Protein AF-0000000078062616 (afdb_homodimer)

Structure (mmCIF, N/CA/C/O backbone):
data_AF-0000000078062616-model_v1
#
loop_
_entity.id
_entity.type
_entity.pdbx_description
1 polymer Lipase
#
loop_
_atom_site.group_PDB
_atom_site.id
_atom_site.type_symbol
_atom_site.label_atom_id
_atom_site.label_alt_id
_atom_site.label_comp_id
_atom_site.label_asym_id
_atom_site.label_entity_id
_atom_site.label_seq_id
_atom_site.pdbx_PDB_ins_code
_atom_site.Cartn_x
_atom_site.Cartn_y
_atom_site.Cartn_z
_atom_site.occupancy
_atom_site.B_iso_or_equiv
_atom_site.auth_seq_id
_atom_site.auth_comp_id
_atom_site.auth_asym_id
_atom_site.auth_atom_id
_atom_site.pdbx_PDB_model_num
ATOM 1 N N . MET A 1 1 ? 9.234 1.451 -43.25 1 23.16 1 MET A N 1
ATOM 2 C CA . MET A 1 1 ? 10.398 1.92 -42.5 1 23.16 1 MET A CA 1
ATOM 3 C C . MET A 1 1 ? 9.969 2.68 -41.25 1 23.16 1 MET A C 1
ATOM 5 O O . MET A 1 1 ? 9.766 3.896 -41.312 1 23.16 1 MET A O 1
ATOM 9 N N . SER A 1 2 ? 9 2.189 -40.531 1 24.42 2 SER A N 1
ATOM 10 C CA . SER A 1 2 ? 8 2.693 -39.594 1 24.42 2 SER A CA 1
ATOM 11 C C . SER A 1 2 ? 8.648 3.186 -38.312 1 24.42 2 SER A C 1
ATOM 13 O O . SER A 1 2 ? 9.367 2.438 -37.625 1 24.42 2 SER A O 1
ATOM 15 N N . PHE A 1 3 ? 9 4.57 -38.219 1 23.83 3 PHE A N 1
ATOM 16 C CA . PHE A 1 3 ? 9.672 5.371 -37.188 1 23.83 3 PHE A CA 1
ATOM 17 C C . PHE A 1 3 ? 8.977 5.227 -35.844 1 23.83 3 PHE A C 1
ATOM 19 O O . PHE A 1 3 ? 7.887 5.766 -35.625 1 23.83 3 PHE A O 1
ATOM 26 N N . VAL A 1 4 ? 9.086 4.078 -35.25 1 24.97 4 VAL A N 1
ATOM 27 C CA . VAL A 1 4 ? 8.641 3.92 -33.844 1 24.97 4 VAL A CA 1
ATOM 28 C C . VAL A 1 4 ? 9.305 4.977 -32.969 1 24.97 4 VAL A C 1
ATOM 30 O O . VAL A 1 4 ? 10.531 4.977 -32.812 1 24.97 4 VAL A O 1
ATOM 33 N N . TYR A 1 5 ? 8.781 6.168 -33 1 23.42 5 TYR A N 1
ATOM 34 C CA . TYR A 1 5 ? 9.18 7.242 -32.094 1 23.42 5 TYR A CA 1
ATOM 35 C C . TYR A 1 5 ? 9.148 6.773 -30.641 1 23.42 5 TYR A C 1
ATOM 37 O O . TYR A 1 5 ? 8.125 6.281 -30.172 1 23.42 5 TYR A O 1
ATOM 45 N N . LYS A 1 6 ? 10.305 6.367 -30.109 1 28.59 6 LYS A N 1
ATOM 46 C CA . LYS A 1 6 ? 10.711 6.062 -28.75 1 28.59 6 LYS A CA 1
ATOM 47 C C . LYS A 1 6 ? 10.289 7.176 -27.781 1 28.59 6 LYS A C 1
ATOM 49 O O . LYS A 1 6 ? 10.805 8.289 -27.859 1 28.59 6 LYS A O 1
ATOM 54 N N . LEU A 1 7 ? 9.039 7.332 -27.453 1 26.86 7 LEU A N 1
ATOM 55 C CA . LEU A 1 7 ? 8.539 8.344 -26.516 1 26.86 7 LEU A CA 1
ATOM 56 C C . LEU A 1 7 ? 9.266 8.266 -25.188 1 26.86 7 LEU A C 1
ATOM 58 O O . LEU A 1 7 ? 9.219 7.238 -24.5 1 26.86 7 LEU A O 1
ATOM 62 N N . CYS A 1 8 ? 10.453 8.867 -25.109 1 26.92 8 CYS A N 1
ATOM 63 C CA . CYS A 1 8 ? 11.18 9.141 -23.875 1 26.92 8 CYS A CA 1
ATOM 64 C C . CYS A 1 8 ? 10.289 9.875 -22.875 1 26.92 8 CYS A C 1
ATOM 66 O O . CYS A 1 8 ? 9.922 11.031 -23.094 1 26.92 8 CYS A O 1
ATOM 68 N N . LEU A 1 9 ? 9.344 9.258 -22.281 1 29.83 9 LEU A N 1
ATOM 69 C CA . LEU A 1 9 ? 8.664 9.992 -21.219 1 29.83 9 LEU A CA 1
ATOM 70 C C . LEU A 1 9 ? 9.648 10.43 -20.141 1 29.83 9 LEU A C 1
ATOM 72 O O . LEU A 1 9 ? 10.391 9.609 -19.594 1 29.83 9 LEU A O 1
ATOM 76 N N . VAL A 1 10 ? 10.148 11.586 -20.188 1 29.25 10 VAL A N 1
ATOM 77 C CA . VAL A 1 10 ? 10.961 12.305 -19.219 1 29.25 10 VAL A CA 1
ATOM 78 C C . VAL A 1 10 ? 10.359 12.148 -17.828 1 29.25 10 VAL A C 1
ATOM 80 O O . VAL A 1 10 ? 9.328 12.766 -17.516 1 29.25 10 VAL A O 1
ATOM 83 N N . LEU A 1 11 ? 10 10.984 -17.312 1 31.81 11 LEU A N 1
ATOM 84 C CA . LEU A 1 11 ? 9.641 10.93 -15.898 1 31.81 11 LEU A CA 1
ATOM 85 C C . LEU A 1 11 ? 10.719 11.57 -15.039 1 31.81 11 LEU A C 1
ATOM 87 O O . LEU A 1 11 ? 11.914 11.445 -15.328 1 31.81 11 LEU A O 1
ATOM 91 N N . VAL A 1 12 ? 10.352 12.648 -14.344 1 33.47 12 VAL A N 1
ATOM 92 C CA . VAL A 1 12 ? 11.211 13.367 -13.406 1 33.47 12 VAL A CA 1
ATOM 93 C C . VAL A 1 12 ? 12.273 12.43 -12.844 1 33.47 12 VAL A C 1
ATOM 95 O O . VAL A 1 12 ? 13.328 12.875 -12.398 1 33.47 12 VAL A O 1
ATOM 98 N N . PHE A 1 13 ? 11.844 11.273 -12.234 1 34.69 13 PHE A N 1
ATOM 99 C CA . PHE A 1 13 ? 12.969 10.438 -11.82 1 34.69 13 PHE A CA 1
ATOM 100 C C . PHE A 1 13 ? 13.75 9.953 -13.039 1 34.69 13 PHE A C 1
ATOM 102 O O . PHE A 1 13 ? 13.273 10.047 -14.172 1 34.69 13 PHE A O 1
ATOM 109 N N . GLY A 1 14 ? 14.883 9.148 -12.797 1 32.62 14 GLY A N 1
ATOM 110 C CA . GLY A 1 14 ? 15.812 8.531 -13.727 1 32.62 14 GLY A CA 1
ATOM 111 C C . GLY A 1 14 ? 15.141 8.047 -15.008 1 32.62 14 GLY A C 1
ATOM 112 O O . GLY A 1 14 ? 13.961 7.699 -15 1 32.62 14 GLY A O 1
ATOM 113 N N . VAL A 1 15 ? 15.641 8.516 -16.156 1 32.12 15 VAL A N 1
ATOM 114 C CA . VAL A 1 15 ? 15.5 8.062 -17.531 1 32.12 15 VAL A CA 1
ATOM 115 C C . VAL A 1 15 ? 15.297 6.551 -17.562 1 32.12 15 VAL A C 1
ATOM 117 O O . VAL A 1 15 ? 16.203 5.793 -17.219 1 32.12 15 VAL A O 1
ATOM 120 N N . PHE A 1 16 ? 14.25 6.059 -17 1 35.09 16 PHE A N 1
ATOM 121 C CA . PHE A 1 16 ? 14.094 4.664 -17.406 1 35.09 16 PHE A CA 1
ATOM 122 C C . PHE A 1 16 ? 14.234 4.523 -18.922 1 35.09 16 PHE A C 1
ATOM 124 O O . PHE A 1 16 ? 13.398 5.012 -19.672 1 35.09 16 PHE A O 1
ATOM 131 N N . CYS A 1 17 ? 15.445 4.754 -19.359 1 38.06 17 CYS A N 1
ATOM 132 C CA . CYS A 1 17 ? 15.672 4.18 -20.672 1 38.06 17 CYS A CA 1
ATOM 133 C C . CYS A 1 17 ? 15.008 2.818 -20.812 1 38.06 17 CYS A C 1
ATOM 135 O O . CYS A 1 17 ? 15.109 1.985 -19.906 1 38.06 17 CYS A O 1
ATOM 137 N N . GLU A 1 18 ? 13.969 2.775 -21.469 1 43.53 18 GLU A N 1
ATOM 138 C CA . GLU A 1 18 ? 13.43 1.494 -21.922 1 43.53 18 GLU A CA 1
ATOM 139 C C . GLU A 1 18 ? 14.539 0.451 -22.062 1 43.53 18 GLU A C 1
ATOM 141 O O . GLU A 1 18 ? 15.305 0.487 -23.016 1 43.53 18 GLU A O 1
ATOM 146 N N . ALA A 1 19 ? 15.281 0.254 -21 1 50.78 19 ALA A N 1
ATOM 147 C CA . ALA A 1 19 ? 16.234 -0.845 -21.172 1 50.78 19 ALA A CA 1
ATOM 148 C C . ALA A 1 19 ? 15.594 -2.012 -21.922 1 50.78 19 ALA A C 1
ATOM 150 O O . ALA A 1 19 ? 14.516 -2.479 -21.547 1 50.78 19 ALA A O 1
ATOM 151 N N . GLU A 1 20 ? 15.844 -2.152 -23.156 1 67.38 20 GLU A N 1
ATOM 152 C CA . GLU A 1 20 ? 15.43 -3.283 -23.969 1 67.38 20 GLU A CA 1
ATOM 153 C C . GLU A 1 20 ? 15.594 -4.602 -23.219 1 67.38 20 GLU A C 1
ATOM 155 O O . GLU A 1 20 ? 16.688 -4.918 -22.75 1 67.38 20 GLU A O 1
ATOM 160 N N . LEU A 1 21 ? 14.453 -5.207 -22.734 1 77.38 21 LEU A N 1
ATOM 161 C CA . LEU A 1 21 ? 14.508 -6.535 -22.141 1 77.38 21 LEU A CA 1
ATOM 162 C C . LEU A 1 21 ? 15.133 -7.543 -23.094 1 77.38 21 LEU A C 1
ATOM 164 O O . LEU A 1 21 ? 15.156 -7.324 -24.312 1 77.38 21 LEU A O 1
ATOM 168 N N . ARG A 1 22 ? 15.688 -8.547 -22.547 1 82.44 22 ARG A N 1
ATOM 169 C CA . ARG A 1 22 ? 16.203 -9.664 -23.344 1 82.44 22 ARG A CA 1
ATOM 170 C C . ARG A 1 22 ? 15.102 -10.266 -24.203 1 82.44 22 ARG A C 1
ATOM 172 O O . ARG A 1 22 ? 13.914 -10.188 -23.859 1 82.44 22 ARG A O 1
ATOM 179 N N . LYS A 1 23 ? 15.453 -10.82 -25.266 1 83.38 23 LYS A N 1
ATOM 180 C CA . LYS A 1 23 ? 14.516 -11.344 -26.25 1 83.38 23 LYS A CA 1
ATOM 181 C C . LYS A 1 23 ? 13.57 -12.367 -25.641 1 83.38 23 LYS A C 1
ATOM 183 O O . LYS A 1 23 ? 12.422 -12.508 -26.062 1 83.38 23 LYS A O 1
ATOM 188 N N . GLU A 1 24 ? 14.016 -13.078 -24.641 1 83.38 24 GLU A N 1
ATOM 189 C CA . GLU A 1 24 ? 13.234 -14.125 -24 1 83.38 24 GLU A CA 1
ATOM 190 C C . GLU A 1 24 ? 11.953 -13.555 -23.391 1 83.38 24 GLU A C 1
ATOM 192 O O . GLU A 1 24 ? 10.977 -14.281 -23.203 1 83.38 24 GLU A O 1
ATOM 197 N N . ALA A 1 25 ? 12 -12.305 -23.062 1 87.75 25 ALA A N 1
ATOM 198 C CA . ALA A 1 25 ? 10.82 -11.656 -22.5 1 87.75 25 ALA A CA 1
ATOM 199 C C . ALA A 1 25 ? 9.664 -11.641 -23.5 1 87.75 25 ALA A C 1
ATOM 201 O O . ALA A 1 25 ? 8.5 -11.727 -23.109 1 87.75 25 ALA A O 1
ATOM 202 N N . TYR A 1 26 ? 10.016 -11.711 -24.75 1 88.19 26 TYR A N 1
ATOM 203 C CA . TYR A 1 26 ? 9 -11.477 -25.766 1 88.19 26 TYR A CA 1
ATOM 204 C C . TYR A 1 26 ? 8.656 -12.766 -26.5 1 88.19 26 TYR A C 1
ATOM 206 O O . TYR A 1 26 ? 7.645 -12.836 -27.203 1 88.19 26 TYR A O 1
ATOM 214 N N . MET A 1 27 ? 9.398 -13.766 -26.344 1 93.12 27 MET A N 1
ATOM 215 C CA . MET A 1 27 ? 9.211 -15.016 -27.078 1 93.12 27 MET A CA 1
ATOM 216 C C . MET A 1 27 ? 8.008 -15.781 -26.547 1 93.12 27 MET A C 1
ATOM 218 O O . MET A 1 27 ? 7.738 -15.773 -25.344 1 93.12 27 MET A O 1
ATOM 222 N N . THR A 1 28 ? 7.32 -16.484 -27.484 1 95.44 28 THR A N 1
ATOM 223 C CA . THR A 1 28 ? 6.285 -17.406 -27.047 1 95.44 28 THR A CA 1
ATOM 224 C C . THR A 1 28 ? 6.902 -18.625 -26.359 1 95.44 28 THR A C 1
ATOM 226 O O . THR A 1 28 ? 8.094 -18.891 -26.516 1 95.44 28 THR A O 1
ATOM 229 N N . VAL A 1 29 ? 6.078 -19.328 -25.672 1 97.69 29 VAL A N 1
ATOM 230 C CA . VAL A 1 29 ? 6.574 -20.5 -24.938 1 97.69 29 VAL A CA 1
ATOM 231 C C . VAL A 1 29 ? 7.086 -21.531 -25.938 1 97.69 29 VAL A C 1
ATOM 233 O O . VAL A 1 29 ? 8.203 -22.047 -25.781 1 97.69 29 VAL A O 1
ATOM 236 N N . PRO A 1 30 ? 6.391 -21.828 -27 1 97.88 30 PRO A N 1
ATOM 237 C CA . PRO A 1 30 ? 6.941 -22.781 -27.969 1 97.88 30 PRO A CA 1
ATOM 238 C C . PRO A 1 30 ? 8.273 -22.312 -28.562 1 97.88 30 PRO A C 1
ATOM 240 O O . PRO A 1 30 ? 9.18 -23.125 -28.75 1 97.88 30 PRO A O 1
ATOM 243 N N . SER A 1 31 ? 8.383 -21 -28.766 1 97 31 SER A N 1
ATOM 244 C CA . SER A 1 31 ? 9.625 -20.453 -29.312 1 97 31 SER A CA 1
ATOM 245 C C . SER A 1 31 ? 10.773 -20.625 -28.312 1 97 31 SER A C 1
ATOM 247 O O . SER A 1 31 ? 11.906 -20.906 -28.703 1 97 31 SER A O 1
ATOM 249 N N . LEU A 1 32 ? 10.484 -20.422 -27.078 1 97.38 32 LEU A N 1
ATOM 250 C CA . LEU A 1 32 ? 11.484 -20.609 -26.031 1 97.38 32 LEU A CA 1
ATOM 251 C C . LEU A 1 32 ? 11.953 -22.062 -26 1 97.38 32 LEU A C 1
ATOM 253 O O . LEU A 1 32 ? 13.156 -22.328 -25.906 1 97.38 32 LEU A O 1
ATOM 257 N N . ILE A 1 33 ? 11.047 -22.984 -26.094 1 98.19 33 ILE A N 1
ATOM 258 C CA . ILE A 1 33 ? 11.336 -24.422 -26.016 1 98.19 33 ILE A CA 1
ATOM 259 C C . ILE A 1 33 ? 12.156 -24.844 -27.219 1 98.19 33 ILE A C 1
ATOM 261 O O . ILE A 1 33 ? 13.172 -25.531 -27.078 1 98.19 33 ILE A O 1
ATOM 265 N N . LYS A 1 34 ? 11.766 -24.391 -28.359 1 96.75 34 LYS A N 1
ATOM 266 C CA . LYS A 1 34 ? 12.5 -24.703 -29.578 1 96.75 34 LYS A CA 1
ATOM 267 C C . LYS A 1 34 ? 13.914 -24.141 -29.547 1 96.75 34 LYS A C 1
ATOM 269 O O . LYS A 1 34 ? 14.867 -24.812 -29.938 1 96.75 34 LYS A O 1
ATOM 274 N N . ALA A 1 35 ? 13.984 -22.891 -29.094 1 95.88 35 ALA A N 1
ATOM 275 C CA . ALA A 1 35 ? 15.289 -22.234 -29.016 1 95.88 35 ALA A CA 1
ATOM 276 C C . ALA A 1 35 ? 16.234 -22.984 -28.078 1 95.88 35 ALA A C 1
ATOM 278 O O . ALA A 1 35 ? 17.453 -22.953 -28.266 1 95.88 35 ALA A O 1
ATOM 279 N N . ALA A 1 36 ? 15.68 -23.688 -27.141 1 96.56 36 ALA A N 1
ATOM 280 C CA . ALA A 1 36 ? 16.469 -24.438 -26.172 1 96.56 36 ALA A CA 1
ATOM 281 C C . ALA A 1 36 ? 16.828 -25.812 -26.719 1 96.56 36 ALA A C 1
ATOM 283 O O . ALA A 1 36 ? 17.562 -26.578 -26.078 1 96.56 36 ALA A O 1
ATOM 284 N N . GLY A 1 37 ? 16.281 -26.188 -27.828 1 95.75 37 GLY A N 1
ATOM 285 C CA . GLY A 1 37 ? 16.688 -27.406 -28.516 1 95.75 37 GLY A CA 1
ATOM 286 C C . GLY A 1 37 ? 15.758 -28.578 -28.25 1 95.75 37 GLY A C 1
ATOM 287 O O . GLY A 1 37 ? 16.109 -29.734 -28.516 1 95.75 37 GLY A O 1
ATOM 288 N N . TYR A 1 38 ? 14.594 -28.344 -27.719 1 96.94 38 TYR A N 1
ATOM 289 C CA . TYR A 1 38 ? 13.648 -29.406 -27.406 1 96.94 38 TYR A CA 1
ATOM 290 C C . TYR A 1 38 ? 12.5 -29.438 -28.406 1 96.94 38 TYR A C 1
ATOM 292 O O . TYR A 1 38 ? 12.125 -28.406 -28.969 1 96.94 38 TYR A O 1
ATOM 300 N N . PRO A 1 39 ? 11.977 -30.672 -28.688 1 95.88 39 PRO A N 1
ATOM 301 C CA . PRO A 1 39 ? 10.727 -30.719 -29.469 1 95.88 39 PRO A CA 1
ATOM 302 C C . PRO A 1 39 ? 9.539 -30.141 -28.703 1 95.88 39 PRO A C 1
ATOM 304 O O . PRO A 1 39 ? 9.477 -30.266 -27.469 1 95.88 39 PRO A O 1
ATOM 307 N N . VAL A 1 40 ? 8.633 -29.531 -29.375 1 96.75 40 VAL A N 1
ATOM 308 C CA . VAL A 1 40 ? 7.484 -28.938 -28.719 1 96.75 40 VAL A CA 1
ATOM 309 C C . VAL A 1 40 ? 6.23 -29.141 -29.562 1 96.75 40 VAL A C 1
ATOM 311 O O . VAL A 1 40 ? 6.297 -29.094 -30.797 1 96.75 40 VAL A O 1
ATOM 314 N N . GLU A 1 41 ? 5.137 -29.438 -28.953 1 97.44 41 GLU A N 1
ATOM 315 C CA . GLU A 1 41 ? 3.814 -29.5 -29.578 1 97.44 41 GLU A CA 1
ATOM 316 C C . GLU A 1 41 ? 2.818 -28.609 -28.844 1 97.44 41 GLU A C 1
ATOM 318 O O . GLU A 1 41 ? 2.945 -28.391 -27.625 1 97.44 41 GLU A O 1
ATOM 323 N N . LYS A 1 42 ? 1.896 -28.109 -29.609 1 98.25 42 LYS A N 1
ATOM 324 C CA . LYS A 1 42 ? 0.767 -27.359 -29.047 1 98.25 42 LYS A CA 1
ATOM 325 C C . LYS A 1 42 ? -0.515 -28.188 -29.109 1 98.25 42 LYS A C 1
ATOM 327 O O . LYS A 1 42 ? -0.797 -28.844 -30.109 1 98.25 42 LYS A O 1
ATOM 332 N N . HIS A 1 43 ? -1.158 -28.203 -28 1 98.44 43 HIS A N 1
ATOM 333 C CA . HIS A 1 43 ? -2.453 -28.859 -27.938 1 98.44 43 HIS A CA 1
ATOM 334 C C . HIS A 1 43 ? -3.52 -27.938 -27.359 1 98.44 43 HIS A C 1
ATOM 336 O O . HIS A 1 43 ? -3.217 -27.078 -26.531 1 98.44 43 HIS A O 1
ATOM 342 N N . ARG A 1 44 ? -4.711 -28.109 -27.859 1 98.44 44 ARG A N 1
ATOM 343 C CA . ARG A 1 44 ? -5.84 -27.344 -27.328 1 98.44 44 ARG A CA 1
ATOM 344 C C . ARG A 1 44 ? -6.91 -28.266 -26.766 1 98.44 44 ARG A C 1
ATOM 346 O O . ARG A 1 44 ? -7.133 -29.359 -27.281 1 98.44 44 ARG A O 1
ATOM 353 N N . VAL A 1 45 ? -7.504 -27.859 -25.766 1 98.62 45 VAL A N 1
ATOM 354 C CA . VAL A 1 45 ? -8.625 -28.594 -25.188 1 98.62 45 VAL A CA 1
ATOM 355 C C . VAL A 1 45 ? -9.758 -27.625 -24.859 1 98.62 45 VAL A C 1
ATOM 357 O O . VAL A 1 45 ? -9.508 -26.5 -24.422 1 98.62 45 VAL A O 1
ATOM 360 N N . THR A 1 46 ? -10.984 -28.031 -25.109 1 98.75 46 THR A N 1
ATOM 361 C CA . THR A 1 46 ? -12.156 -27.219 -24.812 1 98.75 46 THR A CA 1
ATOM 362 C C . THR A 1 46 ? -12.859 -27.734 -23.547 1 98.75 46 THR A C 1
ATOM 364 O O . THR A 1 46 ? -13.164 -28.922 -23.438 1 98.75 46 THR A O 1
ATOM 367 N N . THR A 1 47 ? -13.078 -26.891 -22.625 1 98.81 47 THR A N 1
ATOM 368 C CA . THR A 1 47 ? -13.789 -27.25 -21.406 1 98.81 47 THR A CA 1
ATOM 369 C C . THR A 1 47 ? -15.297 -27.281 -21.656 1 98.81 47 THR A C 1
ATOM 371 O O . THR A 1 47 ? -15.789 -26.703 -22.609 1 98.81 47 THR A O 1
ATOM 374 N N . PRO A 1 48 ? -16.031 -27.969 -20.781 1 98.31 48 PRO A N 1
ATOM 375 C CA . PRO A 1 48 ? -17.469 -28.094 -20.969 1 98.31 48 PRO A CA 1
ATOM 376 C C . PRO A 1 48 ? -18.188 -26.75 -21 1 98.31 48 PRO A C 1
ATOM 378 O O . PRO A 1 48 ? -19.234 -26.609 -21.641 1 98.31 48 PRO A O 1
ATOM 381 N N . ASP A 1 49 ? -17.578 -25.781 -20.359 1 98.19 49 ASP A N 1
ATOM 382 C CA . ASP A 1 49 ? -18.25 -24.484 -20.281 1 98.19 49 ASP A CA 1
ATOM 383 C C . ASP A 1 49 ? -17.688 -23.531 -21.344 1 98.19 49 ASP A C 1
ATOM 385 O O . ASP A 1 49 ? -17.953 -22.328 -21.297 1 98.19 49 ASP A O 1
ATOM 389 N N . GLY A 1 50 ? -16.875 -24.016 -22.203 1 98.69 50 GLY A N 1
ATOM 390 C CA . GLY A 1 50 ? -16.641 -23.312 -23.453 1 98.69 50 GLY A CA 1
ATOM 391 C C . GLY A 1 50 ? -15.258 -22.688 -23.547 1 98.69 50 GLY A C 1
ATOM 392 O O . GLY A 1 50 ? -14.898 -22.109 -24.562 1 98.69 50 GLY A O 1
ATOM 393 N N . TYR A 1 51 ? -14.43 -22.766 -22.562 1 98.88 51 TYR A N 1
ATOM 394 C CA . TYR A 1 51 ? -13.07 -22.25 -22.656 1 98.88 51 TYR A CA 1
ATOM 395 C C . TYR A 1 51 ? -12.195 -23.156 -23.5 1 98.88 51 TYR A C 1
ATOM 397 O O . TYR A 1 51 ? -12.32 -24.391 -23.438 1 98.88 51 TYR A O 1
ATOM 405 N N . VAL A 1 52 ? -11.32 -22.578 -24.281 1 98.88 52 VAL A N 1
ATOM 406 C CA . VAL A 1 52 ? -10.305 -23.297 -25.047 1 98.88 52 VAL A CA 1
ATOM 407 C C . VAL A 1 52 ? -8.922 -23.016 -24.469 1 98.88 52 VAL A C 1
ATOM 409 O O . VAL A 1 52 ? -8.445 -21.875 -24.484 1 98.88 52 VAL A O 1
ATOM 412 N N . LEU A 1 53 ? -8.305 -24.031 -23.984 1 98.88 53 LEU A N 1
ATOM 413 C CA . LEU A 1 53 ? -7.035 -23.906 -23.281 1 98.88 53 LEU A CA 1
ATOM 414 C C . LEU A 1 53 ? -5.891 -24.5 -24.094 1 98.88 53 LEU A C 1
ATOM 416 O O . LEU A 1 53 ? -5.984 -25.625 -24.578 1 98.88 53 LEU A O 1
ATOM 420 N N . GLN A 1 54 ? -4.867 -23.734 -24.266 1 98.75 54 GLN A N 1
ATOM 421 C CA . GLN A 1 54 ? -3.684 -24.234 -24.969 1 98.75 54 GLN A CA 1
ATOM 422 C C . GLN A 1 54 ? -2.695 -24.859 -23.984 1 98.75 54 GLN A C 1
ATOM 424 O O . GLN A 1 54 ? -2.404 -24.281 -22.938 1 98.75 54 GLN A O 1
ATOM 429 N N . MET A 1 55 ? -2.262 -26.016 -24.312 1 98.81 55 MET A N 1
ATOM 430 C CA . MET A 1 55 ? -1.221 -26.719 -23.578 1 98.81 55 MET A CA 1
ATOM 431 C C . MET A 1 55 ? 0.052 -26.844 -24.406 1 98.81 55 MET A C 1
ATOM 433 O O . MET A 1 55 ? -0.003 -26.844 -25.641 1 98.81 55 MET A O 1
ATOM 437 N N . HIS A 1 56 ? 1.144 -26.844 -23.75 1 98.88 56 HIS A N 1
ATOM 438 C CA . HIS A 1 56 ? 2.422 -27.078 -24.406 1 98.88 56 HIS A CA 1
ATOM 439 C C . HIS A 1 56 ? 3.031 -28.406 -23.984 1 98.88 56 HIS A C 1
ATOM 441 O O . HIS A 1 56 ? 3.09 -28.719 -22.797 1 98.88 56 HIS A O 1
ATOM 447 N N . ARG A 1 57 ? 3.436 -29.172 -24.938 1 98.5 57 ARG A N 1
ATOM 448 C CA . ARG A 1 57 ? 3.979 -30.516 -24.703 1 98.5 57 ARG A CA 1
ATOM 449 C C . ARG A 1 57 ? 5.438 -30.594 -25.156 1 98.5 57 ARG A C 1
ATOM 451 O O . ARG A 1 57 ? 5.785 -30.141 -26.25 1 98.5 57 ARG A O 1
ATOM 458 N N . ILE A 1 58 ? 6.285 -31.031 -24.25 1 97.81 58 ILE A N 1
ATOM 459 C CA . ILE A 1 58 ? 7.645 -31.453 -24.578 1 97.81 58 ILE A CA 1
ATOM 460 C C . ILE A 1 58 ? 7.738 -32.969 -24.547 1 97.81 58 ILE A C 1
ATOM 462 O O . ILE A 1 58 ? 8 -33.562 -23.5 1 97.81 58 ILE A O 1
ATOM 466 N N . PRO A 1 59 ? 7.613 -33.594 -25.688 1 95.94 59 PRO A N 1
ATOM 467 C CA . PRO A 1 59 ? 7.426 -35.031 -25.719 1 95.94 59 PRO A CA 1
ATOM 468 C C . PRO A 1 59 ? 8.711 -35.812 -25.422 1 95.94 59 PRO A C 1
ATOM 470 O O . PRO A 1 59 ? 8.656 -37 -25.109 1 95.94 59 PRO A O 1
ATOM 473 N N . ALA A 1 60 ? 9.852 -35.156 -25.562 1 94 60 ALA A N 1
ATOM 474 C CA . ALA A 1 60 ? 11.117 -35.844 -25.328 1 94 60 ALA A CA 1
ATOM 475 C C . ALA A 1 60 ? 12.234 -34.844 -25.016 1 94 60 ALA A C 1
ATOM 477 O O . ALA A 1 60 ? 12.117 -33.656 -25.328 1 94 60 ALA A O 1
ATOM 478 N N . GLY A 1 61 ? 13.312 -35.375 -24.391 1 93.62 61 GLY A N 1
ATOM 479 C CA . GLY A 1 61 ? 14.508 -34.594 -24.172 1 93.62 61 GLY A CA 1
ATOM 480 C C . GLY A 1 61 ? 15.289 -34.312 -25.453 1 93.62 61 GLY A C 1
ATOM 481 O O . GLY A 1 61 ? 14.961 -34.875 -26.516 1 93.62 61 GLY A O 1
ATOM 482 N N . ARG A 1 62 ? 16.297 -33.531 -25.344 1 90.5 62 ARG A N 1
ATOM 483 C CA . ARG A 1 62 ? 17.078 -33.125 -26.516 1 90.5 62 ARG A CA 1
ATOM 484 C C . ARG A 1 62 ? 17.75 -34.312 -27.172 1 90.5 62 ARG A C 1
ATOM 486 O O . ARG A 1 62 ? 17.688 -34.469 -28.391 1 90.5 62 ARG A O 1
ATOM 493 N N . ARG A 1 63 ? 18.359 -35.125 -26.453 1 83.69 63 ARG A N 1
ATOM 494 C CA . ARG A 1 63 ? 19.141 -36.25 -26.984 1 83.69 63 ARG A CA 1
ATOM 495 C C . ARG A 1 63 ? 18.219 -37.312 -27.578 1 83.69 63 ARG A C 1
ATOM 497 O O . ARG A 1 63 ? 18.5 -37.844 -28.656 1 83.69 63 ARG A O 1
ATOM 504 N N . SER A 1 64 ? 17.156 -37.562 -26.938 1 78.94 64 SER A N 1
ATOM 505 C CA . SER A 1 64 ? 16.219 -38.594 -27.391 1 78.94 64 SER A CA 1
ATOM 506 C C . SER A 1 64 ? 15.523 -38.156 -28.672 1 78.94 64 SER A C 1
ATOM 508 O O . SER A 1 64 ? 15.273 -38.969 -29.562 1 78.94 64 SER A O 1
ATOM 510 N N . ALA A 1 65 ? 15.266 -36.938 -28.75 1 75.19 65 ALA A N 1
ATOM 511 C CA . ALA A 1 65 ? 14.609 -36.438 -29.953 1 75.19 65 ALA A CA 1
ATOM 512 C C . ALA A 1 65 ? 15.508 -36.562 -31.172 1 75.19 65 ALA A C 1
ATOM 514 O O . ALA A 1 65 ? 15.023 -36.781 -32.281 1 75.19 65 ALA A O 1
ATOM 515 N N . ARG A 1 66 ? 16.719 -36.344 -30.984 1 69.5 66 ARG A N 1
ATOM 516 C CA . ARG A 1 66 ? 17.672 -36.469 -32.094 1 69.5 66 ARG A CA 1
ATOM 517 C C . ARG A 1 66 ? 17.859 -37.906 -32.5 1 69.5 66 ARG A C 1
ATOM 519 O O . ARG A 1 66 ? 18.047 -38.188 -33.688 1 69.5 66 ARG A O 1
ATOM 526 N N . ARG A 1 67 ? 17.797 -38.844 -31.594 1 70.81 67 ARG A N 1
ATOM 527 C CA . ARG A 1 67 ? 18.156 -40.25 -31.844 1 70.81 67 ARG A CA 1
ATOM 528 C C . ARG A 1 67 ? 16.984 -41 -32.469 1 70.81 67 ARG A C 1
ATOM 530 O O . ARG A 1 67 ? 17.156 -41.719 -33.438 1 70.81 67 ARG A O 1
ATOM 537 N N . THR A 1 68 ? 15.883 -41.125 -31.844 1 61.94 68 THR A N 1
ATOM 538 C CA . THR A 1 68 ? 14.828 -42.062 -32.219 1 61.94 68 THR A CA 1
ATOM 539 C C . THR A 1 68 ? 13.82 -41.406 -33.156 1 61.94 68 THR A C 1
ATOM 541 O O . THR A 1 68 ? 13.117 -42.062 -33.875 1 61.94 68 THR A O 1
ATOM 544 N N . GLY A 1 69 ? 13.953 -40.094 -33.344 1 59.66 69 GLY A N 1
ATOM 545 C CA . GLY A 1 69 ? 12.953 -39.406 -34.125 1 59.66 69 GLY A CA 1
ATOM 546 C C . GLY A 1 69 ? 11.531 -39.688 -33.688 1 59.66 69 GLY A C 1
ATOM 547 O O . GLY A 1 69 ? 10.586 -39.062 -34.125 1 59.66 69 GLY A O 1
ATOM 548 N N . ASP A 1 70 ? 11.352 -40.844 -32.875 1 61.03 70 ASP A N 1
ATOM 549 C CA . ASP A 1 70 ? 10.008 -41.219 -32.469 1 61.03 70 ASP A CA 1
ATOM 550 C C . ASP A 1 70 ? 9.625 -40.5 -31.172 1 61.03 70 ASP A C 1
ATOM 552 O O . ASP A 1 70 ? 9.828 -41.031 -30.078 1 61.03 70 ASP A O 1
ATOM 556 N N . LEU A 1 71 ? 9.125 -39.344 -31.188 1 64.69 71 LEU A N 1
ATOM 557 C CA . LEU A 1 71 ? 8.75 -38.438 -30.109 1 64.69 71 LEU A CA 1
ATOM 558 C C . LEU A 1 71 ? 7.539 -38.969 -29.344 1 64.69 71 LEU A C 1
ATOM 560 O O . LEU A 1 71 ? 7.316 -38.594 -28.188 1 64.69 71 LEU A O 1
ATOM 564 N N . ASN A 1 72 ? 6.922 -39.875 -30.016 1 61.75 72 ASN A N 1
ATOM 565 C CA . ASN A 1 72 ? 5.664 -40.312 -29.438 1 61.75 72 ASN A CA 1
ATOM 566 C C . ASN A 1 72 ? 5.734 -41.812 -29.062 1 61.75 72 ASN A C 1
ATOM 568 O O . ASN A 1 72 ? 4.766 -42.531 -29.25 1 61.75 72 ASN A O 1
ATOM 572 N N . ALA A 1 73 ? 7.043 -42.156 -28.562 1 59.81 73 ALA A N 1
ATOM 573 C CA . ALA A 1 73 ? 7.168 -43.562 -28.156 1 59.81 73 ALA A CA 1
ATOM 574 C C . ALA A 1 73 ? 6.113 -43.938 -27.125 1 59.81 73 ALA A C 1
ATOM 576 O O . ALA A 1 73 ? 5.891 -43.219 -26.156 1 59.81 73 ALA A O 1
ATOM 577 N N . LYS A 1 74 ? 5.379 -44.906 -27.453 1 62.72 74 LYS A N 1
ATOM 578 C CA . LYS A 1 74 ? 4.328 -45.469 -26.594 1 62.72 74 LYS A CA 1
ATOM 579 C C . LYS A 1 74 ? 4.879 -45.844 -25.219 1 62.72 74 LYS A C 1
ATOM 581 O O . LYS A 1 74 ? 6.008 -46.344 -25.125 1 62.72 74 LYS A O 1
ATOM 586 N N . GLY A 1 75 ? 4.273 -45.406 -24.141 1 66 75 GLY A N 1
ATOM 587 C CA . GLY A 1 75 ? 4.551 -45.875 -22.797 1 66 75 GLY A CA 1
ATOM 588 C C . GLY A 1 75 ? 5.418 -44.938 -21.984 1 66 75 GLY A C 1
ATOM 589 O O . GLY A 1 75 ? 5.82 -45.281 -20.875 1 66 75 GLY A O 1
ATOM 590 N N . LYS A 1 76 ? 5.707 -43.812 -22.594 1 85.56 76 LYS A N 1
ATOM 591 C CA . LYS A 1 76 ? 6.484 -42.875 -21.797 1 85.56 76 LYS A CA 1
ATOM 592 C C . LYS A 1 76 ? 5.676 -42.375 -20.594 1 85.56 76 LYS A C 1
ATOM 594 O O . LYS A 1 76 ? 4.449 -42.25 -20.672 1 85.56 76 LYS A O 1
ATOM 599 N N . LYS A 1 77 ? 6.41 -42.125 -19.484 1 93.81 77 LYS A N 1
ATOM 600 C CA . LYS A 1 77 ? 5.801 -41.531 -18.297 1 93.81 77 LYS A CA 1
ATOM 601 C C . LYS A 1 77 ? 5.375 -40.094 -18.562 1 93.81 77 LYS A C 1
ATOM 603 O O . LYS A 1 77 ? 6.191 -39.281 -18.953 1 93.81 77 LYS A O 1
ATOM 608 N N . ALA A 1 78 ? 4.078 -39.875 -18.422 1 97.38 78 ALA A N 1
ATOM 609 C CA . ALA A 1 78 ? 3.588 -38.531 -18.672 1 97.38 78 ALA A CA 1
ATOM 610 C C . ALA A 1 78 ? 3.404 -37.75 -17.375 1 97.38 78 ALA A C 1
ATOM 612 O O . ALA A 1 78 ? 3.027 -38.312 -16.344 1 97.38 78 ALA A O 1
ATOM 613 N N . ILE A 1 79 ? 3.721 -36.5 -17.438 1 98.62 79 ILE A N 1
ATOM 614 C CA . ILE A 1 79 ? 3.574 -35.656 -16.266 1 98.62 79 ILE A CA 1
ATOM 615 C C . ILE A 1 79 ? 2.938 -34.312 -16.688 1 98.62 79 ILE A C 1
ATOM 617 O O . ILE A 1 79 ? 3.324 -33.719 -17.703 1 98.62 79 ILE A O 1
ATOM 621 N N . LEU A 1 80 ? 1.865 -33.906 -15.992 1 98.94 80 LEU A N 1
ATOM 622 C CA . LEU A 1 80 ? 1.203 -32.594 -16.203 1 98.94 80 LEU A CA 1
ATOM 623 C C . LEU A 1 80 ? 1.589 -31.625 -15.102 1 98.94 80 LEU A C 1
ATOM 625 O O . LEU A 1 80 ? 1.515 -31.938 -13.914 1 98.94 80 LEU A O 1
ATOM 629 N N . ILE A 1 81 ? 2.047 -30.422 -15.508 1 98.94 81 ILE A N 1
ATOM 630 C CA . ILE A 1 81 ? 2.459 -29.375 -14.578 1 98.94 81 ILE A CA 1
ATOM 631 C C . ILE A 1 81 ? 1.52 -28.172 -14.695 1 98.94 81 ILE A C 1
ATOM 633 O O . ILE A 1 81 ? 1.256 -27.703 -15.797 1 98.94 81 ILE A O 1
ATOM 637 N N . ILE A 1 82 ? 1.013 -27.688 -13.578 1 98.94 82 ILE A N 1
ATOM 638 C CA . ILE A 1 82 ? 0.064 -26.578 -13.562 1 98.94 82 ILE A CA 1
ATOM 639 C C . ILE A 1 82 ? 0.664 -25.406 -12.805 1 98.94 82 ILE A C 1
ATOM 641 O O . ILE A 1 82 ? 1.179 -25.562 -11.695 1 98.94 82 ILE A O 1
ATOM 645 N N . HIS A 1 83 ? 0.53 -24.219 -13.336 1 98.81 83 HIS A N 1
ATOM 646 C CA . HIS A 1 83 ? 1.16 -22.984 -12.852 1 98.81 83 HIS A CA 1
ATOM 647 C C . HIS A 1 83 ? 0.346 -22.359 -11.734 1 98.81 83 HIS A C 1
ATOM 649 O O . HIS A 1 83 ? -0.766 -22.797 -11.438 1 98.81 83 HIS A O 1
ATOM 655 N N . GLY A 1 84 ? 0.968 -21.344 -11.109 1 98.56 84 GLY A N 1
ATOM 656 C CA . GLY A 1 84 ? 0.323 -20.578 -10.047 1 98.56 84 GLY A CA 1
ATOM 657 C C . GLY A 1 84 ? -0.344 -19.312 -10.539 1 98.56 84 GLY A C 1
ATOM 658 O O . GLY A 1 84 ? -0.446 -19.078 -11.742 1 98.56 84 GLY A O 1
ATOM 659 N N . LEU A 1 85 ? -0.793 -18.516 -9.57 1 97.94 85 LEU A N 1
ATOM 660 C CA . LEU A 1 85 ? -1.441 -17.234 -9.859 1 97.94 85 LEU A CA 1
ATOM 661 C C . LEU A 1 85 ? -0.513 -16.328 -10.648 1 97.94 85 LEU A C 1
ATOM 663 O O . LEU A 1 85 ? 0.674 -16.219 -10.336 1 97.94 85 LEU A O 1
ATOM 667 N N . LEU A 1 86 ? -1.013 -15.742 -11.695 1 96.94 86 LEU A N 1
ATOM 668 C CA . LEU A 1 86 ? -0.313 -14.797 -12.555 1 96.94 86 LEU A CA 1
ATOM 669 C C . LEU A 1 86 ? 0.75 -15.5 -13.391 1 96.94 86 LEU A C 1
ATOM 671 O O . LEU A 1 86 ? 1.604 -14.852 -13.992 1 96.94 86 LEU A O 1
ATOM 675 N N . GLY A 1 87 ? 0.73 -16.828 -13.344 1 97.75 87 GLY A N 1
ATOM 676 C CA . GLY A 1 87 ? 1.719 -17.594 -14.094 1 97.75 87 GLY A CA 1
ATOM 677 C C . GLY A 1 87 ? 1.137 -18.297 -15.305 1 97.75 87 GLY A C 1
ATOM 678 O O . GLY A 1 87 ? -0.026 -18.094 -15.648 1 97.75 87 GLY A O 1
ATOM 679 N N . GLY A 1 88 ? 1.998 -19.078 -15.914 1 98.06 88 GLY A N 1
ATOM 680 C CA . GLY A 1 88 ? 1.702 -19.922 -17.078 1 98.06 88 GLY A CA 1
ATOM 681 C C . GLY A 1 88 ? 2.783 -20.938 -17.359 1 98.06 88 GLY A C 1
ATOM 682 O O . GLY A 1 88 ? 3.691 -21.141 -16.547 1 98.06 88 GLY A O 1
ATOM 683 N N . SER A 1 89 ? 2.574 -21.531 -18.5 1 98.56 89 SER A N 1
ATOM 684 C CA . SER A 1 89 ? 3.52 -22.562 -18.906 1 98.56 89 SER A CA 1
ATOM 685 C C . SER A 1 89 ? 4.941 -22.016 -18.984 1 98.56 89 SER A C 1
ATOM 687 O O . SER A 1 89 ? 5.91 -22.75 -18.781 1 98.56 89 SER A O 1
ATOM 689 N N . SER A 1 90 ? 5.121 -20.734 -19.188 1 97.81 90 SER A N 1
ATOM 690 C CA . SER A 1 90 ? 6.434 -20.125 -19.344 1 97.81 90 SER A CA 1
ATOM 691 C C . SER A 1 90 ? 7.246 -20.234 -18.047 1 97.81 90 SER A C 1
ATOM 693 O O . SER A 1 90 ? 8.477 -20.266 -18.094 1 97.81 90 SER A O 1
ATOM 695 N N . ASP A 1 91 ? 6.547 -20.328 -16.953 1 98.25 91 ASP A N 1
ATOM 696 C CA . ASP A 1 91 ? 7.211 -20.375 -15.656 1 98.25 91 ASP A CA 1
ATOM 697 C C . ASP A 1 91 ? 8.133 -21.578 -15.547 1 98.25 91 ASP A C 1
ATOM 699 O O . ASP A 1 91 ? 9.141 -21.547 -14.836 1 98.25 91 ASP A O 1
ATOM 703 N N . PHE A 1 92 ? 7.84 -22.609 -16.328 1 98.75 92 PHE A N 1
ATOM 704 C CA . PHE A 1 92 ? 8.562 -23.859 -16.172 1 98.75 92 PHE A CA 1
ATOM 705 C C . PHE A 1 92 ? 9.547 -24.047 -17.328 1 98.75 92 PHE A C 1
ATOM 707 O O . PHE A 1 92 ? 10.07 -25.156 -17.531 1 98.75 92 PHE A O 1
ATOM 714 N N . VAL A 1 93 ? 9.789 -22.922 -18.109 1 98 93 VAL A N 1
ATOM 715 C CA . VAL A 1 93 ? 10.68 -23 -19.266 1 98 93 VAL A CA 1
ATOM 716 C C . VAL A 1 93 ? 11.672 -21.844 -19.234 1 98 93 VAL A C 1
ATOM 718 O O . VAL A 1 93 ? 12.781 -21.953 -19.75 1 98 93 VAL A O 1
ATOM 721 N N . ILE A 1 94 ? 11.375 -20.766 -18.609 1 97.38 94 ILE A N 1
ATOM 722 C CA . ILE A 1 94 ? 11.992 -19.469 -18.844 1 97.38 94 ILE A CA 1
ATOM 723 C C . ILE A 1 94 ? 13.406 -19.453 -18.25 1 97.38 94 ILE A C 1
ATOM 725 O O . ILE A 1 94 ? 14.25 -18.672 -18.688 1 97.38 94 ILE A O 1
ATOM 729 N N . MET A 1 95 ? 13.703 -20.312 -17.281 1 97.44 95 MET A N 1
ATOM 730 C CA . MET A 1 95 ? 15.008 -20.297 -16.625 1 97.44 95 MET A CA 1
ATOM 731 C C . MET A 1 95 ? 16.047 -21.016 -17.484 1 97.44 95 MET A C 1
ATOM 733 O O . MET A 1 95 ? 17.25 -20.922 -17.203 1 97.44 95 MET A O 1
ATOM 737 N N . GLY A 1 96 ? 15.609 -21.797 -18.516 1 96.44 96 GLY A N 1
ATOM 738 C CA . GLY A 1 96 ? 16.547 -22.453 -19.422 1 96.44 96 GLY A CA 1
ATOM 739 C C . GLY A 1 96 ? 16.734 -23.922 -19.125 1 96.44 96 GLY A C 1
ATOM 740 O O . GLY A 1 96 ? 16.203 -24.438 -18.125 1 96.44 96 GLY A O 1
ATOM 741 N N . PRO A 1 97 ? 17.406 -24.609 -19.938 1 96.75 97 PRO A N 1
ATOM 742 C CA . PRO A 1 97 ? 17.469 -26.062 -19.953 1 96.75 97 PRO A CA 1
ATOM 743 C C . PRO A 1 97 ? 18.109 -26.641 -18.688 1 96.75 97 PRO A C 1
ATOM 745 O O . PRO A 1 97 ? 17.766 -27.75 -18.266 1 96.75 97 PRO A O 1
ATOM 748 N N . GLU A 1 98 ? 19.031 -25.906 -18.047 1 96.31 98 GLU A N 1
ATOM 749 C CA . GLU A 1 98 ? 19.75 -26.453 -16.906 1 96.31 98 GLU A CA 1
ATOM 750 C C . GLU A 1 98 ? 19.031 -26.156 -15.594 1 96.31 98 GLU A C 1
ATOM 752 O O . GLU A 1 98 ? 19.422 -26.672 -14.539 1 96.31 98 GLU A O 1
ATOM 757 N N . ARG A 1 99 ? 17.984 -25.344 -15.703 1 97.75 99 ARG A N 1
ATOM 758 C CA . ARG A 1 99 ? 17.375 -24.859 -14.469 1 97.75 99 ARG A CA 1
ATOM 759 C C . ARG A 1 99 ? 15.875 -25.141 -14.453 1 97.75 99 ARG A C 1
ATOM 761 O O . ARG A 1 99 ? 15.32 -25.531 -13.414 1 97.75 99 ARG A O 1
ATOM 768 N N . SER A 1 100 ? 15.203 -25.141 -15.57 1 98.56 100 SER A N 1
ATOM 769 C CA . SER A 1 100 ? 13.75 -25.219 -15.617 1 98.56 100 SER A CA 1
ATOM 770 C C . SER A 1 100 ? 13.273 -26.656 -15.43 1 98.56 100 SER A C 1
ATOM 772 O O . SER A 1 100 ? 13.875 -27.594 -15.969 1 98.56 100 SER A O 1
ATOM 774 N N . LEU A 1 101 ? 12.172 -26.766 -14.758 1 98.81 101 LEU A N 1
ATOM 775 C CA . LEU A 1 101 ? 11.633 -28.062 -14.391 1 98.81 101 LEU A CA 1
ATOM 776 C C . LEU A 1 101 ? 11.266 -28.875 -15.633 1 98.81 101 LEU A C 1
ATOM 778 O O . LEU A 1 101 ? 11.602 -30.062 -15.727 1 98.81 101 LEU A O 1
ATOM 782 N N . SER A 1 102 ? 10.68 -28.297 -16.609 1 98.75 102 SER A N 1
ATOM 783 C CA . SER A 1 102 ? 10.148 -29 -17.766 1 98.75 102 SER A CA 1
ATOM 784 C C . SER A 1 102 ? 11.266 -29.625 -18.594 1 98.75 102 SER A C 1
ATOM 786 O O . SER A 1 102 ? 11.156 -30.781 -19 1 98.75 102 SER A O 1
ATOM 788 N N . TYR A 1 103 ? 12.344 -28.906 -18.781 1 98.44 103 TYR A N 1
ATOM 789 C CA . TYR A 1 103 ? 13.469 -29.422 -19.562 1 98.44 103 TYR A CA 1
ATOM 790 C C . TYR A 1 103 ? 14.156 -30.578 -18.844 1 98.44 103 TYR A C 1
ATOM 792 O O . TYR A 1 103 ? 14.461 -31.594 -19.453 1 98.44 103 TYR A O 1
ATOM 800 N N . LEU A 1 104 ? 14.336 -30.375 -17.609 1 98.44 104 LEU A N 1
ATOM 801 C CA . LEU A 1 104 ? 15.008 -31.406 -16.812 1 98.44 104 LEU A CA 1
ATOM 802 C C . LEU A 1 104 ? 14.172 -32.688 -16.766 1 98.44 104 LEU A C 1
ATOM 804 O O . LEU A 1 104 ? 14.711 -33.781 -16.828 1 98.44 104 LEU A O 1
ATOM 808 N N . LEU A 1 105 ? 12.891 -32.562 -16.672 1 98.31 105 LEU A N 1
ATOM 809 C CA . LEU A 1 105 ? 11.984 -33.688 -16.703 1 98.31 105 LEU A CA 1
ATOM 810 C C . LEU A 1 105 ? 12.047 -34.375 -18.062 1 98.31 105 LEU A C 1
ATOM 812 O O . LEU A 1 105 ? 12.094 -35.625 -18.141 1 98.31 105 LEU A O 1
ATOM 816 N N . ALA A 1 106 ? 12 -33.625 -19.109 1 97.12 106 ALA A N 1
ATOM 817 C CA . ALA A 1 106 ? 12.078 -34.188 -20.453 1 97.12 106 ALA A CA 1
ATOM 818 C C . ALA A 1 106 ? 13.375 -34.969 -20.656 1 97.12 106 ALA A C 1
ATOM 820 O O . ALA A 1 106 ? 13.367 -36.094 -21.203 1 97.12 106 ALA A O 1
ATOM 821 N N . ASP A 1 107 ? 14.43 -34.375 -20.188 1 95.69 107 ASP A N 1
ATOM 822 C CA . ASP A 1 107 ? 15.742 -35.031 -20.297 1 95.69 107 ASP A CA 1
ATOM 823 C C . ASP A 1 107 ? 15.789 -36.312 -19.469 1 95.69 107 ASP A C 1
ATOM 825 O O . ASP A 1 107 ? 16.547 -37.219 -19.766 1 95.69 107 ASP A O 1
ATOM 829 N N . ALA A 1 108 ? 14.961 -36.375 -18.453 1 94.81 108 ALA A N 1
ATOM 830 C CA . ALA A 1 108 ? 14.891 -37.562 -17.594 1 94.81 108 ALA A CA 1
ATOM 831 C C . ALA A 1 108 ? 13.969 -38.594 -18.203 1 94.81 108 ALA A C 1
ATOM 833 O O . ALA A 1 108 ? 13.758 -39.656 -17.625 1 94.81 108 ALA A O 1
ATOM 834 N N . GLY A 1 109 ? 13.328 -38.281 -19.344 1 93.38 109 GLY A N 1
ATOM 835 C CA . GLY A 1 109 ? 12.586 -39.281 -20.094 1 93.38 109 GLY A CA 1
ATOM 836 C C . GLY A 1 109 ? 11.078 -39.125 -19.969 1 93.38 109 GLY A C 1
ATOM 837 O O . GLY A 1 109 ? 10.32 -39.969 -20.453 1 93.38 109 GLY A O 1
ATOM 838 N N . TYR A 1 110 ? 10.648 -38.094 -19.422 1 96.19 110 TYR A N 1
ATOM 839 C CA . TYR A 1 110 ? 9.219 -37.875 -19.25 1 96.19 110 TYR A CA 1
ATOM 840 C C . TYR A 1 110 ? 8.617 -37.219 -20.484 1 96.19 110 TYR A C 1
ATOM 842 O O . TYR A 1 110 ? 9.297 -36.438 -21.188 1 96.19 110 TYR A O 1
ATOM 850 N N . ASP A 1 111 ? 7.383 -37.562 -20.75 1 97 111 ASP A N 1
ATOM 851 C CA . ASP A 1 111 ? 6.492 -36.781 -21.609 1 97 111 ASP A CA 1
ATOM 852 C C . ASP A 1 111 ? 5.859 -35.625 -20.812 1 97 111 ASP A C 1
ATOM 854 O O . ASP A 1 111 ? 4.914 -35.844 -20.062 1 97 111 ASP A O 1
ATOM 858 N N . VAL A 1 112 ? 6.387 -34.406 -21.062 1 98.5 112 VAL A N 1
ATOM 859 C CA . VAL A 1 112 ? 6.055 -33.281 -20.172 1 98.5 112 VAL A CA 1
ATOM 860 C C . VAL A 1 112 ? 4.938 -32.438 -20.797 1 98.5 112 VAL A C 1
ATOM 862 O O . VAL A 1 112 ? 5.047 -32 -21.938 1 98.5 112 VAL A O 1
ATOM 865 N N . TRP A 1 113 ? 3.896 -32.25 -20.078 1 98.81 113 TRP A N 1
ATOM 866 C CA . TRP A 1 113 ? 2.77 -31.422 -20.469 1 98.81 113 TRP A CA 1
ATOM 867 C C . TRP A 1 113 ? 2.641 -30.203 -19.547 1 98.81 113 TRP A C 1
ATOM 869 O O . TRP A 1 113 ? 2.6 -30.344 -18.328 1 98.81 113 TRP A O 1
ATOM 879 N N . LEU A 1 114 ? 2.631 -29.062 -20.156 1 98.94 114 LEU A N 1
ATOM 880 C CA . LEU A 1 114 ? 2.453 -27.797 -19.453 1 98.94 114 LEU A CA 1
ATOM 881 C C . LEU A 1 114 ? 1.064 -27.219 -19.688 1 98.94 114 LEU A C 1
ATOM 883 O O . LEU A 1 114 ? 0.746 -26.828 -20.812 1 98.94 114 LEU A O 1
ATOM 887 N N . GLY A 1 115 ? 0.296 -27.188 -18.625 1 98.88 115 GLY A N 1
ATOM 888 C CA . GLY A 1 115 ? -1.051 -26.656 -18.75 1 98.88 115 GLY A CA 1
ATOM 889 C C . GLY A 1 115 ? -1.115 -25.141 -18.547 1 98.88 115 GLY A C 1
ATOM 890 O O . GLY A 1 115 ? -0.377 -24.594 -17.734 1 98.88 115 GLY A O 1
ATOM 891 N N . ASN A 1 116 ? -2.008 -24.5 -19.297 1 98.88 116 ASN A N 1
ATOM 892 C CA . ASN A 1 116 ? -2.385 -23.109 -19.078 1 98.88 116 ASN A CA 1
ATOM 893 C C . ASN A 1 116 ? -3.85 -22.984 -18.672 1 98.88 116 ASN A C 1
ATOM 895 O O . ASN A 1 116 ? -4.746 -23.312 -19.453 1 98.88 116 ASN A O 1
ATOM 899 N N . LEU A 1 117 ? -4.051 -22.5 -17.531 1 98.88 117 LEU A N 1
ATOM 900 C CA . LEU A 1 117 ? -5.402 -22.344 -17 1 98.88 117 LEU A CA 1
ATOM 901 C C . LEU A 1 117 ? -6.121 -21.188 -17.688 1 98.88 117 LEU A C 1
ATOM 903 O O . LEU A 1 117 ? -5.48 -20.312 -18.281 1 98.88 117 LEU A O 1
ATOM 907 N N . ARG A 1 118 ? -7.465 -21.25 -17.672 1 98.75 118 ARG A N 1
ATOM 908 C CA . ARG A 1 118 ? -8.219 -20.141 -18.234 1 98.75 118 ARG A CA 1
ATOM 909 C C . ARG A 1 118 ? -7.75 -18.812 -17.641 1 98.75 118 ARG A C 1
ATOM 911 O O . ARG A 1 118 ? -7.328 -18.766 -16.484 1 98.75 118 ARG A O 1
ATOM 918 N N . GLY A 1 119 ? -7.836 -17.781 -18.453 1 97.12 119 GLY A N 1
ATOM 919 C CA . GLY A 1 119 ? -7.418 -16.469 -18.016 1 97.12 119 GLY A CA 1
ATOM 920 C C . GLY A 1 119 ? -6.043 -16.078 -18.516 1 97.12 119 GLY A C 1
ATOM 921 O O . GLY A 1 119 ? -5.73 -14.891 -18.641 1 97.12 119 GLY A O 1
ATOM 922 N N . THR A 1 120 ? -5.172 -17.062 -18.797 1 97.69 120 THR A N 1
ATOM 923 C CA . THR A 1 120 ? -3.867 -16.766 -19.375 1 97.69 120 THR A CA 1
ATOM 924 C C . THR A 1 120 ? -4.008 -16.281 -20.812 1 97.69 120 THR A C 1
ATOM 926 O O . THR A 1 120 ? -5.09 -16.391 -21.406 1 97.69 120 THR A O 1
ATOM 929 N N . VAL A 1 121 ? -2.91 -15.773 -21.359 1 95.88 121 VAL A N 1
ATOM 930 C CA . VAL A 1 121 ? -2.928 -15.336 -22.75 1 95.88 121 VAL A CA 1
ATOM 931 C C . VAL A 1 121 ? -3.137 -16.547 -23.672 1 95.88 121 VAL A C 1
ATOM 933 O O . VAL A 1 121 ? -3.498 -16.375 -24.844 1 95.88 121 VAL A O 1
ATOM 936 N N . TYR A 1 122 ? -3.07 -17.734 -23.141 1 97.38 122 TYR A N 1
ATOM 937 C CA . TYR A 1 122 ? -3.17 -18.969 -23.922 1 97.38 122 TYR A CA 1
ATOM 938 C C . TYR A 1 122 ? -4.57 -19.562 -23.828 1 97.38 122 TYR A C 1
ATOM 940 O O . TYR A 1 122 ? -4.77 -20.75 -24.078 1 97.38 122 TYR A O 1
ATOM 948 N N . SER A 1 123 ? -5.516 -18.812 -23.422 1 97.94 123 SER A N 1
ATOM 949 C CA . SER A 1 123 ? -6.891 -19.281 -23.344 1 97.94 123 SER A CA 1
ATOM 950 C C . SER A 1 123 ? -7.836 -18.391 -24.125 1 97.94 123 SER A C 1
ATOM 952 O O . SER A 1 123 ? -7.586 -17.188 -24.25 1 97.94 123 SER A O 1
ATOM 954 N N . THR A 1 124 ? -8.82 -18.938 -24.719 1 98.25 124 THR A N 1
ATOM 955 C CA . THR A 1 124 ? -9.93 -18.266 -25.391 1 98.25 124 THR A CA 1
ATOM 956 C C . THR A 1 124 ? -11.258 -18.891 -24.984 1 98.25 124 THR A C 1
ATOM 958 O O . THR A 1 124 ? -11.328 -19.656 -24.016 1 98.25 124 THR A O 1
ATOM 961 N N . HIS A 1 125 ? -12.273 -18.453 -25.625 1 98.5 125 HIS A N 1
ATOM 962 C CA . HIS A 1 125 ? -13.609 -18.984 -25.391 1 98.5 125 HIS A CA 1
ATOM 963 C C . HIS A 1 125 ? -14.367 -19.141 -26.719 1 98.5 125 HIS A C 1
ATOM 965 O O . HIS A 1 125 ? -14.148 -18.375 -27.656 1 98.5 125 HIS A O 1
ATOM 971 N N . THR A 1 126 ? -15.273 -20.078 -26.734 1 98.38 126 THR A N 1
ATOM 972 C CA . THR A 1 126 ? -15.992 -20.391 -27.953 1 98.38 126 THR A CA 1
ATOM 973 C C . THR A 1 126 ? -16.969 -19.266 -28.312 1 98.38 126 THR A C 1
ATOM 975 O O . THR A 1 126 ? -17.234 -19.016 -29.5 1 98.38 126 THR A O 1
ATOM 978 N N . ASN A 1 127 ? -17.469 -18.516 -27.281 1 97.44 127 ASN A N 1
ATOM 979 C CA . ASN A 1 127 ? -18.531 -17.562 -27.547 1 97.44 127 ASN A CA 1
ATOM 980 C C . ASN A 1 127 ? -18.203 -16.188 -26.969 1 97.44 127 ASN A C 1
ATOM 982 O O . ASN A 1 127 ? -18.969 -15.234 -27.125 1 97.44 127 ASN A O 1
ATOM 986 N N . LEU A 1 128 ? -17.125 -16.094 -26.266 1 98 128 LEU A N 1
ATOM 987 C CA . LEU A 1 128 ? -16.75 -14.844 -25.609 1 98 128 LEU A CA 1
ATOM 988 C C . LEU A 1 128 ? -15.375 -14.375 -26.094 1 98 128 LEU A C 1
ATOM 990 O O . LEU A 1 128 ? -14.562 -15.18 -26.562 1 98 128 LEU A O 1
ATOM 994 N N . THR A 1 129 ? -15.203 -13.086 -26 1 96.75 129 THR A N 1
ATOM 995 C CA . THR A 1 129 ? -13.875 -12.523 -26.219 1 96.75 129 THR A CA 1
ATOM 996 C C . THR A 1 129 ? -13.266 -12.039 -24.906 1 96.75 129 THR A C 1
ATOM 998 O O . THR A 1 129 ? -13.977 -11.891 -23.906 1 96.75 129 THR A O 1
ATOM 1001 N N . LYS A 1 130 ? -12.016 -11.742 -24.859 1 95.25 130 LYS A N 1
ATOM 1002 C CA . LYS A 1 130 ? -11.312 -11.32 -23.656 1 95.25 130 LYS A CA 1
ATOM 1003 C C . LYS A 1 130 ? -11.773 -9.938 -23.203 1 95.25 130 LYS A C 1
ATOM 1005 O O . LYS A 1 130 ? -11.5 -9.516 -22.078 1 95.25 130 LYS A O 1
ATOM 1010 N N . ASN A 1 131 ? -12.445 -9.219 -24.062 1 93.06 131 ASN A N 1
ATOM 1011 C CA . ASN A 1 131 ? -12.977 -7.91 -23.703 1 93.06 131 ASN A CA 1
ATOM 1012 C C . ASN A 1 131 ? -14.336 -8.023 -23.016 1 93.06 131 ASN A C 1
ATOM 1014 O O . ASN A 1 131 ? -14.828 -7.051 -22.453 1 93.06 131 ASN A O 1
ATOM 1018 N N . ASP A 1 132 ? -14.875 -9.211 -23.078 1 95.56 132 ASP A N 1
ATOM 1019 C CA . ASP A 1 132 ? -16.156 -9.445 -22.422 1 95.56 132 ASP A CA 1
ATOM 1020 C C . ASP A 1 132 ? -15.961 -9.695 -20.922 1 95.56 132 ASP A C 1
ATOM 1022 O O . ASP A 1 132 ? -15.188 -10.57 -20.531 1 95.56 132 ASP A O 1
ATOM 1026 N N . PRO A 1 133 ? -16.719 -8.945 -20.078 1 94.75 133 PRO A N 1
ATOM 1027 C CA . PRO A 1 133 ? -16.625 -9.188 -18.625 1 94.75 133 PRO A CA 1
ATOM 1028 C C . PRO A 1 133 ? -16.922 -10.641 -18.25 1 94.75 133 PRO A C 1
ATOM 1030 O O . PRO A 1 133 ? -16.312 -11.164 -17.312 1 94.75 133 PRO A O 1
ATOM 1033 N N . LYS A 1 134 ? -17.766 -11.281 -19 1 96.88 134 LYS A N 1
ATOM 1034 C CA . LYS A 1 134 ? -18.156 -12.656 -18.703 1 96.88 134 LYS A CA 1
ATOM 1035 C C . LYS A 1 134 ? -16.984 -13.617 -18.922 1 96.88 134 LYS A C 1
ATOM 1037 O O . LYS A 1 134 ? -16.922 -14.688 -18.312 1 96.88 134 LYS A O 1
ATOM 1042 N N . PHE A 1 135 ? -16.078 -13.297 -19.812 1 98.06 135 PHE A N 1
ATOM 1043 C CA . PHE A 1 135 ? -14.883 -14.086 -20.047 1 98.06 135 PHE A CA 1
ATOM 1044 C C . PHE A 1 135 ? -14.055 -14.227 -18.781 1 98.06 135 PHE A C 1
ATOM 1046 O O . PHE A 1 135 ? -13.391 -15.25 -18.578 1 98.06 135 PHE A O 1
ATOM 1053 N N . TRP A 1 136 ? -14.242 -13.227 -17.891 1 97.75 136 TRP A N 1
ATOM 1054 C CA . TRP A 1 136 ? -13.383 -13.148 -16.703 1 97.75 136 TRP A CA 1
ATOM 1055 C C . TRP A 1 136 ? -14.148 -13.539 -15.445 1 97.75 136 TRP A C 1
ATOM 1057 O O . TRP A 1 136 ? -13.617 -13.469 -14.344 1 97.75 136 TRP A O 1
ATOM 1067 N N . ASP A 1 137 ? -15.344 -13.992 -15.594 1 96.06 137 ASP A N 1
ATOM 1068 C CA . ASP A 1 137 ? -16.219 -14.289 -14.453 1 96.06 137 ASP A CA 1
ATOM 1069 C C . ASP A 1 137 ? -15.977 -15.711 -13.945 1 96.06 137 ASP A C 1
ATOM 1071 O O . ASP A 1 137 ? -16.859 -16.562 -14.047 1 96.06 137 ASP A O 1
ATOM 1075 N N . PHE A 1 138 ? -14.805 -15.945 -13.375 1 97.88 138 PHE A N 1
ATOM 1076 C CA . PHE A 1 138 ? -14.422 -17.234 -12.828 1 97.88 138 PHE A CA 1
ATOM 1077 C C . PHE A 1 138 ? -13.422 -17.062 -11.688 1 97.88 138 PHE A C 1
ATOM 1079 O O . PHE A 1 138 ? -12.875 -15.984 -11.492 1 97.88 138 PHE A O 1
ATOM 1086 N N . SER A 1 139 ? -13.273 -18.062 -10.875 1 97.75 139 SER A N 1
ATOM 1087 C CA . SER A 1 139 ? -12.203 -18.219 -9.898 1 97.75 139 SER A CA 1
ATOM 1088 C C . SER A 1 139 ? -11.469 -19.547 -10.078 1 97.75 139 SER A C 1
ATOM 1090 O O . SER A 1 139 ? -11.617 -20.203 -11.117 1 97.75 139 SER A O 1
ATOM 1092 N N . PHE A 1 140 ? -10.664 -19.906 -9.148 1 98.38 140 PHE A N 1
ATOM 1093 C CA . PHE A 1 140 ? -9.953 -21.172 -9.266 1 98.38 140 PHE A CA 1
ATOM 1094 C C . PHE A 1 140 ? -10.891 -22.344 -9.031 1 98.38 140 PHE A C 1
ATOM 1096 O O . PHE A 1 14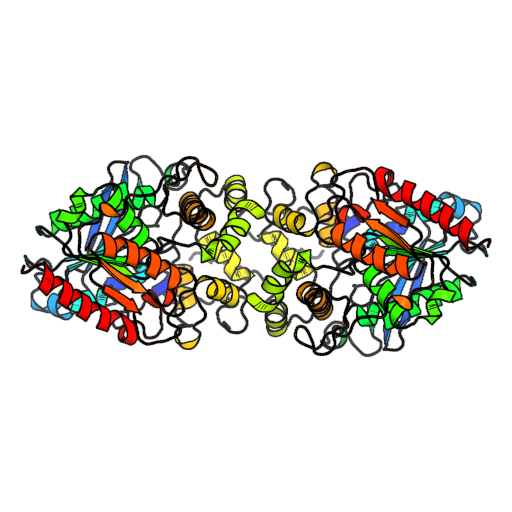0 ? -10.516 -23.5 -9.219 1 98.38 140 PHE A O 1
ATOM 1103 N N . HIS A 1 141 ? -12.141 -22.078 -8.648 1 98.62 141 HIS A N 1
ATOM 1104 C CA . HIS A 1 141 ? -13.148 -23.125 -8.617 1 98.62 141 HIS A CA 1
ATOM 1105 C C . HIS A 1 141 ? -13.305 -23.781 -9.992 1 98.62 141 HIS A C 1
ATOM 1107 O O . HIS A 1 141 ? -13.289 -25 -10.109 1 98.62 141 HIS A O 1
ATOM 1113 N N . GLU A 1 142 ? -13.422 -22.953 -10.977 1 98.75 142 GLU A N 1
ATOM 1114 C CA . GLU A 1 142 ? -13.594 -23.438 -12.344 1 98.75 142 GLU A CA 1
ATOM 1115 C C . GLU A 1 142 ? -12.312 -24.094 -12.867 1 98.75 142 GLU A C 1
ATOM 1117 O O . GLU A 1 142 ? -12.367 -25.031 -13.664 1 98.75 142 GLU A O 1
ATOM 1122 N N . HIS A 1 143 ? -11.164 -23.625 -12.398 1 98.81 143 HIS A N 1
ATOM 1123 C CA . HIS A 1 143 ? -9.922 -24.297 -12.727 1 98.81 143 HIS A CA 1
ATOM 1124 C C . HIS A 1 143 ? -9.977 -25.781 -12.344 1 98.81 143 HIS A C 1
ATOM 1126 O O . HIS A 1 143 ? -9.641 -26.641 -13.148 1 98.81 143 HIS A O 1
ATOM 1132 N N . GLY A 1 144 ? -10.383 -26.031 -11.102 1 98.88 144 GLY A N 1
ATOM 1133 C CA . GLY A 1 144 ? -10.453 -27.391 -10.602 1 98.88 144 GLY A CA 1
ATOM 1134 C C . GLY A 1 144 ? -11.586 -28.188 -11.211 1 98.88 144 GLY A C 1
ATOM 1135 O O . GLY A 1 144 ? -11.406 -29.375 -11.539 1 98.88 144 GLY A O 1
ATOM 1136 N N . LYS A 1 145 ? -12.672 -27.562 -11.406 1 98.75 145 LYS A N 1
ATOM 1137 C CA . LYS A 1 145 ? -13.883 -28.266 -11.836 1 98.75 145 LYS A CA 1
ATOM 1138 C C . LYS A 1 145 ? -13.844 -28.562 -13.328 1 98.75 145 LYS A C 1
ATOM 1140 O O . LYS A 1 145 ? -14.344 -29.594 -13.766 1 98.75 145 LYS A O 1
ATOM 1145 N N . TYR A 1 146 ? -13.203 -27.641 -14.102 1 98.88 146 TYR A N 1
ATOM 1146 C CA . TYR A 1 146 ? -13.336 -27.781 -15.547 1 98.88 146 TYR A CA 1
ATOM 1147 C C . TYR A 1 146 ? -11.977 -27.875 -16.219 1 98.88 146 TYR A C 1
ATOM 1149 O O . TYR A 1 146 ? -11.734 -28.766 -17.031 1 98.88 146 TYR A O 1
ATOM 1157 N N . ASP A 1 147 ? -11.031 -26.969 -15.93 1 98.94 147 ASP A N 1
ATOM 1158 C CA . ASP A 1 147 ? -9.789 -26.859 -16.688 1 98.94 147 ASP A CA 1
ATOM 1159 C C . ASP A 1 147 ? -8.922 -28.109 -16.484 1 98.94 147 ASP A C 1
ATOM 1161 O O . ASP A 1 147 ? -8.477 -28.719 -17.453 1 98.94 147 ASP A O 1
ATOM 1165 N N . LEU A 1 148 ? -8.68 -28.453 -15.211 1 98.94 148 LEU A N 1
ATOM 1166 C CA . LEU A 1 148 ? -7.766 -29.547 -14.906 1 98.94 148 LEU A CA 1
ATOM 1167 C C . LEU A 1 148 ? -8.305 -30.859 -15.453 1 98.94 148 LEU A C 1
ATOM 1169 O O . LEU A 1 148 ? -7.578 -31.609 -16.109 1 98.94 148 LEU A O 1
ATOM 1173 N N . PRO A 1 149 ? -9.594 -31.172 -15.242 1 98.88 149 PRO A N 1
ATOM 1174 C CA . PRO A 1 149 ? -10.133 -32.406 -15.828 1 98.88 149 PRO A CA 1
ATOM 1175 C C . PRO A 1 149 ? -9.969 -32.438 -17.344 1 98.88 149 PRO A C 1
ATOM 1177 O O . PRO A 1 149 ? -9.547 -33.469 -17.891 1 98.88 149 PRO A O 1
ATOM 1180 N N . ALA A 1 150 ? -10.227 -31.359 -17.953 1 98.94 150 ALA A N 1
ATOM 1181 C CA . ALA A 1 150 ? -10.102 -31.312 -19.406 1 98.94 150 ALA A CA 1
ATOM 1182 C C . ALA A 1 150 ? -8.664 -31.562 -19.844 1 98.94 150 ALA A C 1
ATOM 1184 O O . ALA A 1 150 ? -8.422 -32.281 -20.812 1 98.94 150 ALA A O 1
ATOM 1185 N N . MET A 1 151 ? -7.754 -30.984 -19.188 1 98.94 151 MET A N 1
ATOM 1186 C CA . MET A 1 151 ? -6.34 -31.125 -19.547 1 98.94 151 MET A CA 1
ATOM 1187 C C . MET A 1 151 ? -5.863 -32.562 -19.297 1 98.94 151 MET A C 1
ATOM 1189 O O . MET A 1 151 ? -5.137 -33.125 -20.109 1 98.94 151 MET A O 1
ATOM 1193 N N . ILE A 1 152 ? -6.262 -33.125 -18.141 1 98.88 152 ILE A N 1
ATOM 1194 C CA . ILE A 1 152 ? -5.875 -34.5 -17.828 1 98.88 152 ILE A CA 1
ATOM 1195 C C . ILE A 1 152 ? -6.41 -35.438 -18.891 1 98.88 152 ILE A C 1
ATOM 1197 O O . ILE A 1 152 ? -5.672 -36.281 -19.422 1 98.88 152 ILE A O 1
ATOM 1201 N N . ASP A 1 153 ? -7.656 -35.281 -19.266 1 98.81 153 ASP A N 1
ATOM 1202 C CA . ASP A 1 153 ? -8.258 -36.156 -20.281 1 98.81 153 ASP A CA 1
ATOM 1203 C C . ASP A 1 153 ? -7.539 -36 -21.609 1 98.81 153 ASP A C 1
ATOM 1205 O O . ASP A 1 153 ? -7.359 -36.969 -22.344 1 98.81 153 ASP A O 1
ATOM 1209 N N . ARG A 1 154 ? -7.168 -34.812 -21.938 1 98.62 154 ARG A N 1
ATOM 1210 C CA . ARG A 1 154 ? -6.438 -34.594 -23.188 1 98.62 154 ARG A CA 1
ATOM 1211 C C . ARG A 1 154 ? -5.117 -35.344 -23.188 1 98.62 154 ARG A C 1
ATOM 1213 O O . ARG A 1 154 ? -4.758 -35.969 -24.172 1 98.62 154 ARG A O 1
ATOM 1220 N N . VAL A 1 155 ? -4.363 -35.219 -22.125 1 98.44 155 VAL A N 1
ATOM 1221 C CA . VAL A 1 155 ? -3.084 -35.938 -22 1 98.44 155 VAL A CA 1
ATOM 1222 C C . VAL A 1 155 ? -3.295 -37.438 -22.156 1 98.44 155 VAL A C 1
ATOM 1224 O O . VAL A 1 155 ? -2.584 -38.094 -22.922 1 98.44 155 VAL A O 1
ATOM 1227 N N . LEU A 1 156 ? -4.27 -37.969 -21.453 1 97.81 156 LEU A N 1
ATOM 1228 C CA . LEU A 1 156 ? -4.539 -39.406 -21.5 1 97.81 156 LEU A CA 1
ATOM 1229 C C . LEU A 1 156 ? -4.949 -39.844 -22.891 1 97.81 156 LEU A C 1
ATOM 1231 O O . LEU A 1 156 ? -4.5 -40.875 -23.375 1 97.81 156 LEU A O 1
ATOM 1235 N N . ASN A 1 157 ? -5.766 -39.031 -23.531 1 97.44 157 ASN A N 1
ATOM 1236 C CA . ASN A 1 157 ? -6.234 -39.375 -24.875 1 97.44 157 ASN A CA 1
ATOM 1237 C C . ASN A 1 157 ? -5.086 -39.406 -25.875 1 97.44 157 ASN A C 1
ATOM 1239 O O . ASN A 1 157 ? -5.047 -40.25 -26.766 1 97.44 157 ASN A O 1
ATOM 1243 N N . ILE A 1 158 ? -4.184 -38.5 -25.781 1 96.19 158 ILE A N 1
ATOM 1244 C CA . ILE A 1 158 ? -3.086 -38.375 -26.734 1 96.19 158 ILE A CA 1
ATOM 1245 C C . ILE A 1 158 ? -2.043 -39.469 -26.469 1 96.19 158 ILE A C 1
ATOM 1247 O O . ILE A 1 158 ? -1.493 -40.031 -27.406 1 96.19 158 ILE A O 1
ATOM 1251 N N . THR A 1 159 ? -1.76 -39.719 -25.234 1 95.19 159 THR A N 1
ATOM 1252 C CA . THR A 1 159 ? -0.661 -40.594 -24.875 1 95.19 159 THR A CA 1
ATOM 1253 C C . THR A 1 159 ? -1.128 -42.062 -24.828 1 95.19 159 THR A C 1
ATOM 1255 O O . THR A 1 159 ? -0.313 -42.969 -24.906 1 95.19 159 THR A O 1
ATOM 1258 N N . GLY A 1 160 ? -2.404 -42.281 -24.547 1 94.5 160 GLY A N 1
ATOM 1259 C CA . GLY A 1 160 ? -2.949 -43.625 -24.391 1 94.5 160 GLY A CA 1
ATOM 1260 C C . GLY A 1 160 ? -2.711 -44.188 -23.016 1 94.5 160 GLY A C 1
ATOM 1261 O O . GLY A 1 160 ? -2.99 -45.375 -22.781 1 94.5 160 GLY A O 1
ATOM 1262 N N . LEU A 1 161 ? -2.238 -43.438 -22.125 1 95.12 161 LEU A N 1
ATOM 1263 C CA . LEU A 1 161 ? -1.968 -43.875 -20.766 1 95.12 161 LEU A CA 1
ATOM 1264 C C . LEU A 1 161 ? -3.246 -43.906 -19.938 1 95.12 161 LEU A C 1
ATOM 1266 O O . LEU A 1 161 ? -4.199 -43.188 -20.234 1 95.12 161 LEU A O 1
ATOM 1270 N N . ASP A 1 162 ? -3.217 -44.719 -18.891 1 94.75 162 ASP A N 1
ATOM 1271 C CA . ASP A 1 162 ? -4.363 -44.781 -18 1 94.75 162 ASP A CA 1
ATOM 1272 C C . ASP A 1 162 ? -4.238 -43.719 -16.891 1 94.75 162 ASP A C 1
ATOM 1274 O O . ASP A 1 162 ? -5.25 -43.25 -16.375 1 94.75 162 ASP A O 1
ATOM 1278 N N . LYS A 1 163 ? -2.973 -43.531 -16.484 1 97.12 163 LYS A N 1
ATOM 1279 C CA . LYS A 1 163 ? -2.693 -42.562 -15.414 1 97.12 163 LYS A CA 1
ATOM 1280 C C . LYS A 1 163 ? -1.477 -41.719 -15.742 1 97.12 163 LYS A C 1
ATOM 1282 O O . LYS A 1 163 ? -0.609 -42.125 -16.516 1 97.12 163 LYS A O 1
ATOM 1287 N N . ILE A 1 164 ? -1.447 -40.562 -15.148 1 98 164 ILE A N 1
ATOM 1288 C CA . ILE A 1 164 ? -0.302 -39.688 -15.32 1 98 164 ILE A CA 1
ATOM 1289 C C . ILE A 1 164 ? 0.088 -39.094 -13.969 1 98 164 ILE A C 1
ATOM 1291 O O . ILE A 1 164 ? -0.657 -39.188 -12.992 1 98 164 ILE A O 1
ATOM 1295 N N . MET A 1 165 ? 1.297 -38.531 -13.875 1 98.31 165 MET A N 1
ATOM 1296 C CA . MET A 1 165 ? 1.736 -37.719 -12.727 1 98.31 165 MET A CA 1
ATOM 1297 C C . MET A 1 165 ? 1.202 -36.312 -12.812 1 98.31 165 MET A C 1
ATOM 1299 O O . MET A 1 165 ? 1.118 -35.75 -13.898 1 98.31 165 MET A O 1
ATOM 1303 N N . LEU A 1 166 ? 0.839 -35.719 -11.656 1 98.88 166 LEU A N 1
ATOM 1304 C CA . LEU A 1 166 ? 0.405 -34.312 -11.594 1 98.88 166 LEU A CA 1
ATOM 1305 C C . LEU A 1 166 ? 1.297 -33.531 -10.648 1 98.88 166 LEU A C 1
ATOM 1307 O O . LEU A 1 166 ? 1.584 -33.969 -9.539 1 98.88 166 LEU A O 1
ATOM 1311 N N . VAL A 1 167 ? 1.812 -32.406 -11.109 1 98.94 167 VAL A N 1
ATOM 1312 C CA . VAL A 1 167 ? 2.543 -31.453 -10.297 1 98.94 167 VAL A CA 1
ATOM 1313 C C . VAL A 1 167 ? 1.834 -30.094 -10.336 1 98.94 167 VAL A C 1
ATOM 1315 O O . VAL A 1 167 ? 1.522 -29.578 -11.414 1 98.94 167 VAL A O 1
ATOM 1318 N N . GLY A 1 168 ? 1.501 -29.562 -9.234 1 98.88 168 GLY A N 1
ATOM 1319 C CA . GLY A 1 168 ? 0.934 -28.219 -9.141 1 98.88 168 GLY A CA 1
ATOM 1320 C C . GLY A 1 168 ? 1.788 -27.266 -8.32 1 98.88 168 GLY A C 1
ATOM 1321 O O . GLY A 1 168 ? 2.357 -27.656 -7.297 1 98.88 168 GLY A O 1
ATOM 1322 N N . TYR A 1 169 ? 1.874 -26.016 -8.766 1 98.88 169 TYR A N 1
ATOM 1323 C CA . TYR A 1 169 ? 2.568 -24.969 -8.039 1 98.88 169 TYR A CA 1
ATOM 1324 C C . TYR A 1 169 ? 1.593 -23.875 -7.59 1 98.88 169 TYR A C 1
ATOM 1326 O O . TYR A 1 169 ? 0.852 -23.328 -8.398 1 98.88 169 TYR A O 1
ATOM 1334 N N . SER A 1 170 ? 1.624 -23.547 -6.273 1 98.75 170 SER A N 1
ATOM 1335 C CA . SER A 1 170 ? 0.851 -22.438 -5.719 1 98.75 170 SER A CA 1
ATOM 1336 C C . SER A 1 170 ? -0.621 -22.547 -6.102 1 98.75 170 SER A C 1
ATOM 1338 O O . SER A 1 170 ? -1.312 -23.469 -5.684 1 98.75 170 SER A O 1
ATOM 1340 N N . MET A 1 171 ? -1.167 -21.781 -7.004 1 98.88 171 MET A N 1
ATOM 1341 C CA . MET A 1 171 ? -2.566 -21.859 -7.414 1 98.88 171 MET A CA 1
ATOM 1342 C C . MET A 1 171 ? -2.848 -23.172 -8.148 1 98.88 171 MET A C 1
ATOM 1344 O O . MET A 1 171 ? -3.965 -23.688 -8.094 1 98.88 171 MET A O 1
ATOM 1348 N N . GLY A 1 172 ? -1.854 -23.734 -8.781 1 98.88 172 GLY A N 1
ATOM 1349 C CA . GLY A 1 172 ? -2.02 -25.047 -9.383 1 98.88 172 GLY A CA 1
ATOM 1350 C C . GLY A 1 172 ? -2.375 -26.125 -8.383 1 98.88 172 GLY A C 1
ATOM 1351 O O . GLY A 1 172 ? -3.1 -27.062 -8.703 1 98.88 172 GLY A O 1
ATOM 1352 N N . THR A 1 173 ? -1.843 -25.984 -7.172 1 98.94 173 THR A N 1
ATOM 1353 C CA . THR A 1 173 ? -2.213 -26.906 -6.102 1 98.94 173 THR A CA 1
ATOM 1354 C C . THR A 1 173 ? -3.646 -26.656 -5.645 1 98.94 173 THR A C 1
ATOM 1356 O O . THR A 1 173 ? -4.391 -27.594 -5.371 1 98.94 173 THR A O 1
ATOM 1359 N N . THR A 1 174 ? -3.992 -25.359 -5.555 1 98.88 174 THR A N 1
ATOM 1360 C CA . THR A 1 174 ? -5.363 -25 -5.219 1 98.88 174 THR A CA 1
ATOM 1361 C C . THR A 1 174 ? -6.352 -25.656 -6.18 1 98.88 174 THR A C 1
ATOM 1363 O O . THR A 1 174 ? -7.297 -26.312 -5.75 1 98.88 174 THR A O 1
ATOM 1366 N N . SER A 1 175 ? -6.078 -25.5 -7.406 1 98.81 175 SER A N 1
ATOM 1367 C CA . SER A 1 175 ? -6.934 -26.047 -8.453 1 98.81 175 SER A CA 1
ATOM 1368 C C . SER A 1 175 ? -7.008 -27.562 -8.383 1 98.81 175 SER A C 1
ATOM 1370 O O . SER A 1 175 ? -8.07 -28.156 -8.602 1 98.81 175 SER A O 1
ATOM 1372 N N . SER A 1 176 ? -5.926 -28.172 -8.07 1 98.94 176 SER A N 1
ATOM 1373 C CA . SER A 1 176 ? -5.879 -29.641 -7.984 1 98.94 176 SER A CA 1
ATOM 1374 C C . SER A 1 176 ? -6.723 -30.141 -6.82 1 98.94 176 SER A C 1
ATOM 1376 O O . SER A 1 176 ? -7.516 -31.078 -6.984 1 98.94 176 SER A O 1
ATOM 1378 N N . PHE A 1 177 ? -6.582 -29.531 -5.691 1 98.94 177 PHE A N 1
ATOM 1379 C CA . PHE A 1 177 ? -7.363 -29.953 -4.535 1 98.94 177 PHE A CA 1
ATOM 1380 C C . PHE A 1 177 ? -8.852 -29.719 -4.766 1 98.94 177 PHE A C 1
ATOM 1382 O O . PHE A 1 177 ? -9.688 -30.484 -4.293 1 98.94 177 PHE A O 1
ATOM 1389 N N . ILE A 1 178 ? -9.156 -28.688 -5.473 1 98.88 178 ILE A N 1
ATOM 1390 C CA . ILE A 1 178 ? -10.547 -28.438 -5.82 1 98.88 178 ILE A CA 1
ATOM 1391 C C . ILE A 1 178 ? -11.039 -29.516 -6.785 1 98.88 178 ILE A C 1
ATOM 1393 O O . ILE A 1 178 ? -12.164 -30 -6.664 1 98.88 178 ILE A O 1
ATOM 1397 N N . MET A 1 179 ? -10.211 -29.859 -7.746 1 98.94 179 MET A N 1
ATOM 1398 C CA . MET A 1 179 ? -10.578 -30.953 -8.648 1 98.94 179 MET A CA 1
ATOM 1399 C C . MET A 1 179 ? -10.898 -32.219 -7.863 1 98.94 179 MET A C 1
ATOM 1401 O O . MET A 1 179 ? -11.93 -32.844 -8.086 1 98.94 179 MET A O 1
ATOM 1405 N N . PHE A 1 180 ? -10.047 -32.594 -6.902 1 98.88 180 PHE A N 1
ATOM 1406 C CA . PHE A 1 180 ? -10.289 -33.781 -6.113 1 98.88 180 PHE A CA 1
ATOM 1407 C C . PHE A 1 180 ? -11.602 -33.688 -5.348 1 98.88 180 PHE A C 1
ATOM 1409 O O . PHE A 1 180 ? -12.312 -34.688 -5.188 1 98.88 180 PHE A O 1
ATOM 1416 N N . SER A 1 181 ? -11.867 -32.531 -4.895 1 98.62 181 SER A N 1
ATOM 1417 C CA . SER A 1 181 ? -13.094 -32.312 -4.137 1 98.62 181 SER A CA 1
ATOM 1418 C C . SER A 1 181 ? -14.32 -32.375 -5.035 1 98.62 181 SER A C 1
ATOM 1420 O O . SER A 1 181 ? -15.305 -33.031 -4.699 1 98.62 181 SER A O 1
ATOM 1422 N N . GLN A 1 182 ? -14.242 -31.781 -6.238 1 98.31 182 GLN A N 1
ATOM 1423 C CA . GLN A 1 182 ? -15.406 -31.578 -7.09 1 98.31 182 GLN A CA 1
ATOM 1424 C C . GLN A 1 182 ? -15.555 -32.719 -8.094 1 98.31 182 GLN A C 1
ATOM 1426 O O . GLN A 1 182 ? -16.656 -33 -8.578 1 98.31 182 GLN A O 1
ATOM 1431 N N . ARG A 1 183 ? -14.469 -33.281 -8.453 1 98.62 183 ARG A N 1
ATOM 1432 C CA . ARG A 1 183 ? -14.391 -34.344 -9.438 1 98.62 183 ARG A CA 1
ATOM 1433 C C . ARG A 1 183 ? -13.562 -35.5 -8.914 1 98.62 183 ARG A C 1
ATOM 1435 O O . ARG A 1 183 ? -12.531 -35.844 -9.5 1 98.62 183 ARG A O 1
ATOM 1442 N N . PRO A 1 184 ? -14.062 -36.188 -7.91 1 98.5 184 PRO A N 1
ATOM 1443 C CA . PRO A 1 184 ? -13.242 -37.188 -7.234 1 98.5 184 PRO A CA 1
ATOM 1444 C C . PRO A 1 184 ? -12.867 -38.375 -8.148 1 98.5 184 PRO A C 1
ATOM 1446 O O . PRO A 1 184 ? -11.914 -39.094 -7.863 1 98.5 184 PRO A O 1
ATOM 1449 N N . GLU A 1 185 ? -13.586 -38.562 -9.273 1 98.5 185 GLU A N 1
ATOM 1450 C CA . GLU A 1 185 ? -13.281 -39.625 -10.203 1 98.5 185 GLU A CA 1
ATOM 1451 C C . GLU A 1 185 ? -11.906 -39.438 -10.836 1 98.5 185 GLU A C 1
ATOM 1453 O O . GLU A 1 185 ? -11.305 -40.406 -11.32 1 98.5 185 GLU A O 1
ATOM 1458 N N . TYR A 1 186 ? -11.344 -38.312 -10.766 1 98.75 186 TYR A N 1
ATOM 1459 C CA . TYR A 1 186 ? -10.062 -38.062 -11.422 1 98.75 186 TYR A CA 1
ATOM 1460 C C . TYR A 1 186 ? -8.906 -38.594 -10.57 1 98.75 186 TYR A C 1
ATOM 1462 O O . TYR A 1 186 ? -7.773 -38.656 -11.047 1 98.75 186 TYR A O 1
ATOM 1470 N N . ASN A 1 187 ? -9.18 -38.906 -9.312 1 98.62 187 ASN A N 1
ATOM 1471 C CA . ASN A 1 187 ? -8.164 -39.625 -8.539 1 98.62 187 ASN A CA 1
ATOM 1472 C C . ASN A 1 187 ? -7.648 -40.844 -9.281 1 98.62 187 ASN A C 1
ATOM 1474 O O . ASN A 1 187 ? -6.461 -41.156 -9.227 1 98.62 187 ASN A O 1
ATOM 1478 N N . ASP A 1 188 ? -8.484 -41.469 -10.039 1 98.06 188 ASP A N 1
ATOM 1479 C CA . ASP A 1 188 ? -8.18 -42.719 -10.695 1 98.06 188 ASP A CA 1
ATOM 1480 C C . ASP A 1 188 ? -7.328 -42.5 -11.945 1 98.06 188 ASP A C 1
ATOM 1482 O O . ASP A 1 188 ? -6.801 -43.469 -12.523 1 98.06 188 ASP A O 1
ATOM 1486 N N . LYS A 1 189 ? -7.152 -41.312 -12.25 1 98.44 189 LYS A N 1
ATOM 1487 C CA . LYS A 1 189 ? -6.426 -41 -13.477 1 98.44 189 LYS A CA 1
ATOM 1488 C C . LYS A 1 189 ? -5.02 -40.5 -13.172 1 98.44 189 LYS A C 1
ATOM 1490 O O . LYS A 1 189 ? -4.285 -40.094 -14.086 1 98.44 189 LYS A O 1
ATOM 1495 N N . LEU A 1 190 ? -4.676 -40.5 -11.898 1 98.62 190 LEU A N 1
ATOM 1496 C CA . LEU A 1 190 ? -3.383 -39.938 -11.492 1 98.62 190 LEU A CA 1
ATOM 1497 C C . LEU A 1 190 ? -2.578 -41 -10.727 1 98.62 190 LEU A C 1
ATOM 1499 O O . LEU A 1 190 ? -3.139 -41.781 -9.945 1 98.62 190 LEU A O 1
ATOM 1503 N N . ILE A 1 191 ? -1.286 -41 -10.938 1 98.19 191 ILE A N 1
ATOM 1504 C CA . ILE A 1 191 ? -0.365 -41.875 -10.211 1 98.19 191 ILE A CA 1
ATOM 1505 C C . ILE A 1 191 ? -0.1 -41.312 -8.82 1 98.19 191 ILE A C 1
ATOM 1507 O O . ILE A 1 191 ? -0.197 -42.031 -7.82 1 98.19 191 ILE A O 1
ATOM 1511 N N . ALA A 1 192 ? 0.201 -40.094 -8.758 1 98.56 192 ALA A N 1
ATOM 1512 C CA . ALA A 1 192 ? 0.47 -39.312 -7.543 1 98.56 192 ALA A CA 1
ATOM 1513 C C . ALA A 1 192 ? 0.397 -37.812 -7.82 1 98.56 192 ALA A C 1
ATOM 1515 O O . ALA A 1 192 ? 0.404 -37.406 -8.977 1 98.56 192 ALA A O 1
ATOM 1516 N N . PHE A 1 193 ? 0.191 -37.062 -6.762 1 98.88 193 PHE A N 1
ATOM 1517 C CA . PHE A 1 193 ? 0.142 -35.594 -6.848 1 98.88 193 PHE A CA 1
ATOM 1518 C C . PHE A 1 193 ? 1.256 -34.969 -6.016 1 98.88 193 PHE A C 1
ATOM 1520 O O . PHE A 1 193 ? 1.358 -35.219 -4.812 1 98.88 193 PHE A O 1
ATOM 1527 N N . VAL A 1 194 ? 2.115 -34.219 -6.656 1 98.94 194 VAL A N 1
ATOM 1528 C CA . VAL A 1 194 ? 3.143 -33.438 -5.973 1 98.94 194 VAL A CA 1
ATOM 1529 C C . VAL A 1 194 ? 2.729 -31.953 -5.918 1 98.94 194 VAL A C 1
ATOM 1531 O O . VAL A 1 194 ? 2.637 -31.297 -6.953 1 98.94 194 VAL A O 1
ATOM 1534 N N . ALA A 1 195 ? 2.514 -31.469 -4.742 1 98.94 195 ALA A N 1
ATOM 1535 C CA . ALA A 1 195 ? 2.059 -30.109 -4.512 1 98.94 195 ALA A CA 1
ATOM 1536 C C . ALA A 1 195 ? 3.211 -29.219 -4.066 1 98.94 195 ALA A C 1
ATOM 1538 O O . ALA A 1 195 ? 3.746 -29.375 -2.967 1 98.94 195 ALA A O 1
ATOM 1539 N N . LEU A 1 196 ? 3.557 -28.281 -4.914 1 98.94 196 LEU A N 1
ATOM 1540 C CA . LEU A 1 196 ? 4.617 -27.328 -4.605 1 98.94 196 LEU A CA 1
ATOM 1541 C C . LEU A 1 196 ? 4.035 -26.031 -4.027 1 98.94 196 LEU A C 1
ATOM 1543 O O . LEU A 1 196 ? 3.25 -25.359 -4.688 1 98.94 196 LEU A O 1
ATOM 1547 N N . ALA A 1 197 ? 4.441 -25.703 -2.828 1 98.81 197 ALA A N 1
ATOM 1548 C CA . ALA A 1 197 ? 3.965 -24.484 -2.158 1 98.81 197 ALA A CA 1
ATOM 1549 C C . ALA A 1 197 ? 2.443 -24.391 -2.227 1 98.81 197 ALA A C 1
ATOM 1551 O O . ALA A 1 197 ? 1.902 -23.375 -2.686 1 98.81 197 ALA A O 1
ATOM 1552 N N . PRO A 1 198 ? 1.765 -25.406 -1.678 1 98.88 198 PRO A N 1
ATOM 1553 C CA . PRO A 1 198 ? 0.311 -25.453 -1.852 1 98.88 198 PRO A CA 1
ATOM 1554 C C . PRO A 1 198 ? -0.398 -24.25 -1.227 1 98.88 198 PRO A C 1
ATOM 1556 O O . PRO A 1 198 ? -0.176 -23.938 -0.054 1 98.88 198 PRO A O 1
ATOM 1559 N N . ALA A 1 199 ? -1.203 -23.562 -1.978 1 98.69 199 ALA A N 1
ATOM 1560 C CA . ALA A 1 199 ? -1.977 -22.406 -1.54 1 98.69 199 ALA A CA 1
ATOM 1561 C C . ALA A 1 199 ? -3.4 -22.812 -1.164 1 98.69 199 ALA A C 1
ATOM 1563 O O . ALA A 1 199 ? -4.352 -22.484 -1.882 1 98.69 199 ALA A O 1
ATOM 1564 N N . VAL A 1 200 ? -3.555 -23.453 -0.047 1 98.69 200 VAL A N 1
ATOM 1565 C CA . VAL A 1 200 ? -4.84 -23.984 0.398 1 98.69 200 VAL A CA 1
ATOM 1566 C C . VAL A 1 200 ? -5.336 -23.188 1.603 1 98.69 200 VAL A C 1
ATOM 1568 O O . VAL A 1 200 ? -6.43 -22.625 1.572 1 98.69 200 VAL A O 1
ATOM 1571 N N . TYR A 1 201 ? -4.508 -23.188 2.666 1 98.12 201 TYR A N 1
ATOM 1572 C CA . TYR A 1 201 ? -4.773 -22.328 3.822 1 98.12 201 TYR A CA 1
ATOM 1573 C C . TYR A 1 201 ? -3.859 -21.109 3.82 1 98.12 201 TYR A C 1
ATOM 1575 O O . TYR A 1 201 ? -2.66 -21.219 3.557 1 98.12 201 TYR A O 1
ATOM 1583 N N . MET A 1 202 ? -4.5 -19.984 4.051 1 97.06 202 MET A N 1
ATOM 1584 C CA . MET A 1 202 ? -3.752 -18.734 3.879 1 97.06 202 MET A CA 1
ATOM 1585 C C . MET A 1 202 ? -4.09 -17.734 4.984 1 97.06 202 MET A C 1
ATOM 1587 O O . MET A 1 202 ? -4.258 -16.547 4.723 1 97.06 202 MET A O 1
ATOM 1591 N N . ASP A 1 203 ? -4.219 -18.188 6.227 1 96.94 203 ASP A N 1
ATOM 1592 C CA . ASP A 1 203 ? -4.598 -17.344 7.359 1 96.94 203 ASP A CA 1
ATOM 1593 C C . ASP A 1 203 ? -3.609 -16.188 7.543 1 96.94 203 ASP A C 1
ATOM 1595 O O . ASP A 1 203 ? -3.992 -15.102 7.961 1 96.94 203 ASP A O 1
ATOM 1599 N N . ASN A 1 204 ? -2.395 -16.469 7.254 1 95.75 204 ASN A N 1
ATOM 1600 C CA . ASN A 1 204 ? -1.338 -15.477 7.418 1 95.75 204 ASN A CA 1
ATOM 1601 C C . ASN A 1 204 ? -1.539 -14.289 6.484 1 95.75 204 ASN A C 1
ATOM 1603 O O . ASN A 1 204 ? -0.916 -13.242 6.664 1 95.75 204 ASN A O 1
ATOM 1607 N N . MET A 1 205 ? -2.418 -14.359 5.5 1 96.88 205 MET A N 1
ATOM 1608 C CA . MET A 1 205 ? -2.66 -13.305 4.523 1 96.88 205 MET A CA 1
ATOM 1609 C C . MET A 1 205 ? -3.918 -12.516 4.875 1 96.88 205 MET A C 1
ATOM 1611 O O . MET A 1 205 ? -4.348 -11.648 4.113 1 96.88 205 MET A O 1
ATOM 1615 N N . LYS A 1 206 ? -4.508 -12.773 6 1 96.31 206 LYS A N 1
ATOM 1616 C CA . LYS A 1 206 ? -5.789 -12.188 6.383 1 96.31 206 LYS A CA 1
ATOM 1617 C C . LYS A 1 206 ? -5.723 -10.664 6.375 1 96.31 206 LYS A C 1
ATOM 1619 O O . LYS A 1 206 ? -6.59 -10 5.801 1 96.31 206 LYS A O 1
ATOM 1624 N N . LEU A 1 207 ? -4.68 -10.133 6.953 1 92.88 207 LEU A N 1
ATOM 1625 C CA . LEU A 1 207 ? -4.57 -8.688 7.078 1 92.88 207 LEU A CA 1
ATOM 1626 C C . LEU A 1 207 ? -4.398 -8.031 5.711 1 92.88 207 LEU A C 1
ATOM 1628 O O . LEU A 1 207 ? -5.043 -7.023 5.414 1 92.88 207 LEU A O 1
ATOM 1632 N N . ILE A 1 208 ? -3.576 -8.578 4.91 1 94.62 208 ILE A N 1
ATOM 1633 C CA . ILE A 1 208 ? -3.324 -8.047 3.578 1 94.62 208 ILE A CA 1
ATOM 1634 C C . ILE A 1 208 ? -4.59 -8.156 2.73 1 94.62 208 ILE A C 1
ATOM 1636 O O . ILE A 1 208 ? -4.922 -7.238 1.978 1 94.62 208 ILE A O 1
ATOM 1640 N N . ALA A 1 209 ? -5.27 -9.258 2.818 1 96.81 209 ALA A N 1
ATOM 1641 C CA . ALA A 1 209 ? -6.512 -9.453 2.076 1 96.81 209 ALA A CA 1
ATOM 1642 C C . ALA A 1 209 ? -7.559 -8.414 2.471 1 96.81 209 ALA A C 1
ATOM 1644 O O . ALA A 1 209 ? -8.211 -7.824 1.609 1 96.81 209 ALA A O 1
ATOM 1645 N N . ASN A 1 210 ? -7.688 -8.164 3.768 1 94.94 210 ASN A N 1
ATOM 1646 C CA . ASN A 1 210 ? -8.656 -7.176 4.238 1 94.94 210 ASN A CA 1
ATOM 1647 C C . ASN A 1 210 ? -8.305 -5.77 3.756 1 94.94 210 ASN A C 1
ATOM 1649 O O . ASN A 1 210 ? -9.188 -5.008 3.354 1 94.94 210 ASN A O 1
ATOM 1653 N N . LEU A 1 211 ? -7.059 -5.426 3.836 1 92.5 211 LEU A N 1
ATOM 1654 C CA . LEU A 1 211 ? -6.621 -4.117 3.365 1 92.5 211 LEU A CA 1
ATOM 1655 C C . LEU A 1 211 ? -6.926 -3.941 1.883 1 92.5 211 LEU A C 1
ATOM 1657 O O . LEU A 1 211 ? -7.512 -2.934 1.48 1 92.5 211 LEU A O 1
ATOM 1661 N N . ALA A 1 212 ? -6.586 -4.891 1.062 1 95.06 212 ALA A N 1
ATOM 1662 C CA . ALA A 1 212 ? -6.707 -4.793 -0.39 1 95.06 212 ALA A CA 1
ATOM 1663 C C . ALA A 1 212 ? -8.172 -4.84 -0.821 1 95.06 212 ALA A C 1
ATOM 1665 O O . ALA A 1 212 ? -8.609 -4.039 -1.652 1 95.06 212 ALA A O 1
ATOM 1666 N N . LEU A 1 213 ? -8.953 -5.75 -0.211 1 96.56 213 LEU A N 1
ATOM 1667 C CA . LEU A 1 213 ? -10.258 -6.062 -0.777 1 96.56 213 LEU A CA 1
ATOM 1668 C C . LEU A 1 213 ? -11.359 -5.305 -0.044 1 96.56 213 LEU A C 1
ATOM 1670 O O . LEU A 1 213 ? -12.383 -4.961 -0.638 1 96.56 213 LEU A O 1
ATOM 1674 N N . ASN A 1 214 ? -11.164 -5.047 1.268 1 93.44 214 ASN A N 1
ATOM 1675 C CA . ASN A 1 214 ? -12.211 -4.379 2.037 1 93.44 214 ASN A CA 1
ATOM 1676 C C . ASN A 1 214 ? -11.891 -2.902 2.254 1 93.44 214 ASN A C 1
ATOM 1678 O O . ASN A 1 214 ? -12.758 -2.043 2.09 1 93.44 214 ASN A O 1
ATOM 1682 N N . THR A 1 215 ? -10.695 -2.619 2.568 1 90.75 215 THR A N 1
ATOM 1683 C CA . THR A 1 215 ? -10.312 -1.246 2.885 1 90.75 215 THR A CA 1
ATOM 1684 C C . THR A 1 215 ? -10.109 -0.434 1.61 1 90.75 215 THR A C 1
ATOM 1686 O O . THR A 1 215 ? -10.789 0.574 1.395 1 90.75 215 THR A O 1
ATOM 1689 N N . LEU A 1 216 ? -9.281 -0.913 0.781 1 91.81 216 LEU A N 1
ATOM 1690 C CA . LEU A 1 216 ? -8.992 -0.195 -0.457 1 91.81 216 LEU A CA 1
ATOM 1691 C C . LEU A 1 216 ? -10.023 -0.526 -1.528 1 91.81 216 LEU A C 1
ATOM 1693 O O . LEU A 1 216 ? -10.203 0.236 -2.48 1 91.81 216 LEU A O 1
ATOM 1697 N N . ASP A 1 217 ? -10.672 -1.722 -1.388 1 93.81 217 ASP A N 1
ATOM 1698 C CA . ASP A 1 217 ? -11.711 -2.166 -2.311 1 93.81 217 ASP A CA 1
ATOM 1699 C C . ASP A 1 217 ? -11.203 -2.164 -3.752 1 93.81 217 ASP A C 1
ATOM 1701 O O . ASP A 1 217 ? -11.859 -1.621 -4.645 1 93.81 217 ASP A O 1
ATOM 1705 N N . ILE A 1 218 ? -10.023 -2.686 -3.918 1 93.56 218 ILE A N 1
ATOM 1706 C CA . ILE A 1 218 ? -9.289 -2.562 -5.168 1 93.56 218 ILE A CA 1
ATOM 1707 C C . ILE A 1 218 ? -10.102 -3.168 -6.309 1 93.56 218 ILE A C 1
ATOM 1709 O O . ILE A 1 218 ? -10.125 -2.625 -7.418 1 93.56 218 ILE A O 1
ATOM 1713 N N . VAL A 1 219 ? -10.75 -4.266 -6.105 1 94.25 219 VAL A N 1
ATOM 1714 C CA . VAL A 1 219 ? -11.445 -4.984 -7.168 1 94.25 219 VAL A CA 1
ATOM 1715 C C . VAL A 1 219 ? -12.609 -4.145 -7.688 1 94.25 219 VAL A C 1
ATOM 1717 O O . VAL A 1 219 ? -12.727 -3.916 -8.891 1 94.25 219 VAL A O 1
ATOM 1720 N N . ASN A 1 220 ? -13.391 -3.656 -6.785 1 92.06 220 ASN A N 1
ATOM 1721 C CA . ASN A 1 220 ? -14.531 -2.846 -7.207 1 92.06 220 ASN A CA 1
ATOM 1722 C C . ASN A 1 220 ? -14.078 -1.539 -7.855 1 92.06 220 ASN A C 1
ATOM 1724 O O . ASN A 1 220 ? -14.695 -1.062 -8.805 1 92.06 220 ASN A O 1
ATOM 1728 N N . VAL A 1 221 ? -13.062 -0.977 -7.328 1 91.94 221 VAL A N 1
ATOM 1729 C CA . VAL A 1 221 ? -12.523 0.255 -7.898 1 91.94 221 VAL A CA 1
ATOM 1730 C C . VAL A 1 221 ? -12.055 0.002 -9.328 1 91.94 221 VAL A C 1
ATOM 1732 O O . VAL A 1 221 ? -12.383 0.768 -10.242 1 91.94 221 VAL A O 1
ATOM 1735 N N . MET A 1 222 ? -11.305 -1.06 -9.508 1 91.12 222 MET A N 1
ATOM 1736 C CA . MET A 1 222 ? -10.781 -1.356 -10.836 1 91.12 222 MET A CA 1
ATOM 1737 C C . MET A 1 222 ? -11.914 -1.708 -11.805 1 91.12 222 MET A C 1
ATOM 1739 O O . MET A 1 222 ? -11.891 -1.305 -12.969 1 91.12 222 MET A O 1
ATOM 1743 N N . ARG A 1 223 ? -12.859 -2.463 -11.336 1 90.25 223 ARG A N 1
ATOM 1744 C CA . ARG A 1 223 ? -14.023 -2.768 -12.164 1 90.25 223 ARG A CA 1
ATOM 1745 C C . ARG A 1 223 ? -14.75 -1.493 -12.586 1 90.25 223 ARG A C 1
ATOM 1747 O O . ARG A 1 223 ? -15.164 -1.358 -13.734 1 90.25 223 ARG A O 1
ATOM 1754 N N . ALA A 1 224 ? -14.883 -0.631 -11.664 1 87.94 224 ALA A N 1
ATOM 1755 C CA . ALA A 1 224 ? -15.562 0.633 -11.945 1 87.94 224 ALA A CA 1
ATOM 1756 C C . ALA A 1 224 ? -14.797 1.441 -12.992 1 87.94 224 ALA A C 1
ATOM 1758 O O . ALA A 1 224 ? -15.391 2.219 -13.742 1 87.94 224 ALA A O 1
ATOM 1759 N N . ARG A 1 225 ? -13.555 1.214 -13.062 1 85.19 225 ARG A N 1
ATOM 1760 C CA . ARG A 1 225 ? -12.719 1.908 -14.031 1 85.19 225 ARG A CA 1
ATOM 1761 C C . ARG A 1 225 ? -12.695 1.168 -15.367 1 85.19 225 ARG A C 1
ATOM 1763 O O . ARG A 1 225 ? -11.938 1.531 -16.281 1 85.19 225 ARG A O 1
ATOM 1770 N N . GLY A 1 226 ? -13.359 0.095 -15.375 1 87.06 226 GLY A N 1
ATOM 1771 C CA . GLY A 1 226 ? -13.508 -0.627 -16.625 1 87.06 226 GLY A CA 1
ATOM 1772 C C . GLY A 1 226 ? -12.531 -1.772 -16.781 1 87.06 226 GLY A C 1
ATOM 1773 O O . GLY A 1 226 ? -12.484 -2.424 -17.828 1 87.06 226 GLY A O 1
ATOM 1774 N N . MET A 1 227 ? -11.797 -2.025 -15.773 1 89.94 227 MET A N 1
ATOM 1775 C CA . MET A 1 227 ? -10.859 -3.141 -15.844 1 89.94 227 MET A CA 1
ATOM 1776 C C . MET A 1 227 ? -11.531 -4.445 -15.43 1 89.94 227 MET A C 1
ATOM 1778 O O . MET A 1 227 ? -11.781 -4.668 -14.242 1 89.94 227 MET A O 1
ATOM 1782 N N . THR A 1 228 ? -11.664 -5.305 -16.328 1 91.5 228 THR A N 1
ATOM 1783 C CA . THR A 1 228 ? -12.438 -6.52 -16.094 1 91.5 228 THR A CA 1
ATOM 1784 C C . THR A 1 228 ? -11.562 -7.613 -15.492 1 91.5 228 THR A C 1
ATOM 1786 O O . THR A 1 228 ? -12.07 -8.617 -14.992 1 91.5 228 THR A O 1
ATOM 1789 N N . SER A 1 229 ? -10.273 -7.406 -15.57 1 94 229 SER A N 1
ATOM 1790 C CA . SER A 1 229 ? -9.312 -8.344 -15.023 1 94 229 SER A CA 1
ATOM 1791 C C . SER A 1 229 ? -7.996 -7.652 -14.68 1 94 229 SER A C 1
ATOM 1793 O O . SER A 1 229 ? -7.793 -6.488 -15.031 1 94 229 SER A O 1
ATOM 1795 N N . LEU A 1 230 ? -7.258 -8.305 -13.852 1 92.62 230 LEU A N 1
ATOM 1796 C CA . LEU A 1 230 ? -5.895 -7.832 -13.641 1 92.62 230 LEU A CA 1
ATOM 1797 C C . LEU A 1 230 ? -5.043 -8.062 -14.891 1 92.62 230 LEU A C 1
ATOM 1799 O O . LEU A 1 230 ? -4.773 -9.203 -15.266 1 92.62 230 LEU A O 1
ATOM 1803 N N . GLN A 1 231 ? -4.637 -7.035 -15.43 1 90.81 231 GLN A N 1
ATOM 1804 C CA . GLN A 1 231 ? -3.883 -7.094 -16.672 1 90.81 231 GLN A CA 1
ATOM 1805 C C . GLN A 1 231 ? -2.406 -6.789 -16.438 1 90.81 231 GLN A C 1
ATOM 1807 O O . GLN A 1 231 ? -2.064 -5.926 -15.633 1 90.81 231 GLN A O 1
ATOM 1812 N N . PRO A 1 232 ? -1.584 -7.465 -17.203 1 88.5 232 PRO A N 1
ATOM 1813 C CA . PRO A 1 232 ? -0.144 -7.277 -17.016 1 88.5 232 PRO A CA 1
ATOM 1814 C C . PRO A 1 232 ? 0.287 -5.82 -17.188 1 88.5 232 PRO A C 1
ATOM 1816 O O . PRO A 1 232 ? 1.196 -5.355 -16.5 1 88.5 232 PRO A O 1
ATOM 1819 N N . GLN A 1 233 ? -0.338 -5.141 -18.094 1 82.81 233 GLN A N 1
ATOM 1820 C CA . GLN A 1 233 ? 0.043 -3.76 -18.359 1 82.81 233 GLN A CA 1
ATOM 1821 C C . GLN A 1 233 ? -0.142 -2.881 -17.125 1 82.81 233 GLN A C 1
ATOM 1823 O O . GLN A 1 233 ? 0.633 -1.949 -16.906 1 82.81 233 GLN A O 1
ATOM 1828 N N . PHE A 1 234 ? -1.165 -3.094 -16.453 1 78.81 234 PHE A N 1
ATOM 1829 C CA . PHE A 1 234 ? -1.399 -2.357 -15.219 1 78.81 234 PHE A CA 1
ATOM 1830 C C . PHE A 1 234 ? -0.257 -2.572 -14.234 1 78.81 234 PHE A C 1
ATOM 1832 O O . PHE A 1 234 ? 0.271 -1.614 -13.664 1 78.81 234 PHE A O 1
ATOM 1839 N N . LEU A 1 235 ? 0.07 -3.791 -14.023 1 82.56 235 LEU A N 1
ATOM 1840 C CA . LEU A 1 235 ? 1.157 -4.145 -13.117 1 82.56 235 LEU A CA 1
ATOM 1841 C C . LEU A 1 235 ? 2.479 -3.555 -13.602 1 82.56 235 LEU A C 1
ATOM 1843 O O . LEU A 1 235 ? 3.287 -3.088 -12.797 1 82.56 235 LEU A O 1
ATOM 1847 N N . GLN A 1 236 ? 2.674 -3.605 -14.898 1 81.12 236 GLN A N 1
ATOM 1848 C CA . GLN A 1 236 ? 3.891 -3.043 -15.477 1 81.12 236 GLN A CA 1
ATOM 1849 C C . GLN A 1 236 ? 3.969 -1.538 -15.242 1 81.12 236 GLN A C 1
ATOM 1851 O O . GLN A 1 236 ? 5.047 -1.003 -14.969 1 81.12 236 GLN A O 1
ATOM 1856 N N . GLY A 1 237 ? 2.895 -0.859 -15.391 1 76.69 237 GLY A N 1
ATOM 1857 C CA . GLY A 1 237 ? 2.852 0.565 -15.094 1 76.69 237 GLY A CA 1
ATOM 1858 C C . GLY A 1 237 ? 3.213 0.889 -13.656 1 76.69 237 GLY A C 1
ATOM 1859 O O . GLY A 1 237 ? 4.004 1.801 -13.398 1 76.69 237 GLY A O 1
ATOM 1860 N N . LEU A 1 238 ? 2.686 0.136 -12.734 1 79 238 LEU A N 1
ATOM 1861 C CA . LEU A 1 238 ? 2.98 0.315 -11.32 1 79 238 LEU A CA 1
ATOM 1862 C C . LEU A 1 238 ? 4.461 0.088 -11.039 1 79 238 LEU A C 1
ATOM 1864 O O . LEU A 1 238 ? 5.098 0.886 -10.344 1 79 238 LEU A O 1
ATOM 1868 N N . ILE A 1 239 ? 4.918 -0.95 -11.609 1 79.69 239 ILE A N 1
ATOM 1869 C CA . ILE A 1 239 ? 6.309 -1.34 -11.398 1 79.69 239 ILE A CA 1
ATOM 1870 C C . ILE A 1 239 ? 7.238 -0.268 -11.969 1 79.69 239 ILE A C 1
ATOM 1872 O O . ILE A 1 239 ? 8.211 0.129 -11.32 1 79.69 239 ILE A O 1
ATOM 1876 N N . SER A 1 240 ? 6.93 0.224 -13.156 1 75.94 240 SER A N 1
ATOM 1877 C CA . SER A 1 240 ? 7.77 1.227 -13.805 1 75.94 240 SER A CA 1
ATOM 1878 C C . SER A 1 240 ? 7.777 2.533 -13.016 1 75.94 240 SER A C 1
ATOM 1880 O O . SER A 1 240 ? 8.766 3.266 -13.031 1 75.94 240 SER A O 1
ATOM 1882 N N . THR A 1 241 ? 6.773 2.73 -12.312 1 71.19 241 THR A N 1
ATOM 1883 C CA . THR A 1 241 ? 6.633 3.994 -11.594 1 71.19 241 THR A CA 1
ATOM 1884 C C . THR A 1 241 ? 7.258 3.9 -10.211 1 71.19 241 THR A C 1
ATOM 1886 O O . THR A 1 241 ? 7.926 4.836 -9.758 1 71.19 241 THR A O 1
ATOM 1889 N N . LEU A 1 242 ? 7.18 2.771 -9.641 1 77.56 242 LEU A N 1
ATOM 1890 C CA . LEU A 1 242 ? 7.484 2.703 -8.219 1 77.56 242 LEU A CA 1
ATOM 1891 C C . LEU A 1 242 ? 8.773 1.927 -7.977 1 77.56 242 LEU A C 1
ATOM 1893 O O . LEU A 1 242 ? 9.367 2.025 -6.898 1 77.56 242 LEU A O 1
ATOM 1897 N N . CYS A 1 243 ? 9.148 1.173 -8.961 1 80.25 243 CYS A N 1
ATOM 1898 C CA . CYS A 1 243 ? 10.148 0.167 -8.625 1 80.25 243 CYS A CA 1
ATOM 1899 C C . CYS A 1 243 ? 11.445 0.418 -9.383 1 80.25 243 CYS A C 1
ATOM 1901 O O . CYS A 1 243 ? 11.438 1.001 -10.469 1 80.25 243 CYS A O 1
ATOM 1903 N N . ASN A 1 244 ? 12.531 0.169 -8.734 1 81.31 244 ASN A N 1
ATOM 1904 C CA . ASN A 1 244 ? 13.852 0.012 -9.328 1 81.31 244 ASN A CA 1
ATOM 1905 C C . ASN A 1 244 ? 14.414 -1.387 -9.086 1 81.31 244 ASN A C 1
ATOM 1907 O O . ASN A 1 244 ? 15.234 -1.583 -8.188 1 81.31 244 ASN A O 1
ATOM 1911 N N . LEU A 1 245 ? 14.094 -2.24 -9.984 1 77.69 245 LEU A N 1
ATOM 1912 C CA . LEU A 1 245 ? 14.32 -3.662 -9.75 1 77.69 245 LEU A CA 1
ATOM 1913 C C . LEU A 1 245 ? 15.797 -4.008 -9.922 1 77.69 245 LEU A C 1
ATOM 1915 O O . LEU A 1 245 ? 16.234 -5.086 -9.516 1 77.69 245 LEU A O 1
ATOM 1919 N N . LYS A 1 246 ? 16.562 -3.084 -10.445 1 78.44 246 LYS A N 1
ATOM 1920 C CA . LYS A 1 246 ? 18 -3.301 -10.578 1 78.44 246 LYS A CA 1
ATOM 1921 C C . LYS A 1 246 ? 18.719 -3.117 -9.242 1 78.44 246 LYS A C 1
ATOM 1923 O O . LYS A 1 246 ? 19.875 -3.537 -9.086 1 78.44 246 LYS A O 1
ATOM 1928 N N . GLN A 1 247 ? 18.094 -2.498 -8.336 1 84.06 247 GLN A N 1
ATOM 1929 C CA . GLN A 1 247 ? 18.625 -2.33 -6.98 1 84.06 247 GLN A CA 1
ATOM 1930 C C . GLN A 1 247 ? 17.641 -2.852 -5.941 1 84.06 247 GLN A C 1
ATOM 1932 O O . GLN A 1 247 ? 17.031 -2.068 -5.203 1 84.06 247 GLN A O 1
ATOM 1937 N N . PRO A 1 248 ? 17.609 -4.152 -5.887 1 85.31 248 PRO A N 1
ATOM 1938 C CA . PRO A 1 248 ? 16.562 -4.75 -5.07 1 85.31 248 PRO A CA 1
ATOM 1939 C C . PRO A 1 248 ? 16.703 -4.418 -3.586 1 85.31 248 PRO A C 1
ATOM 1941 O O . PRO A 1 248 ? 15.703 -4.41 -2.854 1 85.31 248 PRO A O 1
ATOM 1944 N N . GLU A 1 249 ? 17.859 -4.102 -3.113 1 85.06 249 GLU A N 1
ATOM 1945 C CA . GLU A 1 249 ? 18.094 -3.846 -1.694 1 85.06 249 GLU A CA 1
ATOM 1946 C C . GLU A 1 249 ? 17.469 -2.521 -1.265 1 85.06 249 GLU A C 1
ATOM 1948 O O . GLU A 1 249 ? 17.281 -2.275 -0.072 1 85.06 249 GLU A O 1
ATOM 1953 N N . THR A 1 250 ? 17.234 -1.678 -2.227 1 86.31 250 THR A N 1
ATOM 1954 C CA . THR A 1 250 ? 16.641 -0.377 -1.938 1 86.31 250 THR A CA 1
ATOM 1955 C C . THR A 1 250 ? 15.445 -0.113 -2.85 1 86.31 250 THR A C 1
ATOM 1957 O O . THR A 1 250 ? 15.344 0.956 -3.455 1 86.31 250 THR A O 1
ATOM 1960 N N . ASP A 1 251 ? 14.609 -1.096 -2.959 1 89.06 251 ASP A N 1
ATOM 1961 C CA . ASP A 1 251 ? 13.477 -1.028 -3.883 1 89.06 251 ASP A CA 1
ATOM 1962 C C . ASP A 1 251 ? 12.164 -1.31 -3.164 1 89.06 251 ASP A C 1
ATOM 1964 O O . ASP A 1 251 ? 12.039 -2.303 -2.445 1 89.06 251 ASP A O 1
ATOM 1968 N N . LEU A 1 252 ? 11.219 -0.386 -3.352 1 87.81 252 LEU A N 1
ATOM 1969 C CA . LEU A 1 252 ? 9.922 -0.506 -2.705 1 87.81 252 LEU A CA 1
ATOM 1970 C C . LEU A 1 252 ? 9.195 -1.768 -3.168 1 87.81 252 LEU A C 1
ATOM 1972 O O . LEU A 1 252 ? 8.586 -2.469 -2.359 1 87.81 252 LEU A O 1
ATOM 1976 N N . CYS A 1 253 ? 9.297 -2.059 -4.379 1 88.94 253 CYS A N 1
ATOM 1977 C CA . CYS A 1 253 ? 8.602 -3.223 -4.926 1 88.94 253 CYS A CA 1
ATOM 1978 C C . CYS A 1 253 ? 9.195 -4.516 -4.375 1 88.94 253 CYS A C 1
ATOM 1980 O O . CYS A 1 253 ? 8.461 -5.43 -4 1 88.94 253 CYS A O 1
ATOM 1982 N N . THR A 1 254 ? 10.531 -4.547 -4.34 1 91.44 254 THR A N 1
ATOM 1983 C CA . THR A 1 254 ? 11.188 -5.723 -3.771 1 91.44 254 THR A CA 1
ATOM 1984 C C . THR A 1 254 ? 10.773 -5.914 -2.314 1 91.44 254 THR A C 1
ATOM 1986 O O . THR A 1 254 ? 10.445 -7.027 -1.897 1 91.44 254 THR A O 1
ATOM 1989 N N . ASN A 1 255 ? 10.766 -4.824 -1.57 1 92.06 255 ASN A N 1
ATOM 1990 C CA . ASN A 1 255 ? 10.359 -4.91 -0.172 1 92.06 255 ASN A CA 1
ATOM 1991 C C . ASN A 1 255 ? 8.922 -5.422 -0.036 1 92.06 255 ASN A C 1
ATOM 1993 O O . ASN A 1 255 ? 8.641 -6.27 0.813 1 92.06 255 ASN A O 1
ATOM 1997 N N . PHE A 1 256 ? 8.094 -4.926 -0.901 1 91.31 256 PHE A N 1
ATOM 1998 C CA . PHE A 1 256 ? 6.695 -5.344 -0.875 1 91.31 256 PHE A CA 1
ATOM 1999 C C . PHE A 1 256 ? 6.566 -6.816 -1.249 1 91.31 256 PHE A C 1
ATOM 2001 O O . PHE A 1 256 ? 5.906 -7.582 -0.545 1 91.31 256 PHE A O 1
ATOM 2008 N N . ILE A 1 257 ? 7.164 -7.242 -2.318 1 93.25 257 ILE A N 1
ATOM 2009 C CA . ILE A 1 257 ? 7.09 -8.617 -2.795 1 93.25 257 ILE A CA 1
ATOM 2010 C C . ILE A 1 257 ? 7.664 -9.562 -1.742 1 93.25 257 ILE A C 1
ATOM 2012 O O . ILE A 1 257 ? 7.074 -10.602 -1.442 1 93.25 257 ILE A O 1
ATOM 2016 N N . TYR A 1 258 ? 8.773 -9.172 -1.133 1 94.25 258 TYR A N 1
ATOM 2017 C CA . TYR A 1 258 ? 9.43 -10.031 -0.15 1 94.25 258 TYR A CA 1
ATOM 2018 C C . TYR A 1 258 ? 8.586 -10.156 1.113 1 94.25 258 TYR A C 1
ATOM 2020 O O . TYR A 1 258 ? 8.641 -11.172 1.809 1 94.25 258 TYR A O 1
ATOM 2028 N N . THR A 1 259 ? 7.809 -9.156 1.36 1 93.56 259 THR A N 1
ATOM 2029 C CA . THR A 1 259 ? 6.863 -9.266 2.467 1 93.56 259 THR A CA 1
ATOM 2030 C C . THR A 1 259 ? 5.828 -10.352 2.189 1 93.56 259 THR A C 1
ATOM 2032 O O . THR A 1 259 ? 5.402 -11.055 3.107 1 93.56 259 THR A O 1
ATOM 2035 N N . LEU A 1 260 ? 5.496 -10.523 0.961 1 95.5 260 LEU A N 1
ATOM 2036 C CA . LEU A 1 260 ? 4.461 -11.469 0.574 1 95.5 260 LEU A CA 1
ATOM 2037 C C . LEU A 1 260 ? 5.039 -12.875 0.424 1 95.5 260 LEU A C 1
ATOM 2039 O O . LEU A 1 260 ? 4.438 -13.852 0.871 1 95.5 260 LEU A O 1
ATOM 2043 N N . VAL A 1 261 ? 6.25 -12.969 -0.157 1 97.62 261 VAL A N 1
ATOM 2044 C CA . VAL A 1 261 ? 6.684 -14.289 -0.604 1 97.62 261 VAL A CA 1
ATOM 2045 C C . VAL A 1 261 ? 7.859 -14.758 0.244 1 97.62 261 VAL A C 1
ATOM 2047 O O . VAL A 1 261 ? 8.227 -15.938 0.208 1 97.62 261 VAL A O 1
ATOM 2050 N N . GLY A 1 262 ? 8.531 -13.914 0.966 1 97.5 262 GLY A N 1
ATOM 2051 C CA . GLY A 1 262 ? 9.742 -14.219 1.723 1 97.5 262 GLY A CA 1
ATOM 2052 C C . GLY A 1 262 ? 10.992 -13.641 1.103 1 97.5 262 GLY A C 1
ATOM 2053 O O . GLY A 1 262 ? 11.188 -13.719 -0.113 1 97.5 262 GLY A O 1
ATOM 2054 N N . GLU A 1 263 ? 11.836 -13.008 1.926 1 96.44 263 GLU A N 1
ATOM 2055 C CA . GLU A 1 263 ? 13.062 -12.375 1.453 1 96.44 263 GLU A CA 1
ATOM 2056 C C . GLU A 1 263 ? 14.117 -13.414 1.099 1 96.44 263 GLU A C 1
ATOM 2058 O O . GLU A 1 263 ? 14.391 -14.32 1.884 1 96.44 263 GLU A O 1
ATOM 2063 N N . ASP A 1 264 ? 14.68 -13.32 -0.092 1 97.5 264 ASP A N 1
ATOM 2064 C CA . ASP A 1 264 ? 15.805 -14.164 -0.508 1 97.5 264 ASP A CA 1
ATOM 2065 C C . ASP A 1 264 ? 16.625 -13.477 -1.593 1 97.5 264 ASP A C 1
ATOM 2067 O O . ASP A 1 264 ? 16.5 -13.789 -2.777 1 97.5 264 ASP A O 1
ATOM 2071 N N . PHE A 1 265 ? 17.531 -12.602 -1.188 1 95.25 265 PHE A N 1
ATOM 2072 C CA . PHE A 1 265 ? 18.359 -11.852 -2.129 1 95.25 265 PHE A CA 1
ATOM 2073 C C . PHE A 1 265 ? 19.359 -12.773 -2.83 1 95.25 265 PHE A C 1
ATOM 2075 O O . PHE A 1 265 ? 19.688 -12.562 -3.996 1 95.25 265 PHE A O 1
ATOM 2082 N N . GLU A 1 266 ? 19.812 -13.852 -2.168 1 96.94 266 GLU A N 1
ATOM 2083 C CA . GLU A 1 266 ? 20.859 -14.734 -2.686 1 96.94 266 GLU A CA 1
ATOM 2084 C C . GLU A 1 266 ? 20.359 -15.516 -3.902 1 96.94 266 GLU A C 1
ATOM 2086 O O . GLU A 1 266 ? 21.109 -15.734 -4.852 1 96.94 266 GLU A O 1
ATOM 2091 N N . GLN A 1 267 ? 19.078 -15.859 -3.898 1 97.56 267 GLN A N 1
ATOM 2092 C CA . GLN A 1 267 ? 18.547 -16.672 -4.988 1 97.56 267 GLN A CA 1
ATOM 2093 C C . GLN A 1 267 ? 17.766 -15.812 -5.98 1 97.56 267 GLN A C 1
ATOM 2095 O O . GLN A 1 267 ? 17.172 -16.344 -6.922 1 97.56 267 GLN A O 1
ATOM 2100 N N . ASN A 1 268 ? 17.828 -14.547 -5.742 1 94.88 268 ASN A N 1
ATOM 2101 C CA . ASN A 1 268 ? 17.203 -13.625 -6.68 1 94.88 268 ASN A CA 1
ATOM 2102 C C . ASN A 1 268 ? 18.062 -13.398 -7.918 1 94.88 268 ASN A C 1
ATOM 2104 O O . ASN A 1 268 ? 19.125 -12.773 -7.836 1 94.88 268 ASN A O 1
ATOM 2108 N N . ASP A 1 269 ? 17.625 -13.883 -9.047 1 94.5 269 ASP A N 1
ATOM 2109 C CA . ASP A 1 269 ? 18.344 -13.664 -10.297 1 94.5 269 ASP A CA 1
ATOM 2110 C C . ASP A 1 269 ? 17.984 -12.32 -10.922 1 94.5 269 ASP A C 1
ATOM 2112 O O . ASP A 1 269 ? 16.984 -12.211 -11.641 1 94.5 269 ASP A O 1
ATOM 2116 N N . LEU A 1 270 ? 18.828 -11.328 -10.766 1 90.81 270 LEU A N 1
ATOM 2117 C CA . LEU A 1 270 ? 18.531 -9.945 -11.125 1 90.81 270 LEU A CA 1
ATOM 2118 C C . LEU A 1 270 ? 18.359 -9.797 -12.633 1 90.81 270 LEU A C 1
ATOM 2120 O O . LEU A 1 270 ? 17.656 -8.891 -13.094 1 90.81 270 LEU A O 1
ATOM 2124 N N . GLU A 1 271 ? 18.922 -10.695 -13.367 1 89.81 271 GLU A N 1
ATOM 2125 C CA . GLU A 1 271 ? 18.797 -10.633 -14.82 1 89.81 271 GLU A CA 1
ATOM 2126 C C . GLU A 1 271 ? 17.453 -11.195 -15.273 1 89.81 271 GLU A C 1
ATOM 2128 O O . GLU A 1 271 ? 16.922 -10.789 -16.312 1 89.81 271 GLU A O 1
ATOM 2133 N N . MET A 1 272 ? 16.906 -12.07 -14.477 1 92.94 272 MET A N 1
ATOM 2134 C CA . MET A 1 272 ? 15.688 -12.758 -14.883 1 92.94 272 MET A CA 1
ATOM 2135 C C . MET A 1 272 ? 14.453 -12.039 -14.352 1 92.94 272 MET A C 1
ATOM 2137 O O . MET A 1 272 ? 13.367 -12.148 -14.93 1 92.94 272 MET A O 1
ATOM 2141 N N . VAL A 1 273 ? 14.578 -11.242 -13.32 1 90.56 273 VAL A N 1
ATOM 2142 C CA . VAL A 1 273 ? 13.453 -10.617 -12.633 1 90.56 273 VAL A CA 1
ATOM 2143 C C . VAL A 1 273 ? 12.648 -9.773 -13.625 1 90.56 273 VAL A C 1
ATOM 2145 O O . VAL A 1 273 ? 11.438 -9.945 -13.75 1 90.56 273 VAL A O 1
ATOM 2148 N N . PRO A 1 274 ? 13.344 -8.93 -14.422 1 86.06 274 PRO A N 1
ATOM 2149 C CA . PRO A 1 274 ? 12.547 -8.133 -15.359 1 86.06 274 PRO A CA 1
ATOM 2150 C C . PRO A 1 274 ? 11.82 -8.992 -16.391 1 86.06 274 PRO A C 1
ATOM 2152 O O . PRO A 1 274 ? 10.742 -8.617 -16.859 1 86.06 274 PRO A O 1
ATOM 2155 N N . ILE A 1 275 ? 12.367 -10.125 -16.672 1 90 275 ILE A N 1
ATOM 2156 C CA . ILE A 1 275 ? 11.812 -10.984 -17.719 1 90 275 ILE A CA 1
ATOM 2157 C C . ILE A 1 275 ? 10.539 -11.656 -17.203 1 90 275 ILE A C 1
ATOM 2159 O O . ILE A 1 275 ? 9.492 -11.586 -17.844 1 90 275 ILE A O 1
ATOM 2163 N N . TYR A 1 276 ? 10.641 -12.227 -16.031 1 88.56 276 TYR A N 1
ATOM 2164 C CA . TYR A 1 276 ? 9.445 -12.938 -15.602 1 88.56 276 TYR A CA 1
ATOM 2165 C C . TYR A 1 276 ? 8.383 -11.961 -15.109 1 88.56 276 TYR A C 1
ATOM 2167 O O . TYR A 1 276 ? 7.188 -12.273 -15.109 1 88.56 276 TYR A O 1
ATOM 2175 N N . LEU A 1 277 ? 8.727 -10.727 -14.742 1 87 277 LEU A N 1
ATOM 2176 C CA . LEU A 1 277 ? 7.723 -9.727 -14.414 1 87 277 LEU A CA 1
ATOM 2177 C C . LEU A 1 277 ? 7.008 -9.242 -15.672 1 87 277 LEU A C 1
ATOM 2179 O O . LEU A 1 277 ? 5.816 -8.922 -15.633 1 87 277 LEU A O 1
ATOM 2183 N N . TYR A 1 278 ? 7.738 -9.242 -16.75 1 86.62 278 TYR A N 1
ATOM 2184 C CA . TYR A 1 278 ? 7.133 -8.875 -18.016 1 86.62 278 TYR A CA 1
ATOM 2185 C C . TYR A 1 278 ? 6.164 -9.953 -18.5 1 86.62 278 TYR A C 1
ATOM 2187 O O . TYR A 1 278 ? 5.164 -9.648 -19.156 1 86.62 278 TYR A O 1
ATOM 2195 N N . ARG A 1 279 ? 6.395 -11.156 -18.062 1 92.69 279 ARG A N 1
ATOM 2196 C CA . ARG A 1 279 ? 5.641 -12.289 -18.594 1 92.69 279 ARG A CA 1
ATOM 2197 C C . ARG A 1 279 ? 4.473 -12.648 -17.688 1 92.69 279 ARG A C 1
ATOM 2199 O O . ARG A 1 279 ? 3.812 -13.672 -17.891 1 92.69 279 ARG A O 1
ATOM 2206 N N . VAL A 1 280 ? 4.23 -11.828 -16.75 1 94.06 280 VAL A N 1
ATOM 2207 C CA . VAL A 1 280 ? 3.105 -12.07 -15.859 1 94.06 280 VAL A CA 1
ATOM 2208 C C . VAL A 1 280 ? 1.818 -12.203 -16.672 1 94.06 280 VAL A C 1
ATOM 2210 O O . VAL A 1 280 ? 1.628 -11.508 -17.672 1 94.06 280 VAL A O 1
ATOM 2213 N N . GLN A 1 281 ? 0.934 -13.117 -16.234 1 96.88 281 GLN A N 1
ATOM 2214 C CA . GLN A 1 281 ? -0.308 -13.414 -16.953 1 96.88 281 GLN A CA 1
ATOM 2215 C C . GLN A 1 281 ? -1.482 -12.656 -16.328 1 96.88 281 GLN A C 1
ATOM 2217 O O . GLN A 1 281 ? -1.427 -12.258 -15.164 1 96.88 281 GLN A O 1
ATOM 2222 N N . PRO A 1 282 ? -2.537 -12.438 -17.125 1 96.56 282 PRO A N 1
ATOM 2223 C CA . PRO A 1 282 ? -3.746 -11.852 -16.547 1 96.56 282 PRO A CA 1
ATOM 2224 C C . PRO A 1 282 ? -4.406 -12.766 -15.508 1 96.56 282 PRO A C 1
ATOM 2226 O O . PRO A 1 282 ? -4.164 -13.977 -15.508 1 96.56 282 PRO A O 1
ATOM 2229 N N . ALA A 1 283 ? -5.145 -12.172 -14.625 1 96.44 283 ALA A N 1
ATOM 2230 C CA . ALA A 1 283 ? -5.883 -12.922 -13.609 1 96.44 283 ALA A CA 1
ATOM 2231 C C . ALA A 1 283 ? -7.285 -12.352 -13.422 1 96.44 283 ALA A C 1
ATOM 2233 O O . ALA A 1 283 ? -7.492 -11.141 -13.531 1 96.44 283 ALA A O 1
ATOM 2234 N N . SER A 1 284 ? -8.219 -13.281 -13.219 1 97 284 SER A N 1
ATOM 2235 C CA . SER A 1 284 ? -9.562 -12.828 -12.883 1 97 284 SER A CA 1
ATOM 2236 C C . SER A 1 284 ? -9.602 -12.148 -11.516 1 97 284 SER A C 1
ATOM 2238 O O . SER A 1 284 ? -8.938 -12.602 -10.578 1 97 284 SER A O 1
ATOM 2240 N N . TRP A 1 285 ? -10.43 -11.078 -11.375 1 96.31 285 TRP A N 1
ATOM 2241 C CA . TRP A 1 285 ? -10.633 -10.422 -10.078 1 96.31 285 TRP A CA 1
ATOM 2242 C C . TRP A 1 285 ? -11.25 -11.391 -9.07 1 96.31 285 TRP A C 1
ATOM 2244 O O . TRP A 1 285 ? -10.906 -11.359 -7.891 1 96.31 285 TRP A O 1
ATOM 2254 N N . ARG A 1 286 ? -12.086 -12.234 -9.555 1 96.94 286 ARG A N 1
ATOM 2255 C CA . ARG A 1 286 ? -12.773 -13.172 -8.672 1 96.94 286 ARG A CA 1
ATOM 2256 C C . ARG A 1 286 ? -11.789 -14.164 -8.055 1 96.94 286 ARG A C 1
ATOM 2258 O O . ARG A 1 286 ? -11.984 -14.625 -6.93 1 96.94 286 ARG A O 1
ATOM 2265 N N . ALA A 1 287 ? -10.781 -14.508 -8.789 1 97.38 287 ALA A N 1
ATOM 2266 C CA . ALA A 1 287 ? -9.758 -15.375 -8.227 1 97.38 287 ALA A CA 1
ATOM 2267 C C . ALA A 1 287 ? -9.086 -14.727 -7.02 1 97.38 287 ALA A C 1
ATOM 2269 O O . ALA A 1 287 ? -8.852 -15.383 -6 1 97.38 287 ALA A O 1
ATOM 2270 N N . LEU A 1 288 ? -8.836 -13.43 -7.145 1 97.12 288 LEU A N 1
ATOM 2271 C CA . LEU A 1 288 ? -8.234 -12.695 -6.035 1 97.12 288 LEU A CA 1
ATOM 2272 C C . LEU A 1 288 ? -9.211 -12.594 -4.863 1 97.12 288 LEU A C 1
ATOM 2274 O O . LEU A 1 288 ? -8.82 -12.781 -3.711 1 97.12 288 LEU A O 1
ATOM 2278 N N . GLU A 1 289 ? -10.43 -12.312 -5.168 1 98 289 GLU A N 1
ATOM 2279 C CA . GLU A 1 289 ? -11.453 -12.242 -4.125 1 98 289 GLU A CA 1
ATOM 2280 C C . GLU A 1 289 ? -11.641 -13.594 -3.443 1 98 289 GLU A C 1
ATO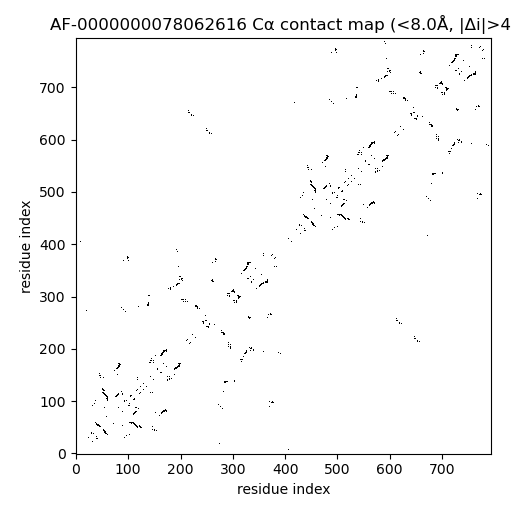M 2282 O O . GLU A 1 289 ? -11.867 -13.664 -2.232 1 98 289 GLU A O 1
ATOM 2287 N N . HIS A 1 290 ? -11.594 -14.609 -4.25 1 98.62 290 HIS A N 1
ATOM 2288 C CA . HIS A 1 290 ? -11.742 -15.961 -3.707 1 98.62 290 HIS A CA 1
ATOM 2289 C C . HIS A 1 290 ? -10.609 -16.281 -2.736 1 98.62 290 HIS A C 1
ATOM 2291 O O . HIS A 1 290 ? -10.852 -16.812 -1.646 1 98.62 290 HIS A O 1
ATOM 2297 N N . TYR A 1 291 ? -9.383 -15.992 -3.092 1 98.5 291 TYR A N 1
ATOM 2298 C CA . TYR A 1 291 ? -8.273 -16.156 -2.1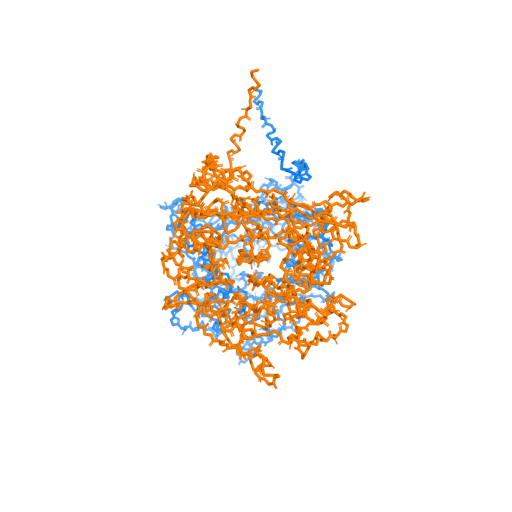56 1 98.5 291 TYR A CA 1
ATOM 2299 C C . TYR A 1 291 ? -8.469 -15.281 -0.924 1 98.5 291 TYR A C 1
ATOM 2301 O O . TYR A 1 291 ? -8.117 -15.688 0.189 1 98.5 291 TYR A O 1
ATOM 2309 N N . GLY A 1 292 ? -8.984 -14.055 -1.194 1 98.38 292 GLY A N 1
ATOM 2310 C CA . GLY A 1 292 ? -9.297 -13.203 -0.061 1 98.38 292 GLY A CA 1
ATOM 2311 C C . GLY A 1 292 ? -10.258 -13.836 0.922 1 98.38 292 GLY A C 1
ATOM 2312 O O . GLY A 1 292 ? -10.047 -13.773 2.135 1 98.38 292 GLY A O 1
ATOM 2313 N N . LYS A 1 293 ? -11.281 -14.453 0.39 1 98.31 293 LYS A N 1
ATOM 2314 C CA . LYS A 1 293 ? -12.258 -15.133 1.234 1 98.31 293 LYS A CA 1
ATOM 2315 C C . LYS A 1 293 ? -11.609 -16.25 2.049 1 98.31 293 LYS A C 1
ATOM 2317 O O . LYS A 1 293 ? -11.906 -16.406 3.234 1 98.31 293 LYS A O 1
ATOM 2322 N N . ILE A 1 294 ? -10.758 -16.953 1.406 1 98.69 294 ILE A N 1
ATOM 2323 C CA . ILE A 1 294 ? -10.055 -18.031 2.096 1 98.69 294 ILE A CA 1
ATOM 2324 C C . ILE A 1 294 ? -9.18 -17.453 3.203 1 98.69 294 ILE A C 1
ATOM 2326 O O . ILE A 1 294 ? -9.188 -17.953 4.332 1 98.69 294 ILE A O 1
ATOM 2330 N N . ALA A 1 295 ? -8.469 -16.422 2.926 1 98.31 295 ALA A N 1
ATOM 2331 C CA . ALA A 1 295 ? -7.57 -15.805 3.898 1 98.31 295 ALA A CA 1
ATOM 2332 C C . ALA A 1 295 ? -8.359 -15.227 5.074 1 98.31 295 ALA A C 1
ATOM 2334 O O . ALA A 1 295 ? -7.977 -15.414 6.234 1 98.31 295 ALA A O 1
ATOM 2335 N N . ILE A 1 296 ? -9.438 -14.602 4.785 1 97.81 296 ILE A N 1
ATOM 2336 C CA . ILE A 1 296 ? -10.211 -13.898 5.797 1 97.81 296 ILE A CA 1
ATOM 2337 C C . ILE A 1 296 ? -10.984 -14.898 6.652 1 97.81 296 ILE A C 1
ATOM 2339 O O . ILE A 1 296 ? -11.055 -14.758 7.875 1 97.81 296 ILE A O 1
ATOM 2343 N N . SER A 1 297 ? -11.492 -15.984 6.078 1 97.69 297 SER A N 1
ATOM 2344 C CA . SER A 1 297 ? -12.297 -16.969 6.805 1 97.69 297 SER A CA 1
ATOM 2345 C C . SER A 1 297 ? -11.414 -18.016 7.457 1 97.69 297 SER A C 1
ATOM 2347 O O . SER A 1 297 ? -11.82 -18.672 8.422 1 97.69 297 SER A O 1
ATOM 2349 N N . GLY A 1 298 ? -10.281 -18.281 6.867 1 97.62 298 GLY A N 1
ATOM 2350 C CA . GLY A 1 298 ? -9.406 -19.344 7.332 1 97.62 298 GLY A CA 1
ATOM 2351 C C . GLY A 1 298 ? -9.844 -20.719 6.879 1 97.62 298 GLY A C 1
ATOM 2352 O O . GLY A 1 298 ? -9.398 -21.734 7.426 1 97.62 298 GLY A O 1
ATOM 2353 N N . VAL A 1 299 ? -10.742 -20.75 5.918 1 98.31 299 VAL A N 1
ATOM 2354 C CA . VAL A 1 299 ? -11.297 -22.031 5.465 1 98.31 299 VAL A CA 1
ATOM 2355 C C . VAL A 1 299 ? -11.078 -22.172 3.959 1 98.31 299 VAL A C 1
ATOM 2357 O O . VAL A 1 299 ? -11.227 -21.219 3.203 1 98.31 299 VAL A O 1
ATOM 2360 N N . PHE A 1 300 ? -10.609 -23.359 3.605 1 98.69 300 PHE A N 1
ATOM 2361 C CA . PHE A 1 300 ? -10.594 -23.688 2.184 1 98.69 300 PHE A CA 1
ATOM 2362 C C . PHE A 1 300 ? -12.008 -23.859 1.647 1 98.69 300 PHE A C 1
ATOM 2364 O O . PHE A 1 300 ? -12.555 -24.969 1.687 1 98.69 300 PHE A O 1
ATOM 2371 N N . THR A 1 301 ? -12.586 -22.75 1.062 1 98.62 301 THR A N 1
ATOM 2372 C CA . THR A 1 301 ? -14.031 -22.688 0.862 1 98.62 301 THR A CA 1
ATOM 2373 C C . THR A 1 301 ? -14.359 -22.281 -0.574 1 98.62 301 THR A C 1
ATOM 2375 O O . THR A 1 301 ? -13.516 -21.719 -1.274 1 98.62 301 THR A O 1
ATOM 2378 N N . THR A 1 302 ? -15.57 -22.578 -0.961 1 98.19 302 THR A N 1
ATOM 2379 C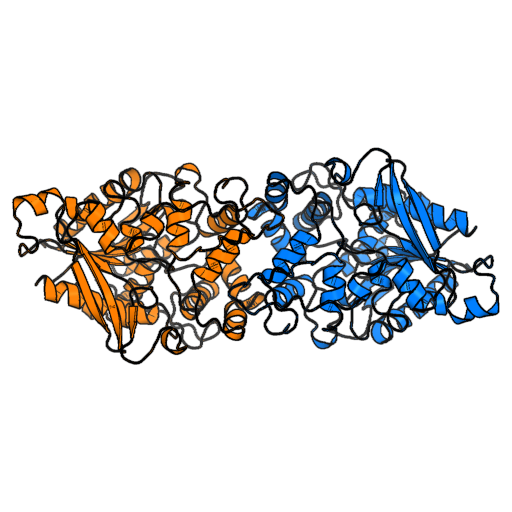 CA . THR A 1 302 ? -16.094 -22.125 -2.238 1 98.19 302 THR A CA 1
ATOM 2380 C C . THR A 1 302 ? -16.344 -20.609 -2.209 1 98.19 302 THR A C 1
ATOM 2382 O O . THR A 1 302 ? -16.297 -19.984 -1.145 1 98.19 302 THR A O 1
ATOM 2385 N N . PHE A 1 303 ? -16.5 -20.078 -3.385 1 97 303 PHE A N 1
ATOM 2386 C CA . PHE A 1 303 ? -16.719 -18.625 -3.49 1 97 303 PHE A CA 1
ATOM 2387 C C . PHE A 1 303 ? -18.203 -18.297 -3.41 1 97 303 PHE A C 1
ATOM 2389 O O . PHE A 1 303 ? -18.609 -17.172 -3.74 1 97 303 PHE A O 1
ATOM 2396 N N . SER A 1 304 ? -19 -19.078 -2.934 1 92.25 304 SER A N 1
ATOM 2397 C CA . SER A 1 304 ? -20.438 -18.875 -2.863 1 92.25 304 SER A CA 1
ATOM 2398 C C . SER A 1 304 ? -20.781 -17.594 -2.117 1 92.25 304 SER A C 1
ATOM 2400 O O . SER A 1 304 ? -20.359 -17.406 -0.979 1 92.25 304 SER A O 1
ATOM 2402 N N . GLY A 1 305 ? -21.531 -16.719 -2.74 1 92.62 305 GLY A N 1
ATOM 2403 C CA . GLY A 1 305 ? -21.984 -15.484 -2.098 1 92.62 305 GLY A CA 1
ATOM 2404 C C . GLY A 1 305 ? -20.922 -14.406 -2.07 1 92.62 305 GLY A C 1
ATOM 2405 O O . GLY A 1 305 ? -21.109 -13.359 -1.446 1 92.62 305 GLY A O 1
ATOM 2406 N N . GLY A 1 306 ? -19.844 -14.641 -2.625 1 94.5 306 GLY A N 1
ATOM 2407 C CA . GLY A 1 306 ? -18.797 -13.625 -2.703 1 94.5 306 GLY A CA 1
ATOM 2408 C C . GLY A 1 306 ? -17.922 -13.562 -1.46 1 94.5 306 GLY A C 1
ATOM 2409 O O . GLY A 1 306 ? -17.891 -14.516 -0.67 1 94.5 306 GLY A O 1
ATOM 2410 N N . LEU A 1 307 ? -17.188 -12.492 -1.362 1 94.38 307 LEU A N 1
ATOM 2411 C CA . LEU A 1 307 ? -16.203 -12.312 -0.301 1 94.38 307 LEU A CA 1
ATOM 2412 C C . LEU A 1 307 ? -16.844 -12.453 1.072 1 94.38 307 LEU A C 1
ATOM 2414 O O . LEU A 1 307 ? -16.266 -13.047 1.98 1 94.38 307 LEU A O 1
ATOM 2418 N N . SER A 1 308 ? -18.094 -11.977 1.251 1 92.44 308 SER A N 1
ATOM 2419 C CA . SER A 1 308 ? -18.781 -11.977 2.543 1 92.44 308 SER A CA 1
ATOM 2420 C C . SER A 1 308 ? -19.844 -13.055 2.602 1 92.44 308 SER A C 1
ATOM 2422 O O . SER A 1 308 ? -20.672 -13.062 3.514 1 92.44 308 SER A O 1
ATOM 2424 N N . GLY A 1 309 ? -19.891 -13.93 1.605 1 95 309 GLY A N 1
ATOM 2425 C CA . GLY A 1 309 ? -20.906 -14.977 1.565 1 95 309 GLY A CA 1
ATOM 2426 C C . GLY A 1 309 ? -20.625 -16.109 2.541 1 95 309 GLY A C 1
ATOM 2427 O O . GLY A 1 309 ? -19.625 -16.094 3.258 1 95 309 GLY A O 1
ATOM 2428 N N . PRO A 1 310 ? -21.5 -17.078 2.539 1 96.94 310 PRO A N 1
ATOM 2429 C CA . PRO A 1 310 ? -21.328 -18.203 3.463 1 96.94 310 PRO A CA 1
ATOM 2430 C C . PRO A 1 310 ? -20.094 -19.047 3.146 1 96.94 310 PRO A C 1
ATOM 2432 O O . PRO A 1 310 ? -19.75 -19.219 1.976 1 96.94 310 PRO A O 1
ATOM 2435 N N . VAL A 1 311 ? -19.547 -19.562 4.168 1 97.56 311 VAL A N 1
ATOM 2436 C CA . VAL A 1 311 ? -18.406 -20.453 4.051 1 97.56 311 VAL A CA 1
ATOM 2437 C C . VAL A 1 311 ? -18.875 -21.875 3.814 1 97.56 311 VAL A C 1
ATOM 2439 O O . VAL A 1 311 ? -19.641 -22.422 4.609 1 97.56 311 VAL A O 1
ATOM 2442 N N . LYS A 1 312 ? -18.469 -22.469 2.711 1 98.12 312 LYS A N 1
ATOM 2443 C CA . LYS A 1 312 ? -18.734 -23.859 2.34 1 98.12 312 LYS A CA 1
ATOM 2444 C C . LYS A 1 312 ? -17.438 -24.594 1.972 1 98.12 312 LYS A C 1
ATOM 2446 O O . LYS A 1 312 ? -17 -24.531 0.824 1 98.12 312 LYS A O 1
ATOM 2451 N N . PRO A 1 313 ? -16.891 -25.312 2.889 1 98.38 313 PRO A N 1
ATOM 2452 C CA . PRO A 1 313 ? -15.57 -25.922 2.699 1 98.38 313 PRO A CA 1
ATOM 2453 C C . PRO A 1 313 ? -15.539 -26.953 1.573 1 98.38 313 PRO A C 1
ATOM 2455 O O . PRO A 1 313 ? -16.516 -27.688 1.384 1 98.38 313 PRO A O 1
ATOM 2458 N N . TYR A 1 314 ? -14.484 -26.938 0.831 1 98.56 314 TYR A N 1
ATOM 2459 C CA . TYR A 1 314 ? -14.219 -28.062 -0.071 1 98.56 314 TYR A CA 1
ATOM 2460 C C . TYR A 1 314 ? -13.961 -29.344 0.708 1 98.56 314 TYR A C 1
ATOM 2462 O O . TYR A 1 314 ? -13.43 -29.297 1.82 1 98.56 314 TYR A O 1
ATOM 2470 N N . ASN A 1 315 ? -14.297 -30.484 0.103 1 98.25 315 ASN A N 1
ATOM 2471 C CA . ASN A 1 315 ? -14.148 -31.766 0.77 1 98.25 315 ASN A CA 1
ATOM 2472 C C . ASN A 1 315 ? -12.812 -32.438 0.431 1 98.25 315 ASN A C 1
ATOM 2474 O O . ASN A 1 315 ? -12.719 -33.188 -0.534 1 98.25 315 ASN A O 1
ATOM 2478 N N . LEU A 1 316 ? -11.867 -32.281 1.313 1 98.12 316 LEU A N 1
ATOM 2479 C CA . LEU A 1 316 ? -10.523 -32.812 1.06 1 98.12 316 LEU A CA 1
ATOM 2480 C C . LEU A 1 316 ? -10.469 -34.312 1.311 1 98.12 316 LEU A C 1
ATOM 2482 O O . LEU A 1 316 ? -9.5 -34.969 0.921 1 98.12 316 LEU A O 1
ATOM 2486 N N . THR A 1 317 ? -11.484 -34.875 1.895 1 98.12 317 THR A N 1
ATOM 2487 C CA . THR A 1 317 ? -11.5 -36.312 2.104 1 98.12 317 THR A CA 1
ATOM 2488 C C . THR A 1 317 ? -11.672 -37.031 0.779 1 98.12 317 THR A C 1
ATOM 2490 O O . THR A 1 317 ? -11.453 -38.25 0.701 1 98.12 317 THR A O 1
ATOM 2493 N N . ASN A 1 318 ? -12.062 -36.281 -0.196 1 98.5 318 ASN A N 1
ATOM 2494 C CA . ASN A 1 318 ? -12.219 -36.875 -1.526 1 98.5 318 ASN A CA 1
ATOM 2495 C C . ASN A 1 318 ? -10.867 -37.125 -2.195 1 98.5 318 ASN A C 1
ATOM 2497 O O . ASN A 1 318 ? -10.797 -37.781 -3.225 1 98.5 318 ASN A O 1
ATOM 2501 N N . VAL A 1 319 ? -9.836 -36.594 -1.658 1 98.75 319 VAL A N 1
ATOM 2502 C CA . VAL A 1 319 ? -8.508 -36.906 -2.18 1 98.75 319 VAL A CA 1
ATOM 2503 C C . VAL A 1 319 ? -8.148 -38.344 -1.891 1 98.75 319 VAL A C 1
ATOM 2505 O O . VAL A 1 319 ? -8.203 -38.812 -0.741 1 98.75 319 VAL A O 1
ATOM 2508 N N . LYS A 1 320 ? -7.754 -39.031 -2.951 1 98.31 320 LYS A N 1
ATOM 2509 C CA . LYS A 1 320 ? -7.469 -40.469 -2.785 1 98.31 320 LYS A CA 1
ATOM 2510 C C . LYS A 1 320 ? -6.086 -40.812 -3.326 1 98.31 320 LYS A C 1
ATOM 2512 O O . LYS A 1 320 ? -5.531 -41.875 -2.994 1 98.31 320 LYS A O 1
ATOM 2517 N N . VAL A 1 321 ? -5.527 -39.969 -4.152 1 98.12 321 VAL A N 1
ATOM 2518 C CA . VAL A 1 321 ? -4.195 -40.188 -4.711 1 98.12 321 VAL A CA 1
ATOM 2519 C C . VAL A 1 321 ? -3.135 -39.875 -3.664 1 98.12 321 VAL A C 1
ATOM 2521 O O . VAL A 1 321 ? -3.359 -39.031 -2.783 1 98.12 321 VAL A O 1
ATOM 2524 N N . PRO A 1 322 ? -1.918 -40.594 -3.697 1 98.5 322 PRO A N 1
ATOM 2525 C CA . PRO A 1 322 ? -0.829 -40.156 -2.818 1 98.5 322 PRO A CA 1
ATOM 2526 C C . PRO A 1 322 ? -0.399 -38.719 -3.076 1 98.5 322 PRO A C 1
ATOM 2528 O O . PRO A 1 322 ? -0.201 -38.344 -4.23 1 98.5 322 PRO A O 1
ATOM 2531 N N . VAL A 1 323 ? -0.281 -37.938 -1.973 1 98.88 323 VAL A N 1
ATOM 2532 C CA . VAL A 1 323 ? 0.049 -36.531 -2.107 1 98.88 323 VAL A CA 1
ATOM 2533 C C . VAL A 1 323 ? 1.372 -36.25 -1.405 1 98.88 323 VAL A C 1
ATOM 2535 O O . VAL A 1 323 ? 1.562 -36.625 -0.245 1 98.88 323 VAL A O 1
ATOM 2538 N N . THR A 1 324 ? 2.266 -35.656 -2.086 1 98.94 324 THR A N 1
ATOM 2539 C CA . THR A 1 324 ? 3.488 -35.125 -1.505 1 98.94 324 THR A CA 1
ATOM 2540 C C . THR A 1 324 ? 3.424 -33.594 -1.441 1 98.94 324 THR A C 1
ATOM 2542 O O . THR A 1 324 ? 3.131 -32.938 -2.443 1 98.94 324 THR A O 1
ATOM 2545 N N . LEU A 1 325 ? 3.678 -33.031 -0.241 1 98.94 325 LEU A N 1
ATOM 2546 C CA . LEU A 1 325 ? 3.689 -31.594 -0.036 1 98.94 325 LEU A CA 1
ATOM 2547 C C . LEU A 1 325 ? 5.113 -31.078 0.136 1 98.94 325 LEU A C 1
ATOM 2549 O O . LEU A 1 325 ? 5.836 -31.531 1.028 1 98.94 325 LEU A O 1
ATOM 2553 N N . LEU A 1 326 ? 5.484 -30.156 -0.69 1 98.94 326 LEU A N 1
ATOM 2554 C CA . LEU A 1 326 ? 6.777 -29.484 -0.559 1 98.94 326 LEU A CA 1
ATOM 2555 C C . LEU A 1 326 ? 6.598 -28.016 -0.254 1 98.94 326 LEU A C 1
ATOM 2557 O O . LEU A 1 326 ? 5.82 -27.328 -0.919 1 98.94 326 LEU A O 1
ATOM 2561 N N . TYR A 1 327 ? 7.273 -27.516 0.824 1 98.81 327 TYR A N 1
ATOM 2562 C CA . TYR A 1 327 ? 7.121 -26.125 1.228 1 98.81 327 TYR A CA 1
ATOM 2563 C C . TYR A 1 327 ? 8.477 -25.438 1.329 1 98.81 327 TYR A C 1
ATOM 2565 O O . TYR A 1 327 ? 9.516 -26.094 1.313 1 98.81 327 TYR A O 1
ATOM 2573 N N . GLY A 1 328 ? 8.5 -24.094 1.183 1 98.75 328 GLY A N 1
ATOM 2574 C CA . GLY A 1 328 ? 9.688 -23.312 1.47 1 98.75 328 GLY A CA 1
ATOM 2575 C C . GLY A 1 328 ? 9.766 -22.844 2.91 1 98.75 328 GLY A C 1
ATOM 2576 O O . GLY A 1 328 ? 8.789 -22.312 3.447 1 98.75 328 GLY A O 1
ATOM 2577 N N . GLU A 1 329 ? 10.922 -23.016 3.471 1 98.44 329 GLU A N 1
ATOM 2578 C CA . GLU A 1 329 ? 11.07 -22.656 4.875 1 98.44 329 GLU A CA 1
ATOM 2579 C C . GLU A 1 329 ? 10.812 -21.172 5.098 1 98.44 329 GLU A C 1
ATOM 2581 O O . GLU A 1 329 ? 10.305 -20.766 6.148 1 98.44 329 GLU A O 1
ATOM 2586 N N . ASN A 1 330 ? 11.117 -20.406 4.113 1 98.19 330 ASN A N 1
ATOM 2587 C CA . ASN A 1 330 ? 10.977 -18.953 4.219 1 98.19 330 ASN A CA 1
ATOM 2588 C C . ASN A 1 330 ? 9.797 -18.453 3.385 1 98.19 330 ASN A C 1
ATOM 2590 O O . ASN A 1 330 ? 9.727 -17.266 3.062 1 98.19 330 ASN A O 1
ATOM 2594 N N . ASP A 1 331 ? 8.898 -19.328 2.967 1 98.62 331 ASP A N 1
ATOM 2595 C CA . ASP A 1 331 ? 7.707 -18.938 2.215 1 98.62 331 ASP A CA 1
ATOM 2596 C C . ASP A 1 331 ? 6.715 -18.188 3.105 1 98.62 331 ASP A C 1
ATOM 2598 O O . ASP A 1 331 ? 6.145 -18.781 4.027 1 98.62 331 ASP A O 1
ATOM 2602 N N . GLN A 1 332 ?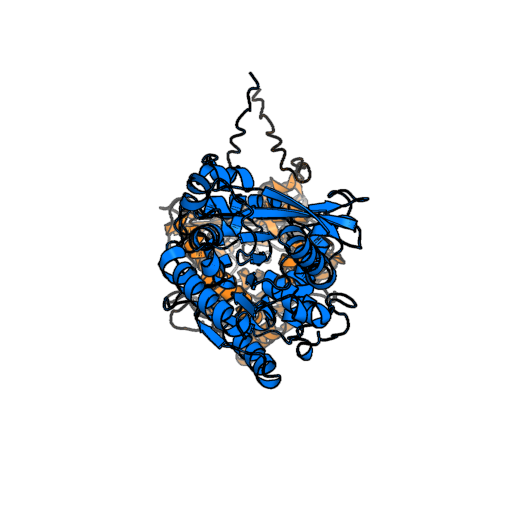 6.488 -16.938 2.785 1 97.69 332 GLN A N 1
ATOM 2603 C CA . GLN A 1 332 ? 5.59 -16.125 3.607 1 97.69 332 GLN A CA 1
ATOM 2604 C C . GLN A 1 332 ? 4.172 -16.141 3.041 1 97.69 332 GLN A C 1
ATOM 2606 O O . GLN A 1 332 ? 3.225 -15.742 3.723 1 97.69 332 GLN A O 1
ATOM 2611 N N . LEU A 1 333 ? 4.023 -16.547 1.819 1 98.19 333 LEU A N 1
ATOM 2612 C CA . LEU A 1 333 ? 2.703 -16.609 1.204 1 98.19 333 LEU A CA 1
ATOM 2613 C C . LEU A 1 333 ? 1.97 -17.875 1.63 1 98.19 333 LEU A C 1
ATOM 2615 O O . LEU A 1 333 ? 0.824 -17.812 2.08 1 98.19 333 LEU A O 1
ATOM 2619 N N . THR A 1 334 ? 2.605 -18.984 1.382 1 98.38 334 THR A N 1
ATOM 2620 C CA . THR A 1 334 ? 2.139 -20.266 1.901 1 98.38 334 THR A CA 1
ATOM 2621 C C . THR A 1 334 ? 3.033 -20.75 3.039 1 98.38 334 THR A C 1
ATOM 2623 O O . THR A 1 334 ? 3.865 -21.625 2.85 1 98.38 334 THR A O 1
ATOM 2626 N N . GLU A 1 335 ? 2.738 -20.281 4.203 1 97.69 335 GLU A N 1
ATOM 2627 C CA . GLU A 1 335 ? 3.588 -20.469 5.375 1 97.69 335 GLU A CA 1
ATOM 2628 C C . GLU A 1 335 ? 3.594 -21.922 5.828 1 97.69 335 GLU A C 1
ATOM 2630 O O . GLU A 1 335 ? 2.58 -22.625 5.711 1 97.69 335 GLU A O 1
ATOM 2635 N N . LYS A 1 336 ? 4.703 -22.328 6.383 1 98.12 336 LYS A N 1
ATOM 2636 C CA . LYS A 1 336 ? 4.906 -23.703 6.852 1 98.12 336 LYS A CA 1
ATOM 2637 C C . LYS A 1 336 ? 3.764 -24.141 7.762 1 98.12 336 LYS A C 1
ATOM 2639 O O . LYS A 1 336 ? 3.279 -25.266 7.648 1 98.12 336 LYS A O 1
ATOM 2644 N N . SER A 1 337 ? 3.316 -23.281 8.688 1 97.94 337 SER A N 1
ATOM 2645 C CA . SER A 1 337 ? 2.252 -23.656 9.609 1 97.94 337 SER A CA 1
ATOM 2646 C C . SER A 1 337 ? 0.969 -24.016 8.859 1 97.94 337 SER A C 1
ATOM 2648 O O . SER A 1 337 ? 0.243 -24.922 9.258 1 97.94 337 SER A O 1
ATOM 2650 N N . GLN A 1 338 ? 0.719 -23.312 7.77 1 97.94 338 GLN A N 1
ATOM 2651 C CA . GLN A 1 338 ? -0.468 -23.594 6.965 1 97.94 338 GLN A CA 1
ATOM 2652 C C . GLN A 1 338 ? -0.316 -24.891 6.195 1 97.94 338 GLN A C 1
ATOM 2654 O O . GLN A 1 338 ? -1.287 -25.641 6.016 1 97.94 338 GLN A O 1
ATOM 2659 N N . ILE A 1 339 ? 0.873 -25.141 5.715 1 98.75 339 ILE A N 1
ATOM 2660 C CA . ILE A 1 339 ? 1.162 -26.391 5.02 1 98.75 339 ILE A CA 1
ATOM 2661 C C . ILE A 1 339 ? 0.968 -27.578 5.973 1 98.75 339 ILE A C 1
ATOM 2663 O O . ILE A 1 339 ? 0.421 -28.609 5.586 1 98.75 339 ILE A O 1
ATOM 2667 N N . MET A 1 340 ? 1.406 -27.406 7.219 1 98.75 340 MET A N 1
ATOM 2668 C CA . MET A 1 340 ? 1.263 -28.469 8.203 1 98.75 340 MET A CA 1
ATOM 2669 C C . MET A 1 340 ? -0.208 -28.734 8.516 1 98.75 340 MET A C 1
ATOM 2671 O O . MET A 1 340 ? -0.605 -29.875 8.75 1 98.75 340 MET A O 1
ATOM 2675 N N . ARG A 1 341 ? -0.986 -27.688 8.508 1 98.44 341 ARG A N 1
ATOM 2676 C CA . ARG A 1 341 ? -2.426 -27.859 8.68 1 98.44 341 ARG A CA 1
ATOM 2677 C C . ARG A 1 341 ? -3.012 -28.734 7.574 1 98.44 341 ARG A C 1
ATOM 2679 O O . ARG A 1 341 ? -3.809 -29.625 7.84 1 98.44 341 ARG A O 1
ATOM 2686 N N . LEU A 1 342 ? -2.639 -28.469 6.355 1 98.75 342 LEU A N 1
ATOM 2687 C CA . LEU A 1 342 ? -3.068 -29.266 5.219 1 98.75 342 LEU A CA 1
ATOM 2688 C C . LEU A 1 342 ? -2.557 -30.703 5.348 1 98.75 342 LEU A C 1
ATOM 2690 O O . LEU A 1 342 ? -3.299 -31.656 5.098 1 98.75 342 LEU A O 1
ATOM 2694 N N . ALA A 1 343 ? -1.312 -30.828 5.727 1 98.81 343 ALA A N 1
ATOM 2695 C CA . ALA A 1 343 ? -0.705 -32.156 5.906 1 98.81 343 ALA A CA 1
ATOM 2696 C C . ALA A 1 343 ? -1.481 -32.969 6.926 1 98.81 343 ALA A C 1
ATOM 2698 O O . ALA A 1 343 ? -1.694 -34.188 6.727 1 98.81 343 ALA A O 1
ATOM 2699 N N . ASP A 1 344 ? -1.888 -32.344 7.98 1 98.5 344 ASP A N 1
ATOM 2700 C CA . ASP A 1 344 ? -2.637 -33.031 9.023 1 98.5 344 ASP A CA 1
ATOM 2701 C C . ASP A 1 344 ? -3.961 -33.562 8.484 1 98.5 344 ASP A C 1
ATOM 2703 O O . ASP A 1 344 ? -4.367 -34.688 8.82 1 98.5 344 ASP A O 1
ATOM 2707 N N . GLN A 1 345 ? -4.531 -32.812 7.66 1 97.75 345 GLN A N 1
ATOM 2708 C CA . GLN A 1 345 ? -5.797 -33.219 7.066 1 97.75 345 GLN A CA 1
ATOM 2709 C C . GLN A 1 345 ? -5.59 -34.406 6.133 1 97.75 345 GLN A C 1
ATOM 2711 O O . GLN A 1 345 ? -6.359 -35.375 6.164 1 97.75 345 GLN A O 1
ATOM 2716 N N . LEU A 1 346 ? -4.625 -34.375 5.324 1 98.56 346 LEU A N 1
ATOM 2717 C CA . LEU A 1 346 ? -4.344 -35.438 4.367 1 98.56 346 LEU A CA 1
ATOM 2718 C C . LEU A 1 346 ? -3.871 -36.688 5.086 1 98.56 346 LEU A C 1
ATOM 2720 O O . LEU A 1 346 ? -4.148 -37.812 4.637 1 98.56 346 LEU A O 1
ATOM 2724 N N . LYS A 1 347 ? -3.143 -36.438 6.164 1 98.19 347 LYS A N 1
ATOM 2725 C CA . LYS A 1 347 ? -2.686 -37.562 6.973 1 98.19 347 LYS A CA 1
ATOM 2726 C C . LYS A 1 347 ? -3.863 -38.312 7.586 1 98.19 347 LYS A C 1
ATOM 2728 O O . LYS A 1 347 ? -3.855 -39.562 7.648 1 98.19 347 LYS A O 1
ATOM 2733 N N . SER A 1 348 ? -4.82 -37.625 7.98 1 97.31 348 SER A N 1
ATOM 2734 C CA . SER A 1 348 ? -5.977 -38.219 8.641 1 97.31 348 SER A CA 1
ATOM 2735 C C . SER A 1 348 ? -6.746 -39.125 7.695 1 97.31 348 SER A C 1
ATOM 2737 O O . SER A 1 348 ? -7.422 -40.062 8.141 1 97.31 348 SER A O 1
ATOM 2739 N N . THR A 1 349 ? -6.66 -38.906 6.41 1 96 349 THR A N 1
ATOM 2740 C CA . THR A 1 349 ? -7.359 -39.75 5.445 1 96 349 THR A CA 1
ATOM 2741 C C . THR A 1 349 ? -6.41 -40.75 4.824 1 96 349 THR A C 1
ATOM 2743 O O . THR A 1 349 ? -6.816 -41.562 3.982 1 96 349 THR A O 1
ATOM 2746 N N . GLY A 1 350 ? -5.133 -40.688 5.152 1 97.06 350 GLY A N 1
ATOM 2747 C CA . GLY A 1 350 ? -4.168 -41.719 4.797 1 97.06 350 GLY A CA 1
ATOM 2748 C C . GLY A 1 350 ? -3.535 -41.5 3.438 1 97.06 350 GLY A C 1
ATOM 2749 O O . GLY A 1 350 ? -2.895 -42.375 2.891 1 97.06 350 GLY A O 1
ATOM 2750 N N . VAL A 1 351 ? -3.676 -40.281 2.863 1 97.69 351 VAL A N 1
ATOM 2751 C CA . VAL A 1 351 ? -3.229 -40.094 1.486 1 97.69 351 VAL A CA 1
ATOM 2752 C C . VAL A 1 351 ? -1.926 -39.312 1.467 1 97.69 351 VAL A C 1
ATOM 2754 O O . VAL A 1 351 ? -1.299 -39.156 0.416 1 97.69 351 VAL A O 1
ATOM 2757 N N . LEU A 1 352 ? -1.499 -38.781 2.629 1 98.69 352 LEU A N 1
ATOM 2758 C CA . LEU A 1 352 ? -0.259 -38.031 2.666 1 98.69 352 LEU A CA 1
ATOM 2759 C C . LEU A 1 352 ? 0.95 -38.938 2.49 1 98.69 352 LEU A C 1
ATOM 2761 O O . LEU A 1 352 ? 1.207 -39.812 3.33 1 98.69 352 LEU A O 1
ATOM 2765 N N . GLU A 1 353 ? 1.636 -38.75 1.415 1 98.31 353 GLU A N 1
ATOM 2766 C CA . GLU A 1 353 ? 2.869 -39.5 1.165 1 98.31 353 GLU A CA 1
ATOM 2767 C C . GLU A 1 353 ? 4.035 -38.906 1.96 1 98.31 353 GLU A C 1
ATOM 2769 O O . GLU A 1 353 ? 4.816 -39.656 2.557 1 98.31 353 GLU A O 1
ATOM 2774 N N . GLU A 1 354 ? 4.168 -37.625 1.847 1 98.12 354 GLU A N 1
ATOM 2775 C CA . GLU A 1 354 ? 5.238 -36.906 2.545 1 98.12 354 GLU A CA 1
ATOM 2776 C C . GLU A 1 354 ? 4.98 -35.406 2.586 1 98.12 354 GLU A C 1
ATOM 2778 O O . GLU A 1 354 ? 4.262 -34.875 1.741 1 98.12 354 GLU A O 1
ATOM 2783 N N . VAL A 1 355 ? 5.461 -34.781 3.674 1 98.75 355 VAL A N 1
ATOM 2784 C CA . VAL A 1 355 ? 5.535 -33.344 3.777 1 98.75 355 VAL A CA 1
ATOM 2785 C C . VAL A 1 355 ? 6.938 -32.906 4.227 1 98.75 355 VAL A C 1
ATOM 2787 O O . VAL A 1 355 ? 7.434 -33.406 5.25 1 98.75 355 VAL A O 1
ATOM 2790 N N . ARG A 1 356 ? 7.598 -32.094 3.469 1 98.38 356 ARG A N 1
ATOM 2791 C CA . ARG A 1 356 ? 8.945 -31.672 3.816 1 98.38 356 ARG A CA 1
ATOM 2792 C C . ARG A 1 356 ? 9.32 -30.391 3.082 1 98.38 356 ARG A C 1
ATOM 2794 O O . ARG A 1 356 ? 8.648 -30 2.127 1 98.38 356 ARG A O 1
ATOM 2801 N N . PRO A 1 357 ? 10.438 -29.703 3.502 1 98.56 357 PRO A N 1
ATOM 2802 C CA . PRO A 1 357 ? 10.938 -28.594 2.703 1 98.56 357 PRO A CA 1
ATOM 2803 C C . PRO A 1 357 ? 11.383 -29.016 1.304 1 98.56 357 PRO A C 1
ATOM 2805 O O . PRO A 1 357 ? 11.875 -30.125 1.123 1 98.56 357 PRO A O 1
ATOM 2808 N N . GLY A 1 358 ? 11.18 -28.141 0.355 1 97.56 358 GLY A N 1
ATOM 2809 C CA . GLY A 1 358 ? 11.578 -28.422 -1.016 1 97.56 358 GLY A CA 1
ATOM 2810 C C . GLY A 1 358 ? 13.078 -28.578 -1.178 1 97.56 358 GLY A C 1
ATOM 2811 O O . GLY A 1 358 ? 13.531 -29.344 -2.035 1 97.56 358 GLY A O 1
ATOM 2812 N N . CYS A 1 359 ? 13.766 -27.828 -0.366 1 97.19 359 CYS A N 1
ATOM 2813 C CA . CYS A 1 359 ? 15.219 -27.922 -0.398 1 97.19 359 CYS A CA 1
ATOM 2814 C C . CYS A 1 359 ? 15.82 -27.484 0.93 1 97.19 359 CYS A C 1
ATOM 2816 O O . CYS A 1 359 ? 15.094 -27.109 1.857 1 97.19 359 CYS A O 1
ATOM 2818 N N . SER A 1 360 ? 17.172 -27.531 1.002 1 97.12 360 SER A N 1
ATOM 2819 C CA . SER A 1 360 ? 17.859 -27.25 2.264 1 97.12 360 SER A CA 1
ATOM 2820 C C . SER A 1 360 ? 18.156 -25.766 2.414 1 97.12 360 SER A C 1
ATOM 2822 O O . SER A 1 360 ? 18.562 -25.312 3.488 1 97.12 360 SER A O 1
ATOM 2824 N N . TRP A 1 361 ? 17.938 -24.953 1.373 1 98.12 361 TRP A N 1
ATOM 2825 C CA . TRP A 1 361 ? 18.188 -23.516 1.453 1 98.12 361 TRP A CA 1
ATOM 2826 C C . TRP A 1 361 ? 17.203 -22.844 2.404 1 98.12 361 TRP A C 1
ATOM 2828 O O . TRP A 1 361 ? 15.992 -22.828 2.143 1 98.12 361 TRP A O 1
ATOM 2838 N N . PRO A 1 362 ? 17.688 -22.312 3.49 1 97.94 362 PRO A N 1
ATOM 2839 C CA . PRO A 1 362 ? 16.766 -21.844 4.535 1 97.94 362 PRO A CA 1
ATOM 2840 C C . PRO A 1 362 ? 15.906 -20.672 4.086 1 97.94 362 PRO A C 1
ATOM 2842 O O . PRO A 1 362 ? 14.805 -20.469 4.605 1 97.94 362 PRO A O 1
ATOM 2845 N N . LYS A 1 363 ? 16.344 -19.875 3.104 1 98.31 363 LYS A N 1
ATOM 2846 C CA . LYS A 1 363 ? 15.609 -18.688 2.674 1 98.31 363 LYS A CA 1
ATOM 2847 C C . LYS A 1 363 ? 14.734 -19 1.46 1 98.31 363 LYS A C 1
ATOM 2849 O O . LYS A 1 363 ? 14.211 -18.078 0.817 1 98.31 363 LYS A O 1
ATOM 2854 N N . PHE A 1 364 ? 14.602 -20.328 1.155 1 98.69 364 PHE A N 1
ATOM 2855 C CA . PHE A 1 364 ? 13.797 -20.734 0.015 1 98.69 364 PHE A CA 1
ATOM 2856 C C . PHE A 1 364 ? 12.367 -20.219 0.142 1 98.69 364 PHE A C 1
ATOM 2858 O O . PHE A 1 364 ? 11.672 -20.531 1.104 1 98.69 364 PHE A O 1
ATOM 2865 N N . ASN A 1 365 ? 11.977 -19.328 -0.771 1 98.44 365 ASN A N 1
ATOM 2866 C CA . ASN A 1 365 ? 10.695 -18.641 -0.641 1 98.44 365 ASN A CA 1
ATOM 2867 C C . ASN A 1 365 ? 9.703 -19.109 -1.711 1 98.44 365 ASN A C 1
ATOM 2869 O O . ASN A 1 365 ? 9.938 -20.109 -2.393 1 98.44 365 ASN A O 1
ATOM 2873 N N . HIS A 1 366 ? 8.578 -18.469 -1.817 1 98.69 366 HIS A N 1
ATOM 2874 C CA . HIS A 1 366 ? 7.469 -18.906 -2.654 1 98.69 366 HIS A CA 1
ATOM 2875 C C . HIS A 1 366 ? 7.852 -18.891 -4.133 1 98.69 366 HIS A C 1
ATOM 2877 O O . HIS A 1 366 ? 7.52 -19.812 -4.871 1 98.69 366 HIS A O 1
ATOM 2883 N N . LEU A 1 367 ? 8.586 -17.891 -4.57 1 98.19 367 LEU A N 1
ATOM 2884 C CA . LEU A 1 367 ? 8.93 -17.734 -5.977 1 98.19 367 LEU A CA 1
ATOM 2885 C C . LEU A 1 367 ? 10.125 -18.609 -6.344 1 98.19 367 LEU A C 1
ATOM 2887 O O . LEU A 1 367 ? 10.344 -18.906 -7.52 1 98.19 367 LEU A O 1
ATOM 2891 N N . ASP A 1 368 ? 10.836 -18.984 -5.336 1 98.56 368 ASP A N 1
ATOM 2892 C CA . ASP A 1 368 ? 12.062 -19.734 -5.574 1 98.56 368 ASP A CA 1
ATOM 2893 C C . ASP A 1 368 ? 11.758 -21.094 -6.184 1 98.56 368 ASP A C 1
ATOM 2895 O O . ASP A 1 368 ? 12.609 -21.688 -6.848 1 98.56 368 ASP A O 1
ATOM 2899 N N . PHE A 1 369 ? 10.562 -21.562 -6.004 1 98.75 369 PHE A N 1
ATOM 2900 C CA . PHE A 1 369 ? 10.18 -22.859 -6.559 1 98.75 369 PHE A CA 1
ATOM 2901 C C . PHE A 1 369 ? 10.305 -22.859 -8.078 1 98.75 369 PHE A C 1
ATOM 2903 O O . PHE A 1 369 ? 10.414 -23.922 -8.695 1 98.75 369 PHE A O 1
ATOM 2910 N N . VAL A 1 370 ? 10.289 -21.641 -8.633 1 98.31 370 VAL A N 1
ATOM 2911 C CA . VAL A 1 370 ? 10.258 -21.562 -10.086 1 98.31 370 VAL A CA 1
ATOM 2912 C C . VAL A 1 370 ? 11.414 -20.703 -10.586 1 98.31 370 VAL A C 1
ATOM 2914 O O . VAL A 1 370 ? 12.008 -20.984 -11.633 1 98.31 370 VAL A O 1
ATOM 2917 N N . PHE A 1 371 ? 11.844 -19.672 -9.773 1 97.69 371 PHE A N 1
ATOM 2918 C CA . PHE A 1 371 ? 12.664 -18.625 -10.359 1 97.69 371 PHE A CA 1
ATOM 2919 C C . PHE A 1 371 ? 13.984 -18.469 -9.609 1 97.69 371 PHE A C 1
ATOM 2921 O O . PHE A 1 371 ? 14.781 -17.578 -9.906 1 97.69 371 PHE A O 1
ATOM 2928 N N . ALA A 1 372 ? 14.25 -19.359 -8.656 1 98.5 372 ALA A N 1
ATOM 2929 C CA . ALA A 1 372 ? 15.516 -19.219 -7.941 1 98.5 372 ALA A CA 1
ATOM 2930 C C . ALA A 1 372 ? 16.703 -19.297 -8.906 1 98.5 372 ALA A C 1
ATOM 2932 O O . ALA A 1 372 ? 16.672 -20.047 -9.883 1 98.5 372 ALA A O 1
ATOM 2933 N N . LYS A 1 373 ? 17.719 -18.594 -8.57 1 97.88 373 LYS A N 1
ATOM 2934 C CA . LYS A 1 373 ? 18.938 -18.562 -9.367 1 97.88 373 LYS A CA 1
ATOM 2935 C C . LYS A 1 373 ? 19.5 -19.969 -9.578 1 97.88 373 LYS A C 1
ATOM 2937 O O . LYS A 1 373 ? 19.891 -20.312 -10.695 1 97.88 373 LYS A O 1
ATOM 2942 N N . ASP A 1 374 ? 19.5 -20.812 -8.578 1 98.31 374 ASP A N 1
ATOM 2943 C CA . ASP A 1 374 ? 20.047 -22.156 -8.648 1 98.31 374 ASP A CA 1
ATOM 2944 C C . ASP A 1 374 ? 18.938 -23.203 -8.562 1 98.31 374 ASP A C 1
ATOM 2946 O O . ASP A 1 374 ? 19.125 -24.281 -7.992 1 98.31 374 ASP A O 1
ATOM 2950 N N . VAL A 1 375 ? 17.797 -22.875 -9.078 1 98.69 375 VAL A N 1
ATOM 2951 C CA . VAL A 1 375 ? 16.609 -23.703 -8.883 1 98.69 375 VAL A CA 1
ATOM 2952 C C . VAL A 1 375 ? 16.859 -25.094 -9.43 1 98.69 375 VAL A C 1
ATOM 2954 O O . VAL A 1 375 ? 16.359 -26.078 -8.875 1 98.69 375 VAL A O 1
ATOM 2957 N N . GLY A 1 376 ? 17.641 -25.281 -10.508 1 98.56 376 GLY A N 1
ATOM 2958 C CA . GLY A 1 376 ? 17.969 -26.578 -11.055 1 98.56 376 GLY A CA 1
ATOM 2959 C C . GLY A 1 376 ? 18.656 -27.5 -10.062 1 98.56 376 GLY A C 1
ATOM 2960 O O . GLY A 1 376 ? 18.219 -28.625 -9.828 1 98.56 376 GLY A O 1
ATOM 2961 N N . LYS A 1 377 ? 19.625 -26.922 -9.422 1 98.25 377 LYS A N 1
ATOM 2962 C CA . LYS A 1 377 ? 20.484 -27.703 -8.523 1 98.25 377 LYS A CA 1
ATOM 2963 C C . LYS A 1 377 ? 19.812 -27.891 -7.164 1 98.25 377 LYS A C 1
ATOM 2965 O O . LYS A 1 377 ? 19.812 -29 -6.617 1 98.25 377 LYS A O 1
ATOM 2970 N N . ILE A 1 378 ? 19.203 -26.891 -6.668 1 98.38 378 ILE A N 1
ATOM 2971 C CA . ILE A 1 378 ? 18.828 -26.938 -5.258 1 98.38 378 ILE A CA 1
ATOM 2972 C C . ILE A 1 378 ? 17.406 -27.484 -5.125 1 98.38 378 ILE A C 1
ATOM 2974 O O . ILE A 1 378 ? 16.984 -27.875 -4.035 1 98.38 378 ILE A O 1
ATOM 2978 N N . PHE A 1 379 ? 16.672 -27.562 -6.262 1 98.75 379 PHE A N 1
ATOM 2979 C CA . PHE A 1 379 ? 15.281 -27.969 -6.109 1 98.75 379 PHE A CA 1
ATOM 2980 C C . PHE A 1 379 ? 14.875 -28.938 -7.215 1 98.75 379 PHE A C 1
ATOM 2982 O O . PHE A 1 379 ? 14.523 -30.094 -6.941 1 98.75 379 PHE A O 1
ATOM 2989 N N . ASN A 1 380 ? 14.984 -28.609 -8.516 1 98.81 380 ASN A N 1
ATOM 2990 C CA . ASN A 1 380 ? 14.383 -29.359 -9.617 1 98.81 380 ASN A CA 1
ATOM 2991 C C . ASN A 1 380 ? 15.023 -30.734 -9.773 1 98.81 380 ASN A C 1
ATOM 2993 O O . ASN A 1 380 ? 14.328 -31.734 -9.992 1 98.81 380 ASN A O 1
ATOM 2997 N N . LYS A 1 381 ? 16.328 -30.844 -9.734 1 98.44 381 LYS A N 1
ATOM 2998 C CA . LYS A 1 381 ? 16.969 -32.156 -9.867 1 98.44 381 LYS A CA 1
ATOM 2999 C C . LYS A 1 381 ? 16.562 -33.094 -8.734 1 98.44 381 LYS A C 1
ATOM 3001 O O . LYS A 1 381 ? 16.141 -34.219 -8.977 1 98.44 381 LYS A O 1
ATOM 3006 N N . PRO A 1 382 ? 16.625 -32.594 -7.5 1 98.38 382 PRO A N 1
ATOM 3007 C CA . PRO A 1 382 ? 16.109 -33.438 -6.418 1 98.38 382 PRO A CA 1
ATOM 3008 C C . PRO A 1 382 ? 14.633 -33.75 -6.586 1 98.38 382 PRO A C 1
ATOM 3010 O O . PRO A 1 382 ? 14.203 -34.875 -6.246 1 98.38 382 PRO A O 1
ATOM 3013 N N . LEU A 1 383 ? 13.852 -32.875 -7.031 1 98.75 383 LEU A N 1
ATOM 3014 C CA . LEU A 1 383 ? 12.43 -33.094 -7.25 1 98.75 383 LEU A CA 1
ATOM 3015 C C . LEU A 1 383 ? 12.195 -34.219 -8.242 1 98.75 383 LEU A C 1
ATOM 3017 O O . LEU A 1 383 ? 11.289 -35.031 -8.062 1 98.75 383 LEU A O 1
ATOM 3021 N N . ILE A 1 384 ? 13 -34.281 -9.305 1 98.38 384 ILE A N 1
ATOM 3022 C CA . ILE A 1 384 ? 12.852 -35.281 -10.336 1 98.38 384 ILE A CA 1
ATOM 3023 C C . ILE A 1 384 ? 13.133 -36.656 -9.734 1 98.38 384 ILE A C 1
ATOM 3025 O O . ILE A 1 384 ? 12.453 -37.656 -10.055 1 98.38 384 ILE A O 1
ATOM 3029 N N . LYS A 1 385 ? 14.109 -36.719 -8.844 1 98 385 LYS A N 1
ATOM 3030 C CA . LYS A 1 385 ? 14.375 -37.969 -8.148 1 98 385 LYS A CA 1
ATOM 3031 C C . LYS A 1 385 ? 13.164 -38.406 -7.324 1 98 385 LYS A C 1
ATOM 3033 O O . LYS A 1 385 ? 12.805 -39.594 -7.305 1 98 385 LYS A O 1
ATOM 3038 N N . LEU A 1 386 ? 12.602 -37.5 -6.668 1 98.19 386 LEU A N 1
ATOM 3039 C CA . LEU A 1 386 ? 11.398 -37.75 -5.891 1 98.19 386 LEU A CA 1
ATOM 3040 C C . LEU A 1 386 ? 10.266 -38.25 -6.789 1 98.19 386 LEU A C 1
ATOM 3042 O O . LEU A 1 386 ? 9.578 -39.219 -6.461 1 98.19 386 LEU A O 1
ATOM 3046 N N . ILE A 1 387 ? 10.078 -37.594 -7.898 1 98.12 387 ILE A N 1
ATOM 3047 C CA . ILE A 1 387 ? 9.016 -37.938 -8.844 1 98.12 387 ILE A CA 1
ATOM 3048 C C . ILE A 1 387 ? 9.242 -39.344 -9.375 1 98.12 387 ILE A C 1
ATOM 3050 O O . ILE A 1 387 ? 8.305 -40.156 -9.477 1 98.12 387 ILE A O 1
ATOM 3054 N N . ASP A 1 388 ? 10.492 -39.688 -9.664 1 96.69 388 ASP A N 1
ATOM 3055 C CA . ASP A 1 388 ? 10.836 -41.031 -10.109 1 96.69 388 ASP A CA 1
ATOM 3056 C C . ASP A 1 388 ? 10.484 -42.062 -9.055 1 96.69 388 ASP A C 1
ATOM 3058 O O . ASP A 1 388 ? 9.953 -43.125 -9.375 1 96.69 388 ASP A O 1
ATOM 3062 N N . GLN A 1 389 ? 10.773 -41.75 -7.879 1 97.19 389 GLN A N 1
ATOM 3063 C CA . GLN A 1 389 ? 10.477 -42.656 -6.777 1 97.19 389 GLN A CA 1
ATOM 3064 C C . GLN A 1 389 ? 8.969 -42.875 -6.629 1 97.19 389 GLN A C 1
ATOM 3066 O O . GLN A 1 389 ? 8.516 -44 -6.414 1 97.19 389 GLN A O 1
ATOM 3071 N N . LEU A 1 390 ? 8.234 -41.812 -6.727 1 97.19 390 LEU A N 1
ATOM 3072 C CA . LEU A 1 390 ? 6.781 -41.906 -6.621 1 97.19 390 LEU A CA 1
ATOM 3073 C C . LEU A 1 390 ? 6.203 -42.719 -7.773 1 97.19 390 LEU A C 1
ATOM 3075 O O . LEU A 1 390 ? 5.305 -43.531 -7.57 1 97.19 390 LEU A O 1
ATOM 3079 N N . TYR A 1 391 ? 6.727 -42.438 -8.953 1 94.75 391 TYR A N 1
ATOM 3080 C CA . TYR A 1 391 ? 6.266 -43.156 -10.125 1 94.75 391 TYR A CA 1
ATOM 3081 C C . TYR A 1 391 ? 6.5 -44.656 -9.945 1 94.75 391 TYR A C 1
ATOM 3083 O O . TYR A 1 391 ? 5.602 -45.469 -10.188 1 94.75 391 TYR A O 1
ATOM 3091 N N . ASN A 1 392 ? 7.68 -45.031 -9.5 1 93.75 392 ASN A N 1
ATOM 3092 C CA . ASN A 1 392 ? 8.031 -46.438 -9.312 1 93.75 392 ASN A CA 1
ATOM 3093 C C . ASN A 1 392 ? 7.195 -47.094 -8.219 1 93.75 392 ASN A C 1
ATOM 3095 O O . ASN A 1 392 ? 6.82 -48.25 -8.32 1 93.75 392 ASN A O 1
ATOM 3099 N N . LYS A 1 393 ? 6.965 -46.344 -7.273 1 95.75 393 LYS A N 1
ATOM 3100 C CA . LYS A 1 393 ? 6.223 -46.875 -6.129 1 95.75 393 LYS A CA 1
ATOM 3101 C C . LYS A 1 393 ? 4.758 -47.125 -6.488 1 95.75 393 LYS A C 1
ATOM 3103 O O . LYS A 1 393 ? 4.172 -48.125 -6.078 1 95.75 393 LYS A O 1
ATOM 3108 N N . TYR A 1 394 ? 4.156 -46.281 -7.305 1 93.5 394 TYR A N 1
ATOM 3109 C CA . TYR A 1 394 ? 2.701 -46.312 -7.418 1 93.5 394 TYR A CA 1
ATOM 3110 C C . TYR A 1 394 ? 2.27 -46.719 -8.812 1 93.5 394 TYR A C 1
ATOM 3112 O O . TYR A 1 394 ? 1.104 -47.062 -9.031 1 93.5 394 TYR A O 1
ATOM 3120 N N . TYR A 1 395 ? 3.07 -46.625 -9.766 1 82.81 395 TYR A N 1
ATOM 3121 C CA . TYR A 1 395 ? 2.672 -47.125 -11.078 1 82.81 395 TYR A CA 1
ATOM 3122 C C . TYR A 1 395 ? 2.793 -48.625 -11.156 1 82.81 395 TYR A C 1
ATOM 3124 O O . TYR A 1 395 ? 1.959 -49.281 -11.781 1 82.81 395 TYR A O 1
ATOM 3132 N N . THR A 1 396 ? 4.012 -49.219 -10.734 1 65 396 THR A N 1
ATOM 3133 C CA . THR A 1 396 ? 4.266 -50.656 -10.805 1 65 396 THR A CA 1
ATOM 3134 C C . THR A 1 396 ? 3.48 -51.406 -9.727 1 65 396 THR A C 1
ATOM 3136 O O . THR A 1 396 ? 3.451 -52.656 -9.719 1 65 396 THR A O 1
ATOM 3139 N N . ALA A 1 397 ? 2.793 -50.719 -8.891 1 50.09 397 ALA A N 1
ATOM 3140 C CA . ALA A 1 397 ? 2.037 -51.438 -7.871 1 50.09 397 ALA A CA 1
ATOM 3141 C C . ALA A 1 397 ? 0.662 -51.844 -8.391 1 50.09 397 ALA A C 1
ATOM 3143 O O . ALA A 1 397 ? 0.042 -51.125 -9.164 1 50.09 397 ALA A O 1
ATOM 3144 N N . MET B 1 1 ? 7.578 33.188 -28.547 1 23.36 1 MET B N 1
ATOM 3145 C CA . MET B 1 1 ? 6.27 32.594 -28.828 1 23.36 1 MET B CA 1
ATOM 3146 C C . MET B 1 1 ? 6.293 31.094 -28.609 1 23.36 1 MET B C 1
ATOM 3148 O O . MET B 1 1 ? 6.574 30.328 -29.531 1 23.36 1 MET B O 1
ATOM 3152 N N . SER B 1 2 ? 6.906 30.609 -27.531 1 24.84 2 SER B N 1
ATOM 3153 C CA . SER B 1 2 ? 7.543 29.359 -27.109 1 24.84 2 SER B CA 1
ATOM 3154 C C . SER B 1 2 ? 6.516 28.25 -26.953 1 24.84 2 SER B C 1
ATOM 3156 O O . SER B 1 2 ? 5.562 28.391 -26.188 1 24.84 2 SER B O 1
ATOM 3158 N N . PHE B 1 3 ? 6.246 27.422 -28.078 1 24.14 3 PHE B N 1
ATOM 3159 C CA . PHE B 1 3 ? 5.324 26.312 -28.312 1 24.14 3 PHE B CA 1
ATOM 3160 C C . PHE B 1 3 ? 5.512 25.234 -27.266 1 24.14 3 PHE B C 1
ATOM 3162 O O . PHE B 1 3 ? 6.508 24.5 -27.281 1 24.14 3 PHE B O 1
ATOM 3169 N N . VAL B 1 4 ? 5.078 25.5 -26.047 1 24.55 4 VAL B N 1
ATOM 3170 C CA . VAL B 1 4 ? 5.031 24.484 -25 1 24.55 4 VAL B CA 1
ATOM 3171 C C . VAL B 1 4 ? 4.238 23.266 -25.484 1 24.55 4 VAL B C 1
ATOM 3173 O O . VAL B 1 4 ? 3.039 23.375 -25.75 1 24.55 4 VAL B O 1
ATOM 3176 N N . TYR B 1 5 ? 4.875 22.453 -26.281 1 23.36 5 TYR B N 1
ATOM 3177 C CA . TYR B 1 5 ? 4.352 21.172 -26.734 1 23.36 5 TYR B CA 1
ATOM 3178 C C . TYR B 1 5 ? 3.854 20.344 -25.547 1 23.36 5 TYR B C 1
ATOM 3180 O O . TYR B 1 5 ? 4.609 20.078 -24.609 1 23.36 5 TYR B O 1
ATOM 3188 N N . LYS B 1 6 ? 2.527 20.469 -25.234 1 28.95 6 LYS B N 1
ATOM 3189 C CA . LYS B 1 6 ? 1.68 19.703 -24.328 1 28.95 6 LYS B CA 1
ATOM 3190 C C . LYS B 1 6 ? 1.822 18.203 -24.578 1 28.95 6 LYS B C 1
ATOM 3192 O O . LYS B 1 6 ? 1.412 17.703 -25.625 1 28.95 6 LYS B O 1
ATOM 3197 N N . LEU B 1 7 ? 2.906 17.578 -24.219 1 26.56 7 LEU B N 1
ATOM 3198 C CA . LEU B 1 7 ? 3.143 16.141 -24.375 1 26.56 7 LEU B CA 1
ATOM 3199 C C . LEU B 1 7 ? 2.018 15.336 -23.734 1 26.56 7 LEU B C 1
ATOM 3201 O O . LEU B 1 7 ? 1.782 15.438 -22.516 1 26.56 7 LEU B O 1
ATOM 3205 N N . CYS B 1 8 ? 0.93 15.156 -24.469 1 27.3 8 CYS B N 1
ATOM 3206 C CA . CYS B 1 8 ? -0.133 14.203 -24.172 1 27.3 8 CYS B CA 1
ATOM 3207 C C . CYS B 1 8 ? 0.436 12.812 -23.938 1 27.3 8 CYS B C 1
ATOM 3209 O O . CYS B 1 8 ? 0.964 12.188 -24.859 1 27.3 8 CYS B O 1
ATOM 3211 N N . LEU B 1 9 ? 1.075 12.57 -22.875 1 29.33 9 LEU B N 1
ATOM 3212 C CA . LEU B 1 9 ? 1.439 11.18 -22.656 1 29.33 9 LEU B CA 1
ATOM 3213 C C . LEU B 1 9 ? 0.205 10.281 -22.688 1 29.33 9 LEU B C 1
ATOM 3215 O O . LEU B 1 9 ? -0.757 10.523 -21.953 1 29.33 9 LEU B O 1
ATOM 3219 N N . VAL B 1 10 ? -0.147 9.703 -23.766 1 28.98 10 VAL B N 1
ATOM 3220 C CA . VAL B 1 10 ? -1.147 8.672 -24.031 1 28.98 10 VAL B CA 1
ATOM 3221 C C . VAL B 1 10 ? -1.038 7.57 -22.984 1 28.98 10 VAL B C 1
ATOM 3223 O O . VAL B 1 10 ? -0.136 6.73 -23.047 1 28.98 10 VAL B O 1
ATOM 3226 N N . LEU B 1 11 ? -0.958 7.793 -21.688 1 31.48 11 LEU B N 1
ATOM 3227 C CA . LEU B 1 11 ? -1.102 6.645 -20.797 1 31.48 11 LEU B CA 1
ATOM 3228 C C . LEU B 1 11 ? -2.369 5.859 -21.125 1 31.48 11 LEU B C 1
ATOM 3230 O O . LEU B 1 11 ? -3.383 6.445 -21.516 1 31.48 11 LEU B O 1
ATOM 3234 N N . VAL B 1 12 ? -2.209 4.574 -21.484 1 32.91 12 VAL B N 1
ATOM 3235 C CA . VAL B 1 12 ? -3.262 3.613 -21.797 1 32.91 12 VAL B CA 1
ATOM 3236 C C . VAL B 1 12 ? -4.547 4 -21.078 1 32.91 12 VAL B C 1
ATOM 3238 O O . VAL B 1 12 ? -5.641 3.607 -21.484 1 32.91 12 VAL B O 1
ATOM 3241 N N . PHE B 1 13 ? -4.484 4.191 -19.703 1 34.34 13 PHE B N 1
ATOM 3242 C CA . PHE B 1 13 ? -5.766 4.633 -19.156 1 34.34 13 PHE B CA 1
ATOM 3243 C C . PHE B 1 13 ? -6.141 6.004 -19.703 1 34.34 13 PHE B C 1
ATOM 3245 O O . PHE B 1 13 ? -5.301 6.699 -20.281 1 34.34 13 PHE B O 1
ATOM 3252 N N . GLY B 1 14 ? -7.367 6.543 -19.266 1 32.31 14 GLY B N 1
ATOM 3253 C CA . GLY B 1 14 ? -7.977 7.824 -19.594 1 32.31 14 GLY B CA 1
ATOM 3254 C C . GLY B 1 14 ? -6.965 8.945 -19.719 1 32.31 14 GLY B C 1
ATOM 3255 O O . GLY B 1 14 ? -5.918 8.922 -19.078 1 32.31 14 GLY B O 1
ATOM 3256 N N . VAL B 1 15 ? -6.934 9.617 -20.859 1 31.97 15 VAL B N 1
ATOM 3257 C CA . VAL B 1 15 ? -6.371 10.906 -21.234 1 31.97 15 VAL B CA 1
ATOM 3258 C C . VAL B 1 15 ? -6.391 11.844 -20.031 1 31.97 15 VAL B C 1
ATOM 3260 O O . VAL B 1 15 ? -7.461 12.242 -19.562 1 31.97 15 VAL B O 1
ATOM 3263 N N . PHE B 1 16 ? -5.668 11.531 -19.031 1 34.91 16 PHE B N 1
ATOM 3264 C CA . PHE B 1 16 ? -5.551 12.68 -18.141 1 34.91 16 PHE B CA 1
ATOM 3265 C C . PHE B 1 16 ? -5.242 13.945 -18.922 1 34.91 16 PHE B C 1
ATOM 3267 O O . PHE B 1 16 ? -4.145 14.094 -19.469 1 34.91 16 PHE B O 1
ATOM 3274 N N . CYS B 1 17 ? -6.18 14.312 -19.766 1 37.81 17 CYS B N 1
ATOM 3275 C CA . CYS B 1 17 ? -6.051 15.719 -20.141 1 37.81 17 CYS B CA 1
ATOM 3276 C C . CYS B 1 17 ? -5.66 16.562 -18.938 1 37.81 17 CYS B C 1
ATOM 3278 O O . CYS B 1 17 ? -6.223 16.406 -17.844 1 37.81 17 CYS B O 1
ATOM 3280 N N . GLU B 1 18 ? -4.48 16.953 -18.906 1 43.34 18 GLU B N 1
ATOM 3281 C CA . GLU B 1 18 ? -4.078 18 -17.969 1 43.34 18 GLU B CA 1
ATOM 3282 C C . GLU B 1 18 ? -5.25 18.922 -17.641 1 43.34 18 GLU B C 1
ATOM 3284 O O . GLU B 1 18 ? -5.641 19.766 -18.469 1 43.34 18 GLU B O 1
ATOM 3289 N N . ALA B 1 19 ? -6.332 18.344 -17.219 1 50.47 19 ALA B N 1
ATOM 3290 C CA . ALA B 1 19 ? -7.355 19.297 -16.812 1 50.47 19 ALA B CA 1
ATOM 3291 C C . ALA B 1 19 ? -6.734 20.5 -16.094 1 50.47 19 ALA B C 1
ATOM 3293 O O . ALA B 1 19 ? -5.957 20.328 -15.156 1 50.47 19 ALA B O 1
ATOM 3294 N N . GLU B 1 20 ? -6.559 21.547 -16.781 1 66.75 20 GLU B N 1
ATOM 3295 C CA . GLU B 1 20 ? -6.094 22.812 -16.219 1 66.75 20 GLU B CA 1
ATOM 3296 C C . GLU B 1 20 ? -6.742 23.109 -14.875 1 66.75 20 GLU B C 1
ATOM 3298 O O . GLU B 1 20 ? -7.969 23.125 -14.758 1 66.75 20 GLU B O 1
ATOM 3303 N N . LEU B 1 21 ? -5.98 22.922 -13.75 1 77.19 21 LEU B N 1
ATOM 3304 C CA . LEU B 1 21 ? -6.469 23.312 -12.438 1 77.19 21 LEU B CA 1
ATOM 3305 C C . LEU B 1 21 ? -6.887 24.781 -12.43 1 77.19 21 LEU B C 1
ATOM 3307 O O . LEU B 1 21 ? -6.438 25.562 -13.273 1 77.19 21 LEU B O 1
ATOM 3311 N N . ARG B 1 22 ? -7.77 25.078 -11.578 1 81.75 22 ARG B N 1
ATOM 3312 C CA . ARG B 1 22 ? -8.148 26.469 -11.352 1 81.75 22 ARG B CA 1
ATOM 3313 C C . ARG B 1 22 ? -6.938 27.312 -10.984 1 81.75 22 ARG B C 1
ATOM 3315 O O . ARG B 1 22 ? -5.961 26.812 -10.43 1 81.75 22 ARG B O 1
ATOM 3322 N N . LYS B 1 23 ? -6.98 28.531 -11.273 1 83.12 23 LYS B N 1
ATOM 3323 C CA . LYS B 1 23 ? -5.863 29.453 -11.094 1 83.12 23 LYS B CA 1
ATOM 3324 C C . LYS B 1 23 ? -5.395 29.469 -9.641 1 83.12 23 LYS B C 1
ATOM 3326 O O . LYS B 1 23 ? -4.211 29.672 -9.367 1 83.12 23 LYS B O 1
ATOM 3331 N N . GLU B 1 24 ? -6.273 29.234 -8.719 1 83.19 24 GLU B N 1
ATOM 3332 C CA . GLU B 1 24 ? -5.969 29.281 -7.289 1 83.19 24 GLU B CA 1
ATOM 3333 C C . GLU B 1 24 ? -4.91 28.234 -6.93 1 83.19 24 GLU B C 1
ATOM 3335 O O . GLU B 1 24 ? -4.203 28.391 -5.93 1 83.19 24 GLU B O 1
ATOM 3340 N N . ALA B 1 25 ? -4.859 27.219 -7.707 1 87.56 25 ALA B N 1
ATOM 3341 C CA . ALA B 1 25 ? -3.869 26.172 -7.461 1 87.56 25 ALA B CA 1
ATOM 3342 C C . ALA B 1 25 ? -2.451 26.703 -7.609 1 87.56 25 ALA B C 1
ATOM 3344 O O . ALA B 1 25 ? -1.531 26.266 -6.922 1 87.56 25 ALA B O 1
ATOM 3345 N N . TYR B 1 26 ? -2.334 27.766 -8.367 1 88.06 26 TYR B N 1
ATOM 3346 C CA . TYR B 1 26 ? -0.998 28.219 -8.742 1 88.06 26 TYR B CA 1
ATOM 3347 C C . TYR B 1 26 ? -0.647 29.531 -8.047 1 88.06 26 TYR B C 1
ATOM 3349 O O . TYR B 1 26 ? 0.519 29.938 -8.023 1 88.06 26 TYR B O 1
ATOM 3357 N N . MET B 1 27 ? -1.545 30.156 -7.461 1 93 27 MET B N 1
ATOM 3358 C CA . MET B 1 27 ? -1.326 31.469 -6.859 1 93 27 MET B CA 1
ATOM 3359 C C . MET B 1 27 ? -0.543 31.344 -5.555 1 93 27 MET B C 1
ATOM 3361 O O . MET B 1 27 ? -0.72 30.391 -4.809 1 93 27 MET B O 1
ATOM 3365 N N . THR B 1 28 ? 0.281 32.375 -5.301 1 95.31 28 THR B N 1
ATOM 3366 C CA . THR B 1 28 ? 0.915 32.469 -3.986 1 95.31 28 THR B CA 1
ATOM 3367 C C . THR B 1 28 ? -0.108 32.812 -2.912 1 95.31 28 THR B C 1
ATOM 3369 O O . THR B 1 28 ? -1.191 33.312 -3.221 1 95.31 28 THR B O 1
ATOM 3372 N N . VAL B 1 29 ? 0.283 32.594 -1.706 1 97.56 29 VAL B N 1
ATOM 3373 C CA . VAL B 1 29 ? -0.637 32.875 -0.606 1 97.56 29 VAL B CA 1
ATOM 3374 C C . VAL B 1 29 ? -0.938 34.375 -0.545 1 97.56 29 VAL B C 1
ATOM 3376 O O . VAL B 1 29 ? -2.102 34.781 -0.475 1 97.56 29 VAL B O 1
ATOM 3379 N N . PRO B 1 30 ? 0.026 35.25 -0.655 1 97.81 30 PRO B N 1
ATOM 3380 C CA . PRO B 1 30 ? -0.302 36.656 -0.669 1 97.81 30 PRO B CA 1
ATOM 3381 C C . PRO B 1 30 ? -1.228 37.031 -1.822 1 97.81 30 PRO B C 1
ATOM 3383 O O . PRO B 1 30 ? -2.137 37.875 -1.646 1 97.81 30 PRO B O 1
ATOM 3386 N N . SER B 1 31 ? -1.026 36.375 -2.98 1 96.88 31 SER B N 1
ATOM 3387 C CA . SER B 1 31 ? -1.887 36.688 -4.125 1 96.88 31 SER B CA 1
ATOM 3388 C C . SER B 1 31 ? -3.318 36.219 -3.865 1 96.88 31 SER B C 1
ATOM 3390 O O . SER B 1 31 ? -4.27 36.875 -4.27 1 96.88 31 SER B O 1
ATOM 3392 N N . LEU B 1 32 ? -3.451 35.125 -3.229 1 97.31 32 LEU B N 1
ATOM 3393 C CA . LEU B 1 32 ? -4.777 34.625 -2.867 1 97.31 32 LEU B CA 1
ATOM 3394 C C . LEU B 1 32 ? -5.477 35.594 -1.922 1 97.31 32 LEU B C 1
ATOM 3396 O O . LEU B 1 32 ? -6.656 35.906 -2.104 1 97.31 32 LEU B O 1
ATOM 3400 N N . ILE B 1 33 ? -4.773 36.094 -0.953 1 98.12 33 ILE B N 1
ATOM 3401 C CA . ILE B 1 33 ? -5.324 36.969 0.066 1 98.12 33 ILE B CA 1
ATOM 3402 C C . ILE B 1 33 ? -5.723 38.312 -0.568 1 98.12 33 ILE B C 1
ATOM 3404 O O . ILE B 1 33 ? -6.824 38.812 -0.335 1 98.12 33 ILE B O 1
ATOM 3408 N N . LYS B 1 34 ? -4.883 38.812 -1.399 1 96.62 34 LYS B N 1
ATOM 3409 C CA . LYS B 1 34 ? -5.172 40.062 -2.094 1 96.62 34 LYS B CA 1
ATOM 3410 C C . LYS B 1 34 ? -6.387 39.938 -3.008 1 96.62 34 LYS B C 1
ATOM 3412 O O . LYS B 1 34 ? -7.238 40.812 -3.066 1 96.62 34 LYS B O 1
ATOM 3417 N N . ALA B 1 35 ? -6.395 38.812 -3.725 1 95.81 35 ALA B N 1
ATOM 3418 C CA . ALA B 1 35 ? -7.5 38.562 -4.648 1 95.81 35 ALA B CA 1
ATOM 3419 C C . ALA B 1 35 ? -8.828 38.469 -3.906 1 95.81 35 ALA B C 1
ATOM 3421 O O . ALA B 1 35 ? -9.883 38.812 -4.461 1 95.81 35 ALA B O 1
ATOM 3422 N N . ALA B 1 36 ? -8.773 38.125 -2.666 1 96.38 36 ALA B N 1
ATOM 3423 C CA . ALA B 1 36 ? -9.977 38 -1.851 1 96.38 36 ALA B CA 1
ATOM 3424 C C . ALA B 1 36 ? -10.367 39.344 -1.244 1 96.38 36 ALA B C 1
ATOM 3426 O O . ALA B 1 36 ? -11.406 39.469 -0.589 1 96.38 36 ALA B O 1
ATOM 3427 N N . GLY B 1 37 ? -9.523 40.344 -1.374 1 95.69 37 GLY B N 1
ATOM 3428 C CA . GLY B 1 37 ? -9.867 41.688 -0.971 1 95.69 37 GLY B CA 1
ATOM 3429 C C . GLY B 1 37 ? -9.312 42.062 0.392 1 95.69 37 GLY B C 1
ATOM 3430 O O . GLY B 1 37 ? -9.734 43.062 0.987 1 95.69 37 GLY B O 1
ATOM 3431 N N . TYR B 1 38 ? -8.383 41.312 0.923 1 96.88 38 TYR B N 1
ATOM 3432 C CA . TYR B 1 38 ? -7.812 41.562 2.242 1 96.88 38 TYR B CA 1
ATOM 3433 C C . TYR B 1 38 ? -6.41 42.156 2.127 1 96.88 38 TYR B C 1
ATOM 3435 O O . TYR B 1 38 ? -5.688 41.875 1.17 1 96.88 38 TYR B O 1
ATOM 3443 N N . PRO B 1 39 ? -6.047 43.062 3.094 1 95.88 39 PRO B N 1
ATOM 3444 C CA . PRO B 1 39 ? -4.637 43.438 3.146 1 95.88 39 PRO B CA 1
ATOM 3445 C C . PRO B 1 39 ? -3.717 42.312 3.566 1 95.88 39 PRO B C 1
ATOM 3447 O O . PRO B 1 39 ? -4.125 41.438 4.344 1 95.88 39 PRO B O 1
ATOM 3450 N N . VAL B 1 40 ? -2.537 42.25 3.055 1 96.81 40 VAL B N 1
ATOM 3451 C CA . VAL B 1 40 ? -1.609 41.188 3.375 1 96.81 40 VAL B CA 1
ATOM 3452 C C . VAL B 1 40 ? -0.195 41.75 3.516 1 96.81 40 VAL B C 1
ATOM 3454 O O . VAL B 1 40 ? 0.192 42.656 2.789 1 96.81 40 VAL B O 1
ATOM 3457 N N . GLU B 1 41 ? 0.547 41.281 4.465 1 97.44 41 GLU B N 1
ATOM 3458 C CA . GLU B 1 41 ? 1.967 41.562 4.66 1 97.44 41 GLU B CA 1
ATOM 3459 C C . GLU B 1 41 ? 2.773 40.25 4.742 1 97.44 41 GLU B C 1
ATOM 3461 O O . GLU B 1 41 ? 2.266 39.25 5.195 1 97.44 41 GLU B O 1
ATOM 3466 N N . LYS B 1 42 ? 3.977 40.375 4.277 1 98.19 42 LYS B N 1
ATOM 3467 C CA . LYS B 1 42 ? 4.945 39.281 4.426 1 98.19 42 LYS B CA 1
ATOM 3468 C C . LYS B 1 42 ? 5.992 39.625 5.484 1 98.19 42 LYS B C 1
ATOM 3470 O O . LYS B 1 42 ? 6.488 40.75 5.531 1 98.19 42 LYS B O 1
ATOM 3475 N N . HIS B 1 43 ? 6.199 38.688 6.324 1 98.44 43 HIS B N 1
ATOM 3476 C CA . HIS B 1 43 ? 7.246 38.844 7.332 1 98.44 43 HIS B CA 1
ATOM 3477 C C . HIS B 1 43 ? 8.18 37.625 7.328 1 98.44 43 HIS B C 1
ATOM 3479 O O . HIS B 1 43 ? 7.766 36.5 7.012 1 98.44 43 HIS B O 1
ATOM 3485 N N . ARG B 1 44 ? 9.406 37.906 7.621 1 98.44 44 ARG B N 1
ATOM 3486 C CA . ARG B 1 44 ? 10.398 36.844 7.73 1 98.44 44 ARG B CA 1
ATOM 3487 C C . ARG B 1 44 ? 11.016 36.812 9.125 1 98.44 44 ARG B C 1
ATOM 3489 O O . ARG B 1 44 ? 11.219 37.844 9.742 1 98.44 44 ARG B O 1
ATOM 3496 N N . VAL B 1 45 ? 11.281 35.688 9.578 1 98.62 45 VAL B N 1
ATOM 3497 C CA . VAL B 1 45 ? 11.984 35.531 10.852 1 98.62 45 VAL B CA 1
ATOM 3498 C C . VAL B 1 45 ? 13.07 34.469 10.703 1 98.62 45 VAL B C 1
ATOM 3500 O O . VAL B 1 45 ? 12.883 33.469 10 1 98.62 45 VAL B O 1
ATOM 3503 N N . THR B 1 46 ? 14.219 34.688 11.32 1 98.75 46 THR B N 1
ATOM 3504 C CA . THR B 1 46 ? 15.328 33.719 11.297 1 98.75 46 THR B CA 1
ATOM 3505 C C . THR B 1 46 ? 15.43 32.969 12.625 1 98.75 46 THR B C 1
ATOM 3507 O O . THR B 1 46 ? 15.469 33.594 13.688 1 98.75 46 THR B O 1
ATOM 3510 N N . THR B 1 47 ? 15.445 31.719 12.57 1 98.81 47 THR B N 1
ATOM 3511 C CA . THR B 1 47 ? 15.602 30.891 13.773 1 98.81 47 THR B CA 1
ATOM 3512 C C . THR B 1 47 ? 17.062 30.844 14.211 1 98.81 47 THR B C 1
ATOM 3514 O O . THR B 1 47 ? 17.953 31.125 13.414 1 98.81 47 THR B O 1
ATOM 3517 N N . PRO B 1 48 ? 17.297 30.484 15.469 1 98.31 48 PRO B N 1
ATOM 3518 C CA . PRO B 1 48 ? 18.656 30.469 15.977 1 98.31 48 PRO B CA 1
ATOM 3519 C C . PRO B 1 48 ? 19.562 29.5 15.195 1 98.31 48 PRO B C 1
ATOM 3521 O O . PRO B 1 48 ? 20.781 29.719 15.117 1 98.31 48 PRO B O 1
ATOM 3524 N N . ASP B 1 49 ? 18.953 28.516 14.594 1 98.19 49 ASP B N 1
ATOM 3525 C CA . ASP B 1 49 ? 19.766 27.531 13.891 1 98.19 49 ASP B CA 1
ATOM 3526 C C . ASP B 1 49 ? 19.812 27.828 12.391 1 98.19 49 ASP B C 1
ATOM 3528 O O . ASP B 1 49 ? 20.234 27 11.594 1 98.19 49 ASP B O 1
ATOM 3532 N N . GLY B 1 50 ? 19.266 28.938 12 1 98.69 50 GLY B N 1
ATOM 3533 C CA . GLY B 1 50 ? 19.609 29.469 10.695 1 98.69 50 GLY B CA 1
ATOM 3534 C C . GLY B 1 50 ? 18.484 29.391 9.68 1 98.69 50 GLY B C 1
ATOM 3535 O O . GLY B 1 50 ? 18.625 29.875 8.555 1 98.69 50 GLY B O 1
ATOM 3536 N N . TYR B 1 51 ? 17.375 28.828 9.969 1 98.88 51 TYR B N 1
ATOM 3537 C CA . TYR B 1 51 ? 16.25 28.812 9.031 1 98.88 51 TYR B CA 1
ATOM 3538 C C . TYR B 1 51 ? 15.594 30.188 8.953 1 98.88 51 TYR B C 1
ATOM 3540 O O . TYR B 1 51 ? 15.461 30.875 9.961 1 98.88 51 TYR B O 1
ATOM 3548 N N . VAL B 1 52 ? 15.164 30.562 7.777 1 98.88 52 VAL B N 1
ATOM 3549 C CA . VAL B 1 52 ? 14.391 31.766 7.531 1 98.88 52 VAL B CA 1
ATOM 3550 C C . VAL B 1 52 ? 12.961 31.406 7.145 1 98.88 52 VAL B C 1
ATOM 3552 O O . VAL B 1 52 ? 12.734 30.766 6.105 1 98.88 52 VAL B O 1
ATOM 3555 N N . LEU B 1 53 ? 12.039 31.781 7.945 1 98.88 53 LEU B N 1
ATOM 3556 C CA . LEU B 1 53 ? 10.648 31.391 7.781 1 98.88 53 LEU B CA 1
ATOM 3557 C C . LEU B 1 53 ? 9.789 32.594 7.367 1 98.88 53 LEU B C 1
ATOM 3559 O O . LEU B 1 53 ? 9.844 33.656 7.992 1 98.88 53 LEU B O 1
ATOM 3563 N N . GLN B 1 54 ? 9.039 32.406 6.332 1 98.75 54 GLN B N 1
ATOM 3564 C CA . GLN B 1 54 ? 8.117 33.438 5.906 1 98.75 54 GLN B CA 1
ATOM 3565 C C . GLN B 1 54 ? 6.75 33.281 6.566 1 98.75 54 GLN B C 1
ATOM 3567 O O . GLN B 1 54 ? 6.211 32.156 6.609 1 98.75 54 GLN B O 1
ATOM 3572 N N . MET B 1 55 ? 6.266 34.344 7.094 1 98.81 55 MET B N 1
ATOM 3573 C CA . MET B 1 55 ? 4.926 34.406 7.664 1 98.81 55 MET B CA 1
ATOM 3574 C C . MET B 1 55 ? 4.031 35.344 6.84 1 98.81 55 MET B C 1
ATOM 3576 O O . MET B 1 55 ? 4.52 36.25 6.191 1 98.81 55 MET B O 1
ATOM 3580 N N . HIS B 1 56 ? 2.801 35.031 6.816 1 98.88 56 HIS B N 1
ATOM 3581 C CA . HIS B 1 56 ? 1.823 35.906 6.172 1 98.88 56 HIS B CA 1
ATOM 3582 C C . HIS B 1 56 ? 0.877 36.531 7.191 1 98.88 56 HIS B C 1
ATOM 3584 O O . HIS B 1 56 ? 0.342 35.812 8.055 1 98.88 56 HIS B O 1
ATOM 3590 N N . ARG B 1 57 ? 0.713 37.812 7.094 1 98.5 57 ARG B N 1
ATOM 3591 C CA . ARG B 1 57 ? -0.106 38.562 8.039 1 98.5 57 ARG B CA 1
ATOM 3592 C C . ARG B 1 57 ? -1.298 39.188 7.332 1 98.5 57 ARG B C 1
ATOM 3594 O O . ARG B 1 57 ? -1.147 39.812 6.27 1 98.5 57 ARG B O 1
ATOM 3601 N N . ILE B 1 58 ? -2.48 38.938 7.848 1 97.81 58 ILE B N 1
ATOM 3602 C CA . ILE B 1 58 ? -3.684 39.688 7.496 1 97.81 58 ILE B CA 1
ATOM 3603 C C . ILE B 1 58 ? -4.055 40.656 8.625 1 97.81 58 ILE B C 1
ATOM 3605 O O . ILE B 1 58 ? -4.781 40.281 9.547 1 97.81 58 ILE B O 1
ATOM 3609 N N . PRO B 1 59 ? -3.637 41.875 8.516 1 95.94 59 PRO B N 1
ATOM 3610 C CA . PRO B 1 59 ? -3.711 42.781 9.664 1 95.94 59 PRO B CA 1
ATOM 3611 C C . PRO B 1 59 ? -5.133 43.25 9.945 1 95.94 59 PRO B C 1
ATOM 3613 O O . PRO B 1 59 ? -5.41 43.781 11.031 1 95.94 59 PRO B O 1
ATOM 3616 N N . ALA B 1 60 ? -6.012 43.156 8.938 1 94 60 ALA B N 1
ATOM 3617 C CA . ALA B 1 60 ? -7.379 43.625 9.133 1 94 60 ALA B CA 1
ATOM 3618 C C . ALA B 1 60 ? -8.336 42.938 8.156 1 94 60 ALA B C 1
ATOM 3620 O O . ALA B 1 60 ? -7.91 42.406 7.129 1 94 60 ALA B O 1
ATOM 3621 N N . GLY B 1 61 ? -9.648 43.031 8.516 1 93.56 61 GLY B N 1
ATOM 3622 C CA . GLY B 1 61 ? -10.68 42.562 7.598 1 93.56 61 GLY B CA 1
ATOM 3623 C C . GLY B 1 61 ? -10.891 43.5 6.422 1 93.56 61 GLY B C 1
ATOM 3624 O O . GLY B 1 61 ? -10.305 44.594 6.371 1 93.56 61 GLY B O 1
ATOM 3625 N N . ARG B 1 62 ? -11.727 43.094 5.527 1 90.25 62 ARG B N 1
ATOM 3626 C CA . ARG B 1 62 ? -11.945 43.844 4.293 1 90.25 62 ARG B CA 1
ATOM 3627 C C . ARG B 1 62 ? -12.547 45.219 4.582 1 90.25 62 ARG B C 1
ATOM 3629 O O . ARG B 1 62 ? -12.078 46.219 4.051 1 90.25 62 ARG B O 1
ATOM 3636 N N . ARG B 1 63 ? -13.5 45.281 5.367 1 83.38 63 ARG B N 1
ATOM 3637 C CA . ARG B 1 63 ? -14.219 46.531 5.637 1 83.38 63 ARG B CA 1
ATOM 3638 C C . ARG B 1 63 ? -13.352 47.5 6.438 1 83.38 63 ARG B C 1
ATOM 3640 O O . ARG B 1 63 ? -13.328 48.688 6.148 1 83.38 63 ARG B O 1
ATOM 3647 N N . SER B 1 64 ? -12.664 47 7.391 1 78.44 64 SER B N 1
ATOM 3648 C CA . SER B 1 64 ? -11.812 47.812 8.242 1 78.44 64 SER B CA 1
ATOM 3649 C C . SER B 1 64 ? -10.648 48.406 7.453 1 78.44 64 SER B C 1
ATOM 3651 O O . SER B 1 64 ? -10.25 49.531 7.676 1 78.44 64 SER B O 1
ATOM 3653 N N . ALA B 1 65 ? -10.172 47.656 6.605 1 74.88 65 ALA B N 1
ATOM 3654 C CA . ALA B 1 65 ? -9.055 48.125 5.793 1 74.88 65 ALA B CA 1
ATOM 3655 C C . ALA B 1 65 ? -9.461 49.281 4.895 1 74.88 65 ALA B C 1
ATOM 3657 O O . ALA B 1 65 ? -8.672 50.219 4.648 1 74.88 65 ALA B O 1
ATOM 3658 N N . ARG B 1 66 ? -10.633 49.219 4.453 1 72.5 66 ARG B N 1
ATOM 3659 C CA . ARG B 1 66 ? -11.125 50.281 3.58 1 72.5 66 ARG B CA 1
ATOM 3660 C C . ARG B 1 66 ? -11.43 51.562 4.371 1 72.5 66 ARG B C 1
ATOM 3662 O O . ARG B 1 66 ? -11.219 52.656 3.881 1 72.5 66 ARG B O 1
ATOM 3669 N N . ARG B 1 67 ? -11.883 51.438 5.543 1 70.88 67 ARG B N 1
ATOM 3670 C CA . ARG B 1 67 ? -12.367 52.594 6.316 1 70.88 67 ARG B CA 1
ATOM 3671 C C . ARG B 1 67 ? -11.211 53.344 6.969 1 70.88 67 ARG B C 1
ATOM 3673 O O . ARG B 1 67 ? -11.148 54.562 6.906 1 70.88 67 ARG B O 1
ATOM 3680 N N . THR B 1 68 ? -10.391 52.688 7.777 1 61.59 68 THR B N 1
ATOM 3681 C CA . THR B 1 68 ? -9.461 53.406 8.656 1 61.59 68 THR B CA 1
ATOM 3682 C C . THR B 1 68 ? -8.086 53.5 8 1 61.59 68 THR B C 1
ATOM 3684 O O . THR B 1 68 ? -7.289 54.375 8.359 1 61.59 68 THR B O 1
ATOM 3687 N N . GLY B 1 69 ? -7.91 52.844 6.875 1 59 69 GLY B N 1
ATOM 3688 C CA . GLY B 1 69 ? -6.582 52.844 6.281 1 59 69 GLY B CA 1
ATOM 3689 C C . GLY B 1 69 ? -5.496 52.438 7.262 1 59 69 GLY B C 1
ATOM 3690 O O . GLY B 1 69 ? -4.352 52.219 6.867 1 59 69 GLY B O 1
ATOM 3691 N N . ASP B 1 70 ? -5.816 52.562 8.633 1 60.66 70 ASP B N 1
ATOM 3692 C CA . ASP B 1 70 ? -4.801 52.25 9.633 1 60.66 70 ASP B CA 1
ATOM 3693 C C . ASP B 1 70 ? -4.781 50.75 9.938 1 60.66 70 ASP B C 1
ATOM 3695 O O . ASP B 1 70 ? -5.465 50.281 10.859 1 60.66 70 ASP B O 1
ATOM 3699 N N . LEU B 1 71 ? -4.113 49.906 9.258 1 64.06 71 LEU B N 1
ATOM 3700 C CA . LEU B 1 71 ? -3.994 48.469 9.312 1 64.06 71 LEU B CA 1
ATOM 3701 C C . LEU B 1 71 ? -3.258 48.031 10.578 1 64.06 71 LEU B C 1
ATOM 3703 O O . LEU B 1 71 ? -3.396 46.875 11.008 1 64.06 71 LEU B O 1
ATOM 3707 N N . ASN B 1 72 ? -2.598 49 11.148 1 60.97 72 ASN B N 1
ATOM 3708 C CA . ASN B 1 72 ? -1.726 48.625 12.266 1 60.97 72 ASN B CA 1
ATOM 3709 C C . ASN B 1 72 ? -2.189 49.281 13.562 1 60.97 72 ASN B C 1
ATOM 3711 O O . ASN B 1 72 ? -1.366 49.719 14.383 1 60.97 72 ASN B O 1
ATOM 3715 N N . ALA B 1 73 ? -3.629 49.375 13.633 1 59.91 73 ALA B N 1
ATOM 3716 C CA . ALA B 1 73 ? -4.137 50 14.867 1 59.91 73 ALA B CA 1
ATOM 3717 C C . ALA B 1 73 ? -3.6 49.25 16.094 1 59.91 73 ALA B C 1
ATOM 3719 O O . ALA B 1 73 ? -3.615 48.031 16.141 1 59.91 73 ALA B O 1
ATOM 3720 N N . LYS B 1 74 ? -2.959 49.969 16.906 1 62.59 74 LYS B N 1
ATOM 3721 C CA . LYS B 1 74 ? -2.381 49.469 18.156 1 62.59 74 LYS B CA 1
ATOM 3722 C C . LYS B 1 74 ? -3.436 48.781 19.016 1 62.59 74 LYS B C 1
ATOM 3724 O O . LYS B 1 74 ? -4.59 49.188 19.047 1 62.59 74 LYS B O 1
ATOM 3729 N N . GLY B 1 75 ? -3.166 47.594 19.484 1 66.44 75 GLY B N 1
ATOM 3730 C CA . GLY B 1 75 ? -3.969 46.938 20.5 1 66.44 75 GLY B CA 1
ATOM 3731 C C . GLY B 1 75 ? -4.898 45.875 19.922 1 66.44 75 GLY B C 1
ATOM 3732 O O . GLY B 1 75 ? -5.723 45.312 20.641 1 66.44 75 GLY B O 1
ATOM 3733 N N . LYS B 1 76 ? -4.75 45.656 18.641 1 85.88 76 LYS B N 1
ATOM 3734 C CA . LYS B 1 76 ? -5.594 44.594 18.094 1 85.88 76 LYS B CA 1
ATOM 3735 C C . LYS B 1 76 ? -5.195 43.219 18.641 1 85.88 76 LYS B C 1
ATOM 3737 O O . LYS B 1 76 ? -4.02 43 18.938 1 85.88 76 LYS B O 1
ATOM 3742 N N . LYS B 1 77 ? -6.234 42.375 18.812 1 93.69 77 LYS B N 1
ATOM 3743 C CA . LYS B 1 77 ? -5.996 41 19.234 1 93.69 77 LYS B CA 1
ATOM 3744 C C . LYS B 1 77 ? -5.266 40.219 18.141 1 93.69 77 LYS B C 1
ATOM 3746 O O . LYS B 1 77 ? -5.727 40.156 17 1 93.69 77 LYS B O 1
ATOM 3751 N N . ALA B 1 78 ? -4.086 39.719 18.516 1 97.38 78 ALA B N 1
ATOM 3752 C CA . ALA B 1 78 ? -3.311 38.969 17.531 1 97.38 78 ALA B CA 1
ATOM 3753 C C . ALA B 1 78 ? -3.473 37.469 17.734 1 97.38 78 ALA B C 1
ATOM 3755 O O . ALA B 1 78 ? -3.6 37 18.859 1 97.38 78 ALA B O 1
ATOM 3756 N N . ILE B 1 79 ? -3.523 36.781 16.641 1 98.62 79 ILE B N 1
ATOM 3757 C CA . ILE B 1 79 ? -3.652 35.344 16.688 1 98.62 79 ILE B CA 1
ATOM 3758 C C . ILE B 1 79 ? -2.686 34.719 15.68 1 98.62 79 ILE B C 1
ATOM 3760 O O . ILE B 1 79 ? -2.574 35.156 14.547 1 98.62 79 ILE B O 1
ATOM 3764 N N . LEU B 1 80 ? -1.873 33.719 16.125 1 98.94 80 LEU B N 1
ATOM 3765 C CA . LEU B 1 80 ? -0.968 32.969 15.281 1 98.94 80 LEU B CA 1
ATOM 3766 C C . LEU B 1 80 ? -1.539 31.578 14.992 1 98.94 80 LEU B C 1
ATOM 3768 O O . LEU B 1 80 ? -1.957 30.859 15.914 1 98.94 80 LEU B O 1
ATOM 3772 N N . ILE B 1 81 ? -1.595 31.203 13.703 1 98.94 81 ILE B N 1
ATOM 3773 C CA . ILE B 1 81 ? -2.121 29.906 13.273 1 98.94 81 ILE B CA 1
ATOM 3774 C C . ILE B 1 81 ? -1.004 29.078 12.641 1 98.94 81 ILE B C 1
ATOM 3776 O O . ILE B 1 81 ? -0.278 29.578 11.773 1 98.94 81 ILE B O 1
ATOM 3780 N N . ILE B 1 82 ? -0.861 27.844 13.078 1 98.94 82 ILE B N 1
ATOM 3781 C CA . ILE B 1 82 ? 0.198 26.969 12.594 1 98.94 82 ILE B CA 1
ATOM 3782 C C . ILE B 1 82 ? -0.417 25.75 11.898 1 98.94 82 ILE B C 1
ATOM 3784 O O . ILE B 1 82 ? -1.312 25.109 12.445 1 98.94 82 ILE B O 1
ATOM 3788 N N . HIS B 1 83 ? 0.104 25.375 10.758 1 98.81 83 HIS B N 1
ATOM 3789 C CA . HIS B 1 83 ? -0.43 24.344 9.867 1 98.81 83 HIS B CA 1
ATOM 3790 C C . HIS B 1 83 ? 0.028 22.953 10.297 1 98.81 83 HIS B C 1
ATOM 3792 O O . HIS B 1 83 ? 0.864 22.828 11.188 1 98.81 83 HIS B O 1
ATOM 3798 N N . GLY B 1 84 ? -0.583 21.953 9.648 1 98.56 84 GLY B N 1
ATOM 3799 C CA . GLY B 1 84 ? -0.238 20.562 9.891 1 98.56 84 GLY B CA 1
ATOM 3800 C C . GLY B 1 84 ? 0.771 20.016 8.898 1 98.56 84 GLY B C 1
ATOM 3801 O O . GLY B 1 84 ? 1.333 20.766 8.102 1 98.56 84 GLY B O 1
ATOM 3802 N N . LEU B 1 85 ? 0.988 18.703 8.992 1 97.94 85 LEU B N 1
ATOM 3803 C CA . LEU B 1 85 ? 1.909 18.016 8.102 1 97.94 85 LEU B CA 1
ATOM 3804 C C . LEU B 1 85 ? 1.503 18.188 6.641 1 97.94 85 LEU B C 1
ATOM 3806 O O . LEU B 1 85 ? 0.321 18.094 6.305 1 97.94 85 LEU B O 1
ATOM 3810 N N . LEU B 1 86 ? 2.432 18.531 5.809 1 96.88 86 LEU B N 1
ATOM 3811 C CA . LEU B 1 86 ? 2.266 18.703 4.367 1 96.88 86 LEU B CA 1
ATOM 3812 C C . LEU B 1 86 ? 1.46 19.969 4.062 1 96.88 86 LEU B C 1
ATOM 3814 O O . LEU B 1 86 ? 1.014 20.156 2.928 1 96.88 86 LEU B O 1
ATOM 3818 N N . GLY B 1 87 ? 1.22 20.766 5.094 1 97.75 87 GLY B N 1
ATOM 3819 C CA . GLY B 1 87 ? 0.446 21.984 4.906 1 97.75 87 GLY B CA 1
ATOM 3820 C C . GLY B 1 87 ? 1.286 23.25 4.984 1 97.75 87 GLY B C 1
ATOM 3821 O O . GLY B 1 87 ? 2.516 23.172 5.043 1 97.75 87 GLY B O 1
ATOM 3822 N N . GLY B 1 88 ? 0.584 24.359 4.934 1 98.06 88 GLY B N 1
ATOM 3823 C CA . GLY B 1 88 ? 1.121 25.719 5.035 1 98.06 88 GLY B CA 1
ATOM 3824 C C . GLY B 1 88 ? 0.052 26.766 5.262 1 98.06 88 GLY B C 1
ATOM 3825 O O . GLY B 1 88 ? -1.104 26.438 5.535 1 98.06 88 GLY B O 1
ATOM 3826 N N . SER B 1 89 ? 0.546 27.953 5.152 1 98.56 89 SER B N 1
ATOM 3827 C CA . SER B 1 89 ? -0.361 29.078 5.375 1 98.56 89 SER B CA 1
ATOM 3828 C C . SER B 1 89 ? -1.536 29.031 4.402 1 98.56 89 SER B C 1
ATOM 3830 O O . SER B 1 89 ? -2.631 29.5 4.727 1 98.56 89 SER B O 1
ATOM 3832 N N . SER B 1 90 ? -1.407 28.422 3.266 1 97.75 90 SER B N 1
ATOM 3833 C CA . SER B 1 90 ? -2.449 28.359 2.244 1 97.75 90 SER B CA 1
ATOM 3834 C C . SER B 1 90 ? -3.672 27.609 2.742 1 97.75 90 SER B C 1
ATOM 3836 O O . SER B 1 90 ? -4.793 27.859 2.301 1 97.75 90 SER B O 1
ATOM 3838 N N . ASP B 1 91 ? -3.439 26.703 3.67 1 98.19 91 ASP B N 1
ATOM 3839 C CA . ASP B 1 91 ? -4.523 25.875 4.176 1 98.19 91 ASP B CA 1
ATOM 3840 C C . ASP B 1 91 ? -5.625 26.719 4.809 1 98.19 91 ASP B C 1
ATOM 3842 O O . ASP B 1 91 ? -6.793 26.328 4.809 1 98.19 91 ASP B O 1
ATOM 3846 N N . PHE B 1 92 ? -5.262 27.891 5.262 1 98.75 92 PHE B N 1
ATOM 3847 C CA . PHE B 1 92 ? -6.199 28.703 6.031 1 98.75 92 PHE B CA 1
ATOM 3848 C C . PHE B 1 92 ? -6.723 29.859 5.195 1 98.75 92 PHE B C 1
ATOM 3850 O O . PHE B 1 92 ? -7.32 30.797 5.73 1 98.75 92 PHE B O 1
ATOM 3857 N N . VAL B 1 93 ? -6.457 29.797 3.828 1 98 93 VAL B N 1
ATOM 3858 C CA . VAL B 1 93 ? -6.883 30.859 2.939 1 98 93 VAL B CA 1
ATOM 3859 C C . VAL B 1 93 ? -7.594 30.281 1.721 1 98 93 VAL B C 1
ATOM 3861 O O . VAL B 1 93 ? -8.406 30.953 1.084 1 98 93 VAL B O 1
ATOM 3864 N N . ILE B 1 94 ? -7.352 29.078 1.354 1 97.31 94 ILE B N 1
ATOM 3865 C CA . ILE B 1 94 ? -7.605 28.531 0.025 1 97.31 94 ILE B CA 1
ATOM 3866 C C . ILE B 1 94 ? -9.102 28.328 -0.176 1 97.31 94 ILE B C 1
ATOM 3868 O O . ILE B 1 94 ? -9.586 28.312 -1.31 1 97.31 94 ILE B O 1
ATOM 3872 N N . MET B 1 95 ? -9.883 28.203 0.904 1 97.44 95 MET B N 1
ATOM 3873 C CA . MET B 1 95 ? -11.305 27.922 0.772 1 97.44 95 MET B CA 1
ATOM 3874 C C . MET B 1 95 ? -12.086 29.203 0.473 1 97.44 95 MET B C 1
ATOM 3876 O O . MET B 1 95 ? -13.266 29.141 0.135 1 97.44 95 MET B O 1
ATOM 3880 N N . GLY B 1 96 ? -11.445 30.391 0.658 1 96.44 96 GLY B N 1
ATOM 3881 C CA . GLY B 1 96 ? -12.094 31.656 0.317 1 96.44 96 GLY B CA 1
ATOM 3882 C C . GLY B 1 96 ? -12.633 32.406 1.526 1 96.44 96 GLY B C 1
ATOM 3883 O O . GLY B 1 96 ? -12.594 31.875 2.645 1 96.44 96 GLY B O 1
ATOM 3884 N N . PRO B 1 97 ? -13.094 33.562 1.343 1 96.75 97 PRO B N 1
ATOM 3885 C CA . PRO B 1 97 ? -13.398 34.5 2.422 1 96.75 97 PRO B CA 1
ATOM 3886 C C . PRO B 1 97 ? -14.539 34 3.316 1 96.75 97 PRO B C 1
ATOM 3888 O O . PRO B 1 97 ? -14.562 34.312 4.512 1 96.75 97 PRO B O 1
ATOM 3891 N N . GLU B 1 98 ? -15.477 33.219 2.785 1 96.31 98 GLU B N 1
ATOM 3892 C CA . GLU B 1 98 ? -16.656 32.844 3.562 1 96.31 98 GLU B CA 1
ATOM 3893 C C . GLU B 1 98 ? -16.406 31.531 4.32 1 96.31 98 GLU B C 1
ATOM 3895 O O . GLU B 1 98 ? -17.219 31.125 5.148 1 96.31 98 GLU B O 1
ATOM 3900 N N . ARG B 1 99 ? -15.258 30.922 4.027 1 97.81 99 ARG B N 1
ATOM 3901 C CA . ARG B 1 99 ? -15.055 29.578 4.559 1 97.81 99 ARG B CA 1
ATOM 3902 C C . ARG B 1 99 ? -13.742 29.484 5.316 1 97.81 99 ARG B C 1
ATOM 3904 O O . ARG B 1 99 ? -13.664 28.828 6.363 1 97.81 99 ARG B O 1
ATOM 3911 N N . SER B 1 100 ? -12.719 30.203 4.949 1 98.56 100 SER B N 1
ATOM 3912 C CA . SER B 1 100 ? -11.383 30.047 5.508 1 98.56 100 SER B CA 1
ATOM 3913 C C . SER B 1 100 ? -11.266 30.734 6.867 1 98.56 100 SER B C 1
ATOM 3915 O O . SER B 1 100 ? -11.797 31.828 7.066 1 98.56 100 SER B O 1
ATOM 3917 N N . LEU B 1 101 ? -10.516 30.094 7.703 1 98.81 101 LEU B N 1
ATOM 3918 C CA . LEU B 1 101 ? -10.383 30.531 9.086 1 98.81 101 LEU B CA 1
ATOM 3919 C C . LEU B 1 101 ? -9.75 31.922 9.148 1 98.81 101 LEU B C 1
ATOM 3921 O O . LEU B 1 101 ? -10.227 32.781 9.875 1 98.81 101 LEU B O 1
ATOM 3925 N N . SER B 1 102 ? -8.758 32.188 8.391 1 98.75 102 SER B N 1
ATOM 3926 C CA . SER B 1 102 ? -7.98 33.438 8.477 1 98.75 102 SER B CA 1
ATOM 3927 C C . SER B 1 102 ? -8.828 34.625 8.102 1 98.75 102 SER B C 1
ATOM 3929 O O . SER B 1 102 ? -8.773 35.656 8.773 1 98.75 102 SER B O 1
ATOM 3931 N N . TYR B 1 103 ? -9.609 34.5 7.055 1 98.44 103 TYR B N 1
ATOM 3932 C CA . TYR B 1 103 ? -10.453 35.625 6.605 1 98.44 103 TYR B CA 1
ATOM 3933 C C . TYR B 1 103 ? -11.539 35.938 7.629 1 98.44 103 TYR B C 1
ATOM 3935 O O . TYR B 1 103 ? -11.789 37.094 7.953 1 98.44 103 TYR B O 1
ATOM 3943 N N . LEU B 1 104 ? -12.117 34.906 8.094 1 98.44 104 LEU B N 1
ATOM 3944 C CA . LEU B 1 104 ? -13.195 35.062 9.07 1 98.44 104 LEU B CA 1
ATOM 3945 C C . LEU B 1 104 ? -12.672 35.688 10.359 1 98.44 104 LEU B C 1
ATOM 3947 O O . LEU B 1 104 ? -13.344 36.531 10.969 1 98.44 104 LEU B O 1
ATOM 3951 N N . LEU B 1 105 ? -11.508 35.312 10.766 1 98.31 105 LEU B N 1
ATOM 3952 C CA . LEU B 1 105 ? -10.867 35.906 11.938 1 98.31 105 LEU B CA 1
ATOM 3953 C C . LEU B 1 105 ? -10.555 37.375 11.695 1 98.31 105 LEU B C 1
ATOM 3955 O O . LEU B 1 105 ? -10.789 38.219 12.57 1 98.31 105 L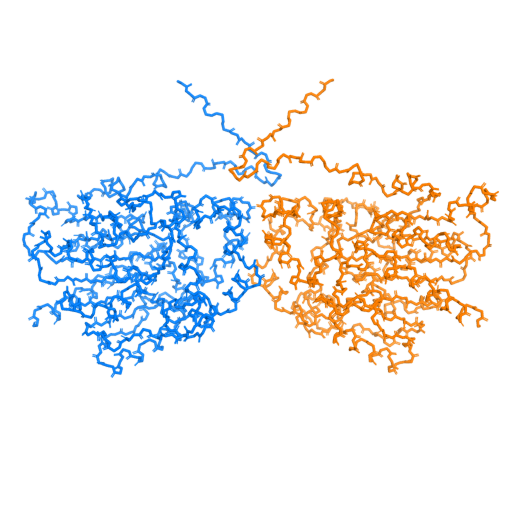EU B O 1
ATOM 3959 N N . ALA B 1 106 ? -10.016 37.688 10.562 1 97.12 106 ALA B N 1
ATOM 3960 C CA . ALA B 1 106 ? -9.703 39.094 10.227 1 97.12 106 ALA B CA 1
ATOM 3961 C C . ALA B 1 106 ? -10.969 39.938 10.242 1 97.12 106 ALA B C 1
ATOM 3963 O O . ALA B 1 106 ? -10.961 41.062 10.781 1 97.12 106 ALA B O 1
ATOM 3964 N N . ASP B 1 107 ? -11.992 39.406 9.68 1 95.75 107 ASP B N 1
ATOM 3965 C CA . ASP B 1 107 ? -13.266 40.125 9.641 1 95.75 107 ASP B CA 1
ATOM 3966 C C . ASP B 1 107 ? -13.828 40.312 11.047 1 95.75 107 ASP B C 1
ATOM 3968 O O . ASP B 1 107 ? -14.586 41.25 11.297 1 95.75 107 ASP B O 1
ATOM 3972 N N . ALA B 1 108 ? -13.453 39.438 11.938 1 94.81 108 ALA B N 1
ATOM 3973 C CA . ALA B 1 108 ? -13.898 39.531 13.328 1 94.81 108 ALA B CA 1
ATOM 3974 C C . ALA B 1 108 ? -13.023 40.469 14.117 1 94.81 108 ALA B C 1
ATOM 3976 O O . ALA B 1 108 ? -13.227 40.688 15.32 1 94.81 108 ALA B O 1
ATOM 3977 N N . GLY B 1 109 ? -11.969 41.031 13.492 1 93.44 109 GLY B N 1
ATOM 3978 C CA . GLY B 1 109 ? -11.203 42.094 14.109 1 93.44 109 GLY B CA 1
ATOM 3979 C C . GLY B 1 109 ? -9.828 41.656 14.586 1 93.44 109 GLY B C 1
ATOM 3980 O O . GLY B 1 109 ? -9.109 42.406 15.227 1 93.44 109 GLY B O 1
ATOM 3981 N N . TYR B 1 110 ? -9.445 40.5 14.25 1 96.19 110 TYR B N 1
ATOM 3982 C CA . TYR B 1 110 ? -8.156 40 14.703 1 96.19 110 TYR B CA 1
ATOM 3983 C C . TYR B 1 110 ? -7.047 40.375 13.734 1 96.19 110 TYR B C 1
ATOM 3985 O O . TYR B 1 110 ? -7.289 40.562 12.539 1 96.19 110 TYR B O 1
ATOM 3993 N N . ASP B 1 111 ? -5.883 40.625 14.312 1 97.06 111 ASP B N 1
ATOM 3994 C CA . ASP B 1 111 ? -4.625 40.625 13.57 1 97.06 111 ASP B CA 1
ATOM 3995 C C . ASP B 1 111 ? -4.121 39.188 13.367 1 97.06 111 ASP B C 1
ATOM 3997 O O . ASP B 1 111 ? -3.559 38.594 14.281 1 97.06 111 ASP B O 1
ATOM 4001 N N . VAL B 1 112 ? -4.305 38.656 12.102 1 98.5 112 VAL B N 1
ATOM 4002 C CA . VAL B 1 112 ? -4.117 37.25 11.859 1 98.5 112 VAL B CA 1
ATOM 4003 C C . VAL B 1 112 ? -2.723 37 11.297 1 98.5 112 VAL B C 1
ATOM 4005 O O . VAL B 1 112 ? -2.334 37.594 10.297 1 98.5 112 VAL B O 1
ATOM 4008 N N . TRP B 1 113 ? -1.993 36.125 11.922 1 98.81 113 TRP B N 1
ATOM 4009 C CA . TRP B 1 113 ? -0.669 35.719 11.484 1 98.81 113 TRP B CA 1
ATOM 4010 C C . TRP B 1 113 ? -0.665 34.219 11.117 1 98.81 113 TRP B C 1
ATOM 4012 O O . TRP B 1 113 ? -1.089 33.375 11.914 1 98.81 113 TRP B O 1
ATOM 4022 N N . LEU B 1 114 ? -0.237 33.969 9.914 1 98.94 114 LEU B N 1
ATOM 4023 C CA . LEU B 1 114 ? -0.107 32.594 9.422 1 98.94 114 LEU B CA 1
ATOM 4024 C C . LEU B 1 114 ? 1.359 32.188 9.352 1 98.94 114 LEU B C 1
ATOM 4026 O O . LEU B 1 114 ? 2.123 32.719 8.547 1 98.94 114 LEU B O 1
ATOM 4030 N N . GLY B 1 115 ? 1.693 31.219 10.188 1 98.88 115 GLY B N 1
ATOM 4031 C CA . GLY B 1 115 ? 3.066 30.734 10.195 1 98.88 115 GLY B CA 1
ATOM 4032 C C . GLY B 1 115 ? 3.318 29.625 9.195 1 98.88 115 GLY B C 1
ATOM 4033 O O . GLY B 1 115 ? 2.449 28.781 8.961 1 98.88 115 GLY B O 1
ATOM 4034 N N . ASN B 1 116 ? 4.516 29.625 8.609 1 98.88 116 ASN B N 1
ATOM 4035 C CA . ASN B 1 116 ? 5.027 28.516 7.816 1 98.88 116 ASN B CA 1
ATOM 4036 C C . ASN B 1 116 ? 6.242 27.875 8.477 1 98.88 116 ASN B C 1
ATOM 4038 O O . ASN B 1 116 ? 7.285 28.516 8.625 1 98.88 116 ASN B O 1
ATOM 4042 N N . LEU B 1 117 ? 6.109 26.672 8.797 1 98.88 117 LEU B N 1
ATOM 4043 C CA . LEU B 1 117 ? 7.188 25.938 9.445 1 98.88 117 LEU B CA 1
ATOM 4044 C C . LEU B 1 117 ? 8.297 25.609 8.453 1 98.88 117 LEU B C 1
ATOM 4046 O O . LEU B 1 117 ? 8.07 25.609 7.246 1 98.88 117 LEU B O 1
ATOM 4050 N N . ARG B 1 118 ? 9.508 25.406 9 1 98.75 118 ARG B N 1
ATOM 4051 C CA . ARG B 1 118 ? 10.594 24.984 8.125 1 98.75 118 ARG B CA 1
ATOM 4052 C C . ARG B 1 118 ? 10.18 23.781 7.277 1 98.75 118 ARG B C 1
ATOM 4054 O O . ARG B 1 118 ? 9.391 22.953 7.719 1 98.75 118 ARG B O 1
ATOM 4061 N N . GLY B 1 119 ? 10.734 23.734 6.09 1 97.06 119 GLY B N 1
ATOM 4062 C CA . GLY B 1 119 ? 10.43 22.641 5.184 1 97.06 119 GLY B CA 1
ATOM 4063 C C . GLY B 1 119 ? 9.414 23.016 4.117 1 97.06 119 GLY B C 1
ATOM 4064 O O . GLY B 1 119 ? 9.383 22.406 3.043 1 97.06 119 GLY B O 1
ATOM 4065 N N . THR B 1 120 ? 8.539 24 4.395 1 97.62 120 THR B N 1
ATOM 4066 C CA . THR B 1 120 ? 7.605 24.469 3.379 1 97.62 120 THR B CA 1
ATOM 4067 C C . THR B 1 120 ? 8.336 25.234 2.281 1 97.62 120 THR B C 1
ATOM 4069 O O . THR B 1 120 ? 9.523 25.562 2.426 1 97.62 120 THR B O 1
ATOM 4072 N N . VAL B 1 121 ? 7.617 25.516 1.202 1 95.81 121 VAL B N 1
ATOM 4073 C CA . VAL B 1 121 ? 8.211 26.297 0.116 1 95.81 121 VAL B CA 1
ATOM 4074 C C . VAL B 1 121 ? 8.516 27.719 0.597 1 95.81 121 VAL B C 1
ATOM 4076 O O . VAL B 1 121 ? 9.297 28.438 -0.029 1 95.81 121 VAL B O 1
ATOM 4079 N N . TYR B 1 122 ? 8.062 28.078 1.776 1 97.31 122 TYR B N 1
ATOM 4080 C CA . TYR B 1 122 ? 8.211 29.422 2.316 1 97.31 122 TYR B CA 1
ATOM 4081 C C . TYR B 1 122 ? 9.367 29.484 3.309 1 97.31 122 TYR B C 1
ATOM 4083 O O . TYR B 1 122 ? 9.438 30.406 4.125 1 97.31 122 TYR B O 1
ATOM 4091 N N . SER B 1 123 ? 10.203 28.531 3.311 1 97.88 123 SER B N 1
ATOM 4092 C CA . SER B 1 123 ? 11.359 28.547 4.207 1 97.88 123 SER B CA 1
ATOM 4093 C C . SER B 1 123 ? 12.664 28.406 3.434 1 97.88 123 SER B C 1
ATOM 4095 O O . SER B 1 123 ? 12.695 27.781 2.365 1 97.88 123 SER B O 1
ATOM 4097 N N . THR B 1 124 ? 13.68 29.031 3.895 1 98.31 124 THR B N 1
ATOM 4098 C CA . THR B 1 124 ? 15.055 28.922 3.42 1 98.31 124 THR B CA 1
ATOM 4099 C C . THR B 1 124 ? 16.031 28.781 4.59 1 98.31 124 THR B C 1
ATOM 4101 O O . THR B 1 124 ? 15.609 28.5 5.719 1 98.31 124 THR B O 1
ATOM 4104 N N . HIS B 1 125 ? 17.25 28.797 4.27 1 98.5 125 HIS B N 1
ATOM 4105 C CA . HIS B 1 125 ? 18.312 28.734 5.273 1 98.5 125 HIS B CA 1
ATOM 4106 C C . HIS B 1 125 ? 19.438 29.703 4.945 1 98.5 125 HIS B C 1
ATOM 4108 O O . HIS B 1 125 ? 19.719 29.969 3.775 1 98.5 125 HIS B O 1
ATOM 4114 N N . THR B 1 126 ? 20.109 30.141 5.973 1 98.38 126 THR B N 1
ATOM 4115 C CA . THR B 1 126 ? 21.156 31.141 5.793 1 98.38 126 THR B CA 1
ATOM 4116 C C . THR B 1 126 ? 22.359 30.547 5.09 1 98.38 126 THR B C 1
ATOM 4118 O O . THR B 1 126 ? 23.078 31.234 4.355 1 98.38 126 THR B O 1
ATOM 4121 N N . ASN B 1 127 ? 22.578 29.188 5.277 1 97.5 127 ASN B N 1
ATOM 4122 C CA . ASN B 1 127 ? 23.812 28.609 4.773 1 97.5 127 ASN B CA 1
ATOM 4123 C C . ASN B 1 127 ? 23.547 27.359 3.934 1 97.5 127 ASN B C 1
ATOM 4125 O O . ASN B 1 127 ? 24.469 26.75 3.402 1 97.5 127 ASN B O 1
ATOM 4129 N N . LEU B 1 128 ? 22.328 26.953 3.865 1 98 128 LEU B N 1
ATOM 4130 C CA . LEU B 1 128 ? 21.969 25.734 3.141 1 98 128 LEU B CA 1
ATOM 4131 C C . LEU B 1 128 ? 20.969 26.031 2.035 1 98 128 LEU B C 1
ATOM 4133 O O . LEU B 1 128 ? 20.25 27.031 2.102 1 98 128 LEU B O 1
ATOM 4137 N N . THR B 1 129 ? 21.016 25.188 1.048 1 96.75 129 THR B N 1
ATOM 4138 C CA . THR B 1 129 ? 19.969 25.234 0.028 1 96.75 129 THR B CA 1
ATOM 4139 C C . THR B 1 129 ? 19.031 24.031 0.164 1 96.75 129 THR B C 1
ATOM 4141 O O . THR B 1 129 ? 19.344 23.062 0.851 1 96.75 129 THR B O 1
ATOM 4144 N N . LYS B 1 130 ? 17.922 24.031 -0.493 1 95.06 130 LYS B N 1
ATOM 4145 C CA . LYS B 1 130 ? 16.922 22.984 -0.404 1 95.06 130 LYS B CA 1
ATOM 4146 C C . LYS B 1 130 ? 17.422 21.688 -1.046 1 95.06 130 LYS B C 1
ATOM 4148 O O . LYS B 1 130 ? 16.844 20.625 -0.843 1 95.06 130 LYS B O 1
ATOM 4153 N N . ASN B 1 131 ? 18.469 21.766 -1.803 1 93.12 131 ASN B N 1
ATOM 4154 C CA . ASN B 1 131 ? 19.047 20.578 -2.41 1 93.12 131 ASN B CA 1
ATOM 4155 C C . ASN B 1 131 ? 20.031 19.891 -1.464 1 93.12 131 ASN B C 1
ATOM 4157 O O . ASN B 1 131 ? 20.453 18.766 -1.709 1 93.12 131 ASN B O 1
ATOM 4161 N N . ASP B 1 132 ? 20.344 20.578 -0.387 1 95.56 132 ASP B N 1
ATOM 4162 C CA . ASP B 1 132 ? 21.234 20.016 0.61 1 95.56 132 ASP B CA 1
ATOM 4163 C C . ASP B 1 132 ? 20.484 19.062 1.55 1 95.56 132 ASP B C 1
ATOM 4165 O O . ASP B 1 132 ? 19.484 19.453 2.154 1 95.56 132 ASP B O 1
ATOM 4169 N N . PRO B 1 133 ? 21.016 17.828 1.721 1 94.69 133 PRO B N 1
ATOM 4170 C CA . PRO B 1 133 ? 20.375 16.906 2.658 1 94.69 133 PRO B CA 1
ATOM 4171 C C . PRO B 1 133 ? 20.25 17.484 4.066 1 94.69 133 PRO B C 1
ATOM 4173 O O . PRO B 1 133 ? 19.266 17.203 4.77 1 94.69 133 PRO B O 1
ATOM 4176 N N . LYS B 1 134 ? 21.172 18.312 4.449 1 96.88 134 LYS B N 1
ATOM 4177 C CA . LYS B 1 134 ? 21.172 18.891 5.789 1 96.88 134 LYS B CA 1
ATOM 4178 C C . LYS B 1 134 ? 20.016 19.859 5.973 1 96.88 134 LYS B C 1
ATOM 4180 O O . LYS B 1 134 ? 19.562 20.094 7.098 1 96.88 134 LYS B O 1
ATOM 4185 N N . PHE B 1 135 ? 19.562 20.469 4.914 1 98.06 135 PHE B N 1
ATOM 4186 C CA . PHE B 1 135 ? 18.406 21.375 4.945 1 98.06 135 PHE B CA 1
ATOM 4187 C C . PHE B 1 135 ? 17.172 20.641 5.457 1 98.06 135 PHE B C 1
ATOM 4189 O O . PHE B 1 135 ? 16.312 21.25 6.109 1 98.06 135 PHE B O 1
ATOM 4196 N N . TRP B 1 136 ? 17.203 19.297 5.266 1 97.75 136 TRP B N 1
ATOM 4197 C CA . TRP B 1 136 ? 16.016 18.516 5.547 1 97.75 136 TRP B CA 1
ATOM 4198 C C . TRP B 1 136 ? 16.203 17.672 6.805 1 97.75 136 TRP B C 1
ATOM 4200 O O . TRP B 1 136 ? 15.32 16.891 7.168 1 97.75 136 TRP B O 1
ATOM 4210 N N . ASP B 1 137 ? 17.266 17.859 7.5 1 96.12 137 ASP B N 1
ATOM 4211 C CA . ASP B 1 137 ? 17.594 17.047 8.656 1 96.12 137 ASP B CA 1
ATOM 4212 C C . ASP B 1 137 ? 16.953 17.594 9.93 1 96.12 137 ASP B C 1
ATOM 4214 O O . ASP B 1 137 ? 17.641 18.062 10.836 1 96.12 137 ASP B O 1
ATOM 4218 N N . PHE B 1 138 ? 15.633 17.516 9.992 1 97.88 138 PHE B N 1
ATOM 4219 C CA . PHE B 1 138 ? 14.859 17.984 11.133 1 97.88 138 PHE B CA 1
ATOM 4220 C C . PHE B 1 138 ? 13.562 17.188 11.273 1 97.88 138 PHE B C 1
ATOM 4222 O O . PHE B 1 138 ? 13.18 16.453 10.359 1 97.88 138 PHE B O 1
ATOM 4229 N N . SER B 1 139 ? 12.961 17.234 12.414 1 97.81 139 SER B N 1
ATOM 4230 C CA . SER B 1 139 ? 11.602 16.781 12.688 1 97.81 139 SER B CA 1
ATOM 4231 C C . SER B 1 139 ? 10.766 17.875 13.328 1 97.81 139 SER B C 1
ATOM 4233 O O . SER B 1 139 ? 11.156 19.047 13.305 1 97.81 139 SER B O 1
ATOM 4235 N N . PHE B 1 140 ? 9.633 17.547 13.812 1 98.38 140 PHE B N 1
ATOM 4236 C CA . PHE B 1 140 ? 8.805 18.547 14.445 1 98.38 140 PHE B CA 1
ATOM 4237 C C . PHE B 1 140 ? 9.375 18.953 15.805 1 98.38 140 PHE B C 1
ATOM 4239 O O . PHE B 1 140 ? 8.898 19.891 16.438 1 98.38 140 PHE B O 1
ATOM 4246 N N . HIS B 1 141 ? 10.414 18.266 16.266 1 98.62 141 HIS B N 1
ATOM 4247 C CA . HIS B 1 141 ? 11.141 18.734 17.438 1 98.62 141 HIS B CA 1
ATOM 4248 C C . HIS B 1 141 ? 11.672 20.156 17.234 1 98.62 141 HIS B C 1
ATOM 4250 O O . HIS B 1 141 ? 11.492 21.016 18.094 1 98.62 141 HIS B O 1
ATOM 4256 N N . GLU B 1 142 ? 12.273 20.375 16.109 1 98.75 142 GLU B N 1
ATOM 4257 C CA . GLU B 1 142 ? 12.836 21.688 15.781 1 98.75 142 GLU B CA 1
ATOM 4258 C C . GLU B 1 142 ? 11.734 22.703 15.539 1 98.75 142 GLU B C 1
ATOM 4260 O O . GLU B 1 142 ? 11.906 23.891 15.828 1 98.75 142 GLU B O 1
ATOM 4265 N N . HIS B 1 143 ? 10.594 22.25 15.031 1 98.81 143 HIS B N 1
ATOM 4266 C CA . HIS B 1 143 ? 9.445 23.156 14.914 1 98.81 143 HIS B CA 1
ATOM 4267 C C . HIS B 1 143 ? 9.102 23.781 16.266 1 98.81 143 HIS B C 1
ATOM 4269 O O . HIS B 1 143 ? 8.93 25 16.359 1 98.81 143 HIS B O 1
ATOM 4275 N N . GLY B 1 144 ? 9 22.938 17.266 1 98.88 144 GLY B N 1
ATOM 4276 C CA . GLY B 1 144 ? 8.641 23.391 18.594 1 98.88 144 GLY B CA 1
ATOM 4277 C C . GLY B 1 144 ? 9.758 24.172 19.281 1 98.88 144 GLY B C 1
ATOM 4278 O O . GLY B 1 144 ? 9.508 25.188 19.922 1 98.88 144 GLY B O 1
ATOM 4279 N N . LYS B 1 145 ? 10.93 23.734 19.094 1 98.69 145 LYS B N 1
ATOM 4280 C CA . LYS B 1 145 ? 12.07 24.281 19.812 1 98.69 145 LYS B CA 1
ATOM 4281 C C . LYS B 1 145 ? 12.516 25.625 19.203 1 98.69 145 LYS B C 1
ATOM 4283 O O . LYS B 1 145 ? 12.953 26.516 19.922 1 98.69 145 LYS B O 1
ATOM 4288 N N . TYR B 1 146 ? 12.359 25.734 17.859 1 98.88 146 TYR B N 1
ATOM 4289 C CA . TYR B 1 146 ? 12.977 26.891 17.219 1 98.88 146 TYR B CA 1
ATOM 4290 C C . TYR B 1 146 ? 11.953 27.688 16.438 1 98.88 146 TYR B C 1
ATOM 4292 O O . TYR B 1 146 ? 11.867 28.922 16.578 1 98.88 146 TYR B O 1
ATOM 4300 N N . ASP B 1 147 ? 11.148 27.062 15.57 1 98.94 147 ASP B N 1
ATOM 4301 C CA . ASP B 1 147 ? 10.289 27.781 14.633 1 98.94 147 ASP B CA 1
ATOM 4302 C C . ASP B 1 147 ? 9.203 28.562 15.367 1 98.94 147 ASP B C 1
ATOM 4304 O O . ASP B 1 147 ? 9.039 29.766 15.133 1 98.94 147 ASP B O 1
ATOM 4308 N N . LEU B 1 148 ? 8.469 27.875 16.234 1 98.94 148 LEU B N 1
ATOM 4309 C CA . LEU B 1 148 ? 7.336 28.5 16.906 1 98.94 148 LEU B CA 1
ATOM 4310 C C . LEU B 1 148 ? 7.793 29.641 17.797 1 98.94 148 LEU B C 1
ATOM 4312 O O . LEU B 1 148 ? 7.234 30.734 17.734 1 98.94 148 LEU B O 1
ATOM 4316 N N . PRO B 1 149 ? 8.844 29.453 18.609 1 98.88 149 PRO B N 1
ATOM 4317 C CA . PRO B 1 149 ? 9.336 30.578 19.406 1 98.88 149 PRO B CA 1
ATOM 4318 C C . PRO B 1 149 ? 9.719 31.781 18.547 1 98.88 149 PRO B C 1
ATOM 4320 O O . PRO B 1 149 ? 9.352 32.906 18.875 1 98.88 149 PRO B O 1
ATOM 4323 N N . ALA B 1 150 ? 10.359 31.516 17.484 1 98.94 150 ALA B N 1
ATOM 4324 C CA . ALA B 1 150 ? 10.781 32.625 16.609 1 98.94 150 ALA B CA 1
ATOM 4325 C C . ALA B 1 150 ? 9.57 33.344 16.047 1 98.94 150 ALA B C 1
ATOM 4327 O O . ALA B 1 150 ? 9.57 34.594 15.961 1 98.94 150 ALA B O 1
ATOM 4328 N N . MET B 1 151 ? 8.594 32.656 15.641 1 98.94 151 MET B N 1
ATOM 4329 C CA . MET B 1 151 ? 7.402 33.25 15.047 1 98.94 151 MET B CA 1
ATOM 4330 C C . MET B 1 151 ? 6.625 34.031 16.094 1 98.94 151 MET B C 1
ATOM 4332 O O . MET B 1 151 ? 6.152 35.156 15.812 1 98.94 151 MET B O 1
ATOM 4336 N N . ILE B 1 152 ? 6.484 33.469 17.297 1 98.94 152 ILE B N 1
ATOM 4337 C CA . ILE B 1 152 ? 5.773 34.156 18.375 1 98.94 152 ILE B CA 1
ATOM 4338 C C . ILE B 1 152 ? 6.48 35.469 18.688 1 98.94 152 ILE B C 1
ATOM 4340 O O . ILE B 1 152 ? 5.84 36.531 18.766 1 98.94 152 ILE B O 1
ATOM 4344 N N . ASP B 1 153 ? 7.777 35.438 18.828 1 98.81 153 ASP B N 1
ATOM 4345 C CA . ASP B 1 153 ? 8.547 36.625 19.125 1 98.81 153 ASP B CA 1
ATOM 4346 C C . ASP B 1 153 ? 8.391 37.688 18.031 1 98.81 153 ASP B C 1
ATOM 4348 O O . ASP B 1 153 ? 8.312 38.875 18.312 1 98.81 153 ASP B O 1
ATOM 4352 N N . ARG B 1 154 ? 8.367 37.219 16.812 1 98.62 154 ARG B N 1
ATOM 4353 C CA . ARG B 1 154 ? 8.188 38.156 15.703 1 98.62 154 ARG B CA 1
ATOM 4354 C C . ARG B 1 154 ? 6.836 38.875 15.797 1 98.62 154 ARG B C 1
ATOM 4356 O O . ARG B 1 154 ? 6.754 40.094 15.602 1 98.62 154 ARG B O 1
ATOM 4363 N N . VAL B 1 155 ? 5.797 38.125 16.016 1 98.44 155 VAL B N 1
ATOM 4364 C CA . VAL B 1 155 ? 4.461 38.719 16.141 1 98.44 155 VAL B CA 1
ATOM 4365 C C . VAL B 1 155 ? 4.445 39.75 17.266 1 98.44 155 VAL B C 1
ATOM 4367 O O . VAL B 1 155 ? 3.943 40.844 17.094 1 98.44 155 VAL B O 1
ATOM 4370 N N . LEU B 1 156 ? 4.988 39.375 18.422 1 97.81 156 LEU B N 1
ATOM 4371 C CA . LEU B 1 156 ? 4.996 40.25 19.578 1 97.81 156 LEU B CA 1
ATOM 4372 C C . LEU B 1 156 ? 5.797 41.531 19.297 1 97.81 156 LEU B C 1
ATOM 4374 O O . LEU B 1 156 ? 5.379 42.625 19.656 1 97.81 156 LEU B O 1
ATOM 4378 N N . ASN B 1 157 ? 6.914 41.375 18.641 1 97.44 157 ASN B N 1
ATOM 4379 C CA . ASN B 1 157 ? 7.766 42.5 18.312 1 97.44 157 ASN B CA 1
ATOM 4380 C C . ASN B 1 157 ? 7.07 43.469 17.375 1 97.44 157 ASN B C 1
ATOM 4382 O O . ASN B 1 157 ? 7.195 44.688 17.516 1 97.44 157 ASN B O 1
ATOM 4386 N N . ILE B 1 158 ? 6.363 42.969 16.406 1 96.25 158 ILE B N 1
ATOM 4387 C CA . ILE B 1 158 ? 5.723 43.812 15.406 1 96.25 158 ILE B CA 1
ATOM 4388 C C . ILE B 1 158 ? 4.48 44.469 15.992 1 96.25 158 ILE B C 1
ATOM 4390 O O . ILE B 1 158 ? 4.207 45.656 15.734 1 96.25 158 ILE B O 1
ATOM 4394 N N . THR B 1 159 ? 3.73 43.75 16.766 1 95.25 159 THR B N 1
ATOM 4395 C CA . THR B 1 159 ? 2.436 44.219 17.234 1 95.25 159 THR B CA 1
ATOM 4396 C C . THR B 1 159 ? 2.592 45.031 18.516 1 95.25 159 THR B C 1
ATOM 4398 O O . THR B 1 159 ? 1.708 45.812 18.891 1 95.25 159 THR B O 1
ATOM 4401 N N . GLY B 1 160 ? 3.625 44.75 19.297 1 94.62 160 GLY B N 1
ATOM 4402 C CA . GLY B 1 160 ? 3.834 45.375 20.594 1 94.62 160 GLY B CA 1
ATOM 4403 C C . GLY B 1 160 ? 3.02 44.75 21.703 1 94.62 160 GLY B C 1
ATOM 4404 O O . GLY B 1 160 ? 2.984 45.281 22.828 1 94.62 160 GLY B O 1
ATOM 4405 N N . LEU B 1 161 ? 2.416 43.656 21.438 1 95.19 161 LEU B N 1
ATOM 4406 C CA . LEU B 1 161 ? 1.604 42.969 22.438 1 95.19 161 LEU B CA 1
ATOM 4407 C C . LEU B 1 161 ? 2.475 42.125 23.359 1 95.19 161 LEU B C 1
ATOM 4409 O O . LEU B 1 161 ? 3.588 41.75 23 1 95.19 161 LEU B O 1
ATOM 4413 N N . ASP B 1 162 ? 1.931 41.875 24.531 1 94.88 162 ASP B N 1
ATOM 4414 C CA . ASP B 1 162 ? 2.645 41.031 25.484 1 94.88 162 ASP B CA 1
ATOM 4415 C C . ASP B 1 162 ? 2.324 39.531 25.25 1 94.88 162 ASP B C 1
ATOM 4417 O O . ASP B 1 162 ? 3.148 38.688 25.531 1 94.88 162 ASP B O 1
ATOM 4421 N N . LYS B 1 163 ? 1.053 39.344 24.859 1 97.19 163 LYS B N 1
ATOM 4422 C CA . LYS B 1 163 ? 0.579 38 24.625 1 97.19 163 LYS B CA 1
ATOM 4423 C C . LYS B 1 163 ? -0.269 37.906 23.359 1 97.19 163 LYS B C 1
ATOM 4425 O O . LYS B 1 163 ? -0.857 38.906 22.938 1 97.19 163 LYS B O 1
ATOM 4430 N N . ILE B 1 164 ? -0.316 36.719 22.828 1 98 164 ILE B N 1
ATOM 4431 C CA . ILE B 1 164 ? -1.15 36.5 21.641 1 98 164 ILE B CA 1
ATOM 4432 C C . ILE B 1 164 ? -1.885 35.156 21.797 1 98 164 ILE B C 1
ATOM 4434 O O . ILE B 1 164 ? -1.572 34.375 22.688 1 98 164 ILE B O 1
ATOM 4438 N N . MET B 1 165 ? -2.926 34.969 20.984 1 98.31 165 MET B N 1
ATOM 4439 C CA . MET B 1 165 ? -3.602 33.656 20.859 1 98.31 165 MET B CA 1
ATOM 4440 C C . MET B 1 165 ? -2.832 32.75 19.922 1 98.31 165 MET B C 1
ATOM 4442 O O . MET B 1 165 ? -2.264 33.188 18.922 1 98.31 165 MET B O 1
ATOM 4446 N N . LEU B 1 166 ? -2.818 31.422 20.25 1 98.88 166 LEU B N 1
ATOM 4447 C CA . LEU B 1 166 ? -2.199 30.422 19.391 1 98.88 166 LEU B CA 1
ATOM 4448 C C . LEU B 1 166 ? -3.213 29.359 18.984 1 98.88 166 LEU B C 1
ATOM 4450 O O . LEU B 1 166 ? -3.953 28.844 19.812 1 98.88 166 LEU B O 1
ATOM 4454 N N . VAL B 1 167 ? -3.312 29.109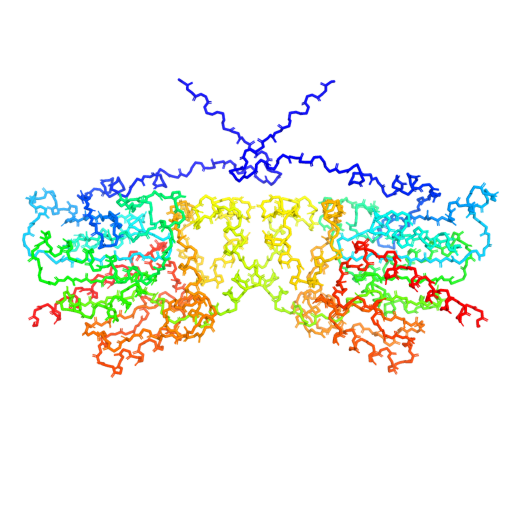 17.703 1 98.94 167 VAL B N 1
ATOM 4455 C CA . VAL B 1 167 ? -4.105 28 17.156 1 98.94 167 VAL B CA 1
ATOM 4456 C C . VAL B 1 167 ? -3.201 27.062 16.359 1 98.94 167 VAL B C 1
ATOM 4458 O O . VAL B 1 167 ? -2.441 27.484 15.5 1 98.94 167 VAL B O 1
ATOM 4461 N N . GLY B 1 168 ? -3.201 25.828 16.688 1 98.88 168 GLY B N 1
ATOM 4462 C CA . GLY B 1 168 ? -2.482 24.812 15.93 1 98.88 168 GLY B CA 1
ATOM 4463 C C . GLY B 1 168 ? -3.391 23.734 15.352 1 98.88 168 GLY B C 1
ATOM 4464 O O . GLY B 1 168 ? -4.348 23.312 16 1 98.88 168 GLY B O 1
ATOM 4465 N N . TYR B 1 169 ? -3.076 23.312 14.133 1 98.88 169 TYR B N 1
ATOM 4466 C CA . TYR B 1 169 ? -3.787 22.219 13.477 1 98.88 169 TYR B CA 1
ATOM 4467 C C . TYR B 1 169 ? -2.865 21.016 13.266 1 98.88 169 TYR B C 1
ATOM 4469 O O . TYR B 1 169 ? -1.798 21.156 12.656 1 98.88 169 TYR B O 1
ATOM 4477 N N . SER B 1 170 ? -3.311 19.812 13.719 1 98.75 170 SER B N 1
ATOM 4478 C CA . SER B 1 170 ? -2.607 18.547 13.469 1 98.75 170 SER B CA 1
ATOM 4479 C C . SER B 1 170 ? -1.141 18.656 13.867 1 98.75 170 SER B C 1
ATOM 4481 O O . SER B 1 170 ? -0.823 18.797 15.055 1 98.75 170 SER B O 1
ATOM 4483 N N . MET B 1 171 ? -0.179 18.766 12.992 1 98.88 171 MET B N 1
ATOM 4484 C CA . MET B 1 171 ? 1.236 18.875 13.336 1 98.88 171 MET B CA 1
ATOM 4485 C C . MET B 1 171 ? 1.527 20.203 14.016 1 98.88 171 MET B C 1
ATOM 4487 O O . MET B 1 171 ? 2.441 20.312 14.836 1 98.88 171 MET B O 1
ATOM 4491 N N . GLY B 1 172 ? 0.746 21.219 13.75 1 98.88 172 GLY B N 1
ATOM 4492 C CA . GLY B 1 172 ? 0.882 22.469 14.461 1 98.88 172 GLY B CA 1
ATOM 4493 C C . GLY B 1 172 ? 0.658 22.328 15.961 1 98.88 172 GLY B C 1
ATOM 4494 O O . GLY B 1 172 ? 1.271 23.047 16.75 1 98.88 172 GLY B O 1
ATOM 4495 N N . THR B 1 173 ? -0.231 21.422 16.328 1 98.94 173 THR B N 1
ATOM 4496 C CA . THR B 1 173 ? -0.438 21.141 17.75 1 98.94 173 THR B CA 1
ATOM 4497 C C . THR B 1 173 ? 0.754 20.375 18.312 1 98.94 173 THR B C 1
ATOM 4499 O O . THR B 1 173 ? 1.178 20.641 19.453 1 98.94 173 THR B O 1
ATOM 4502 N N . THR B 1 174 ? 1.261 19.438 17.516 1 98.88 174 THR B N 1
ATOM 4503 C CA . THR B 1 174 ? 2.463 18.703 17.922 1 98.88 174 THR B CA 1
ATOM 4504 C C . THR B 1 174 ? 3.598 19.672 18.234 1 98.88 174 THR B C 1
ATOM 4506 O O . THR B 1 174 ? 4.199 19.609 19.312 1 98.88 174 THR B O 1
ATOM 4509 N N . SER B 1 175 ? 3.809 20.562 17.359 1 98.88 175 SER B N 1
ATOM 4510 C CA . SER B 1 175 ? 4.875 21.547 17.484 1 98.88 175 SER B CA 1
ATOM 4511 C C . SER B 1 175 ? 4.648 22.438 18.703 1 98.88 175 SER B C 1
ATOM 4513 O O . SER B 1 175 ? 5.598 22.797 19.406 1 98.88 175 SER B O 1
ATOM 4515 N N . SER B 1 176 ? 3.445 22.766 18.953 1 98.94 176 SER B N 1
ATOM 4516 C CA . SER B 1 176 ? 3.113 23.641 20.094 1 98.94 176 SER B CA 1
ATOM 4517 C C . SER B 1 176 ? 3.381 22.938 21.422 1 98.94 176 SER B C 1
ATOM 4519 O O . SER B 1 176 ? 4 23.5 22.312 1 98.94 176 SER B O 1
ATOM 4521 N N . PHE B 1 177 ? 2.963 21.719 21.516 1 98.94 177 PHE B N 1
ATOM 4522 C CA . PHE B 1 177 ? 3.188 20.969 22.75 1 98.94 177 PHE B CA 1
ATOM 4523 C C . PHE B 1 177 ? 4.676 20.734 22.984 1 98.94 177 PHE B C 1
ATOM 4525 O O . PHE B 1 177 ? 5.141 20.719 24.125 1 98.94 177 PHE B O 1
ATOM 4532 N N . ILE B 1 178 ? 5.383 20.562 21.922 1 98.94 178 ILE B N 1
ATOM 4533 C CA . ILE B 1 178 ? 6.832 20.438 22.047 1 98.94 178 ILE B CA 1
ATOM 4534 C C . ILE B 1 178 ? 7.441 21.75 22.5 1 98.94 178 ILE B C 1
ATOM 4536 O O . ILE B 1 178 ? 8.352 21.766 23.344 1 98.94 178 ILE B O 1
ATOM 4540 N N . MET B 1 179 ? 6.957 22.844 21.953 1 98.94 179 MET B N 1
ATOM 4541 C CA . MET B 1 179 ? 7.43 24.141 22.406 1 98.94 179 MET B CA 1
ATOM 4542 C C . MET B 1 179 ? 7.215 24.297 23.906 1 98.94 179 MET B C 1
ATOM 4544 O O . MET B 1 179 ? 8.133 24.688 24.641 1 98.94 179 MET B O 1
ATOM 4548 N N . PHE B 1 180 ? 6.043 23.953 24.406 1 98.88 180 PHE B N 1
ATOM 4549 C CA . PHE B 1 180 ? 5.77 24.078 25.828 1 98.88 180 PHE B CA 1
ATOM 4550 C C . PHE B 1 180 ? 6.719 23.203 26.641 1 98.88 180 PHE B C 1
ATOM 4552 O O . PHE B 1 180 ? 7.137 23.594 27.75 1 98.88 180 PHE B O 1
ATOM 4559 N N . SER B 1 181 ? 7 22.078 26.109 1 98.62 181 SER B N 1
ATOM 4560 C CA . SER B 1 181 ? 7.891 21.156 26.797 1 98.62 181 SER B CA 1
ATOM 4561 C C . SER B 1 181 ? 9.328 21.672 26.812 1 98.62 181 SER B C 1
ATOM 4563 O O . SER B 1 181 ? 9.992 21.656 27.844 1 98.62 181 SER B O 1
ATOM 4565 N N . GLN B 1 182 ? 9.781 22.219 25.672 1 98.31 182 GLN B N 1
ATOM 4566 C CA . GLN B 1 182 ? 11.195 22.531 25.469 1 98.31 182 GLN B CA 1
ATOM 4567 C C . GLN B 1 182 ? 11.484 23.984 25.828 1 98.31 182 GLN B C 1
ATOM 4569 O O . GLN B 1 182 ? 12.625 24.328 26.172 1 98.31 182 GLN B O 1
ATOM 4574 N N . ARG B 1 183 ? 10.508 24.797 25.672 1 98.62 183 ARG B N 1
ATOM 4575 C CA . ARG B 1 183 ? 10.602 26.234 25.906 1 98.62 183 ARG B CA 1
ATOM 4576 C C . ARG B 1 183 ? 9.453 26.719 26.781 1 98.62 183 ARG B C 1
ATOM 4578 O O . ARG B 1 183 ? 8.656 27.562 26.344 1 98.62 183 ARG B O 1
ATOM 4585 N N . PRO B 1 184 ? 9.438 26.297 28.031 1 98.5 184 PRO B N 1
ATOM 4586 C CA . PRO B 1 184 ? 8.266 26.578 28.859 1 98.5 184 PRO B CA 1
ATOM 4587 C C . PRO B 1 184 ? 8.047 28.062 29.094 1 98.5 184 PRO B C 1
ATOM 4589 O O . PRO B 1 184 ? 6.938 28.484 29.453 1 98.5 184 PRO B O 1
ATOM 4592 N N . GLU B 1 185 ? 9.078 28.906 28.875 1 98.5 185 GLU B N 1
ATOM 4593 C CA . GLU B 1 185 ? 8.938 30.344 29.078 1 98.5 185 GLU B CA 1
ATOM 4594 C C . GLU B 1 185 ? 7.938 30.953 28.094 1 98.5 185 GLU B C 1
ATOM 4596 O O . GLU B 1 185 ? 7.398 32.031 28.344 1 98.5 185 GLU B O 1
ATOM 4601 N N . TYR B 1 186 ? 7.59 30.281 27.094 1 98.75 186 TYR B N 1
ATOM 4602 C CA . TYR B 1 186 ? 6.691 30.844 26.078 1 98.75 186 TYR B CA 1
ATOM 4603 C C . TYR B 1 186 ? 5.238 30.719 26.531 1 98.75 186 TYR B C 1
ATOM 4605 O O . TYR B 1 186 ? 4.352 31.328 25.922 1 98.75 186 TYR B O 1
ATOM 4613 N N . ASN B 1 187 ? 4.992 29.938 27.562 1 98.62 187 ASN B N 1
ATOM 4614 C CA . ASN B 1 187 ? 3.658 29.969 28.156 1 98.62 187 ASN B CA 1
ATOM 4615 C C . ASN B 1 187 ? 3.236 31.406 28.484 1 98.62 187 ASN B C 1
ATOM 4617 O O . ASN B 1 187 ? 2.068 31.766 28.328 1 98.62 187 ASN B O 1
ATOM 4621 N N . ASP B 1 188 ? 4.156 32.219 28.828 1 98 188 ASP B N 1
ATOM 4622 C CA . ASP B 1 188 ? 3.883 33.562 29.312 1 98 188 ASP B CA 1
ATOM 4623 C C . ASP B 1 188 ? 3.59 34.5 28.156 1 98 188 ASP B C 1
ATOM 4625 O O . ASP B 1 188 ? 3.145 35.625 28.375 1 98 188 ASP B O 1
ATOM 4629 N N . LYS B 1 189 ? 3.746 34 27.031 1 98.44 189 LYS B N 1
ATOM 4630 C CA . LYS B 1 189 ? 3.58 34.875 25.859 1 98.44 189 LYS B CA 1
ATOM 4631 C C . LYS B 1 189 ? 2.271 34.562 25.141 1 98.44 189 LYS B C 1
ATOM 4633 O O . LYS B 1 189 ? 1.99 35.125 24.078 1 98.44 189 LYS B O 1
ATOM 4638 N N . LEU B 1 190 ? 1.506 33.656 25.703 1 98.62 190 LEU B N 1
ATOM 4639 C CA . LEU B 1 190 ? 0.27 33.25 25.062 1 98.62 190 LEU B CA 1
ATOM 4640 C C . LEU B 1 190 ? -0.927 33.438 25.984 1 98.62 190 LEU B C 1
ATOM 4642 O O . LEU B 1 190 ? -0.825 33.25 27.188 1 98.62 190 LEU B O 1
ATOM 4646 N N . ILE B 1 191 ? -2.047 33.844 25.406 1 98.19 191 ILE B N 1
ATOM 4647 C CA . ILE B 1 191 ? -3.303 34.031 26.141 1 98.19 191 ILE B CA 1
ATOM 4648 C C . ILE B 1 191 ? -3.945 32.656 26.359 1 98.19 191 ILE B C 1
ATOM 4650 O O . ILE B 1 191 ? -4.348 32.312 27.484 1 98.19 191 ILE B O 1
ATOM 4654 N N . ALA B 1 192 ? -4.031 31.875 25.375 1 98.62 192 ALA B N 1
ATOM 4655 C CA . ALA B 1 192 ? -4.582 30.531 25.359 1 98.62 192 ALA B CA 1
ATOM 4656 C C . ALA B 1 192 ? -4.152 29.781 24.094 1 98.62 192 ALA B C 1
ATOM 4658 O O . ALA B 1 192 ? -3.676 30.391 23.141 1 98.62 192 ALA B O 1
ATOM 4659 N N . PHE B 1 193 ? -4.211 28.469 24.172 1 98.88 193 PHE B N 1
ATOM 4660 C CA . PHE B 1 193 ? -3.875 27.609 23.047 1 98.88 193 PHE B CA 1
ATOM 4661 C C . PHE B 1 193 ? -5.078 26.766 22.641 1 98.88 193 PHE B C 1
ATOM 4663 O O . PHE B 1 193 ? -5.645 26.031 23.438 1 98.88 193 PHE B O 1
ATOM 4670 N N . VAL B 1 194 ? -5.496 26.922 21.375 1 98.94 194 VAL B N 1
ATOM 4671 C CA . VAL B 1 194 ? -6.547 26.094 20.797 1 98.94 194 VAL B CA 1
ATOM 4672 C C . VAL B 1 194 ? -5.926 25.047 19.875 1 98.94 194 VAL B C 1
ATOM 4674 O O . VAL B 1 194 ? -5.359 25.391 18.828 1 98.94 194 VAL B O 1
ATOM 4677 N N . ALA B 1 195 ? -6.07 23.812 20.234 1 98.94 195 ALA B N 1
ATOM 4678 C CA . ALA B 1 195 ? -5.492 22.703 19.484 1 98.94 195 ALA B CA 1
ATOM 4679 C C . ALA B 1 195 ? -6.551 22 18.641 1 98.94 195 ALA B C 1
ATOM 4681 O O . ALA B 1 195 ? -7.465 21.359 19.172 1 98.94 195 ALA B O 1
ATOM 4682 N N . LEU B 1 196 ? -6.391 22.125 17.344 1 98.94 196 LEU B N 1
ATOM 4683 C CA . LEU B 1 196 ? -7.305 21.469 16.422 1 98.94 196 LEU B CA 1
ATOM 4684 C C . LEU B 1 196 ? -6.758 20.125 15.969 1 98.94 196 LEU B C 1
ATOM 4686 O O . LEU B 1 196 ? -5.68 20.047 15.375 1 98.94 196 LEU B O 1
ATOM 4690 N N . ALA B 1 197 ? -7.508 19.062 16.234 1 98.81 197 ALA B N 1
ATOM 4691 C CA . ALA B 1 197 ? -7.102 17.719 15.852 1 98.81 197 ALA B CA 1
ATOM 4692 C C . ALA B 1 197 ? -5.664 17.438 16.281 1 98.81 197 ALA B C 1
ATOM 4694 O O . ALA B 1 197 ? -4.828 17.047 15.469 1 98.81 197 ALA B O 1
ATOM 4695 N N . PRO B 1 198 ? -5.414 17.531 17.594 1 98.88 198 PRO B N 1
ATOM 4696 C CA . PRO B 1 198 ? -4.027 17.438 18.062 1 98.88 198 PRO B CA 1
ATOM 4697 C C . PRO B 1 198 ? -3.393 16.094 17.75 1 98.88 198 PRO B C 1
ATOM 4699 O O . PRO B 1 198 ? -3.969 15.047 18.062 1 98.88 198 PRO B O 1
ATOM 4702 N N . ALA B 1 199 ? -2.26 16.094 17.109 1 98.69 199 ALA B N 1
ATOM 4703 C CA . ALA B 1 199 ? -1.502 14.891 16.75 1 98.69 199 ALA B CA 1
ATOM 4704 C C . ALA B 1 199 ? -0.402 14.609 17.781 1 98.69 199 ALA B C 1
ATOM 4706 O O . ALA B 1 199 ? 0.783 14.797 17.484 1 98.69 199 ALA B O 1
ATOM 4707 N N . VAL B 1 200 ? -0.77 14.141 18.938 1 98.69 200 VAL B N 1
ATOM 4708 C CA . VAL B 1 200 ? 0.157 13.906 20.031 1 98.69 200 VAL B CA 1
ATOM 4709 C C . VAL B 1 200 ? 0.318 12.406 20.266 1 98.69 200 VAL B C 1
ATOM 4711 O O . VAL B 1 200 ? 1.433 11.883 20.234 1 98.69 200 VAL B O 1
ATOM 4714 N N . TYR B 1 201 ? -0.823 11.75 20.562 1 98.12 201 TYR B N 1
ATOM 4715 C CA . TYR B 1 201 ? -0.849 10.289 20.641 1 98.12 201 TYR B CA 1
ATOM 4716 C C . TYR B 1 201 ? -1.471 9.68 19.391 1 98.12 201 TYR B C 1
ATOM 4718 O O . TYR B 1 201 ? -2.498 10.156 18.906 1 98.12 201 TYR B O 1
ATOM 4726 N N . MET B 1 202 ? -0.77 8.688 18.891 1 97.12 202 MET B N 1
ATOM 4727 C CA . MET B 1 202 ? -1.175 8.164 17.594 1 97.12 202 MET B CA 1
ATOM 4728 C C . MET B 1 202 ? -1.093 6.641 17.562 1 97.12 202 MET B C 1
ATOM 4730 O O . MET B 1 202 ? -0.635 6.055 16.594 1 97.12 202 MET B O 1
ATOM 4734 N N . ASP B 1 203 ? -1.493 5.965 18.625 1 97 203 ASP B N 1
ATOM 4735 C CA . ASP B 1 203 ? -1.404 4.516 18.75 1 97 203 ASP B CA 1
ATOM 4736 C C . ASP B 1 203 ? -2.172 3.816 17.641 1 97 203 ASP B C 1
ATOM 4738 O O . ASP B 1 203 ? -1.777 2.74 17.188 1 97 203 ASP B O 1
ATOM 4742 N N . ASN B 1 204 ? -3.227 4.418 17.25 1 95.75 204 ASN B N 1
ATOM 4743 C CA . ASN B 1 204 ? -4.078 3.85 16.203 1 95.75 204 ASN B CA 1
ATOM 4744 C C . ASN B 1 204 ? -3.348 3.764 14.867 1 95.75 204 ASN B C 1
ATOM 4746 O O . ASN B 1 204 ? -3.795 3.068 13.953 1 95.75 204 ASN B O 1
ATOM 4750 N N . MET B 1 205 ? -2.209 4.406 14.695 1 96.94 205 MET B N 1
ATOM 4751 C CA . MET B 1 205 ? -1.452 4.434 13.445 1 96.94 205 MET B CA 1
ATOM 4752 C C . MET B 1 205 ? -0.286 3.451 13.492 1 96.94 205 MET B C 1
ATOM 4754 O O . MET B 1 205 ? 0.533 3.408 12.578 1 96.94 205 MET B O 1
ATOM 4758 N N . LYS B 1 206 ? -0.193 2.678 14.516 1 96.38 206 LYS B N 1
ATOM 4759 C CA . LYS B 1 206 ? 0.946 1.794 14.742 1 96.38 206 LYS B CA 1
ATOM 4760 C C . LYS B 1 206 ? 1.151 0.848 13.562 1 96.38 206 LYS B C 1
ATOM 4762 O O . LYS B 1 206 ? 2.268 0.708 13.062 1 96.38 206 LYS B O 1
ATOM 4767 N N . LEU B 1 207 ? 0.08 0.248 13.109 1 92.88 207 LEU B N 1
ATOM 4768 C CA . LEU B 1 207 ? 0.185 -0.741 12.039 1 92.88 207 LEU B CA 1
ATOM 4769 C C . LEU B 1 207 ? 0.635 -0.089 10.734 1 92.88 207 LEU B C 1
ATOM 4771 O O . LEU B 1 207 ? 1.507 -0.616 10.039 1 92.88 207 LEU B O 1
ATOM 4775 N N . ILE B 1 208 ? 0.084 1.008 10.414 1 94.56 208 ILE B N 1
ATOM 4776 C CA . ILE B 1 208 ? 0.425 1.724 9.195 1 94.56 208 ILE B CA 1
ATOM 4777 C C . ILE B 1 208 ? 1.87 2.211 9.266 1 94.56 208 ILE B C 1
ATOM 4779 O O . ILE B 1 208 ? 2.605 2.143 8.273 1 94.56 208 ILE B O 1
ATOM 4783 N N . ALA B 1 209 ? 2.258 2.715 10.391 1 96.81 209 ALA B N 1
ATOM 4784 C CA . ALA B 1 209 ? 3.629 3.182 10.578 1 96.81 209 ALA B CA 1
ATOM 4785 C C . ALA B 1 209 ? 4.629 2.047 10.383 1 96.81 209 ALA B C 1
ATOM 4787 O O . ALA B 1 209 ? 5.641 2.213 9.695 1 96.81 209 ALA B O 1
ATOM 4788 N N . ASN B 1 210 ? 4.324 0.885 10.938 1 94.94 210 ASN B N 1
ATOM 4789 C CA . ASN B 1 210 ? 5.215 -0.26 10.797 1 94.94 210 ASN B CA 1
ATOM 4790 C C . ASN B 1 210 ? 5.312 -0.719 9.344 1 94.94 210 ASN B C 1
ATOM 4792 O O . ASN B 1 210 ? 6.398 -1.052 8.867 1 94.94 210 ASN B O 1
ATOM 4796 N N . LEU B 1 211 ? 4.211 -0.774 8.68 1 92.56 211 LEU B N 1
ATOM 4797 C CA . LEU B 1 211 ? 4.203 -1.168 7.273 1 92.56 211 LEU B CA 1
ATOM 4798 C C . LEU B 1 211 ? 5.051 -0.212 6.438 1 92.56 211 LEU B C 1
ATOM 4800 O O . LEU B 1 211 ? 5.906 -0.648 5.668 1 92.56 211 LEU B O 1
ATOM 4804 N N . ALA B 1 212 ? 4.859 1.064 6.582 1 95.12 212 ALA B N 1
ATOM 4805 C CA . ALA B 1 212 ? 5.512 2.078 5.758 1 95.12 212 ALA B CA 1
ATOM 4806 C C . ALA B 1 212 ? 7 2.176 6.086 1 95.12 212 ALA B C 1
ATOM 4808 O O . ALA B 1 212 ? 7.84 2.223 5.18 1 95.12 212 ALA B O 1
ATOM 4809 N N . LEU B 1 213 ? 7.336 2.146 7.395 1 96.56 213 LEU B N 1
ATOM 4810 C CA . LEU B 1 213 ? 8.688 2.541 7.789 1 96.56 213 LEU B CA 1
ATOM 4811 C C . LEU B 1 213 ? 9.562 1.314 8.016 1 96.56 213 LEU B C 1
ATOM 4813 O O . LEU B 1 213 ? 10.773 1.37 7.801 1 96.56 213 LEU B O 1
ATOM 4817 N N . ASN B 1 214 ? 8.961 0.205 8.461 1 93.5 214 ASN B N 1
ATOM 4818 C CA . ASN B 1 214 ? 9.758 -0.983 8.75 1 93.5 214 ASN B CA 1
ATOM 4819 C C . ASN B 1 214 ? 9.633 -2.02 7.633 1 93.5 214 ASN B C 1
ATOM 4821 O O . ASN B 1 214 ? 10.641 -2.578 7.191 1 93.5 214 ASN B O 1
ATOM 4825 N N . THR B 1 215 ? 8.477 -2.24 7.172 1 90.81 215 THR B N 1
ATOM 4826 C CA . THR B 1 215 ? 8.258 -3.279 6.172 1 90.81 215 THR B CA 1
ATOM 4827 C C . THR B 1 215 ? 8.672 -2.789 4.785 1 90.81 215 THR B C 1
ATOM 4829 O O . THR B 1 215 ? 9.539 -3.383 4.148 1 90.81 215 THR B O 1
ATOM 4832 N N . LEU B 1 216 ? 8.117 -1.717 4.395 1 91.94 216 LEU B N 1
ATOM 4833 C CA . LEU B 1 216 ? 8.43 -1.183 3.072 1 91.94 216 LEU B CA 1
ATOM 4834 C C . LEU B 1 216 ? 9.703 -0.347 3.107 1 91.94 216 LEU B C 1
ATOM 4836 O O . LEU B 1 216 ? 10.344 -0.139 2.074 1 91.94 216 LEU B O 1
ATOM 4840 N N . ASP B 1 217 ? 10.039 0.192 4.324 1 93.94 217 ASP B N 1
ATOM 4841 C CA . ASP B 1 217 ? 11.25 0.989 4.527 1 93.94 217 ASP B CA 1
ATOM 4842 C C . ASP B 1 217 ? 11.297 2.164 3.555 1 93.94 217 ASP B C 1
ATOM 4844 O O . ASP B 1 217 ? 12.32 2.387 2.896 1 93.94 217 ASP B O 1
ATOM 4848 N N . ILE B 1 218 ? 10.188 2.824 3.43 1 93.69 218 ILE B N 1
ATOM 4849 C CA . ILE B 1 218 ? 9.984 3.82 2.385 1 93.69 218 ILE B CA 1
ATOM 4850 C C . ILE B 1 218 ? 11.031 4.922 2.51 1 93.69 218 ILE B C 1
ATOM 4852 O O . ILE B 1 218 ? 11.555 5.41 1.502 1 93.69 218 ILE B O 1
ATOM 4856 N N . VAL B 1 219 ? 11.359 5.355 3.686 1 94.25 219 VAL B N 1
ATOM 4857 C CA . VAL B 1 219 ? 12.25 6.488 3.898 1 94.25 219 VAL B CA 1
ATOM 4858 C C . VAL B 1 219 ? 13.656 6.145 3.398 1 94.25 219 VAL B C 1
ATOM 4860 O O . VAL B 1 219 ? 14.242 6.895 2.613 1 94.25 219 VAL B O 1
ATOM 4863 N N . ASN B 1 220 ? 14.133 5.016 3.807 1 92.12 220 ASN B N 1
ATOM 4864 C CA . ASN B 1 220 ? 15.469 4.625 3.371 1 92.12 220 ASN B CA 1
ATOM 4865 C C . ASN B 1 220 ? 15.516 4.367 1.868 1 92.12 220 ASN B C 1
ATOM 4867 O O . ASN B 1 220 ? 16.516 4.672 1.213 1 92.12 220 ASN B O 1
ATOM 4871 N N . VAL B 1 221 ? 14.5 3.797 1.354 1 91.94 221 VAL B N 1
ATOM 4872 C CA . VAL B 1 221 ? 14.43 3.545 -0.083 1 91.94 221 VAL B CA 1
ATOM 4873 C C . VAL B 1 221 ? 14.469 4.871 -0.842 1 91.94 221 VAL B C 1
ATOM 4875 O O . VAL B 1 221 ? 15.227 5.02 -1.804 1 91.94 221 VAL B O 1
ATOM 4878 N N . MET B 1 222 ? 13.656 5.812 -0.41 1 91.19 222 MET B N 1
ATOM 4879 C CA . MET B 1 222 ? 13.602 7.098 -1.101 1 91.19 222 MET B CA 1
ATOM 4880 C C . MET B 1 222 ? 14.922 7.848 -0.957 1 91.19 222 MET B C 1
ATOM 4882 O O . MET B 1 222 ? 15.391 8.477 -1.906 1 91.19 222 MET B O 1
ATOM 4886 N N . ARG B 1 223 ? 15.484 7.801 0.219 1 90.31 223 ARG B N 1
ATOM 4887 C CA . ARG B 1 223 ? 16.797 8.414 0.415 1 90.31 223 ARG B CA 1
ATOM 4888 C C . ARG B 1 223 ? 17.828 7.797 -0.516 1 90.31 223 ARG B C 1
ATOM 4890 O O . ARG B 1 223 ? 18.656 8.508 -1.099 1 90.31 223 ARG B O 1
ATOM 4897 N N . ALA B 1 224 ? 17.781 6.531 -0.618 1 88 224 ALA B N 1
ATOM 4898 C CA . ALA B 1 224 ? 18.719 5.828 -1.486 1 88 224 ALA B CA 1
ATOM 4899 C C . ALA B 1 224 ? 18.547 6.246 -2.943 1 88 224 ALA B C 1
ATOM 4901 O O . ALA B 1 224 ? 19.5 6.219 -3.725 1 88 224 ALA B O 1
ATOM 4902 N N . ARG B 1 225 ? 17.391 6.664 -3.268 1 85.31 225 ARG B N 1
ATOM 4903 C CA . ARG B 1 225 ? 17.094 7.105 -4.625 1 85.31 225 ARG B CA 1
ATOM 4904 C C . ARG B 1 225 ? 17.422 8.586 -4.801 1 85.31 225 ARG B C 1
ATOM 4906 O O . ARG B 1 225 ? 17.125 9.172 -5.844 1 85.31 225 ARG B O 1
ATOM 4913 N N . GLY B 1 226 ? 17.844 9.164 -3.754 1 87.12 226 GLY B N 1
ATOM 4914 C CA . GLY B 1 226 ? 18.297 10.539 -3.84 1 87.12 226 GLY B CA 1
ATOM 4915 C C . GLY B 1 226 ? 17.25 11.547 -3.41 1 87.12 226 GLY B C 1
ATOM 4916 O O . GLY B 1 226 ? 17.469 12.758 -3.504 1 87.12 226 GLY B O 1
ATOM 4917 N N . MET B 1 227 ? 16.172 11.062 -2.926 1 89.94 227 MET B N 1
ATOM 4918 C CA . MET B 1 227 ? 15.141 11.984 -2.461 1 89.94 227 MET B CA 1
ATOM 4919 C C . MET B 1 227 ? 15.375 12.375 -1.008 1 89.94 227 MET B C 1
ATOM 4921 O O . MET B 1 227 ? 15.156 11.578 -0.098 1 89.94 227 MET B O 1
ATOM 4925 N N . THR B 1 228 ? 15.672 13.594 -0.808 1 91.44 228 THR B N 1
ATOM 4926 C CA . THR B 1 228 ? 16.094 14.055 0.513 1 91.44 228 THR B CA 1
ATOM 4927 C C . THR B 1 228 ? 14.875 14.43 1.361 1 91.44 228 THR B C 1
ATOM 4929 O O . THR B 1 228 ? 14.992 14.602 2.578 1 91.44 228 THR B O 1
ATOM 4932 N N . SER B 1 229 ? 13.758 14.578 0.689 1 93.94 229 SER B N 1
ATOM 4933 C CA . SER B 1 229 ? 12.508 14.914 1.361 1 93.94 229 SER B CA 1
ATOM 4934 C C . SER B 1 229 ? 11.297 14.445 0.556 1 93.94 229 SER B C 1
ATOM 4936 O O . SER B 1 229 ? 11.445 14.008 -0.587 1 93.94 229 SER B O 1
ATOM 4938 N N . LEU B 1 230 ? 10.219 14.367 1.241 1 92.44 230 LEU B N 1
ATOM 4939 C CA . LEU B 1 230 ? 8.977 14.148 0.513 1 92.44 230 LEU B CA 1
ATOM 4940 C C . LEU B 1 230 ? 8.594 15.375 -0.307 1 92.44 230 LEU B C 1
ATOM 4942 O O . LEU B 1 230 ? 8.273 16.422 0.252 1 92.44 230 LEU B O 1
ATOM 4946 N N . GLN B 1 231 ? 8.602 15.211 -1.523 1 90.62 231 GLN B N 1
ATOM 4947 C CA . GLN B 1 231 ? 8.352 16.312 -2.436 1 90.62 231 GLN B CA 1
ATOM 4948 C C . GLN B 1 231 ? 6.965 16.203 -3.066 1 90.62 231 GLN B C 1
ATOM 4950 O O . GLN B 1 231 ? 6.516 15.109 -3.396 1 90.62 231 GLN B O 1
ATOM 4955 N N . PRO B 1 232 ? 6.363 17.344 -3.258 1 88.19 232 PRO B N 1
ATOM 4956 C CA . PRO B 1 232 ? 5.012 17.328 -3.816 1 88.19 232 PRO B CA 1
ATOM 4957 C C . PRO B 1 232 ? 4.938 16.625 -5.172 1 88.19 232 PRO B C 1
ATOM 4959 O O . PRO B 1 232 ? 3.936 15.977 -5.477 1 88.19 232 PRO B O 1
ATOM 4962 N N . GLN B 1 233 ? 5.957 16.766 -5.934 1 82.44 233 GLN B N 1
ATOM 4963 C CA . GLN B 1 233 ? 5.949 16.172 -7.266 1 82.44 233 GLN B CA 1
ATOM 4964 C C . GLN B 1 233 ? 5.824 14.656 -7.191 1 82.44 233 GLN B C 1
ATOM 4966 O O . GLN B 1 233 ? 5.191 14.031 -8.047 1 82.44 233 GLN B O 1
ATOM 4971 N N . PHE B 1 234 ? 6.461 14.055 -6.27 1 79 234 PHE B N 1
ATOM 4972 C CA . PHE B 1 234 ? 6.359 12.617 -6.07 1 79 234 PHE B CA 1
ATOM 4973 C C . PHE B 1 234 ? 4.922 12.211 -5.781 1 79 234 PHE B C 1
ATOM 4975 O O . PHE B 1 234 ? 4.398 11.273 -6.391 1 79 234 PHE B O 1
ATOM 4982 N N . LEU B 1 235 ? 4.352 12.914 -4.855 1 81.62 235 LEU B N 1
ATOM 4983 C CA . LEU B 1 235 ? 2.967 12.641 -4.484 1 81.62 235 LEU B CA 1
ATOM 4984 C C . LEU B 1 235 ? 2.031 12.867 -5.664 1 81.62 235 LEU B C 1
ATOM 4986 O O . LEU B 1 235 ? 1.083 12.109 -5.867 1 81.62 235 LEU B O 1
ATOM 4990 N N . GLN B 1 236 ? 2.311 13.922 -6.438 1 80.69 236 GLN B N 1
ATOM 4991 C CA . GLN B 1 236 ? 1.501 14.219 -7.617 1 80.69 236 GLN B CA 1
ATOM 4992 C C . GLN B 1 236 ? 1.606 13.102 -8.648 1 80.69 236 GLN B C 1
ATOM 4994 O O . GLN B 1 236 ? 0.615 12.742 -9.289 1 80.69 236 GLN B O 1
ATOM 4999 N N . GLY B 1 237 ? 2.766 12.594 -8.859 1 76.38 237 GLY B N 1
ATOM 5000 C CA . GLY B 1 237 ? 2.949 11.461 -9.758 1 76.38 237 GLY B CA 1
ATOM 5001 C C . GLY B 1 237 ? 2.158 10.234 -9.344 1 76.38 237 GLY B C 1
ATOM 5002 O O . GLY B 1 237 ? 1.507 9.602 -10.18 1 76.38 237 GLY B O 1
ATOM 5003 N N . LEU B 1 238 ? 2.188 9.922 -8.086 1 78.62 238 LEU B N 1
ATOM 5004 C CA . LEU B 1 238 ? 1.44 8.789 -7.547 1 78.62 238 LEU B CA 1
ATOM 5005 C C . LEU B 1 238 ? -0.059 8.977 -7.754 1 78.62 238 LEU B C 1
ATOM 5007 O O . LEU B 1 238 ? -0.749 8.062 -8.203 1 78.62 238 LEU B O 1
ATOM 5011 N N . ILE B 1 239 ? -0.448 10.141 -7.453 1 79.31 239 ILE B N 1
ATOM 5012 C CA . ILE B 1 239 ? -1.865 10.477 -7.543 1 79.31 239 ILE B CA 1
ATOM 5013 C C . ILE B 1 239 ? -2.322 10.391 -9 1 79.31 239 ILE B C 1
ATOM 5015 O O . ILE B 1 239 ? -3.377 9.82 -9.289 1 79.31 239 ILE B O 1
ATOM 5019 N N . SER B 1 240 ? -1.535 10.922 -9.898 1 75.62 240 SER B N 1
ATOM 5020 C CA . SER B 1 240 ? -1.9 10.93 -11.312 1 75.62 240 SER B CA 1
ATOM 5021 C C . SER B 1 240 ? -1.958 9.508 -11.875 1 75.62 240 SER B C 1
ATOM 5023 O O . SER B 1 240 ? -2.73 9.227 -12.789 1 75.62 240 SER B O 1
ATOM 5025 N N . THR B 1 241 ? -1.256 8.672 -11.289 1 70.88 241 THR B N 1
ATOM 5026 C CA . THR B 1 241 ? -1.162 7.312 -11.805 1 70.88 241 THR B CA 1
ATOM 5027 C C . THR B 1 241 ? -2.252 6.43 -11.195 1 70.88 241 THR B C 1
ATOM 5029 O O . THR B 1 241 ? -2.857 5.617 -11.898 1 70.88 241 THR B O 1
ATOM 5032 N N . LEU B 1 242 ? -2.572 6.707 -10.016 1 77.5 242 LEU B N 1
ATOM 5033 C CA . LEU B 1 242 ? -3.377 5.727 -9.289 1 77.5 242 LEU B CA 1
ATOM 5034 C C . LEU B 1 242 ? -4.781 6.258 -9.031 1 77.5 242 LEU B C 1
ATOM 5036 O O . LEU B 1 242 ? -5.699 5.488 -8.734 1 77.5 242 LEU B O 1
ATOM 5040 N N . CYS B 1 243 ? -4.902 7.543 -9.125 1 79.88 243 CYS B N 1
ATOM 5041 C CA . CYS B 1 243 ? -6.117 8.102 -8.547 1 79.88 243 CYS B CA 1
ATOM 5042 C C . CYS B 1 243 ? -6.996 8.734 -9.617 1 79.88 243 CYS B C 1
ATOM 5044 O O . CYS B 1 243 ? -6.492 9.188 -10.648 1 79.88 243 CYS B O 1
ATOM 5046 N N . ASN B 1 244 ? -8.266 8.594 -9.453 1 81.25 244 ASN B N 1
ATOM 5047 C CA . ASN B 1 244 ? -9.297 9.367 -10.141 1 81.25 244 ASN B CA 1
ATOM 5048 C C . ASN B 1 244 ? -10.141 10.164 -9.148 1 81.25 244 ASN B C 1
ATOM 5050 O O . ASN B 1 244 ? -11.25 9.758 -8.805 1 81.25 244 ASN B O 1
ATOM 5054 N N . LEU B 1 245 ? -9.672 11.328 -8.883 1 77.44 245 LEU B N 1
ATOM 5055 C CA . LEU B 1 245 ? -10.219 12.086 -7.766 1 77.44 245 LEU B CA 1
ATOM 5056 C C . LEU B 1 245 ? -11.57 12.695 -8.125 1 77.44 245 LEU B C 1
ATOM 5058 O O . LEU B 1 245 ? -12.312 13.141 -7.246 1 77.44 245 LEU B O 1
ATOM 5062 N N . LYS B 1 246 ? -11.93 12.648 -9.391 1 78.44 246 LYS B N 1
ATOM 5063 C CA . LYS B 1 246 ? -13.242 13.141 -9.812 1 78.44 246 LYS B CA 1
ATOM 5064 C C . LYS B 1 246 ? -14.336 12.133 -9.477 1 78.44 246 LYS B C 1
ATOM 5066 O O . LYS B 1 246 ? -15.523 12.477 -9.477 1 78.44 246 LYS B O 1
ATOM 5071 N N . GLN B 1 247 ? -13.984 10.945 -9.234 1 83.81 247 GLN B N 1
ATOM 5072 C CA . GLN B 1 247 ? -14.922 9.906 -8.805 1 83.81 247 GLN B CA 1
ATOM 5073 C C . GLN B 1 247 ? -14.477 9.273 -7.492 1 83.81 247 GLN B C 1
ATOM 5075 O O . GLN B 1 247 ? -14.055 8.117 -7.465 1 83.81 247 GLN B O 1
ATOM 5080 N N . PRO B 1 248 ? -14.688 10.047 -6.461 1 84.94 248 PRO B N 1
ATOM 5081 C CA . PRO B 1 248 ? -14.117 9.617 -5.184 1 84.94 248 PRO B CA 1
ATOM 5082 C C . PRO B 1 248 ? -14.727 8.312 -4.668 1 84.94 248 PRO B C 1
ATOM 5084 O O . PRO B 1 248 ? -14.086 7.582 -3.914 1 84.94 248 PRO B O 1
ATOM 5087 N N . GLU B 1 249 ? -15.914 7.969 -5.074 1 84.69 249 GLU B N 1
ATOM 5088 C CA . GLU B 1 249 ? -16.594 6.781 -4.57 1 84.69 249 GLU B CA 1
ATOM 5089 C C . GLU B 1 249 ? -15.945 5.508 -5.105 1 84.69 249 GLU B C 1
ATOM 5091 O O . GLU B 1 249 ? -16.156 4.418 -4.57 1 84.69 249 GLU B O 1
ATOM 5096 N N . THR B 1 250 ? -15.242 5.668 -6.18 1 86.19 250 THR B N 1
ATOM 5097 C CA . THR B 1 250 ? -14.586 4.52 -6.789 1 86.19 250 THR B CA 1
ATOM 5098 C C . THR B 1 250 ? -13.109 4.824 -7.059 1 86.19 250 THR B C 1
ATOM 5100 O O . THR B 1 250 ? -12.617 4.578 -8.156 1 86.19 250 THR B O 1
ATOM 5103 N N . ASP B 1 251 ? -12.469 5.379 -6.082 1 89 251 ASP B N 1
ATOM 5104 C CA . ASP B 1 251 ? -11.094 5.832 -6.238 1 89 251 ASP B CA 1
ATOM 5105 C C . ASP B 1 251 ? -10.195 5.238 -5.152 1 89 251 ASP B C 1
ATOM 5107 O O . ASP B 1 251 ? -10.516 5.305 -3.967 1 89 251 ASP B O 1
ATOM 5111 N N . LEU B 1 252 ? -9.086 4.629 -5.613 1 87.81 252 LEU B N 1
ATOM 5112 C CA . LEU B 1 252 ? -8.148 3.988 -4.695 1 87.81 252 LEU B CA 1
ATOM 5113 C C . LEU B 1 252 ? -7.543 5.008 -3.738 1 87.81 252 LEU B C 1
ATOM 5115 O O . LEU B 1 252 ? -7.395 4.734 -2.545 1 87.81 252 LEU B O 1
ATOM 5119 N N . CYS B 1 253 ? -7.242 6.141 -4.242 1 88.94 253 CYS B N 1
ATOM 5120 C CA . CYS B 1 253 ? -6.621 7.168 -3.416 1 88.94 253 CYS B CA 1
ATOM 5121 C C . CYS B 1 253 ? -7.586 7.672 -2.352 1 88.94 253 CYS B C 1
ATOM 5123 O O . CYS B 1 253 ? -7.207 7.844 -1.192 1 88.94 253 CYS B O 1
ATOM 5125 N N . THR B 1 254 ? -8.828 7.895 -2.781 1 91.56 254 THR B N 1
ATOM 5126 C CA . THR B 1 254 ? -9.836 8.32 -1.819 1 91.56 254 THR B CA 1
ATOM 5127 C C . THR B 1 254 ? -10.023 7.277 -0.726 1 91.56 254 THR B C 1
ATOM 5129 O O . THR B 1 254 ? -10.062 7.609 0.46 1 91.56 254 THR B O 1
ATOM 5132 N N . ASN B 1 255 ? -10.086 6.031 -1.157 1 92.19 255 ASN B N 1
ATOM 5133 C CA . ASN B 1 255 ? -10.227 4.965 -0.175 1 92.19 255 ASN B CA 1
ATOM 5134 C C . ASN B 1 255 ? -9.055 4.938 0.797 1 92.19 255 ASN B C 1
ATOM 5136 O O . ASN B 1 255 ? -9.242 4.773 2.004 1 92.19 255 ASN B O 1
ATOM 5140 N N . PHE B 1 256 ? -7.891 5.148 0.274 1 91.81 256 PHE B N 1
ATOM 5141 C CA . PHE B 1 256 ? -6.695 5.145 1.11 1 91.81 256 PHE B CA 1
ATOM 5142 C C . PHE B 1 256 ? -6.695 6.336 2.062 1 91.81 256 PHE B C 1
ATOM 5144 O O . PHE B 1 256 ? -6.488 6.172 3.268 1 91.81 256 PHE B O 1
ATOM 5151 N N . ILE B 1 257 ? -6.926 7.5 1.566 1 93.31 257 ILE B N 1
ATOM 5152 C CA . ILE B 1 257 ? -6.93 8.719 2.367 1 93.31 257 ILE B CA 1
ATOM 5153 C C . ILE B 1 257 ? -8 8.617 3.453 1 93.31 257 ILE B C 1
ATOM 5155 O O . ILE B 1 257 ? -7.75 8.953 4.613 1 93.31 257 ILE B O 1
ATOM 5159 N N . TYR B 1 258 ? -9.172 8.102 3.117 1 94.25 258 TYR B N 1
ATOM 5160 C CA . TYR B 1 258 ? -10.273 8.016 4.066 1 94.25 258 TYR B CA 1
ATOM 5161 C C . TYR B 1 258 ? -9.977 6.992 5.156 1 94.25 258 TYR B C 1
ATOM 5163 O O . TYR B 1 258 ? -10.453 7.121 6.285 1 94.25 258 TYR B O 1
ATOM 5171 N N . THR B 1 259 ? -9.188 6.035 4.816 1 93.62 259 THR B N 1
ATOM 5172 C CA . THR B 1 259 ? -8.734 5.102 5.844 1 93.62 259 THR B CA 1
ATOM 5173 C C . THR B 1 259 ? -7.875 5.816 6.883 1 93.62 259 THR B C 1
ATOM 5175 O O . THR B 1 259 ? -7.934 5.496 8.07 1 93.62 259 THR B O 1
ATOM 5178 N N . LEU B 1 260 ? -7.156 6.785 6.449 1 95.44 260 LEU B N 1
ATOM 5179 C CA . LEU B 1 260 ? -6.234 7.496 7.328 1 95.44 260 LEU B CA 1
ATOM 5180 C C . LEU B 1 260 ? -6.961 8.594 8.094 1 95.44 260 LEU B C 1
ATOM 5182 O O . LEU B 1 260 ? -6.738 8.773 9.297 1 95.44 260 LEU B O 1
ATOM 5186 N N . VAL B 1 261 ? -7.895 9.312 7.422 1 97.62 261 VAL B N 1
ATOM 5187 C CA . VAL B 1 261 ? -8.359 10.555 8.016 1 97.62 261 VAL B CA 1
ATOM 5188 C C . VAL B 1 261 ? -9.828 10.422 8.414 1 97.62 261 VAL B C 1
ATOM 5190 O O . VAL B 1 261 ? -10.359 11.258 9.148 1 97.62 261 VAL B O 1
ATOM 5193 N N . GLY B 1 262 ? -10.539 9.469 7.926 1 97.5 262 GLY B N 1
ATOM 5194 C CA . GLY B 1 262 ? -11.969 9.297 8.141 1 97.5 262 GLY B CA 1
ATOM 5195 C C . GLY B 1 262 ? -12.805 9.625 6.914 1 97.5 262 GLY B C 1
ATOM 5196 O O . GLY B 1 262 ? -12.562 10.633 6.242 1 97.5 262 GLY B O 1
ATOM 5197 N N . GLU B 1 263 ? -13.758 8.75 6.59 1 96.31 263 GLU B N 1
ATOM 5198 C CA . GLU B 1 263 ? -14.602 8.922 5.41 1 96.31 263 GLU B CA 1
ATOM 5199 C C . GLU B 1 263 ? -15.625 10.031 5.621 1 96.31 263 GLU B C 1
ATOM 5201 O O . GLU B 1 263 ? -16.312 10.062 6.645 1 96.31 263 GLU B O 1
ATOM 5206 N N . ASP B 1 264 ? -15.688 10.969 4.707 1 97.5 264 ASP B N 1
ATOM 5207 C CA . ASP B 1 264 ? -16.719 12.008 4.707 1 97.5 264 ASP B CA 1
ATOM 5208 C C . ASP B 1 264 ? -16.969 12.531 3.297 1 97.5 264 ASP B C 1
ATOM 5210 O O . ASP B 1 264 ? -16.484 13.602 2.934 1 97.5 264 ASP B O 1
ATOM 5214 N N . PHE B 1 265 ? -17.797 11.836 2.533 1 95.19 265 PHE B N 1
ATOM 5215 C CA . PHE B 1 265 ? -18.094 12.211 1.155 1 95.19 265 PHE B CA 1
ATOM 5216 C C . PHE B 1 265 ? -18.906 13.5 1.108 1 95.19 265 PHE B C 1
ATOM 5218 O O . PHE B 1 265 ? -18.766 14.305 0.186 1 95.19 265 PHE B O 1
ATOM 5225 N N . GLU B 1 266 ? -19.75 13.758 2.119 1 96.94 266 GLU B N 1
ATOM 5226 C CA . GLU B 1 266 ? -20.672 14.891 2.127 1 96.94 266 GLU B CA 1
ATOM 5227 C C . GLU B 1 266 ? -19.922 16.219 2.219 1 96.94 266 GLU B C 1
ATOM 5229 O O . GLU B 1 266 ? -20.328 17.203 1.597 1 96.94 266 GLU B O 1
ATOM 5234 N N . GLN B 1 267 ? -18.812 16.203 2.941 1 97.56 267 GLN B N 1
ATOM 5235 C CA . GLN B 1 267 ? -18.078 17.438 3.145 1 97.56 267 GLN B CA 1
ATOM 5236 C C . GLN B 1 267 ? -16.859 17.516 2.23 1 97.56 267 GLN B C 1
ATOM 5238 O O . GLN B 1 267 ? -16.062 18.453 2.324 1 97.56 267 GLN B O 1
ATOM 5243 N N . ASN B 1 268 ? -16.781 16.547 1.376 1 94.81 268 ASN B N 1
ATOM 5244 C CA . ASN B 1 268 ? -15.703 16.562 0.394 1 94.81 268 ASN B CA 1
ATOM 5245 C C . ASN B 1 268 ? -16.016 17.5 -0.765 1 94.81 268 ASN B C 1
ATOM 5247 O O . ASN B 1 268 ? -16.906 17.234 -1.573 1 94.81 268 ASN B O 1
ATOM 5251 N N . ASP B 1 269 ? -15.297 18.578 -0.857 1 94.5 269 ASP B N 1
ATOM 5252 C CA . ASP B 1 269 ? -15.469 19.516 -1.964 1 94.5 269 ASP B CA 1
ATOM 5253 C C . ASP B 1 269 ? -14.68 19.078 -3.189 1 94.5 269 ASP B C 1
ATOM 5255 O O . ASP B 1 269 ? -13.492 19.391 -3.316 1 94.5 269 ASP B O 1
ATOM 5259 N N . LEU B 1 270 ? -15.328 18.484 -4.156 1 90.69 270 LEU B N 1
ATOM 5260 C CA . LEU B 1 270 ? -14.695 17.828 -5.297 1 90.69 270 LEU B CA 1
ATOM 5261 C C . LEU B 1 270 ? -13.961 18.844 -6.168 1 90.69 270 LEU B C 1
ATOM 5263 O O . LEU B 1 270 ? -12.992 18.484 -6.852 1 90.69 270 LEU B O 1
ATOM 5267 N N . GLU B 1 271 ? -14.375 20.062 -6.09 1 89.69 271 GLU B N 1
ATOM 5268 C CA . GLU B 1 271 ? -13.719 21.094 -6.891 1 89.69 271 GLU B CA 1
ATOM 5269 C C . GLU B 1 271 ? -12.422 21.547 -6.234 1 89.69 271 GLU B C 1
ATOM 5271 O O . GLU B 1 271 ? -11.492 21.984 -6.922 1 89.69 271 GLU B O 1
ATOM 5276 N N . MET B 1 272 ? -12.367 21.422 -4.938 1 92.81 272 MET B N 1
ATOM 5277 C CA . MET B 1 272 ? -11.219 21.953 -4.203 1 92.81 272 MET B CA 1
ATOM 5278 C C . MET B 1 272 ? -10.156 20.875 -4.012 1 92.81 272 MET B C 1
ATOM 5280 O O . MET B 1 272 ? -8.977 21.188 -3.85 1 92.81 272 MET B O 1
ATOM 5284 N N . VAL B 1 273 ? -10.5 19.625 -4.094 1 90.62 273 VAL B N 1
ATOM 5285 C CA . VAL B 1 273 ? -9.609 18.516 -3.781 1 90.62 273 VAL B CA 1
ATOM 5286 C C . VAL B 1 273 ? -8.367 18.578 -4.668 1 90.62 273 VAL B C 1
ATOM 5288 O O . VAL B 1 273 ? -7.238 18.578 -4.172 1 90.62 273 VAL B O 1
ATOM 5291 N N . PRO B 1 274 ? -8.562 18.781 -5.996 1 86 274 PRO B N 1
ATOM 5292 C CA . PRO B 1 274 ? -7.359 18.844 -6.82 1 86 274 PRO B CA 1
ATOM 5293 C C . PRO B 1 274 ? -6.473 20.047 -6.477 1 86 274 PRO B C 1
ATOM 5295 O O . PRO B 1 274 ? -5.25 19.969 -6.625 1 86 274 PRO B O 1
ATOM 5298 N N . ILE B 1 275 ? -7.066 21.047 -5.98 1 89.94 275 ILE B N 1
ATOM 5299 C CA . ILE B 1 275 ? -6.336 22.281 -5.699 1 89.94 275 ILE B CA 1
ATOM 5300 C C . ILE B 1 275 ? -5.469 22.109 -4.457 1 89.94 275 ILE B C 1
ATOM 5302 O O . ILE B 1 275 ? -4.266 22.359 -4.488 1 89.94 275 ILE B O 1
ATOM 5306 N N . TYR B 1 276 ? -6.098 21.609 -3.418 1 88.56 276 TYR B N 1
ATOM 5307 C CA . TYR B 1 276 ? -5.277 21.531 -2.215 1 88.56 276 TYR B CA 1
ATOM 5308 C C . TYR B 1 276 ? -4.309 20.344 -2.293 1 88.56 276 TYR B C 1
ATOM 5310 O O . TYR B 1 276 ? -3.268 20.344 -1.628 1 88.56 276 TYR B O 1
ATOM 5318 N N . LEU B 1 277 ? -4.539 19.359 -3.148 1 87.12 277 LEU B N 1
ATOM 5319 C CA . LEU B 1 277 ? -3.557 18.297 -3.361 1 87.12 277 LEU B CA 1
ATOM 5320 C C . LEU B 1 277 ? -2.367 18.828 -4.16 1 87.12 277 LEU B C 1
ATOM 5322 O O . LEU B 1 277 ? -1.234 18.375 -3.953 1 87.12 277 LEU B O 1
ATOM 5326 N N . TYR B 1 278 ? -2.646 19.75 -5.008 1 86.56 278 TYR B N 1
ATOM 5327 C CA . TYR B 1 278 ? -1.57 20.375 -5.77 1 86.56 278 TYR B CA 1
ATOM 5328 C C . TYR B 1 278 ? -0.702 21.25 -4.871 1 86.56 278 TYR B C 1
ATOM 5330 O O . TYR B 1 278 ? 0.502 21.391 -5.102 1 86.56 278 TYR B O 1
ATOM 5338 N N . ARG B 1 279 ? -1.28 21.734 -3.803 1 92.56 279 ARG B N 1
ATOM 5339 C CA . ARG B 1 279 ? -0.599 22.719 -2.971 1 92.56 279 ARG B CA 1
ATOM 5340 C C . ARG B 1 279 ? 0.085 22.047 -1.781 1 92.56 279 ARG B C 1
ATOM 5342 O O . ARG B 1 279 ? 0.58 22.734 -0.882 1 92.56 279 ARG B O 1
ATOM 5349 N N . VAL B 1 280 ? 0.112 20.797 -1.794 1 94 280 VAL B N 1
ATOM 5350 C CA . VAL B 1 280 ? 0.781 20.062 -0.717 1 94 280 VAL B CA 1
ATOM 5351 C C . VAL B 1 280 ? 2.229 20.547 -0.597 1 94 280 VAL B C 1
ATOM 5353 O O . VAL B 1 280 ? 2.881 20.828 -1.604 1 94 280 VAL B O 1
ATOM 5356 N N . GLN B 1 281 ? 2.727 20.656 0.646 1 96.75 281 GLN B N 1
ATOM 5357 C CA . GLN B 1 281 ? 4.07 21.156 0.92 1 96.75 281 GLN B CA 1
ATOM 5358 C C . GLN B 1 281 ? 5.055 20 1.113 1 96.75 281 GLN B C 1
ATOM 5360 O O . GLN B 1 281 ? 4.656 18.875 1.434 1 96.75 281 GLN B O 1
ATOM 5365 N N . PRO B 1 282 ? 6.344 20.281 0.886 1 96.5 282 PRO B N 1
ATOM 5366 C CA . PRO B 1 282 ? 7.344 19.266 1.199 1 96.5 282 PRO B CA 1
ATOM 5367 C C . PRO B 1 282 ? 7.422 18.953 2.691 1 96.5 282 PRO B C 1
ATOM 5369 O O . PRO B 1 282 ? 6.996 19.75 3.52 1 96.5 282 PRO B O 1
ATOM 5372 N N . ALA B 1 283 ? 7.891 17.766 2.996 1 96.25 283 ALA B N 1
ATOM 5373 C CA . ALA B 1 283 ? 8.07 17.359 4.383 1 96.25 283 ALA B CA 1
ATOM 5374 C C . ALA B 1 283 ? 9.391 16.594 4.562 1 96.25 283 ALA B C 1
ATOM 5376 O O . ALA B 1 283 ? 9.828 15.883 3.658 1 96.25 283 ALA B O 1
ATOM 5377 N N . SER B 1 284 ? 10.008 16.859 5.707 1 96.94 284 SER B N 1
ATOM 5378 C CA . SER B 1 284 ? 11.203 16.094 6.027 1 96.94 284 SER B CA 1
ATOM 5379 C C . SER B 1 284 ? 10.859 14.625 6.273 1 96.94 284 SER B C 1
ATOM 5381 O O . SER B 1 284 ? 9.836 14.312 6.891 1 96.94 284 SER B O 1
ATOM 5383 N N . TRP B 1 285 ? 11.75 13.688 5.84 1 96.31 285 TRP B N 1
ATOM 5384 C CA . TRP B 1 285 ? 11.586 12.266 6.121 1 96.31 285 TRP B CA 1
ATOM 5385 C C . TRP B 1 285 ? 11.625 12 7.625 1 96.31 285 TRP B C 1
ATOM 5387 O O . TRP B 1 285 ? 10.891 11.148 8.125 1 96.31 285 TRP B O 1
ATOM 5397 N N . ARG B 1 286 ? 12.422 12.758 8.312 1 96.94 286 ARG B N 1
ATOM 5398 C CA . ARG B 1 286 ? 12.562 12.562 9.75 1 96.94 286 ARG B CA 1
ATOM 5399 C C . ARG B 1 286 ? 11.266 12.898 10.477 1 96.94 286 ARG B C 1
ATOM 5401 O O . ARG B 1 286 ? 10.961 12.297 11.516 1 96.94 286 ARG B O 1
ATOM 5408 N N . ALA B 1 287 ? 10.547 13.836 9.961 1 97.38 287 ALA B N 1
ATOM 5409 C CA . ALA B 1 287 ? 9.25 14.133 10.562 1 97.38 287 ALA B CA 1
ATOM 5410 C C . ALA B 1 287 ? 8.32 12.922 10.484 1 97.38 287 ALA B C 1
ATOM 5412 O O . ALA B 1 287 ? 7.621 12.609 11.453 1 97.38 287 ALA B O 1
ATOM 5413 N N . LEU B 1 288 ? 8.359 12.258 9.359 1 97.12 288 LEU B N 1
ATOM 5414 C CA . LEU B 1 288 ? 7.547 11.062 9.203 1 97.12 288 LEU B CA 1
ATOM 5415 C C . LEU B 1 288 ? 8.039 9.945 10.117 1 97.12 288 LEU B C 1
ATOM 5417 O O . LEU B 1 288 ? 7.234 9.258 10.75 1 97.12 288 LEU B O 1
ATOM 5421 N N . GLU B 1 289 ? 9.312 9.773 10.18 1 98 289 GLU B N 1
ATOM 5422 C CA . GLU B 1 289 ? 9.89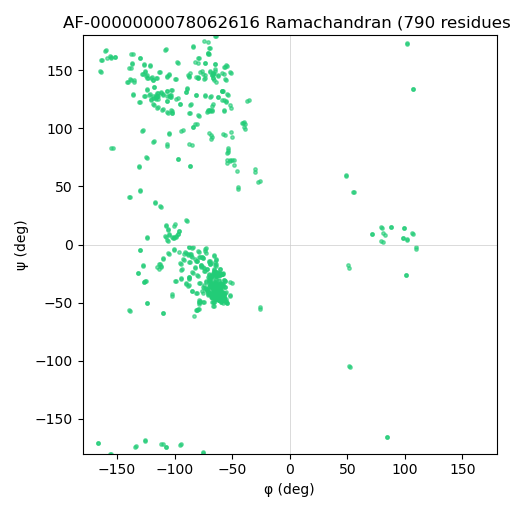1 8.766 11.062 1 98 289 GLU B CA 1
ATOM 5423 C C . GLU B 1 289 ? 9.578 9.07 12.523 1 98 289 GLU B C 1
ATOM 5425 O O . GLU B 1 289 ? 9.344 8.156 13.32 1 98 289 GLU B O 1
ATOM 5430 N N . HIS B 1 290 ? 9.641 10.328 12.836 1 98.62 290 HIS B N 1
ATOM 5431 C CA . HIS B 1 290 ? 9.344 10.742 14.203 1 98.62 290 HIS B CA 1
ATOM 5432 C C . HIS B 1 290 ? 7.902 10.414 14.578 1 98.62 290 HIS B C 1
ATOM 5434 O O . HIS B 1 290 ? 7.648 9.867 15.648 1 98.62 290 HIS B O 1
ATOM 5440 N N . TYR B 1 291 ? 6.965 10.711 13.719 1 98.5 291 TYR B N 1
ATOM 5441 C CA . TYR B 1 291 ? 5.582 10.297 13.953 1 98.5 291 TYR B CA 1
ATOM 5442 C C . TYR B 1 291 ? 5.473 8.781 14.039 1 98.5 291 TYR B C 1
ATOM 5444 O O . TYR B 1 291 ? 4.684 8.25 14.828 1 98.5 291 TYR B O 1
ATOM 5452 N N . GLY B 1 292 ? 6.254 8.125 13.156 1 98.31 292 GLY B N 1
ATOM 5453 C CA . GLY B 1 292 ? 6.285 6.676 13.242 1 98.31 292 GLY B CA 1
ATOM 5454 C C . GLY B 1 292 ? 6.703 6.168 14.609 1 98.31 292 GLY B C 1
ATOM 5455 O O . GLY B 1 292 ? 6.09 5.242 15.148 1 98.31 292 GLY B O 1
ATOM 5456 N N . LYS B 1 293 ? 7.723 6.773 15.156 1 98.31 293 LYS B N 1
ATOM 5457 C CA . LYS B 1 293 ? 8.203 6.391 16.484 1 98.31 293 LYS B CA 1
ATOM 5458 C C . LYS B 1 293 ? 7.117 6.59 17.531 1 98.31 293 LYS B C 1
ATOM 5460 O O . LYS B 1 293 ? 6.938 5.75 18.422 1 98.31 293 LYS B O 1
ATOM 5465 N N . ILE B 1 294 ? 6.441 7.672 17.422 1 98.69 294 ILE B N 1
ATOM 5466 C CA . ILE B 1 294 ? 5.359 7.957 18.359 1 98.69 294 ILE B CA 1
ATOM 5467 C C . ILE B 1 294 ? 4.262 6.906 18.203 1 98.69 294 ILE B C 1
ATOM 5469 O O . ILE B 1 294 ? 3.775 6.367 19.203 1 98.69 294 ILE B O 1
ATOM 5473 N N . ALA B 1 295 ? 3.895 6.586 17.016 1 98.38 295 ALA B N 1
ATOM 5474 C CA . ALA B 1 295 ? 2.834 5.613 16.766 1 98.38 295 ALA B CA 1
ATOM 5475 C C . ALA B 1 295 ? 3.232 4.227 17.25 1 98.38 295 ALA B C 1
ATOM 5477 O O . ALA B 1 295 ? 2.438 3.537 17.891 1 98.38 295 ALA B O 1
ATOM 5478 N N . ILE B 1 296 ? 4.438 3.865 17 1 97.88 296 ILE B N 1
ATOM 5479 C CA . ILE B 1 296 ? 4.91 2.52 17.312 1 97.88 296 ILE B CA 1
ATOM 5480 C C . ILE B 1 296 ? 5.133 2.373 18.812 1 97.88 296 ILE B C 1
ATOM 5482 O O . ILE B 1 296 ? 4.785 1.346 19.391 1 97.88 296 ILE B O 1
ATOM 5486 N N . SER B 1 297 ? 5.617 3.396 19.5 1 97.69 297 SER B N 1
ATOM 5487 C CA . SER B 1 297 ? 5.918 3.324 20.922 1 97.69 297 SER B CA 1
ATOM 5488 C C . SER B 1 297 ? 4.688 3.656 21.766 1 97.69 297 SER B C 1
ATOM 5490 O O . SER B 1 297 ? 4.602 3.264 22.938 1 97.69 297 SER B O 1
ATOM 5492 N N . GLY B 1 298 ? 3.811 4.461 21.234 1 97.62 298 GLY B N 1
ATOM 5493 C CA . GLY B 1 298 ? 2.652 4.938 21.969 1 97.62 298 GLY B CA 1
ATOM 5494 C C . GLY B 1 298 ? 2.979 6.074 22.922 1 97.62 298 GLY B C 1
ATOM 5495 O O . GLY B 1 298 ? 2.197 6.375 23.828 1 97.62 298 GLY B O 1
ATOM 5496 N N . VAL B 1 299 ? 4.145 6.668 22.734 1 98.31 299 VAL B N 1
ATOM 5497 C CA . VAL B 1 299 ? 4.598 7.715 23.641 1 98.31 299 VAL B CA 1
ATOM 5498 C C . VAL B 1 299 ? 4.906 8.984 22.859 1 98.31 299 VAL B C 1
ATOM 5500 O O . VAL B 1 299 ? 5.477 8.922 21.766 1 98.31 299 VAL B O 1
ATOM 5503 N N . PHE B 1 300 ? 4.398 10.086 23.391 1 98.69 300 PHE B N 1
ATOM 5504 C CA . PHE B 1 300 ? 4.832 11.359 22.844 1 98.69 300 PHE B CA 1
ATOM 5505 C C . PHE B 1 300 ? 6.293 11.633 23.203 1 98.69 300 PHE B C 1
ATOM 5507 O O . PHE B 1 300 ? 6.586 12.203 24.25 1 98.69 300 PHE B O 1
ATOM 5514 N N . THR B 1 301 ? 7.219 11.281 22.25 1 98.62 301 THR B N 1
ATOM 5515 C CA . THR B 1 301 ? 8.625 11.141 22.609 1 98.62 301 THR B CA 1
ATOM 5516 C C . THR B 1 301 ? 9.516 11.914 21.641 1 98.62 301 THR B C 1
ATOM 5518 O O . THR B 1 301 ? 9.094 12.234 20.531 1 98.62 301 THR B O 1
ATOM 5521 N N . THR B 1 302 ? 10.719 12.18 22.078 1 98.19 302 THR B N 1
ATOM 5522 C CA . THR B 1 302 ? 11.742 12.758 21.219 1 98.19 302 THR B CA 1
ATOM 5523 C C . THR B 1 302 ? 12.219 11.742 20.188 1 98.19 302 THR B C 1
ATOM 5525 O O . THR B 1 302 ? 11.906 10.555 20.281 1 98.19 302 THR B O 1
ATOM 5528 N N . PHE B 1 303 ? 12.891 12.273 19.203 1 96.94 303 PHE B N 1
ATOM 5529 C CA . PHE B 1 303 ? 13.375 11.406 18.141 1 96.94 303 PHE B CA 1
ATOM 5530 C C . PHE B 1 303 ? 14.766 10.883 18.453 1 96.94 303 PHE B C 1
ATOM 5532 O O . PHE B 1 303 ? 15.461 10.367 17.578 1 96.94 303 PHE B O 1
ATOM 5539 N N . SER B 1 304 ? 15.172 10.867 19.609 1 92.25 304 SER B N 1
ATOM 5540 C CA . SER B 1 304 ? 16.516 10.438 20.016 1 92.25 304 SER B CA 1
ATOM 5541 C C . SER B 1 304 ? 16.781 9 19.578 1 92.25 304 SER B C 1
ATOM 5543 O O . SER B 1 304 ? 16.016 8.094 19.891 1 92.25 304 SER B O 1
ATOM 5545 N N . GLY B 1 305 ? 17.844 8.781 18.828 1 92.62 305 GLY B N 1
ATOM 5546 C CA . GLY B 1 305 ? 18.25 7.445 18.422 1 92.62 305 GLY B CA 1
ATOM 5547 C C . GLY B 1 305 ? 17.469 6.926 17.234 1 92.62 305 GLY B C 1
ATOM 5548 O O . GLY B 1 305 ? 17.609 5.766 16.844 1 92.62 305 GLY B O 1
ATOM 5549 N N . GLY B 1 306 ? 16.625 7.688 16.719 1 94.56 306 GLY B N 1
ATOM 5550 C CA . GLY B 1 306 ? 15.875 7.285 15.539 1 94.56 306 GLY B CA 1
ATOM 5551 C C . GLY B 1 306 ? 14.648 6.457 15.859 1 94.56 306 GLY B C 1
ATOM 5552 O O . GLY B 1 306 ? 14.172 6.461 17 1 94.56 306 GLY B O 1
ATOM 5553 N N . LEU B 1 307 ? 14.125 5.828 14.828 1 94.38 307 LEU B N 1
ATOM 5554 C CA . LEU B 1 307 ? 12.875 5.086 14.922 1 94.38 307 LEU B CA 1
ATOM 5555 C C . LEU B 1 307 ? 12.953 4.023 16.016 1 94.38 307 LEU B C 1
ATOM 5557 O O . LEU B 1 307 ? 11.984 3.814 16.75 1 94.38 307 LEU B O 1
ATOM 5561 N N . SER B 1 308 ? 14.109 3.365 16.203 1 92.5 308 SER B N 1
ATOM 5562 C CA . SER B 1 308 ? 14.266 2.27 17.156 1 92.5 308 SER B CA 1
ATOM 5563 C C . SER B 1 308 ? 15.039 2.717 18.391 1 92.5 308 SER B C 1
ATOM 5565 O O . SER B 1 308 ? 15.477 1.887 19.188 1 92.5 308 SER B O 1
ATOM 5567 N N . GLY B 1 309 ? 15.289 4.02 18.516 1 94.94 309 GLY B N 1
ATOM 5568 C CA . GLY B 1 309 ? 16.047 4.527 19.656 1 94.94 309 GLY B CA 1
ATOM 5569 C C . GLY B 1 309 ? 15.242 4.551 20.938 1 94.94 309 GLY B C 1
ATOM 5570 O O . GLY B 1 309 ? 14.078 4.16 20.969 1 94.94 309 GLY B O 1
ATOM 5571 N N . PRO B 1 310 ? 15.875 5.023 21.969 1 96.94 310 PRO B N 1
ATOM 5572 C CA . PRO B 1 310 ? 15.195 5.062 23.266 1 96.94 310 PRO B CA 1
ATOM 5573 C C . PRO B 1 310 ? 14.023 6.043 23.297 1 96.94 310 PRO B C 1
ATOM 5575 O O . PRO B 1 310 ? 14.086 7.094 22.656 1 96.94 310 PRO B O 1
ATOM 5578 N N . VAL B 1 311 ? 13.062 5.691 24.047 1 97.56 311 VAL B N 1
ATOM 5579 C CA . VAL B 1 311 ? 11.891 6.535 24.234 1 97.56 311 VAL B CA 1
ATOM 5580 C C . VAL B 1 311 ? 12.148 7.535 25.359 1 97.56 311 VAL B C 1
ATOM 5582 O O . VAL B 1 311 ? 12.453 7.141 26.484 1 97.56 311 VAL B O 1
ATOM 5585 N N . LYS B 1 312 ? 12.086 8.82 25.062 1 98.12 312 LYS B N 1
ATOM 5586 C CA . LYS B 1 312 ? 12.211 9.93 26.016 1 98.12 312 LYS B CA 1
ATOM 5587 C C . LYS B 1 312 ? 11.031 10.891 25.891 1 98.12 312 LYS B C 1
ATOM 5589 O O . LYS B 1 312 ? 11.039 11.789 25.047 1 98.12 312 LYS B O 1
ATOM 5594 N N . PRO B 1 313 ? 10.07 10.758 26.75 1 98.31 313 PRO B N 1
ATOM 5595 C CA . PRO B 1 313 ? 8.82 11.516 26.609 1 98.31 313 PRO B CA 1
ATOM 5596 C C . PRO B 1 313 ? 9.016 13.016 26.766 1 98.31 313 PRO B C 1
ATOM 5598 O O . PRO B 1 313 ? 9.844 13.461 27.578 1 98.31 313 PRO B O 1
ATOM 5601 N N . TYR B 1 314 ? 8.312 13.766 25.969 1 98.56 314 TYR B N 1
ATOM 5602 C CA . TYR B 1 314 ? 8.195 15.203 26.219 1 98.56 314 TYR B CA 1
ATOM 5603 C C . TYR B 1 314 ? 7.449 15.469 27.531 1 98.56 314 TYR B C 1
ATOM 5605 O O . TYR B 1 314 ? 6.562 14.703 27.906 1 98.56 314 TYR B O 1
ATOM 5613 N N . ASN B 1 315 ? 7.793 16.578 28.188 1 98.19 315 ASN B N 1
ATOM 5614 C CA . ASN B 1 315 ? 7.191 16.922 29.469 1 98.19 315 ASN B CA 1
ATOM 5615 C C . ASN B 1 315 ? 5.977 17.828 29.297 1 98.19 315 ASN B C 1
ATOM 5617 O O . ASN B 1 315 ? 6.098 19.047 29.328 1 98.19 315 ASN B O 1
ATOM 5621 N N . LEU B 1 316 ? 4.805 17.234 29.328 1 98.12 316 LEU B N 1
ATOM 5622 C CA . LEU B 1 316 ? 3.576 18 29.109 1 98.12 316 LEU B CA 1
ATOM 5623 C C . LEU B 1 316 ? 3.168 18.766 30.359 1 98.12 316 LEU B C 1
ATOM 5625 O O . LEU B 1 316 ? 2.307 19.641 30.297 1 98.12 316 LEU B O 1
ATOM 5629 N N . THR B 1 317 ? 3.801 18.484 31.469 1 98.12 317 THR B N 1
ATOM 5630 C CA . THR B 1 317 ? 3.488 19.25 32.688 1 98.12 317 THR B CA 1
ATOM 5631 C C . THR B 1 317 ? 3.994 20.672 32.562 1 98.12 317 THR B C 1
ATOM 5633 O O . THR B 1 317 ? 3.602 21.547 33.344 1 98.12 317 THR B O 1
ATOM 5636 N N . ASN B 1 318 ? 4.82 20.875 31.609 1 98.5 318 ASN B N 1
ATOM 5637 C CA . ASN B 1 318 ? 5.34 22.219 31.375 1 98.5 318 ASN B CA 1
ATOM 5638 C C . ASN B 1 318 ? 4.301 23.109 30.703 1 98.5 318 ASN B C 1
ATOM 5640 O O . ASN B 1 318 ? 4.48 24.328 30.609 1 98.5 318 ASN B O 1
ATOM 5644 N N . VAL B 1 319 ? 3.256 22.562 30.234 1 98.75 319 VAL B N 1
ATOM 5645 C CA . VAL B 1 319 ? 2.17 23.375 29.688 1 98.75 319 VAL B CA 1
ATOM 5646 C C . VAL B 1 319 ? 1.479 24.141 30.812 1 98.75 319 VAL B C 1
ATOM 5648 O O . VAL B 1 319 ? 1.037 23.547 31.797 1 98.75 319 VAL B O 1
ATOM 5651 N N . LYS B 1 320 ? 1.382 25.453 30.609 1 98.31 320 LYS B N 1
ATOM 5652 C CA . LYS B 1 320 ? 0.811 26.266 31.672 1 98.31 320 LYS B CA 1
ATOM 5653 C C . LYS B 1 320 ? -0.327 27.141 31.141 1 98.31 320 LYS B C 1
ATOM 5655 O O . LYS B 1 320 ? -1.142 27.641 31.922 1 98.31 320 LYS B O 1
ATOM 5660 N N . VAL B 1 321 ? -0.405 27.328 29.859 1 98.12 321 VAL B N 1
ATOM 5661 C CA . VAL B 1 321 ? -1.461 28.125 29.25 1 98.12 321 VAL B CA 1
ATOM 5662 C C . VAL B 1 321 ? -2.752 27.312 29.188 1 98.12 321 VAL B C 1
ATOM 5664 O O . VAL B 1 321 ? -2.715 26.078 29.109 1 98.12 321 VAL B O 1
ATOM 5667 N N . PRO B 1 322 ? -3.982 28.016 29.297 1 98.5 322 PRO B N 1
ATOM 5668 C CA . PRO B 1 322 ? -5.219 27.266 29.062 1 98.5 322 PRO B CA 1
ATOM 5669 C C . PRO B 1 322 ? -5.27 26.625 27.672 1 98.5 322 PRO B C 1
ATOM 5671 O O . PRO B 1 322 ? -4.969 27.281 26.672 1 98.5 322 PRO B O 1
ATOM 5674 N N . VAL B 1 323 ? -5.645 25.312 27.641 1 98.94 323 VAL B N 1
ATOM 5675 C CA . VAL B 1 323 ? -5.652 24.578 26.375 1 98.94 323 VAL B CA 1
ATOM 5676 C C . VAL B 1 323 ? -7.066 24.094 26.062 1 98.94 323 VAL B C 1
ATOM 5678 O O . VAL B 1 323 ? -7.723 23.5 26.922 1 98.94 323 VAL B O 1
ATOM 5681 N N . THR B 1 324 ? -7.527 24.422 24.938 1 98.94 324 THR B N 1
ATOM 5682 C CA . THR B 1 324 ? -8.758 23.844 24.406 1 98.94 324 THR B CA 1
ATOM 5683 C C . THR B 1 324 ? -8.453 22.828 23.312 1 98.94 324 THR B C 1
ATOM 5685 O O . THR B 1 324 ? -7.715 23.109 22.375 1 98.94 324 THR B O 1
ATOM 5688 N N . LEU B 1 325 ? -9.023 21.609 23.453 1 98.94 325 LEU B N 1
ATOM 5689 C CA . LEU B 1 325 ? -8.852 20.547 22.484 1 98.94 325 LEU B CA 1
ATOM 5690 C C . LEU B 1 325 ? -10.133 20.344 21.672 1 98.94 325 LEU B C 1
ATOM 5692 O O . LEU B 1 325 ? -11.195 20.062 22.234 1 98.94 325 LEU B O 1
ATOM 5696 N N . LEU B 1 326 ? -10 20.453 20.391 1 98.94 326 LEU B N 1
ATOM 5697 C CA . LEU B 1 326 ? -11.117 20.156 19.5 1 98.94 326 LEU B CA 1
ATOM 5698 C C . LEU B 1 326 ? -10.805 18.953 18.609 1 98.94 326 LEU B C 1
ATOM 5700 O O . LEU B 1 326 ? -9.727 18.891 18.016 1 98.94 326 LEU B O 1
ATOM 5704 N N . TYR B 1 327 ? -11.734 17.953 18.578 1 98.81 327 TYR B N 1
ATOM 5705 C CA . TYR B 1 327 ? -11.492 16.734 17.812 1 98.81 327 TYR B CA 1
ATOM 5706 C C . TYR B 1 327 ? -12.648 16.453 16.859 1 98.81 327 TYR B C 1
ATOM 5708 O O . TYR B 1 327 ? -13.719 17.062 16.969 1 98.81 327 TYR B O 1
ATOM 5716 N N . GLY B 1 328 ? -12.391 15.727 15.758 1 98.75 328 GLY B N 1
ATOM 5717 C CA . GLY B 1 328 ? -13.445 15.219 14.898 1 98.75 328 GLY B CA 1
ATOM 5718 C C . GLY B 1 328 ? -13.945 13.852 15.305 1 98.75 328 GLY B C 1
ATOM 5719 O O . GLY B 1 328 ? -13.148 12.945 15.562 1 98.75 328 GLY B O 1
ATOM 5720 N N . GLU B 1 329 ? -15.227 13.742 15.312 1 98.44 329 GLU B N 1
ATOM 5721 C CA . GLU B 1 329 ? -15.812 12.477 15.758 1 98.44 329 GLU B CA 1
ATOM 5722 C C . GLU B 1 329 ? -15.383 11.328 14.852 1 98.44 329 GLU B C 1
ATOM 5724 O O . GLU B 1 329 ? -15.227 10.195 15.312 1 98.44 329 GLU B O 1
ATOM 5729 N N . ASN B 1 330 ? -15.188 11.648 13.625 1 98.19 330 ASN B N 1
ATOM 5730 C CA . ASN B 1 330 ? -14.828 10.625 12.648 1 98.19 330 ASN B CA 1
ATOM 5731 C C . ASN B 1 330 ? -13.367 10.742 12.234 1 98.19 330 ASN B C 1
ATOM 5733 O O . ASN B 1 330 ? -12.969 10.227 11.18 1 98.19 330 ASN B O 1
ATOM 5737 N N . ASP B 1 331 ? -12.547 11.445 12.992 1 98.62 331 ASP B N 1
ATOM 5738 C CA . ASP B 1 331 ? -11.117 11.555 12.711 1 98.62 331 ASP B CA 1
ATOM 5739 C C . ASP B 1 331 ? -10.398 10.242 13 1 98.62 331 ASP B C 1
ATOM 5741 O O . ASP B 1 331 ? -10.305 9.812 14.148 1 98.62 331 ASP B O 1
ATOM 5745 N N . GLN B 1 332 ? -9.852 9.648 11.945 1 97.69 332 GLN B N 1
ATOM 5746 C CA . GLN B 1 332 ? -9.18 8.359 12.109 1 97.69 332 GLN B CA 1
ATOM 5747 C C . GLN B 1 332 ? -7.68 8.547 12.305 1 97.69 332 GLN B C 1
ATOM 5749 O O . GLN B 1 332 ? -6.984 7.617 12.727 1 97.69 332 GLN B O 1
ATOM 5754 N N . LEU B 1 333 ? -7.18 9.695 12 1 98.25 333 LEU B N 1
ATOM 5755 C CA . LEU B 1 333 ? -5.762 9.977 12.188 1 98.25 333 LEU B CA 1
ATOM 5756 C C . LEU B 1 333 ? -5.461 10.32 13.641 1 98.25 333 LEU B C 1
ATOM 5758 O O . LEU B 1 333 ? -4.555 9.75 14.25 1 98.25 333 LEU B O 1
ATOM 5762 N N . THR B 1 334 ? -6.148 11.32 14.117 1 98.38 334 THR B N 1
ATOM 5763 C CA . THR B 1 334 ? -6.129 11.648 15.539 1 98.38 334 THR B CA 1
ATOM 5764 C C . THR B 1 334 ? -7.441 11.258 16.203 1 98.38 334 THR B C 1
ATOM 5766 O O . THR B 1 334 ? -8.297 12.109 16.469 1 98.38 334 THR B O 1
ATOM 5769 N N . GLU B 1 335 ? -7.508 10.039 16.609 1 97.75 335 GLU B N 1
ATOM 5770 C CA . GLU B 1 335 ? -8.742 9.422 17.094 1 97.75 335 GLU B CA 1
ATOM 5771 C C . GLU B 1 335 ? -9.164 10.008 18.438 1 97.75 335 GLU B C 1
ATOM 5773 O O . GLU B 1 335 ? -8.32 10.352 19.266 1 97.75 335 GLU B O 1
ATOM 5778 N N . LYS B 1 336 ? -10.445 10.016 18.641 1 98.12 336 LYS B N 1
ATOM 5779 C CA . LYS B 1 336 ? -11.047 10.562 19.859 1 98.12 336 LYS B CA 1
ATOM 5780 C C . LYS B 1 336 ? -10.406 9.953 21.094 1 98.12 336 LYS B C 1
ATOM 5782 O O . LYS B 1 336 ? -10.117 10.664 22.062 1 98.12 336 LYS B O 1
ATOM 5787 N N . SER B 1 337 ? -10.18 8.641 21.125 1 97.94 337 SER B N 1
ATOM 5788 C CA . SER B 1 337 ? -9.602 7.996 22.297 1 97.94 337 SER B CA 1
ATOM 5789 C C . SER B 1 337 ? -8.219 8.555 22.609 1 97.94 337 SER B C 1
ATOM 5791 O O . SER B 1 337 ? -7.855 8.703 23.781 1 97.94 337 SER B O 1
ATOM 5793 N N . GLN B 1 338 ? -7.477 8.891 21.578 1 98 338 GLN B N 1
ATOM 5794 C CA . GLN B 1 338 ? -6.148 9.461 21.766 1 98 338 GLN B CA 1
ATOM 5795 C C . GLN B 1 338 ? -6.234 10.898 22.281 1 98 338 GLN B C 1
ATOM 5797 O O . GLN B 1 338 ? -5.406 11.328 23.078 1 98 338 GLN B O 1
ATOM 5802 N N . ILE B 1 339 ? -7.199 11.617 21.781 1 98.75 339 ILE B N 1
ATOM 5803 C CA . ILE B 1 339 ? -7.434 12.984 22.234 1 98.75 339 ILE B CA 1
ATOM 5804 C C . ILE B 1 339 ? -7.805 12.977 23.719 1 98.75 339 ILE B C 1
ATOM 5806 O O . ILE B 1 339 ? -7.348 13.828 24.484 1 98.75 339 ILE B O 1
ATOM 5810 N N . MET B 1 340 ? -8.617 12.008 24.109 1 98.75 340 MET B N 1
ATOM 5811 C CA . MET B 1 340 ? -9.023 11.922 25.516 1 98.75 340 MET B CA 1
ATOM 5812 C C . MET B 1 340 ? -7.828 11.594 26.406 1 98.75 340 MET B C 1
ATOM 5814 O O . MET B 1 340 ? -7.75 12.07 27.547 1 98.75 340 MET B O 1
ATOM 5818 N N . ARG B 1 341 ? -6.945 10.797 25.906 1 98.44 341 ARG B N 1
ATOM 5819 C CA . ARG B 1 341 ? -5.715 10.523 26.641 1 98.44 341 ARG B CA 1
ATOM 5820 C C . ARG B 1 341 ? -4.934 11.805 26.891 1 98.44 341 ARG B C 1
ATOM 5822 O O . ARG B 1 341 ? -4.453 12.031 28 1 98.44 341 ARG B O 1
ATOM 5829 N N . LEU B 1 342 ? -4.797 12.625 25.891 1 98.75 342 LEU B N 1
ATOM 5830 C CA . LEU B 1 342 ? -4.137 13.922 26.031 1 98.75 342 LEU B CA 1
ATOM 5831 C C . LEU B 1 342 ? -4.902 14.82 27 1 98.75 342 LEU B C 1
ATOM 5833 O O . LEU B 1 342 ? -4.301 15.484 27.844 1 98.75 342 LEU B O 1
ATOM 5837 N N . ALA B 1 343 ? -6.191 14.828 26.859 1 98.81 343 ALA B N 1
ATOM 5838 C CA . ALA B 1 343 ? -7.043 15.633 27.734 1 98.81 343 ALA B CA 1
ATOM 5839 C C . ALA B 1 343 ? -6.84 15.25 29.203 1 98.81 343 ALA B C 1
ATOM 5841 O O . ALA B 1 343 ? -6.789 16.125 30.078 1 98.81 343 ALA B O 1
ATOM 5842 N N . ASP B 1 344 ? -6.734 13.992 29.453 1 98.5 344 ASP B N 1
ATOM 5843 C CA . ASP B 1 344 ? -6.547 13.516 30.812 1 98.5 344 ASP B CA 1
ATOM 5844 C C . ASP B 1 344 ? -5.234 14.031 31.406 1 98.5 344 ASP B C 1
ATOM 5846 O O . ASP B 1 344 ? -5.172 14.398 32.562 1 98.5 344 ASP B O 1
ATOM 5850 N N . GLN B 1 345 ? -4.277 14.047 30.562 1 97.81 345 GLN B N 1
ATOM 5851 C CA . GLN B 1 345 ? -2.98 14.547 31.016 1 97.81 345 GLN B CA 1
ATOM 5852 C C . GLN B 1 345 ? -3.043 16.047 31.328 1 97.81 345 GLN B C 1
ATOM 5854 O O . GLN B 1 345 ? -2.514 16.484 32.344 1 97.81 345 GLN B O 1
ATOM 5859 N N . LEU B 1 346 ? -3.641 16.781 30.5 1 98.56 346 LEU B N 1
ATOM 5860 C CA . LEU B 1 346 ? -3.744 18.234 30.688 1 98.56 346 LEU B CA 1
ATOM 5861 C C . LEU B 1 346 ? -4.656 18.562 31.859 1 98.56 346 LEU B C 1
ATOM 5863 O O . LEU B 1 346 ? -4.438 19.562 32.562 1 98.56 346 LEU B O 1
ATOM 5867 N N . LYS B 1 347 ? -5.664 17.719 32 1 98.19 347 LYS B N 1
ATOM 5868 C CA . LYS B 1 347 ? -6.57 17.906 33.125 1 98.19 347 LYS B CA 1
ATOM 5869 C C . LYS B 1 347 ? -5.84 17.719 34.469 1 98.19 347 LYS B C 1
ATOM 5871 O O . LYS B 1 347 ? -6.09 18.438 35.438 1 98.19 347 LYS B O 1
ATOM 5876 N N . SER B 1 348 ? -4.98 16.812 34.5 1 97.25 348 SER B N 1
ATOM 5877 C CA . SER B 1 348 ? -4.258 16.484 35.719 1 97.25 348 SER B CA 1
ATOM 5878 C C . SER B 1 348 ? -3.377 17.641 36.156 1 97.25 348 SER B C 1
ATOM 5880 O O . SER B 1 348 ? -3.078 17.781 37.344 1 97.25 348 SER B O 1
ATOM 5882 N N . THR B 1 349 ? -2.965 18.484 35.25 1 96 349 THR B N 1
ATOM 5883 C CA . THR B 1 349 ? -2.123 19.625 35.625 1 96 349 THR B CA 1
ATOM 5884 C C . THR B 1 349 ? -2.951 20.891 35.719 1 96 349 THR B C 1
ATOM 5886 O O . THR B 1 349 ? -2.416 21.969 36 1 96 349 THR B O 1
ATOM 5889 N N . GLY B 1 350 ? -4.227 20.828 35.375 1 97.06 350 GLY B N 1
ATOM 5890 C CA . GLY B 1 350 ? -5.164 21.906 35.594 1 97.06 350 GLY B CA 1
ATOM 5891 C C . GLY B 1 350 ? -5.219 22.906 34.469 1 97.06 350 GLY B C 1
ATOM 5892 O O . GLY B 1 350 ? -5.77 24 34.594 1 97.06 350 GLY B O 1
ATOM 5893 N N . VAL B 1 351 ? -4.676 22.562 33.281 1 97.75 351 VAL B N 1
ATOM 5894 C CA . VAL B 1 351 ? -4.559 23.562 32.219 1 97.75 351 VAL B CA 1
ATOM 5895 C C . VAL B 1 351 ? -5.605 23.297 31.156 1 97.75 351 VAL B C 1
ATOM 5897 O O . VAL B 1 351 ? -5.773 24.109 30.234 1 97.75 351 VAL B O 1
ATOM 5900 N N . LEU B 1 352 ? -6.324 22.172 31.25 1 98.69 352 LEU B N 1
ATOM 5901 C CA . LEU B 1 352 ? -7.344 21.875 30.25 1 98.69 352 LEU B CA 1
ATOM 5902 C C . LEU B 1 352 ? -8.547 22.797 30.406 1 98.69 352 LEU B C 1
ATOM 5904 O O . LEU B 1 352 ? -9.234 22.75 31.422 1 98.69 352 LEU B O 1
ATOM 5908 N N . GLU B 1 353 ? -8.758 23.625 29.422 1 98.31 353 GLU B N 1
ATOM 5909 C CA . GLU B 1 353 ? -9.93 24.5 29.406 1 98.31 353 GLU B CA 1
ATOM 5910 C C . GLU B 1 353 ? -11.18 23.734 28.984 1 98.31 353 GLU B C 1
ATOM 5912 O O . GLU B 1 353 ? -12.242 23.875 29.578 1 98.31 353 GLU B O 1
ATOM 5917 N N . GLU B 1 354 ? -11.023 23.016 27.891 1 98.12 354 GLU B N 1
ATOM 5918 C CA . GLU B 1 354 ? -12.133 22.234 27.359 1 98.12 354 GLU B CA 1
ATOM 5919 C C . GLU B 1 354 ? -11.648 21.203 26.344 1 98.12 354 GLU B C 1
ATOM 5921 O O . GLU B 1 354 ? -10.586 21.391 25.734 1 98.12 354 GLU B O 1
ATOM 5926 N N . VAL B 1 355 ? -12.367 20.078 26.281 1 98.75 355 VAL B N 1
ATOM 5927 C CA . VAL B 1 355 ? -12.219 19.094 25.219 1 98.75 355 VAL B CA 1
ATOM 5928 C C . VAL B 1 355 ? -13.594 18.734 24.656 1 98.75 355 VAL B C 1
ATOM 5930 O O . VAL B 1 355 ? -14.508 18.359 25.406 1 98.75 355 VAL B O 1
ATOM 5933 N N . ARG B 1 356 ? -13.789 18.906 23.391 1 98.38 356 ARG B N 1
ATOM 5934 C CA . ARG B 1 356 ? -15.07 18.594 22.766 1 98.38 356 ARG B CA 1
ATOM 5935 C C . ARG B 1 356 ? -14.922 18.406 21.266 1 98.38 356 ARG B C 1
ATOM 5937 O O . ARG B 1 356 ? -13.898 18.766 20.688 1 98.38 356 ARG B O 1
ATOM 5944 N N . PRO B 1 357 ? -15.977 17.859 20.562 1 98.56 357 PRO B N 1
ATOM 5945 C CA . PRO B 1 357 ? -15.961 17.844 19.094 1 98.56 357 PRO B CA 1
ATOM 5946 C C . PRO B 1 357 ? -15.945 19.25 18.5 1 98.56 357 PRO B C 1
ATOM 5948 O O . PRO B 1 357 ? -16.531 20.172 19.062 1 98.56 357 PRO B O 1
ATOM 5951 N N . GLY B 1 358 ? -15.258 19.375 17.391 1 97.5 358 GLY B N 1
ATOM 5952 C CA . GLY B 1 358 ? -15.18 20.656 16.703 1 97.5 358 GLY B CA 1
ATOM 5953 C C . GLY B 1 358 ? -16.531 21.141 16.203 1 97.5 358 GLY B C 1
ATOM 5954 O O . GLY B 1 358 ? -16.781 22.344 16.125 1 97.5 358 GLY B O 1
ATOM 5955 N N . CYS B 1 359 ? -17.312 20.156 15.828 1 97.06 359 CYS B N 1
ATOM 5956 C CA . CYS B 1 359 ? -18.656 20.5 15.352 1 97.06 359 CYS B CA 1
ATOM 5957 C C . CYS B 1 359 ? -19.609 19.328 15.531 1 97.06 359 CYS B C 1
ATOM 5959 O O . CYS B 1 359 ? -19.219 18.266 16.031 1 97.06 359 CYS B O 1
ATOM 5961 N N . SER B 1 360 ? -20.875 19.547 15.117 1 97.12 360 SER B N 1
ATOM 5962 C CA . SER B 1 360 ? -21.906 18.531 15.352 1 97.12 360 SER B CA 1
ATOM 5963 C C . SER B 1 360 ? -21.969 17.531 14.203 1 97.12 360 SER B C 1
ATOM 5965 O O . SER B 1 360 ? -22.641 16.5 14.305 1 97.12 360 SER B O 1
ATOM 5967 N N . TRP B 1 361 ? -21.266 17.781 13.102 1 98.12 361 TRP B N 1
ATOM 5968 C CA . TRP B 1 361 ? -21.266 16.859 11.977 1 98.12 361 TRP B CA 1
ATOM 5969 C C . TRP B 1 361 ? -20.578 15.547 12.344 1 98.12 361 TRP B C 1
ATOM 5971 O O . TRP B 1 361 ? -19.375 15.516 12.617 1 98.12 361 TRP B O 1
ATOM 5981 N N . PRO B 1 362 ? -21.312 14.461 12.352 1 97.88 362 PRO B N 1
ATOM 5982 C CA . PRO B 1 362 ? -20.766 13.219 12.906 1 97.88 362 PRO B CA 1
ATOM 5983 C C . PRO B 1 362 ? -19.609 12.664 12.086 1 97.88 362 PRO B C 1
ATOM 5985 O O . PRO B 1 362 ? -18.75 11.953 12.617 1 97.88 362 PRO B O 1
ATOM 5988 N N . LYS B 1 363 ? -19.516 12.977 10.797 1 98.31 363 LYS B N 1
ATOM 5989 C CA . LYS B 1 363 ? -18.484 12.43 9.938 1 98.31 363 LYS B CA 1
ATOM 5990 C C . LYS B 1 363 ? -17.297 13.391 9.82 1 98.31 363 LYS B C 1
ATOM 5992 O O . LYS B 1 363 ? -16.422 13.203 8.961 1 98.31 363 LYS B O 1
ATOM 5997 N N . PHE B 1 364 ? -17.297 14.43 10.695 1 98.69 364 PHE B N 1
ATOM 5998 C CA . PHE B 1 364 ? -16.219 15.414 10.672 1 98.69 364 PHE B CA 1
ATOM 5999 C C . PHE B 1 364 ? -14.867 14.734 10.859 1 98.69 364 PHE B C 1
ATOM 6001 O O . PHE B 1 364 ? -14.625 14.094 11.883 1 98.69 364 PHE B O 1
ATOM 6008 N N . ASN B 1 365 ? -14.023 14.805 9.836 1 98.44 365 ASN B N 1
ATOM 6009 C CA . ASN B 1 365 ? -12.773 14.055 9.859 1 98.44 365 ASN B CA 1
ATOM 6010 C C . ASN B 1 365 ? -11.562 14.977 9.969 1 98.44 365 ASN B C 1
ATOM 6012 O O . ASN B 1 365 ? -11.711 16.172 10.258 1 98.44 365 ASN B O 1
ATOM 6016 N N . HIS B 1 366 ? -10.391 14.453 9.828 1 98.69 366 HIS B N 1
ATOM 6017 C CA . HIS B 1 366 ? -9.141 15.164 10.094 1 98.69 366 HIS B CA 1
ATOM 6018 C C . HIS B 1 366 ? -8.961 16.328 9.141 1 98.69 366 HIS B C 1
ATOM 6020 O O . HIS B 1 366 ? -8.547 17.422 9.547 1 98.69 366 HIS B O 1
ATOM 6026 N N . LEU B 1 367 ? -9.312 16.172 7.879 1 98.19 367 LEU B N 1
ATOM 6027 C CA . LEU B 1 367 ? -9.102 17.188 6.859 1 98.19 367 LEU B CA 1
ATOM 6028 C C . LEU B 1 367 ? -10.219 18.219 6.891 1 98.19 367 LEU B C 1
ATOM 6030 O O . LEU B 1 367 ? -10.047 19.344 6.395 1 98.19 367 LEU B O 1
ATOM 6034 N N . ASP B 1 368 ? -11.289 17.828 7.473 1 98.56 368 ASP B N 1
ATOM 6035 C CA . ASP B 1 368 ? -12.461 18.703 7.473 1 98.56 368 ASP B CA 1
ATOM 6036 C C . ASP B 1 368 ? -12.203 19.969 8.281 1 98.56 368 ASP B C 1
ATOM 6038 O O . ASP B 1 368 ? -12.844 21 8.055 1 98.56 368 ASP B O 1
ATOM 6042 N N . PHE B 1 369 ? -11.25 19.922 9.164 1 98.75 369 PHE B N 1
ATOM 6043 C CA . PHE B 1 369 ? -10.93 21.094 9.969 1 98.75 369 PHE B CA 1
ATOM 6044 C C . PHE B 1 369 ? -10.5 22.25 9.086 1 98.75 369 PHE B C 1
ATOM 6046 O O . PHE B 1 369 ? -10.562 23.422 9.508 1 98.75 369 PHE B O 1
ATOM 6053 N N . VAL B 1 370 ? -10.078 21.906 7.871 1 98.31 370 VAL B N 1
ATOM 6054 C CA . VAL B 1 370 ? -9.508 22.953 7.02 1 98.31 370 VAL B CA 1
ATOM 6055 C C . VAL B 1 370 ? -10.242 22.984 5.68 1 98.31 370 VAL B C 1
ATOM 6057 O O . VAL B 1 370 ? -10.461 24.047 5.109 1 98.31 370 VAL B O 1
ATOM 6060 N N . PHE B 1 371 ? -10.75 21.781 5.188 1 97.69 371 PHE B N 1
ATOM 6061 C CA . PHE B 1 371 ? -11.109 21.703 3.777 1 97.69 371 PHE B CA 1
ATOM 6062 C C . PHE B 1 371 ? -12.555 21.281 3.609 1 97.69 371 PHE B C 1
ATOM 6064 O O . PHE B 1 371 ? -13.023 21.078 2.486 1 97.69 371 PHE B O 1
ATOM 6071 N N . ALA B 1 372 ? -13.297 21.156 4.691 1 98.5 372 ALA B N 1
ATOM 6072 C CA . ALA B 1 372 ? -14.688 20.766 4.535 1 98.5 372 ALA B CA 1
ATOM 6073 C C . ALA B 1 372 ? -15.445 21.734 3.641 1 98.5 372 ALA B C 1
ATOM 6075 O O . ALA B 1 372 ? -15.195 22.953 3.68 1 98.5 372 ALA B O 1
ATOM 6076 N N . LYS B 1 373 ? -16.375 21.219 2.92 1 97.88 373 LYS B N 1
ATOM 6077 C CA . LYS B 1 373 ? -17.203 22.016 2.016 1 97.88 373 LYS B CA 1
ATOM 6078 C C . LYS B 1 373 ? -17.891 23.156 2.758 1 97.88 373 LYS B C 1
ATOM 6080 O O . LYS B 1 373 ? -17.922 24.281 2.27 1 97.88 373 LYS B O 1
ATOM 6085 N N . ASP B 1 374 ? -18.391 22.938 3.961 1 98.31 374 ASP B N 1
ATOM 6086 C CA . ASP B 1 374 ? -19.109 23.938 4.746 1 98.31 374 ASP B CA 1
ATOM 6087 C C . ASP B 1 374 ? -18.297 24.328 5.98 1 98.31 374 ASP B C 1
ATOM 6089 O O . ASP B 1 374 ? -18.875 24.625 7.035 1 98.31 374 ASP B O 1
ATOM 6093 N N . VAL B 1 375 ? -17.016 24.312 5.852 1 98.62 375 VAL B N 1
ATOM 6094 C CA . VAL B 1 375 ? -16.141 24.469 7.008 1 98.62 375 VAL B CA 1
ATOM 6095 C C . VAL B 1 375 ? -16.422 25.812 7.68 1 98.62 375 VAL B C 1
ATOM 6097 O O . VAL B 1 375 ? -16.344 25.938 8.898 1 98.62 375 VAL B O 1
ATOM 6100 N N . GLY B 1 376 ? -16.781 26.891 6.945 1 98.5 376 GLY B N 1
ATOM 6101 C CA . GLY B 1 376 ? -17.109 28.188 7.516 1 98.5 376 GLY B CA 1
ATOM 6102 C C . GLY B 1 376 ? -18.266 28.125 8.492 1 98.5 376 GLY B C 1
ATOM 6103 O O . GLY B 1 376 ? -18.156 28.578 9.633 1 98.5 376 GLY B O 1
ATOM 6104 N N . LYS B 1 377 ? -19.297 27.453 8.062 1 98.25 377 LYS B N 1
ATOM 6105 C CA . LYS B 1 377 ? -20.531 27.406 8.828 1 98.25 377 LYS B CA 1
ATOM 6106 C C . LYS B 1 377 ? -20.438 26.391 9.961 1 98.25 377 LYS B C 1
ATOM 6108 O O . LYS B 1 377 ? -20.828 26.672 11.094 1 98.25 377 LYS B O 1
ATOM 6113 N N . ILE B 1 378 ? -19.875 25.266 9.695 1 98.38 378 ILE B N 1
ATOM 6114 C CA . ILE B 1 378 ? -20.031 24.172 10.641 1 98.38 378 ILE B CA 1
ATOM 6115 C C . ILE B 1 378 ? -18.891 24.172 11.648 1 98.38 378 ILE B C 1
ATOM 6117 O O . ILE B 1 378 ? -18.953 23.516 12.688 1 98.38 378 ILE B O 1
ATOM 6121 N N . PHE B 1 379 ? -17.828 24.969 11.336 1 98.75 379 PHE B N 1
ATOM 6122 C CA . PHE B 1 379 ? -16.688 24.875 12.234 1 98.75 379 PHE B CA 1
ATOM 6123 C C . PHE B 1 379 ? -16.078 26.25 12.508 1 98.75 379 PHE B C 1
ATOM 6125 O O . PHE B 1 379 ? -16.062 26.703 13.648 1 98.75 379 PHE B O 1
ATOM 6132 N N . ASN B 1 380 ? -15.648 27.031 11.508 1 98.81 380 ASN B N 1
ATOM 6133 C CA . ASN B 1 380 ? -14.836 28.234 11.688 1 98.81 380 ASN B CA 1
ATOM 6134 C C . ASN B 1 380 ? -15.609 29.328 12.406 1 98.81 380 ASN B C 1
ATOM 6136 O O . ASN B 1 380 ? -15.07 30 13.289 1 98.81 380 ASN B O 1
ATOM 6140 N N . LYS B 1 381 ? -16.828 29.578 12.047 1 98.44 381 LYS B N 1
ATOM 6141 C CA . LYS B 1 381 ? -17.609 30.625 12.719 1 98.44 381 LYS B CA 1
ATOM 6142 C C . LYS B 1 381 ? -17.812 30.281 14.195 1 98.44 381 LYS B C 1
ATOM 6144 O O . LYS B 1 381 ? -17.531 31.109 15.07 1 98.44 381 LYS B O 1
ATOM 6149 N N . PRO B 1 382 ? -18.203 29.047 14.477 1 98.38 382 PRO B N 1
ATOM 6150 C CA . PRO B 1 382 ? -18.281 28.672 15.891 1 98.38 382 PRO B CA 1
ATOM 6151 C C . PRO B 1 382 ? -16.922 28.75 16.594 1 98.38 382 PRO B C 1
ATOM 6153 O O . PRO B 1 382 ? -16.844 29.125 17.766 1 98.38 382 PRO B O 1
ATOM 6156 N N . LEU B 1 383 ? -15.891 28.391 15.945 1 98.75 383 LEU B N 1
ATOM 6157 C CA . LEU B 1 383 ? -14.547 28.453 16.5 1 98.75 383 LEU B CA 1
ATOM 6158 C C . LEU B 1 383 ? -14.18 29.875 16.891 1 98.75 383 LEU B C 1
ATOM 6160 O O . LEU B 1 383 ? -13.555 30.094 17.938 1 98.75 383 LEU B O 1
ATOM 6164 N N . ILE B 1 384 ? -14.539 30.844 16.062 1 98.38 384 ILE B N 1
ATOM 6165 C CA . ILE B 1 384 ? -14.227 32.25 16.328 1 98.38 384 ILE B CA 1
ATOM 6166 C C . ILE B 1 384 ? -14.938 32.719 17.594 1 98.38 384 ILE B C 1
ATOM 6168 O O . ILE B 1 384 ? -14.375 33.469 18.391 1 98.38 384 ILE B O 1
ATOM 6172 N N . LYS B 1 385 ? -16.156 32.25 17.766 1 97.94 385 LYS B N 1
ATOM 6173 C CA . LYS B 1 385 ? -16.875 32.562 19 1 97.94 385 LYS B CA 1
ATOM 6174 C C . LYS B 1 385 ? -16.141 31.984 20.219 1 97.94 385 LYS B C 1
ATOM 6176 O O . LYS B 1 385 ? -16.031 32.656 21.25 1 97.94 385 LYS B O 1
ATOM 6181 N N . LEU B 1 386 ? -15.688 30.812 20.078 1 98.19 386 LEU B N 1
ATOM 6182 C CA . LEU B 1 386 ? -14.914 30.203 21.156 1 98.19 386 LEU B CA 1
ATOM 6183 C C . LEU B 1 386 ? -13.648 30.984 21.438 1 98.19 386 LEU B C 1
ATOM 6185 O O . LEU B 1 386 ? -13.305 31.234 22.594 1 98.19 386 LEU B O 1
ATOM 6189 N N . ILE B 1 387 ? -12.953 31.391 20.406 1 98.12 387 ILE B N 1
ATOM 6190 C CA . ILE B 1 387 ? -11.711 32.125 20.531 1 98.12 387 ILE B CA 1
ATOM 6191 C C . ILE B 1 387 ? -11.977 33.469 21.219 1 98.12 387 ILE B C 1
ATOM 6193 O O . ILE B 1 387 ? -11.211 33.875 22.109 1 98.12 387 ILE B O 1
ATOM 6197 N N . ASP B 1 388 ? -13.07 34.094 20.875 1 96.69 388 ASP B N 1
ATOM 6198 C CA . ASP B 1 388 ? -13.469 35.344 21.516 1 96.69 388 ASP B CA 1
ATOM 6199 C C . ASP B 1 388 ? -13.703 35.156 23.016 1 96.69 388 ASP B C 1
ATOM 6201 O O . ASP B 1 388 ? -13.289 35.969 23.828 1 96.69 388 ASP B O 1
ATOM 6205 N N . GLN B 1 389 ? -14.328 34.094 23.312 1 97.12 389 GLN B N 1
ATOM 6206 C CA . GLN B 1 389 ? -14.609 33.812 24.703 1 97.12 389 GLN B CA 1
ATOM 6207 C C . GLN B 1 389 ? -13.328 33.562 25.5 1 97.12 389 GLN B C 1
ATOM 6209 O O . GLN B 1 389 ? -13.188 34.031 26.625 1 97.12 389 GLN B O 1
ATOM 6214 N N . LEU B 1 390 ? -12.43 32.844 24.922 1 97.19 390 LEU B N 1
ATOM 6215 C CA . LEU B 1 390 ? -11.156 32.562 25.562 1 97.19 390 LEU B CA 1
ATOM 6216 C C . LEU B 1 390 ? -10.352 33.844 25.75 1 97.19 390 LEU B C 1
ATOM 6218 O O . LEU B 1 390 ? -9.742 34.062 26.812 1 97.19 390 LEU B O 1
ATOM 6222 N N . TYR B 1 391 ? -10.359 34.656 24.703 1 94.81 391 TYR B N 1
ATOM 6223 C CA . TYR B 1 391 ? -9.648 35.938 24.781 1 94.81 391 TYR B CA 1
ATOM 6224 C C . TYR B 1 391 ? -10.188 36.781 25.922 1 94.81 391 TYR B C 1
ATOM 6226 O O . TYR B 1 391 ? -9.422 37.312 26.719 1 94.81 391 TYR B O 1
ATOM 6234 N N . ASN B 1 392 ? -11.492 36.875 26.031 1 93.75 392 ASN B N 1
ATOM 6235 C CA . ASN B 1 392 ? -12.133 37.688 27.062 1 93.75 392 ASN B CA 1
ATOM 6236 C C . ASN B 1 392 ? -11.875 37.094 28.453 1 93.75 392 ASN B C 1
ATOM 6238 O O . ASN B 1 392 ? -11.695 37.875 29.422 1 93.75 392 ASN B O 1
ATOM 6242 N N . LYS B 1 393 ? -11.859 35.906 28.5 1 95.69 393 LYS B N 1
ATOM 6243 C CA . LYS B 1 393 ? -11.68 35.219 29.781 1 95.69 393 LYS B CA 1
ATOM 6244 C C . LYS B 1 393 ? -10.25 35.406 30.281 1 95.69 393 LYS B C 1
ATOM 6246 O O . LYS B 1 393 ? -10.031 35.625 31.484 1 95.69 393 LYS B O 1
ATOM 6251 N N . TYR B 1 394 ? -9.266 35.375 29.422 1 93.44 394 TYR B N 1
ATOM 6252 C CA . TYR B 1 394 ? -7.891 35.219 29.891 1 93.44 394 TYR B CA 1
ATOM 6253 C C . TYR B 1 394 ? -7.07 36.469 29.609 1 93.44 394 TYR B C 1
ATOM 6255 O O . TYR B 1 394 ? -5.98 36.656 30.156 1 93.44 394 TYR B O 1
ATOM 6263 N N . TYR B 1 395 ? -7.453 37.25 28.734 1 82.69 395 TYR B N 1
ATOM 6264 C CA . TYR B 1 395 ? -6.703 38.5 28.516 1 82.69 395 TYR B CA 1
ATOM 6265 C C . TYR B 1 395 ? -7.059 39.531 29.562 1 82.69 395 TYR B C 1
ATOM 6267 O O . TYR B 1 395 ? -6.188 40.281 30.031 1 82.69 395 TYR B O 1
ATOM 6275 N N . THR B 1 396 ? -8.43 39.812 29.797 1 64.5 396 THR B N 1
ATOM 6276 C CA . THR B 1 396 ? -8.898 40.812 30.734 1 64.5 396 THR B CA 1
ATOM 6277 C C . THR B 1 396 ? -8.703 40.344 32.156 1 64.5 396 THR B C 1
ATOM 6279 O O . THR B 1 396 ? -8.906 41.125 33.125 1 64.5 396 THR B O 1
ATOM 6282 N N . ALA B 1 397 ? -8.242 39.188 32.375 1 49.97 397 ALA B N 1
ATOM 6283 C CA . ALA B 1 397 ? -8.047 38.75 33.75 1 49.97 397 ALA B CA 1
ATOM 6284 C C . ALA B 1 397 ? -6.676 39.156 34.281 1 49.97 397 ALA B C 1
ATOM 6286 O O . ALA B 1 397 ? -5.699 39.188 33.531 1 49.97 397 ALA B O 1
#

Radius of gyration: 31.89 Å; Cα contacts (8 Å, |Δi|>4): 1649; chains: 2; bounding box: 46×105×78 Å

pLDDT: mean 91.42, std 15.6, range [23.16, 98.94]

Sequence (794 aa):
MSFVYKLCLVLVFGVFCEAELRKEAYMTVPSLIKAAGYPVEKHRVTTPDGYVLQMHRIPAGRRSARRTGDLNAKGKKAILIIHGLLGGSSDFVIMGPERSLSYLLADAGYDVWLGNLRGTVYSTHTNLTKNDPKFWDFSFHEHGKYDLPAMIDRVLNITGLDKIMLVGYSMGTTSSFIMFSQRPEYNDKLIAFVALAPAVYMDNMKLIANLALNTLDIVNVMRARGMTSLQPQFLQGLISTLCNLKQPETDLCTNFIYTLVGEDFEQNDLEMVPIYLYRVQPASWRALEHYGKIAISGVFTTFSGGLSGPVKPYNLTNVKVPVTLLYGENDQLTEKSQIMRLADQLKSTGVLEEVRPGCSWPKFNHLDFVFAKDVGKIFNKPLIKLIDQLYNKYYTAMSFVYKLCLVLVFGVFCEAELRKEAYMTVPSLIKAAGYPVEKHRVTTPDGYVLQMHRIPAGRRSARRTGDLNAKGKKAILIIHGLLGGSSDFVIMGPERSLSYLLADAGYDVWLGNLRGTVYSTHTNLTKNDPKFWDFSFHEHGKYDLPAMIDRVLNITGLDKIMLVGYSMGTTSSFIMFSQRPEYNDKLIAFVALAPAVYMDNMKLIANLALNTLDIVNVMRARGMTSLQPQFLQGLISTLCNLKQPETDLCTNFIYTLVGEDFEQNDLEMVPIYLYRVQPASWRALEHYGKIAISGVFTTFSGGLSGPVKPYNLTNVKVPVTLLYGENDQLTEKSQIMRLADQLKSTGVLEEVRPGCSWPKFNHLDFVFAKDVGKIFNKPLIKLIDQLYNKYYTA

Solvent-accessible surface area (backbone atoms only — not comparable to full-atom values): 40719 Å² total; per-residue (Å²): 137,80,79,75,74,77,77,75,69,79,50,92,59,79,72,72,60,79,68,78,71,62,69,74,48,71,49,52,60,66,54,51,40,44,74,72,56,29,57,68,47,81,45,76,43,67,28,92,88,37,38,35,26,37,29,43,31,29,47,29,16,52,69,55,44,69,70,66,68,58,54,74,57,80,80,54,53,38,36,41,39,32,40,30,80,44,41,34,50,46,57,37,48,73,68,34,66,80,33,14,50,50,44,46,42,8,60,73,56,24,28,30,33,28,38,31,56,79,56,24,90,53,31,52,41,80,88,47,49,91,86,38,59,71,64,33,72,46,39,53,65,49,38,8,63,34,45,48,54,40,51,53,51,48,52,30,67,72,62,66,48,74,51,29,37,39,36,17,29,28,43,20,23,34,20,47,54,40,15,24,40,71,40,43,75,53,37,73,40,37,49,34,37,40,26,36,39,46,49,57,44,30,54,88,41,24,66,60,32,43,45,44,56,66,57,35,26,47,59,62,24,38,42,73,72,66,40,60,44,48,46,45,65,60,56,49,52,52,41,68,72,60,35,45,75,90,44,52,92,54,14,46,48,47,31,48,50,25,66,44,24,26,66,44,76,87,38,51,36,72,81,48,50,66,34,58,63,66,55,36,27,32,36,33,49,46,33,55,42,40,51,30,30,20,12,64,70,57,41,52,44,53,58,51,73,47,68,84,31,65,86,47,66,60,49,69,80,43,50,68,38,42,30,33,41,28,33,27,77,29,10,48,54,35,30,58,72,37,48,50,55,51,46,52,55,34,45,74,71,66,23,50,68,44,76,46,62,58,45,86,56,65,44,34,18,57,60,34,82,60,56,23,60,53,26,16,73,59,30,37,54,57,47,51,55,50,50,50,50,51,46,57,60,48,62,79,95,136,83,80,76,76,77,76,75,69,77,51,92,60,80,71,72,59,78,67,78,72,63,68,74,49,72,51,52,60,64,54,50,41,45,73,71,55,29,58,70,46,80,44,75,43,66,28,94,88,37,38,34,27,37,31,43,31,29,48,30,16,51,68,56,43,69,71,64,66,58,54,73,57,78,81,55,54,39,36,41,39,33,39,31,79,42,42,34,48,46,58,36,48,73,69,34,66,80,33,13,51,49,46,47,41,8,60,72,58,24,28,31,32,29,38,32,55,78,56,25,90,53,31,52,41,79,88,46,50,89,86,37,60,73,64,32,72,46,38,53,64,50,38,9,62,34,44,48,55,40,51,52,50,49,52,30,67,73,61,68,46,74,52,31,37,39,36,17,29,27,44,21,22,34,19,47,53,39,16,24,39,71,42,43,76,54,38,73,40,36,49,34,36,40,26,36,38,44,49,55,45,29,53,86,42,22,67,60,33,43,44,44,56,64,55,34,26,44,61,61,24,39,43,72,72,66,41,59,45,49,45,46,66,60,54,50,52,51,41,66,72,61,35,44,74,91,42,49,93,52,14,46,49,45,31,48,50,26,65,44,24,26,66,43,75,90,38,52,36,72,82,50,49,65,33,59,63,65,54,38,26,32,37,33,49,46,34,55,42,41,53,31,31,20,12,64,70,57,40,53,46,53,59,52,74,48,67,84,30,63,84,46,66,62,47,67,79,43,50,67,39,43,29,34,42,29,32,28,75,28,12,48,53,35,28,58,72,37,49,49,53,52,47,52,57,36,46,73,72,68,23,50,68,45,76,47,62,56,45,85,54,66,45,34,18,58,59,34,81,60,56,22,60,55,26,14,72,59,30,37,53,58,48,51,54,50,50,51,50,50,46,56,59,47,62,80,95

Organism: Helicoverpa armigera (NCBI:txid29058)

Foldseek 3Di:
DDCPPPPQPVPVPDRPPVPPADPLLPDDQCRLQVVLQFDKDWDWWAWPVFKIWIKIKRQAANVVCVPPVCSLPAPWAEEEEEEAALDFLCLQRSLGLLFGQQNVLRHVGYTYMTTDFQQFPRMAGPPDGPLDLVSQPDALLCLQQIVVVRRLVVVCVSRVDQAHAYEYAASRLLSPLSNLLNPLVCLRRYLAYEYELYLQFFQLCQVVLCCCCPVVVVLVVCVVVSNSWAALVVVVVVCVVQFDLLCLVPTPVNVVVCLQWNDDPPQDDSSCVVSVSSNGTIHRPQNSQQSNLNNNVRARADQPPTSPDDGHHGDSLSNDAAYEYEYALRTSRSHPVNSVVVLVVCVVSPRYPYYDHQFDPNRCISSLCRRTNRNSPGGSVVVSVVVVVSCVVRVVD/DDPPPPPQPVPVPDRPPVPPADPLLPDDPCRLQVVLQFDKDWDWWAWPVFKIWIKIKRQAARVVCVPPVCSLPAPAAEEEEEEAALDFLCLQRSLGLLFGQQNVLRHVGYTYMTTDFQQFPRMAGPPDGPLDLVSQPDALLCLQQIVVVRRLVVVCVSRVDQAHAYEYAASRLLSPLSNLLNPLVCLRRYLAYEYELYLQFFQLCQVVLCCCCPVVVVLVVCVVVSNSWAALVVVVVVCVVQFDLLCLVPTPVNVVVCLQWNDDPPQDDSSCVVSVSSNGTIHRPQNSQQSNLNNNVRARADQPPTSPDDGHHGDSLSNDAAYEYEYALRTSRRHPVNSVVVLVVCVVSPRYPYYDHQFDPNRCISSLCRRTNRNSPGHSVVVSVVVVVSCVVRVVD

Secondary structure (DSSP, 8-state):
-----------SSS--------GGGTS-HHHHHHHTT---EEEEEE-TTSEEEEEEEE-S-HHHHHHT--TT-TTPPEEEEE--TT--GGGGTTT-TTT-HHHHHHHTT-EEEEE--TTSTTEEESS--TTSGGGG---HHHIIIIIHHHHHHHHHHHH--S-EEEEEETHHHHHHHHHHHH-GGGGGGEEEEEEES--S--GGGHHHHIIIIIIS-HHHHHHHTT--EE-HHHHHHHHHHH--TT-GGG-HHHHHHHHHH---STTB-TTTHHHHHHTPPPEEHHHHHHHHHHHHH-S-B--TTSTTS---B--GGG--S-EEEEE-TT-SSS-HHHHHHHHHHHHHTT-EEEEEESSS-TT--TTHHHHBTTHIIIIIHHHHHHHHHHHHHHH--/-----------SSS--------GGGTS-HHHHHHHTT---EEEEEE-TTSEEEEEEEE-S-HHHHHHH--TT-TTPPEEEEE--TT--GGGGTTT-TTT-HHHHHHHTT-EEEEE--TTSTTEEESS--TTSGGGG---HHHIIIIIHHHHHHHHHHHH--S-EEEEEETHHHHHHHHHHHH-GGGGGGEEEEEEES--S--GGGHHHHIIIIIIS-HHHHHHHTT--EE-HHHHHHHHHHH--TT-GGG-HHHHHHHHHH---STT--TTTHHHHHHTPPPEEHHHHHHHHHHHHH-S-B--TTSTTS---B--GGG--S-EEEEE-TT-SSS-HHHHHHHHHHHHHTT-EEEEEESSS-TT--TTHHHH-TTHIIIIIHHHHHHHHHHHHHHH--

Nearest PDB structures (foldseek):
  1k8q-assembly2_B  TM=8.445E-01  e=1.270E-30  Canis lupus familiaris
  6v7n-assembly2_B  TM=8.255E-01  e=1.231E-29  Homo sapiens
  6v7n-assembly1_A  TM=8.327E-01  e=1.006E-28  Homo sapiens
  1hlg-assembly1_B  TM=8.288E-01  e=3.907E-26  Homo sapiens
  5d3k-assembly1_A  TM=5.551E-01  e=9.595E-04  Saccharopolyspora erythraea

InterPro domains:
  IPR006693 Partial AB-hydrolase lipase domain [PF04083] (30-95)
  IPR025483 Lipase, eukaryotic [PIRSF000862] (19-389)
  IPR029058 Alpha/Beta hydrolase fold [G3DSA:3.40.50.1820] (23-390)
  IPR029058 Alpha/Beta hydrolase fold [SSF53474] (22-387)